Protein AF-0000000085164538 (afdb_homodimer)

Foldseek 3Di:
DVVVVVVVVVVVVLLVVLLVLLVVLLVVLVVCLLVVNCLVVQVLLVLVLLAPFDQPFADLQEEEAAAAPVNCVVQVHPDHALQLVLLLLVLLVVLPFLAEEEEDAPLDHRDDCRVSNLVSLVVDPRYAYEKAVADPVGDIRDHDPSHDQLRYAYLDFDADVVFAGFKGFAWAADPVRDIGGHRLNSNLQSLCVVVVWHWAADPVGRVWIAAAPATADFDDQPFFSHHNHDRHHGMATQNFSHALRRHHYDYSVCSSVVVDDSSSSHSHYYYYYYPYVVNVQWGHHSNCPDPDPDRTDGSRSSSRSSNVQSNCCNVVNAYTQDTDDPVVLSVVLSVLLSVLLVLLSVDPDPVSSVVVLVVSLVVLSVVQSVVVNNRYRHGNPSSNSSSVSSNVVNNVVVVVVVVVVVVVVLVVQCVVAPVQVSVVCVVCVVVCVVVVKWDKDKAKKKKKKKAKPCVVVQCVPDDPVVNVVLQVVLVVVLVVLCVQLVWGFQDDPRNMTIIIFCPDFHFDDLLLRLLRLQSNVLSLVVSQVVLVVVQVVCVVVVHDRIAMFMFMEIDMWIWMWDDDSVDTGTDIDDVRNVRRVQNRVPPVVPDPDSYKYKYFPRSVVSHPQFFDKAWPQFDDTPPDDGTTGMIITDGTDPPDDSHRDDRDPPRNPD/DVVVVVVVVVVVVLLVVLLVLLVVLLVVLVVCLLVVNCLVVQVLLVLVLLAPDDQPFADLQEEEAAAAPVNCVVQVHPDHALQLVLLLLVLLVVLPELAEEEEDAPLDHRDDCRVSNLVSLVVDPRYAYEKAPADPVGDIRDHDPSHDQLRYAYLDFDADVVFAGFKGFAWAADPVRDIGGHRLNSNLQSLCVVVVWHWAADPVGRVWIAAAPATFDFDDQPFFSHHRHDRHHGMATQNFSHALRRHHYDYSVCSSVVVDDSSSSHSHYYYYYYPYVVNVQWGHHSNCPDPDHDRTDGSRSSSRSSNVQSNCCNVVNAYTQDTDDPVVLSVVLSVLLSVLLVLLSVDPDPVSSVVVLVVSLVVLSVVQSVVVNNNYRHGNPSSNSSSVSSNVVNNVVVVVVVVVVVVVVLVVVCVVAPVQVSVVCVVCVVVCVVVVKWDKDKAKKKKKKKAWPCVVVQCVVDDPVVNCVLQVVLVVVLVVLCVQLVWGFQDDPRNMTIIIFCPDFHFDDLLLRLLRLQSNVLSLVVSQVVLVVVQVVCVVVVHDRIAMFMFMEIDMWMWMWDDDSVDTGTDIGDVRNVRRVQNRVPPVVPDPDSYKYKYFPRSVVSHPQFFDKAWPQFDDTPPDDGTTGMIITDGTPPPDDSHRDDRDPPRNPD

pLDDT: mean 87.08, std 12.41, range [27.08, 98.69]

Solvent-accessible surface area (backbone atoms only — not comparable to full-atom values): 66913 Å² total; per-residue (Å²): 113,64,72,52,44,54,52,42,50,50,46,46,52,51,46,50,47,32,51,52,43,11,48,51,29,32,51,52,47,51,50,44,42,72,69,38,74,46,27,66,59,32,50,50,50,48,24,50,55,61,60,68,48,82,61,90,57,47,50,86,52,44,27,32,35,28,38,42,57,67,54,30,60,73,68,62,31,93,70,68,38,26,37,58,53,33,49,36,51,53,58,48,56,73,41,48,41,46,22,37,37,37,60,56,84,41,59,62,79,36,72,59,38,44,66,58,31,42,50,52,48,67,71,38,93,42,48,32,38,28,25,40,78,47,54,98,89,38,72,59,41,55,44,42,82,68,51,54,76,90,33,46,10,32,68,65,73,50,55,39,57,46,52,31,42,55,43,37,53,44,34,36,70,45,98,86,66,45,78,42,42,13,36,35,51,49,48,26,47,50,45,33,45,78,73,71,38,64,82,38,52,31,91,90,42,64,90,32,48,18,32,66,81,25,64,52,67,65,49,54,32,60,45,54,54,41,54,76,44,89,45,80,53,44,26,34,63,52,67,71,63,54,59,77,77,28,52,46,66,44,54,45,66,37,51,68,68,64,67,57,61,56,77,66,38,36,68,10,39,36,36,34,24,51,65,18,74,89,54,36,44,62,40,37,34,53,68,15,60,43,98,55,70,77,43,61,37,34,49,48,57,52,39,50,40,48,21,49,39,50,41,29,17,36,73,60,77,39,72,64,65,42,59,62,58,70,70,57,50,49,52,53,27,41,52,33,3,42,49,20,12,48,46,33,67,71,38,73,48,58,68,61,33,54,51,49,52,51,49,50,50,49,48,52,51,50,51,43,50,55,38,40,76,72,32,30,48,62,79,60,53,61,26,51,51,12,19,50,46,5,20,52,47,38,41,45,49,51,25,43,50,27,45,51,48,29,53,50,41,50,50,52,33,18,19,55,59,26,51,68,48,38,53,52,47,58,74,39,35,67,54,29,66,72,67,55,44,48,71,76,41,77,40,57,33,24,35,38,25,40,38,48,52,65,46,59,52,50,45,70,71,42,55,46,66,60,44,47,55,56,50,30,58,51,39,21,54,50,44,50,47,38,45,67,32,62,30,38,69,66,46,73,68,80,70,25,39,37,32,34,17,46,63,86,46,57,56,86,44,72,63,54,49,21,51,25,41,41,20,51,51,47,35,54,53,51,50,36,51,49,49,53,53,47,33,55,53,27,51,74,70,73,42,84,71,71,34,37,28,27,3,33,26,43,35,59,32,21,35,28,49,31,39,28,76,64,35,28,41,77,36,76,42,35,49,37,56,54,50,7,49,38,45,29,60,50,65,72,81,74,58,94,46,62,50,36,38,29,33,32,57,66,32,52,73,45,47,69,86,54,53,39,72,44,80,73,44,72,40,80,41,88,70,48,89,63,66,42,50,33,30,34,58,75,45,66,35,92,94,62,81,93,66,63,68,77,79,68,79,78,47,65,68,111,111,64,70,53,43,55,50,43,49,49,46,46,53,50,47,50,48,34,51,51,43,10,49,49,30,32,52,52,48,52,51,45,40,73,70,39,73,47,26,66,58,33,49,50,49,50,24,49,55,59,60,70,48,82,61,89,58,45,50,85,52,43,27,33,35,29,38,40,56,66,54,30,61,73,67,62,30,94,70,68,38,25,36,58,54,32,50,36,50,55,56,47,55,73,41,50,41,46,22,38,35,37,60,57,84,42,57,60,78,36,69,60,38,43,67,57,32,43,51,51,47,67,70,37,93,42,49,33,39,26,24,40,78,45,54,99,89,37,72,59,43,55,43,44,84,69,51,55,75,90,32,46,10,31,69,68,73,50,55,41,61,48,52,32,44,54,43,39,54,42,36,38,69,45,100,87,64,47,78,42,40,12,35,35,50,49,49,26,47,50,43,33,44,79,72,72,38,62,82,39,51,30,91,90,40,65,89,32,46,17,31,63,82,24,64,51,68,63,50,53,32,60,45,53,54,40,55,76,43,88,46,79,55,43,24,33,63,50,65,70,60,54,60,76,77,28,54,45,68,46,52,45,65,38,51,67,69,64,68,58,62,56,76,66,37,38,68,10,40,35,37,34,22,50,66,19,74,90,54,36,45,63,39,37,34,53,69,12,62,44,99,57,41,88,44,64,37,34,50,48,56,52,40,50,40,48,21,48,39,50,40,29,15,37,73,59,76,39,73,63,64,43,61,62,57,70,70,57,49,50,50,53,27,41,51,34,3,42,49,20,12,49,46,33,68,71,39,73,48,57,69,58,31,53,51,49,52,51,48,50,51,49,49,51,52,49,52,42,48,55,38,39,76,72,34,30,46,60,79,59,56,61,26,52,50,13,20,50,46,6,20,52,48,40,41,46,49,52,24,43,51,27,44,52,49,28,54,52,42,48,51,52,32,17,19,54,58,26,51,68,48,38,52,50,48,59,74,39,35,67,54,29,66,72,67,54,44,49,74,74,41,78,40,56,33,25,34,38,25,40,36,48,52,64,46,59,53,48,44,69,70,42,54,46,67,59,45,46,54,55,50,31,58,50,39,20,54,48,45,52,48,38,44,67,30,62,31,39,71,65,46,74,67,81,70,26,39,38,31,36,18,46,64,87,49,59,55,85,46,72,64,54,50,20,50,26,41,40,20,51,53,46,34,53,52,51,48,37,54,49,48,54,54,48,33,55,53,26,51,75,70,73,42,83,70,71,33,38,29,26,3,34,25,42,35,60,32,22,35,27,49,33,38,29,77,63,37,29,40,77,36,75,41,36,49,38,56,53,49,7,48,39,46,29,60,48,66,72,82,74,58,94,45,60,50,36,37,30,32,32,56,66,30,52,72,45,48,69,85,53,54,38,74,45,82,74,44,73,39,81,41,89,70,47,87,63,66,42,50,34,30,33,57,76,45,67,37,92,94,62,80,90,66,63,69,77,79,68,79,77,47,65,69,114

InterPro domains:
  IPR001054 Adenylyl cyclase class-3/4/guanylyl cyclase [PF00211] (446-629)
  IPR001054 Adenylyl cyclase class-3/4/guanylyl cyclase [PS50125] (446-584)
  IPR001054 Adenylyl cyclase class-3/4/guanylyl cyclase [SM00044] (412-615)
  IPR001054 Adenylyl cyclase class-3/4/guanylyl cyclase [cd07302] (445-633)
  IPR007890 CHASE2 [PF05226] (26-342)
  IPR007890 CHASE2 [SM01080] (38-343)
  IPR029787 Nucleotide cyclase [G3DSA:3.30.70.1230] (434-642)
  IPR029787 Nucleotide cyclase [SSF55073] (438-635)
  IPR050697 Adenylyl/Guanylyl Cyclase Class-3/4 [PTHR43081] (399-635)

Radius of gyration: 48.79 Å; Cα contacts (8 Å, |Δi|>4): 2568; chains: 2; bounding box: 76×133×95 Å

Sequence (1308 aa):
MLPLLSHFRRTFADLGLIVVVSTLASTVVIGIRQMGWLQPLELGAYDRLMQWRPMPGPDPRLLVVAVTEADIQRYRSLSLPDQVYAQALQKLLKHQPRAIGLDIYRDFPMPPGHEELNRLWLSSDRLFAVTKLGNATHPTIRPPAALSADQVGFNDVTVDAGGIIRRSLLFLPDDQGNTLYSFSLRLALRYLADEGIEPRGSDADPYVMQLGQSIFTPLQPNDGGYVGADTAGYQVMLNYRGDERAVTWVPLEDVLTERVAPELIRDRVVLIGNIAESGKDFFYTPFSSGLRDNQRMAGVFIHAQMVGQFIDAGLGDRAVIWFWPDSVETVWIVLWALLGGILAWRVRHPLALGTAVAAALLLLLLVCYGLFLKLGWVPLVPPALTLLLSSGGVVTYTAQQAQQQRQMVMRLLGQSISPEIAAALWERRDQLLKDGKLPGQRLIATLLFTDLKGFSTISERMEPEELFNWLNAYLEKVADVVQSYHGVINKFTGDGIMAVFGVPIKRTSREGIAIDARNAVDCALALGQLLEELNREWAAQGLPQVMMRAGIYTGPIVVGSLGSKNRLEYGVIGDSVNTASRLESVDKHRQPSPCRILVAQETLAYLGDRYEVEAWGPLELKGKERKIQVFRILGIRQGLAIAPNQPTAIELEIMLPLLSHFRRTFADLGLIVVVSTLASTVVIGIRQMGWLQPLELGAYDRLMQWRPMPGPDPRLLVVAVTEADIQRYRSLSLPDQVYAQALQKLLKHQPRAIGLDIYRDFPMPPGHEELNRLWLSSDRLFAVTKLGNATHPTIRPPAALSADQVGFNDVTVDAGGIIRRSLLFLPDDQGNTLYSFSLRLALRYLADEGIEPRGSDADPYVMQLGQSIFTPLQPNDGGYVGADTAGYQVMLNYRGDERAVTWVPLEDVLTERVAPELIRDRVVLIGNIAESGKDFFYTPFSSGLRDNQRMAGVFIHAQMVGQFIDAGLGDRAVIWFWPDSVETVWIVLWALLGGILAWRVRHPLALGTAVAAALLLLLLVCYGLFLKLGWVPLVPPALTLLLSSGGVVTYTAQQAQQQRQMVMRLLGQSISPEIAAALWERRDQLLKDGKLPGQRLIATLLFTDLKGFSTISERMEPEELFNWLNAYLEKVADVVQSYHGVINKFTGDGIMAVFGVPIKRTSREGIAIDARNAVDCALALGQLLEELNREWAAQGLPQVMMRAGIYTGPIVVGSLGSKNRLEYGVIGDSVNTASRLESVDKHRQPSPCRILVAQETLAYLGDRYEVEAWGPLELKGKERKIQVFRILGIRQGLAIAPNQPTAIELEI

Organism: Thermosynechococcus vestitus (strain NIES-2133 / IAM M-273 / BP-1) (NCBI:txid197221)

Secondary structure (DSSP, 8-state):
-HHHHHHHHHHHHHHHHHHHHHHHHHHHHHHHHHTTTTHHHHHHHHHHHHHHS------TTEEEEEEPHHHHHHHT-SS--HHHHHHHHHHHHTT--SEEEE-S--SS--SSSHHHHHHHHHH-TTEEEEEB---SSS--BPPPTTS-GGGEEE------TTSB--EEEEEEE-TTSPEEEBHHHHHHHHHHHTTT---EE-SS-TTSEEETTEEEPPPPTTSTT-SS----SEEEE-----SGGGS-EEEHHHHHTT-S-GGGTTTSEEEEEE--GGGT-EEB-GGGSSSSS---EEHHHHHHHHHHHHHHHHHTSS---EE--HHHHHHHHHHHHHHHHHHHHH--SHHHHHHHHHHHHHHHHHHHHHHHHTTEE---HHHHHHHHHHHHHHHHHHHHHHHHHHHHHHHHHHHHH-HHHHHHHHHTHHHHHHHSSPPPEEEEEEEEEEEEETHHHHHHHS-HHHHHHHHHHHHHHHHHHHHHTT-EEEEE-SS-EEEEES-SSPP-SHHHHHHHHHHHHHHHHHHHHHHHHHHHHHHHTTPPP-EEEEEEEEEEEEEEEEEETTEEEEEEESHHHHHHHHHHHTTTT---SSEEEEEEHHHHHHHTTSEEEEEEEEE--TT-SS-EEEEEEEEEPTT----PPPPPGGGG--/-HHHHHHHHHHHHHHHHHHHHHHHHHHHHHHHHHTTTTHHHHHHHHHHHHHHS------TTEEEEEEPHHHHHHHT-SS--HHHHHHHHHHHHTT--SEEEE-S--SS--SSSHHHHHHHHHH-TTEEEEEB---SSS--BPPPTTS-GGGEEE------TTSB--EEEEEEE-TTSPEEEBHHHHHHHHHHHTTT---EE-SS-TTSEEETTEEEPPPPTTSTT-SS----SEEEE-----SGGGS-EEEHHHHHTT-S-GGGTTTSEEEEEE--GGGT-EEB-GGGSSSS----EEHHHHHHHHHHHHHHHHHTSS---EE--HHHHHHHHHHHHHHHHHHHHH--SHHHHHHHHHHHHHHHHHHHHHHHHTTEE---HHHHHHHHHHHHHHHHHHHHHHHHHHHHHHHHHHHHH-HHHHHHHHHTHHHHHHHSSPPPEEEEEEEEEEEEETHHHHHHHS-HHHHHHHHHHHHHHHHHHHHHTT-EEEEE-SS-EEEEES-SSPP-SHHHHHHHHHHHHHHHHHHHHHHHHHHHHHHHTTPPP-EEEEEEEEEEEEEEEEEETTEEEEEEESHHHHHHHHHHHTTTT---SSEEEEEEHHHHHHHTTSEEEEEEEEE--TT-SS-EEEEEEEEEPTT----PPPPPGGGG--

Nearest PDB structures (foldseek):
  2w01-assembly1_B  TM=8.945E-01  e=2.185E-17  Synechocystis sp. PCC 6803
  1wc1-assembly2_B  TM=8.751E-01  e=1.113E-16  Limnospira platensis
  1wc5-assembly1_A  TM=9.042E-01  e=1.088E-15  Limnospira platensis
  1wc5-assembly1_D  TM=8.730E-01  e=1.213E-15  Limnospira platensis
  1wc6-assembly2_B-2  TM=8.713E-01  e=6.043E-14  Limnospira platensis

Structure (mmCIF, N/CA/C/O backbone):
data_AF-0000000085164538-model_v1
#
loop_
_entity.id
_entity.type
_entity.pdbx_description
1 polymer 'Adenylate cyclase'
#
loop_
_atom_site.group_PDB
_atom_site.id
_atom_site.type_symbol
_atom_site.label_atom_id
_atom_site.label_alt_id
_atom_site.label_comp_id
_atom_site.label_asym_id
_atom_site.label_entity_id
_atom_site.label_seq_id
_atom_site.pdbx_PDB_ins_code
_atom_site.Cartn_x
_atom_site.Cartn_y
_atom_site.Cartn_z
_atom_site.occupancy
_atom_site.B_iso_or_equiv
_atom_site.auth_seq_id
_atom_site.auth_comp_id
_atom_site.auth_asym_id
_atom_site.auth_atom_id
_atom_site.pdbx_PDB_model_num
ATOM 1 N N . MET A 1 1 ? -26.391 30.266 9.109 1 27.19 1 MET A N 1
ATOM 2 C CA . MET A 1 1 ? -26.484 29.672 7.777 1 27.19 1 MET A CA 1
ATOM 3 C C . MET A 1 1 ? -25.156 29.766 7.043 1 27.19 1 MET A C 1
ATOM 5 O O . MET A 1 1 ? -24.844 28.922 6.207 1 27.19 1 MET A O 1
ATOM 9 N N . LEU A 1 2 ? -24.469 30.938 7.207 1 30.08 2 LEU A N 1
ATOM 10 C CA . LEU A 1 2 ? -23.234 31.188 6.469 1 30.08 2 LEU A CA 1
ATOM 11 C C . LEU A 1 2 ? -22.094 30.312 7.004 1 30.08 2 LEU A C 1
ATOM 13 O O . LEU A 1 2 ? -21.188 29.953 6.258 1 30.08 2 LEU A O 1
ATOM 17 N N . PRO A 1 3 ? -21.969 30.156 8.359 1 41.34 3 PRO A N 1
ATOM 18 C CA . PRO A 1 3 ? -20.969 29.156 8.781 1 41.34 3 PRO A CA 1
ATOM 19 C C . PRO A 1 3 ? -21.188 27.797 8.133 1 41.34 3 PRO A C 1
ATOM 21 O O . PRO A 1 3 ? -20.234 27.047 7.934 1 41.34 3 PRO A O 1
ATOM 24 N N . LEU A 1 4 ? -22.375 27.578 7.961 1 40.06 4 LEU A N 1
ATOM 25 C CA . LEU A 1 4 ? -22.734 26.281 7.402 1 40.06 4 LEU A CA 1
ATOM 26 C C . LEU A 1 4 ? -22.312 26.172 5.941 1 40.06 4 LEU A C 1
ATOM 28 O O . LEU A 1 4 ? -21.859 25.125 5.496 1 40.06 4 LEU A O 1
ATOM 32 N N . LEU A 1 5 ? -22.5 27.297 5.25 1 42.09 5 LEU A N 1
ATOM 33 C CA . LEU A 1 5 ? -22.156 27.25 3.832 1 42.09 5 LEU A CA 1
ATOM 34 C C . LEU A 1 5 ? -20.641 27.141 3.639 1 42.09 5 LEU A C 1
ATOM 36 O O . LEU A 1 5 ? -20.172 26.453 2.73 1 42.09 5 LEU A O 1
ATOM 40 N N . SER A 1 6 ? -19.875 28.016 4.383 1 44.25 6 SER A N 1
ATOM 41 C CA . SER A 1 6 ? -18.422 27.906 4.293 1 44.25 6 SER A CA 1
ATOM 42 C C . SER A 1 6 ? -17.953 26.516 4.699 1 44.25 6 SER A C 1
ATOM 44 O O . SER A 1 6 ? -17.031 25.969 4.094 1 44.25 6 SER A O 1
ATOM 46 N N . HIS A 1 7 ? -18.547 26.094 5.738 1 49.47 7 HIS A N 1
ATOM 47 C CA . HIS A 1 7 ? -18.312 24.688 6.09 1 49.47 7 HIS A CA 1
ATOM 48 C C . HIS A 1 7 ? -18.688 23.766 4.938 1 49.47 7 HIS A C 1
ATOM 50 O O . HIS A 1 7 ? -17.984 22.797 4.66 1 49.47 7 HIS A O 1
ATOM 56 N N . PHE A 1 8 ? -19.812 24.172 4.336 1 46.03 8 PHE A N 1
ATOM 57 C CA . PHE A 1 8 ? -20.297 23.375 3.215 1 46.03 8 PHE A CA 1
ATOM 58 C C . PHE A 1 8 ? -19.328 23.469 2.033 1 46.03 8 PHE A C 1
ATOM 60 O O . PHE A 1 8 ? -19.062 22.484 1.354 1 46.03 8 PHE A O 1
ATOM 67 N N . ARG A 1 9 ? -18.922 24.688 1.691 1 48.38 9 ARG A N 1
ATOM 68 C CA . ARG A 1 9 ? -17.984 24.875 0.583 1 48.38 9 ARG A CA 1
ATOM 69 C C . ARG A 1 9 ? -16.672 24.141 0.847 1 48.38 9 ARG A C 1
ATOM 71 O O . ARG A 1 9 ? -16.078 23.562 -0.068 1 48.38 9 ARG A O 1
ATOM 78 N N . ARG A 1 10 ? -16.234 24.281 2.045 1 56.59 10 ARG A N 1
ATOM 79 C CA . ARG A 1 10 ? -15.031 23.531 2.412 1 56.59 10 ARG A CA 1
ATOM 80 C C . ARG A 1 10 ? -15.273 22.031 2.326 1 56.59 10 ARG A C 1
ATOM 82 O O . ARG A 1 10 ? -14.406 21.281 1.868 1 56.59 10 ARG A O 1
ATOM 89 N N . THR A 1 11 ? -16.422 21.75 2.742 1 59.94 11 THR A N 1
ATOM 90 C CA . THR A 1 11 ? -16.781 20.344 2.65 1 59.94 11 THR A CA 1
ATOM 91 C C . THR A 1 11 ? -16.844 19.891 1.193 1 59.94 11 THR A C 1
ATOM 93 O O . THR A 1 11 ? -16.406 18.797 0.859 1 59.94 11 THR A O 1
ATOM 96 N N . PHE A 1 12 ? -17.359 20.844 0.306 1 59.53 12 PHE A N 1
ATOM 97 C CA . PHE A 1 12 ? -17.453 20.484 -1.107 1 59.53 12 PHE A CA 1
ATOM 98 C C . PHE A 1 12 ? -16.062 20.422 -1.732 1 59.53 12 PHE A C 1
ATOM 100 O O . PHE A 1 12 ? -15.805 19.562 -2.584 1 59.53 12 PHE A O 1
ATOM 107 N N . ALA A 1 13 ? -15.234 21.375 -1.353 1 64.69 13 ALA A N 1
ATOM 108 C CA . ALA A 1 13 ? -13.867 21.344 -1.858 1 64.69 13 ALA A CA 1
ATOM 109 C C . ALA A 1 13 ? -13.156 20.062 -1.395 1 64.69 13 ALA A C 1
ATOM 111 O O . ALA A 1 13 ? -12.414 19.453 -2.164 1 64.69 13 ALA A O 1
ATOM 112 N N . ASP A 1 14 ? -13.5 19.75 -0.157 1 74.69 14 ASP A N 1
ATOM 113 C CA . ASP A 1 14 ? -12.922 18.516 0.371 1 74.69 14 ASP A CA 1
ATOM 114 C C . ASP A 1 14 ? -13.477 17.281 -0.35 1 74.69 14 ASP A C 1
ATOM 116 O O . ASP A 1 14 ? -12.734 16.344 -0.649 1 74.69 14 ASP A O 1
ATOM 120 N N . LEU A 1 15 ? -14.766 17.422 -0.68 1 76.94 15 LEU A N 1
ATOM 121 C CA . LEU A 1 15 ? -15.383 16.312 -1.407 1 76.94 15 LEU A CA 1
ATOM 122 C C . LEU A 1 15 ? -14.812 16.203 -2.818 1 76.94 15 LEU A C 1
ATOM 124 O O . LEU A 1 15 ? -14.609 15.102 -3.328 1 76.94 15 LEU A O 1
ATOM 128 N N . GLY A 1 16 ? -14.609 17.438 -3.406 1 80.81 16 GLY A N 1
ATOM 129 C CA . GLY A 1 16 ? -13.992 17.422 -4.727 1 80.81 16 GLY A CA 1
ATOM 130 C C . GLY A 1 16 ? -12.625 16.781 -4.746 1 80.81 16 GLY A C 1
ATOM 131 O O . GLY A 1 16 ? -12.305 16.031 -5.672 1 80.81 16 GLY A O 1
ATOM 132 N N . LEU A 1 17 ? -11.922 16.984 -3.721 1 81.94 17 LEU A N 1
ATOM 133 C CA . LEU A 1 17 ? -10.586 16.391 -3.627 1 81.94 17 LEU A CA 1
ATOM 134 C C . LEU A 1 17 ? -10.68 14.875 -3.504 1 81.94 17 LEU A C 1
ATOM 136 O O . LEU A 1 17 ? -9.898 14.148 -4.129 1 81.94 17 LEU A O 1
ATOM 140 N N . ILE A 1 18 ? -11.602 14.43 -2.688 1 86.81 18 ILE A N 1
ATOM 141 C CA . ILE A 1 18 ? -11.797 12.992 -2.504 1 86.81 18 ILE A CA 1
ATOM 142 C C . ILE A 1 18 ? -12.133 12.344 -3.842 1 86.81 18 ILE A C 1
ATOM 144 O O . ILE A 1 18 ? -11.57 11.305 -4.195 1 86.81 18 ILE A O 1
ATOM 148 N N . VAL A 1 19 ? -12.984 13 -4.629 1 88.19 19 VAL A N 1
ATOM 149 C CA . VAL A 1 19 ? -13.422 12.461 -5.914 1 88.19 19 VAL A CA 1
ATOM 150 C C . VAL A 1 19 ? -12.258 12.438 -6.891 1 88.19 19 VAL A C 1
ATOM 152 O O . VAL A 1 19 ? -12.062 11.453 -7.613 1 88.19 19 VAL A O 1
ATOM 155 N N . VAL A 1 20 ? -11.461 13.445 -6.879 1 87.81 20 VAL A N 1
ATOM 156 C CA . VAL A 1 20 ? -10.344 13.531 -7.812 1 87.81 20 VAL A CA 1
ATOM 157 C C . VAL A 1 20 ? -9.305 12.461 -7.477 1 87.81 20 VAL A C 1
ATOM 159 O O . VAL A 1 20 ? -8.836 11.742 -8.359 1 87.81 20 VAL A O 1
ATOM 162 N N . VAL A 1 21 ? -9.008 12.344 -6.172 1 85.56 21 VAL A N 1
ATOM 163 C CA . VAL A 1 21 ? -8 11.367 -5.75 1 85.56 21 VAL A CA 1
ATOM 164 C C . VAL A 1 21 ? -8.508 9.953 -6.02 1 85.56 21 VAL A C 1
ATOM 166 O O . VAL A 1 21 ? -7.758 9.102 -6.492 1 85.56 21 VAL A O 1
ATOM 169 N N . SER A 1 22 ? -9.742 9.727 -5.684 1 89.94 22 SER A N 1
ATOM 170 C CA . SER A 1 22 ? -10.328 8.406 -5.895 1 89.94 22 SER A CA 1
ATOM 171 C C . SER A 1 22 ? -10.391 8.062 -7.379 1 89.94 22 SER A C 1
ATOM 173 O O . SER A 1 22 ? -10.148 6.914 -7.766 1 89.94 22 SER A O 1
ATOM 175 N N . THR A 1 23 ? -10.734 9.031 -8.258 1 90.75 23 THR A N 1
ATOM 176 C CA . THR A 1 23 ? -10.781 8.805 -9.703 1 90.75 23 THR A CA 1
ATOM 177 C C . THR A 1 23 ? -9.391 8.523 -10.25 1 90.75 23 THR A C 1
ATOM 179 O O . THR A 1 23 ? -9.219 7.641 -11.094 1 90.75 23 THR A O 1
ATOM 182 N N . LEU A 1 24 ? -8.445 9.242 -9.812 1 88.81 24 LEU A N 1
ATOM 183 C CA . LEU A 1 24 ? -7.074 9.008 -10.25 1 88.81 24 LEU A CA 1
ATOM 184 C C . LEU A 1 24 ? -6.598 7.625 -9.828 1 88.81 24 LEU A C 1
ATOM 186 O O . LEU A 1 24 ? -5.98 6.906 -10.617 1 88.81 24 LEU A O 1
ATOM 190 N N . ALA A 1 25 ? -6.824 7.316 -8.516 1 90.19 25 ALA A N 1
ATOM 191 C CA . ALA A 1 25 ? -6.461 5.992 -8.023 1 90.19 25 ALA A CA 1
ATOM 192 C C . ALA A 1 25 ? -7.133 4.895 -8.844 1 90.19 25 ALA A C 1
ATOM 194 O O . ALA A 1 25 ? -6.496 3.908 -9.211 1 90.19 25 ALA A O 1
ATOM 195 N N . SER A 1 26 ? -8.422 5.066 -9.156 1 94 26 SER A N 1
ATOM 196 C CA . SER A 1 26 ? -9.172 4.086 -9.938 1 94 26 SER A CA 1
ATOM 197 C C . SER A 1 26 ? -8.625 3.977 -11.359 1 94 26 SER A C 1
ATOM 199 O O . SER A 1 26 ? -8.492 2.875 -11.898 1 94 26 SER A O 1
ATOM 201 N N . THR A 1 27 ? -8.32 5.094 -11.984 1 93.19 27 THR A N 1
ATOM 202 C CA . THR A 1 27 ? -7.797 5.094 -13.352 1 93.19 27 THR A CA 1
ATOM 203 C C . THR A 1 27 ? -6.457 4.367 -13.414 1 93.19 27 THR A C 1
ATOM 205 O O . THR A 1 27 ? -6.211 3.592 -14.344 1 93.19 27 THR A O 1
ATOM 208 N N . VAL A 1 28 ? -5.621 4.566 -12.469 1 88.94 28 VAL A N 1
ATOM 209 C CA . VAL A 1 28 ? -4.312 3.92 -12.43 1 88.94 28 VAL A CA 1
ATOM 210 C C . VAL A 1 28 ? -4.492 2.41 -12.266 1 88.94 28 VAL A C 1
ATOM 212 O O . VAL A 1 28 ? -3.887 1.626 -13 1 88.94 28 VAL A O 1
ATOM 215 N N . VAL A 1 29 ? -5.328 1.984 -11.297 1 92.12 29 VAL A N 1
ATOM 216 C CA . VAL A 1 29 ? -5.516 0.565 -11.016 1 92.12 29 VAL A CA 1
ATOM 217 C C . VAL A 1 29 ? -6.199 -0.115 -12.195 1 92.12 29 VAL A C 1
ATOM 219 O O . VAL A 1 29 ? -5.828 -1.226 -12.578 1 92.12 29 VAL A O 1
ATOM 222 N N . ILE A 1 30 ? -7.199 0.55 -12.773 1 93.5 30 ILE A N 1
ATOM 223 C CA . ILE A 1 30 ? -7.887 -0.002 -13.938 1 93.5 30 ILE A CA 1
ATOM 224 C C . ILE A 1 30 ? -6.918 -0.107 -15.109 1 93.5 30 ILE A C 1
ATOM 226 O O . ILE A 1 30 ? -6.953 -1.08 -15.867 1 93.5 30 ILE A O 1
ATOM 230 N N . GLY A 1 31 ? -6.074 0.879 -15.25 1 91.81 31 GLY A N 1
ATOM 231 C CA . GLY A 1 31 ? -5.043 0.802 -16.281 1 91.81 31 GLY A CA 1
ATOM 232 C C . GLY A 1 31 ? -4.105 -0.376 -16.094 1 91.81 31 GLY A C 1
ATOM 233 O O . GLY A 1 31 ? -3.828 -1.11 -17.047 1 91.81 31 GLY A O 1
ATOM 234 N N . ILE A 1 32 ? -3.633 -0.601 -14.867 1 88.62 32 ILE A N 1
ATOM 235 C CA . ILE A 1 32 ? -2.75 -1.718 -14.547 1 88.62 32 ILE A CA 1
ATOM 236 C C . ILE A 1 32 ? -3.484 -3.037 -14.773 1 88.62 32 ILE A C 1
ATOM 238 O O . ILE A 1 32 ? -2.896 -4.008 -15.258 1 88.62 32 ILE A O 1
ATOM 242 N N . ARG A 1 33 ? -4.719 -3.072 -14.438 1 91.62 33 ARG A N 1
ATOM 243 C CA . ARG A 1 33 ? -5.555 -4.25 -14.648 1 91.62 33 ARG A CA 1
ATOM 244 C C . ARG A 1 33 ? -5.672 -4.582 -16.125 1 91.62 33 ARG A C 1
ATOM 246 O O . ARG A 1 33 ? -5.578 -5.75 -16.516 1 91.62 33 ARG A O 1
ATOM 253 N N . GLN A 1 34 ? -5.852 -3.562 -16.953 1 90.12 34 GLN A N 1
ATOM 254 C CA . GLN A 1 34 ? -6.023 -3.773 -18.391 1 90.12 34 GLN A CA 1
ATOM 255 C C . GLN A 1 34 ? -4.734 -4.281 -19.031 1 90.12 34 GLN A C 1
ATOM 257 O O . GLN A 1 34 ? -4.77 -4.91 -20.078 1 90.12 34 GLN A O 1
ATOM 262 N N . MET A 1 35 ? -3.68 -4.055 -18.344 1 85.88 35 MET A N 1
ATOM 263 C CA . MET A 1 35 ? -2.396 -4.555 -18.828 1 85.88 35 MET A CA 1
ATOM 264 C C . MET A 1 35 ? -2.189 -6.008 -18.422 1 85.88 35 MET A C 1
ATOM 266 O O . MET A 1 35 ? -1.249 -6.66 -18.875 1 85.88 35 MET A O 1
ATOM 270 N N . GLY A 1 36 ? -3.061 -6.578 -17.625 1 86.81 36 GLY A N 1
ATOM 271 C CA . GLY A 1 36 ? -3.008 -7.973 -17.219 1 86.81 36 GLY A CA 1
ATOM 272 C C . GLY A 1 36 ? -2.096 -8.211 -16.031 1 86.81 36 GLY A C 1
ATOM 273 O O . GLY A 1 36 ? -1.892 -9.359 -15.617 1 86.81 36 GLY A O 1
ATOM 274 N N . TRP A 1 37 ? -1.622 -7.18 -15.359 1 80 37 TRP A N 1
ATOM 275 C CA . TRP A 1 37 ? -0.625 -7.324 -14.305 1 80 37 TRP A CA 1
ATOM 276 C C . TRP A 1 37 ? -1.274 -7.785 -13 1 80 37 TRP A C 1
ATOM 278 O O . TRP A 1 37 ? -0.601 -8.328 -12.125 1 80 37 TRP A O 1
ATOM 288 N N . LEU A 1 38 ? -2.559 -7.617 -12.906 1 88.06 38 LEU A N 1
ATOM 289 C CA . LEU A 1 38 ? -3.225 -7.992 -11.664 1 88.06 38 LEU A CA 1
ATOM 290 C C . LEU A 1 38 ? -3.881 -9.359 -11.797 1 88.06 38 LEU A C 1
ATOM 292 O O . LEU A 1 38 ? -4.426 -9.891 -10.82 1 88.06 38 LEU A O 1
ATOM 296 N N . GLN A 1 39 ? -3.814 -9.969 -12.961 1 88.81 39 GLN A N 1
ATOM 297 C CA . GLN A 1 39 ? -4.508 -11.227 -13.234 1 88.81 39 GLN A CA 1
ATOM 298 C C . GLN A 1 39 ? -3.992 -12.344 -12.336 1 88.81 39 GLN A C 1
ATOM 300 O O . GLN A 1 39 ? -4.777 -13.086 -11.734 1 88.81 39 GLN A O 1
ATOM 305 N N . PRO A 1 40 ? -2.676 -12.492 -12.18 1 82.25 40 PRO A N 1
ATOM 306 C CA . PRO A 1 40 ? -2.199 -13.578 -11.328 1 82.25 40 PRO A CA 1
ATOM 307 C C . PRO A 1 40 ? -2.705 -13.461 -9.891 1 82.25 40 PRO A C 1
ATOM 309 O O . PRO A 1 40 ? -3.051 -14.469 -9.266 1 82.25 40 PRO A O 1
ATOM 312 N N . LEU A 1 41 ? -2.756 -12.297 -9.43 1 84.25 41 LEU A N 1
ATOM 313 C CA . LEU A 1 41 ? -3.234 -12.094 -8.062 1 84.25 41 LEU A CA 1
ATOM 314 C C . LEU A 1 41 ? -4.73 -12.383 -7.965 1 84.25 41 LEU A C 1
ATOM 316 O O . LEU A 1 41 ? -5.191 -12.961 -6.98 1 84.25 41 LEU A O 1
ATOM 320 N N . GLU A 1 42 ? -5.449 -11.93 -8.945 1 91.94 42 GLU A N 1
ATOM 321 C CA . GLU A 1 42 ? -6.891 -12.172 -8.961 1 91.94 42 GLU A CA 1
ATOM 322 C C . GLU A 1 42 ? -7.195 -13.664 -9.07 1 91.94 42 GLU A C 1
ATOM 324 O O . GLU A 1 42 ? -8.117 -14.164 -8.422 1 91.94 42 GLU A O 1
ATOM 329 N N . LEU A 1 43 ? -6.473 -14.383 -9.898 1 89.12 43 LEU A N 1
ATOM 330 C CA . LEU A 1 43 ? -6.664 -15.828 -10.047 1 89.12 43 LEU A CA 1
ATOM 331 C C . LEU A 1 43 ? -6.258 -16.562 -8.773 1 89.12 43 LEU A C 1
ATOM 333 O O . LEU A 1 43 ? -6.867 -17.562 -8.406 1 89.12 43 LEU A O 1
ATOM 337 N N . GLY A 1 44 ? -5.23 -16.031 -8.156 1 86.69 44 GLY A N 1
ATOM 338 C CA . GLY A 1 44 ? -4.883 -16.578 -6.859 1 86.69 44 GLY A CA 1
ATOM 339 C C . GLY A 1 44 ? -5.984 -16.406 -5.824 1 86.69 44 GLY A C 1
ATOM 340 O O . GLY A 1 44 ? -6.238 -17.328 -5.031 1 86.69 44 GLY A O 1
ATOM 341 N N . ALA A 1 45 ? -6.574 -15.242 -5.836 1 90.69 45 ALA A N 1
ATOM 342 C CA . ALA A 1 45 ? -7.703 -15.008 -4.941 1 90.69 45 ALA A CA 1
ATOM 343 C C . ALA A 1 45 ? -8.867 -15.938 -5.266 1 90.69 45 ALA A C 1
ATOM 345 O O . ALA A 1 45 ? -9.531 -16.453 -4.363 1 90.69 45 ALA A O 1
ATOM 346 N N . TYR A 1 46 ? -9.078 -16.141 -6.539 1 93.5 46 TYR A N 1
ATOM 347 C CA . TYR A 1 46 ? -10.117 -17.078 -6.973 1 93.5 46 TYR A CA 1
ATOM 348 C C . TYR A 1 46 ? -9.875 -18.469 -6.402 1 93.5 46 TYR A C 1
ATOM 350 O O . TYR A 1 46 ? -10.805 -19.109 -5.902 1 93.5 46 TYR A O 1
ATOM 358 N N . ASP A 1 47 ? -8.641 -18.938 -6.539 1 90.38 47 ASP A N 1
ATOM 359 C CA . ASP A 1 47 ? -8.281 -20.266 -6.035 1 90.38 47 ASP A CA 1
ATOM 360 C C . ASP A 1 47 ? -8.539 -20.359 -4.531 1 90.38 47 ASP A C 1
ATOM 362 O O . ASP A 1 47 ? -9.039 -21.391 -4.047 1 90.38 47 ASP A O 1
ATOM 366 N N . ARG A 1 48 ? -8.242 -19.328 -3.822 1 89.19 48 ARG A N 1
ATOM 367 C CA . ARG A 1 48 ? -8.445 -19.344 -2.379 1 89.19 48 ARG A CA 1
ATOM 368 C C . ARG A 1 48 ? -9.93 -19.391 -2.037 1 89.19 48 ARG A C 1
ATOM 370 O O . ARG A 1 48 ? -10.344 -20.094 -1.112 1 89.19 48 ARG A O 1
ATOM 377 N N . LEU A 1 49 ? -10.703 -18.578 -2.732 1 93.69 49 LEU A N 1
ATOM 378 C CA . LEU A 1 49 ? -12.141 -18.578 -2.514 1 93.69 49 LEU A CA 1
ATOM 379 C C . LEU A 1 49 ? -12.727 -19.969 -2.783 1 93.69 49 LEU A C 1
ATOM 381 O O . LEU A 1 49 ? -13.609 -20.422 -2.053 1 93.69 49 LEU A O 1
ATOM 385 N N . MET A 1 50 ? -12.188 -20.609 -3.844 1 93.06 50 MET A N 1
ATOM 386 C CA . MET A 1 50 ? -12.625 -21.969 -4.18 1 93.06 50 MET A CA 1
ATOM 387 C C . MET A 1 50 ? -12.281 -22.938 -3.066 1 93.06 50 MET A C 1
ATOM 389 O O . MET A 1 50 ? -13.086 -23.797 -2.717 1 93.06 50 MET A O 1
ATOM 393 N N . GLN A 1 51 ? -11.148 -22.797 -2.5 1 90.5 51 GLN A N 1
ATOM 394 C CA . GLN A 1 51 ? -10.672 -23.688 -1.443 1 90.5 51 GLN A CA 1
ATOM 395 C C . GLN A 1 51 ? -11.477 -23.5 -0.163 1 90.5 51 GLN A C 1
ATOM 397 O O . GLN A 1 51 ? -11.664 -24.453 0.604 1 90.5 51 GLN A O 1
ATOM 402 N N . TRP A 1 52 ? -11.977 -22.312 0.067 1 91.19 52 TRP A N 1
ATOM 403 C CA . TRP A 1 52 ? -12.672 -22 1.309 1 91.19 52 TRP A CA 1
ATOM 404 C C . TRP A 1 52 ? -14.133 -22.438 1.247 1 91.19 52 TRP A C 1
ATOM 406 O O . TRP A 1 52 ? -14.812 -22.484 2.271 1 91.19 52 TRP A O 1
ATOM 416 N N . ARG A 1 53 ? -14.57 -22.797 0.075 1 92.81 53 ARG A N 1
ATOM 417 C CA . ARG A 1 53 ? -15.953 -23.25 -0.059 1 92.81 53 ARG A CA 1
ATOM 418 C C . ARG A 1 53 ? -16.156 -24.578 0.656 1 92.81 53 ARG A C 1
ATOM 420 O O . ARG A 1 53 ? -15.266 -25.422 0.685 1 92.81 53 ARG A O 1
ATOM 427 N N . PRO A 1 54 ? -17.344 -24.766 1.229 1 90.25 54 PRO A N 1
ATOM 428 C CA . PRO A 1 54 ? -17.641 -26.078 1.811 1 90.25 54 PRO A CA 1
ATOM 429 C C . PRO A 1 54 ? -17.719 -27.188 0.761 1 90.25 54 PRO A C 1
ATOM 431 O O . PRO A 1 54 ? -18.25 -26.953 -0.333 1 90.25 54 PRO A O 1
ATOM 434 N N . MET A 1 55 ? -17.156 -28.328 1.037 1 85.88 55 MET A N 1
ATOM 435 C CA . MET A 1 55 ? -17.203 -29.453 0.122 1 85.88 55 MET A CA 1
ATOM 436 C C . MET A 1 55 ? -18.406 -30.344 0.406 1 85.88 55 MET A C 1
ATOM 438 O O . MET A 1 55 ? -18.531 -30.891 1.503 1 85.88 55 MET A O 1
ATOM 442 N N . PRO A 1 56 ? -19.469 -30.438 -0.388 1 84.62 56 PRO A N 1
ATOM 443 C CA . PRO A 1 56 ? -20.656 -31.25 -0.144 1 84.62 56 PRO A CA 1
ATOM 444 C C . PRO A 1 56 ? -20.344 -32.75 -0.105 1 84.62 56 PRO A C 1
ATOM 446 O O . PRO A 1 56 ? -21.188 -33.562 0.298 1 84.62 56 PRO A O 1
ATOM 449 N N . GLY A 1 57 ? -19.219 -33.375 -0.37 1 86.31 57 GLY A N 1
ATOM 450 C CA . GLY A 1 57 ? -18.891 -34.781 -0.488 1 86.31 57 GLY A CA 1
ATOM 451 C C . GLY A 1 57 ? -18.812 -35.281 -1.926 1 86.31 57 GLY A C 1
ATOM 452 O O . GLY A 1 57 ? -19.078 -34.5 -2.855 1 86.31 57 GLY A O 1
ATOM 453 N N . PRO A 1 58 ? -18.578 -36.562 -2.033 1 93.06 58 PRO A N 1
ATOM 454 C CA . PRO A 1 58 ? -18.469 -37.062 -3.396 1 93.06 58 PRO A CA 1
ATOM 455 C C . PRO A 1 58 ? -19.797 -37.125 -4.125 1 93.06 58 PRO A C 1
ATOM 457 O O . PRO A 1 58 ? -20.844 -37.312 -3.498 1 93.06 58 PRO A O 1
ATOM 460 N N . ASP A 1 59 ? -19.781 -36.844 -5.375 1 93.94 59 ASP A N 1
ATOM 461 C CA . ASP A 1 59 ? -20.984 -36.906 -6.203 1 93.94 59 ASP A CA 1
ATOM 462 C C . ASP A 1 59 ? -21.5 -38.344 -6.312 1 93.94 59 ASP A C 1
ATOM 464 O O . ASP A 1 59 ? -20.828 -39.219 -6.883 1 93.94 59 ASP A O 1
ATOM 468 N N . PRO A 1 60 ? -22.625 -38.656 -5.789 1 93.94 60 PRO A N 1
ATOM 469 C CA . PRO A 1 60 ? -23.141 -40.031 -5.793 1 93.94 60 PRO A CA 1
ATOM 470 C C . PRO A 1 60 ? -23.5 -40.531 -7.191 1 93.94 60 PRO A C 1
ATOM 472 O O . PRO A 1 60 ? -23.734 -41.719 -7.395 1 93.94 60 PRO A O 1
ATOM 475 N N . ARG A 1 61 ? -23.578 -39.75 -8.102 1 96.38 61 ARG A N 1
ATOM 476 C CA . ARG A 1 61 ? -23.969 -40.125 -9.461 1 96.38 61 ARG A CA 1
ATOM 477 C C . ARG A 1 61 ? -22.766 -40.531 -10.297 1 96.38 61 ARG A C 1
ATOM 479 O O . ARG A 1 61 ? -22.906 -40.938 -11.445 1 96.38 61 ARG A O 1
ATOM 486 N N . LEU A 1 62 ? -21.562 -40.375 -9.703 1 97.44 62 LEU A N 1
ATOM 487 C CA . LEU A 1 62 ? -20.328 -40.625 -10.461 1 97.44 62 LEU A CA 1
ATOM 488 C C . LEU A 1 62 ? -19.469 -41.688 -9.797 1 97.44 62 LEU A C 1
ATOM 490 O O . LEU A 1 62 ? -19.391 -41.75 -8.57 1 97.44 62 LEU A O 1
ATOM 494 N N . LEU A 1 63 ? -18.875 -42.531 -10.633 1 98.19 63 LEU A N 1
ATOM 495 C CA . LEU A 1 63 ? -17.891 -43.531 -10.203 1 98.19 63 LEU A CA 1
ATOM 496 C C . LEU A 1 63 ? -16.703 -43.531 -11.156 1 98.19 63 LEU A C 1
ATOM 498 O O . LEU A 1 63 ? -16.875 -43.562 -12.375 1 98.19 63 LEU A O 1
ATOM 502 N N . VAL A 1 64 ? -15.516 -43.469 -10.617 1 98.25 64 VAL A N 1
ATOM 503 C CA . VAL A 1 64 ? -14.312 -43.562 -11.438 1 98.25 64 VAL A CA 1
ATOM 504 C C . VAL A 1 64 ? -13.672 -44.938 -11.234 1 98.25 64 VAL A C 1
ATOM 506 O O . VAL A 1 64 ? -13.469 -45.375 -10.094 1 98.25 64 VAL A O 1
ATOM 509 N N . VAL A 1 65 ? -13.523 -45.625 -12.273 1 98.25 65 VAL A N 1
ATOM 510 C CA . VAL A 1 65 ? -12.719 -46.844 -12.281 1 98.25 65 VAL A CA 1
ATOM 511 C C . VAL A 1 65 ? -11.281 -46.531 -12.672 1 98.25 65 VAL A C 1
ATOM 513 O O . VAL A 1 65 ? -11 -46.219 -13.836 1 98.25 65 VAL A O 1
ATOM 516 N N . ALA A 1 66 ? -10.406 -46.688 -11.719 1 96.25 66 ALA A N 1
ATOM 517 C CA . ALA A 1 66 ? -9.055 -46.156 -11.875 1 96.25 66 ALA A CA 1
ATOM 518 C C . ALA A 1 66 ? -8.07 -47.25 -12.25 1 96.25 66 ALA A C 1
ATOM 520 O O . ALA A 1 66 ? -8.07 -48.344 -11.641 1 96.25 66 ALA A O 1
ATOM 521 N N . VAL A 1 67 ? -7.309 -47 -13.312 1 94.88 67 VAL A N 1
ATOM 522 C CA . VAL A 1 67 ? -6.145 -47.812 -13.625 1 94.88 67 VAL A CA 1
ATOM 523 C C . VAL A 1 67 ? -4.977 -47.406 -12.727 1 94.88 67 VAL A C 1
ATOM 525 O O . VAL A 1 67 ? -4.477 -46.281 -12.812 1 94.88 67 VAL A O 1
ATOM 528 N N . THR A 1 68 ? -4.547 -48.344 -11.906 1 91.44 68 THR A N 1
ATOM 529 C CA . THR A 1 68 ? -3.514 -48.031 -10.922 1 91.44 68 THR A CA 1
ATOM 530 C C . THR A 1 68 ? -2.162 -48.594 -11.367 1 91.44 68 THR A C 1
ATOM 532 O O . THR A 1 68 ? -2.074 -49.281 -12.383 1 91.44 68 THR A O 1
ATOM 535 N N . GLU A 1 69 ? -1.21 -48.219 -10.586 1 86.44 69 GLU A N 1
ATOM 536 C CA . GLU A 1 69 ? 0.126 -48.75 -10.867 1 86.44 69 GLU A CA 1
ATOM 537 C C . GLU A 1 69 ? 0.16 -50.25 -10.75 1 86.44 69 GLU A C 1
ATOM 539 O O . GLU A 1 69 ? 0.901 -50.938 -11.469 1 86.44 69 GLU A O 1
ATOM 544 N N . ALA A 1 70 ? -0.584 -50.812 -9.875 1 87.12 70 ALA A N 1
ATOM 545 C CA . ALA A 1 70 ? -0.676 -52.25 -9.695 1 87.12 70 ALA A CA 1
ATOM 546 C C . ALA A 1 70 ? -1.185 -52.938 -10.969 1 87.12 70 ALA A C 1
ATOM 548 O O . ALA A 1 70 ? -0.721 -54 -11.328 1 87.12 70 ALA A O 1
ATOM 549 N N . ASP A 1 71 ? -2.154 -52.312 -11.617 1 89.5 71 ASP A N 1
ATOM 550 C CA . ASP A 1 71 ? -2.674 -52.844 -12.875 1 89.5 71 ASP A CA 1
ATOM 551 C C . ASP A 1 71 ? -1.597 -52.875 -13.953 1 89.5 71 ASP A C 1
ATOM 553 O O . ASP A 1 71 ? -1.464 -53.844 -14.695 1 89.5 71 ASP A O 1
ATOM 557 N N . ILE A 1 72 ? -0.882 -51.844 -14 1 85.5 72 ILE A N 1
ATOM 558 C CA . ILE A 1 72 ? 0.166 -51.719 -15.008 1 85.5 72 ILE A CA 1
ATOM 559 C C . ILE A 1 72 ? 1.239 -52.781 -14.773 1 85.5 72 ILE A C 1
ATOM 561 O O . ILE A 1 72 ? 1.742 -53.375 -15.719 1 85.5 72 ILE A O 1
ATOM 565 N N . GLN A 1 73 ? 1.549 -53 -13.539 1 83.12 73 GLN A N 1
ATOM 566 C CA . GLN A 1 73 ? 2.551 -54 -13.195 1 83.12 73 GLN A CA 1
ATOM 567 C C . GLN A 1 73 ? 2.037 -55.406 -13.477 1 83.12 73 GLN A C 1
ATOM 569 O O . GLN A 1 73 ? 2.795 -56.281 -13.914 1 83.12 73 GLN A O 1
ATOM 574 N N . ARG A 1 74 ? 0.805 -55.656 -13.219 1 86.38 74 ARG A N 1
ATOM 575 C CA . ARG A 1 74 ? 0.19 -56.969 -13.422 1 86.38 74 ARG A CA 1
ATOM 576 C C . ARG A 1 74 ? 0.193 -57.344 -14.906 1 86.38 74 ARG A C 1
ATOM 578 O O . ARG A 1 74 ? 0.541 -58.469 -15.258 1 86.38 74 ARG A O 1
ATOM 585 N N . TYR A 1 75 ? -0.161 -56.375 -15.727 1 86.38 75 TYR A N 1
ATOM 586 C CA . TYR A 1 75 ? -0.282 -56.656 -17.156 1 86.38 75 TYR A CA 1
ATOM 587 C C . TYR A 1 75 ? 0.991 -56.281 -17.891 1 86.38 75 TYR A C 1
ATOM 589 O O . TYR A 1 75 ? 1.105 -56.5 -19.109 1 86.38 75 TYR A O 1
ATOM 597 N N . ARG A 1 76 ? 1.931 -55.656 -17.141 1 80 76 ARG A N 1
ATOM 598 C CA . ARG A 1 76 ? 3.256 -55.312 -17.641 1 80 76 ARG A CA 1
ATOM 599 C C . ARG A 1 76 ? 3.154 -54.469 -18.922 1 80 76 ARG A C 1
ATOM 601 O O . ARG A 1 76 ? 3.824 -54.781 -19.906 1 80 76 ARG A O 1
ATOM 608 N N . SER A 1 77 ? 2.182 -53.625 -18.953 1 80 77 SER A N 1
ATOM 609 C CA . SER A 1 77 ? 1.967 -52.719 -20.062 1 80 77 SER A CA 1
ATOM 610 C C . SER A 1 77 ? 1.431 -51.375 -19.594 1 80 77 SER A C 1
ATOM 612 O O . SER A 1 77 ? 0.59 -51.312 -18.688 1 80 77 SER A O 1
ATOM 614 N N . LEU A 1 78 ? 1.973 -50.375 -20.188 1 76.69 78 LEU A N 1
ATOM 615 C CA . LEU A 1 78 ? 1.501 -49.031 -19.828 1 76.69 78 LEU A CA 1
ATOM 616 C C . LEU A 1 78 ? 0.072 -48.812 -20.328 1 76.69 78 LEU A C 1
ATOM 618 O O . LEU A 1 78 ? -0.712 -48.125 -19.672 1 76.69 78 LEU A O 1
ATOM 622 N N . SER A 1 79 ? -0.117 -49.312 -21.5 1 83.62 79 SER A N 1
ATOM 623 C CA . SER A 1 79 ? -1.486 -49.344 -22 1 83.62 79 SER A CA 1
ATOM 624 C C . SER A 1 79 ? -2.037 -50.781 -21.984 1 83.62 79 SER A C 1
ATOM 626 O O . SER A 1 79 ? -1.637 -51.594 -22.797 1 83.62 79 SER A O 1
ATOM 628 N N . LEU A 1 80 ? -2.992 -51 -21.203 1 90.81 80 LEU A N 1
ATOM 629 C CA . LEU A 1 80 ? -3.514 -52.344 -21 1 90.81 80 LEU A CA 1
ATOM 630 C C . LEU A 1 80 ? -4.133 -52.906 -22.281 1 90.81 80 LEU A C 1
ATOM 632 O O . LEU A 1 80 ? -4.609 -52.125 -23.109 1 90.81 80 LEU A O 1
ATOM 636 N N . PRO A 1 81 ? -4.074 -54.219 -22.438 1 92.44 81 PRO A N 1
ATOM 637 C CA . PRO A 1 81 ? -4.652 -54.812 -23.641 1 92.44 81 PRO A CA 1
ATOM 638 C C . PRO A 1 81 ? -6.148 -54.562 -23.766 1 92.44 81 PRO A C 1
ATOM 640 O O . PRO A 1 81 ? -6.828 -54.312 -22.766 1 92.44 81 PRO A O 1
ATOM 643 N N . ASP A 1 82 ? -6.613 -54.656 -25 1 94.88 82 ASP A N 1
ATOM 644 C CA . ASP A 1 82 ? -8.016 -54.406 -25.297 1 94.88 82 ASP A CA 1
ATOM 645 C C . ASP A 1 82 ? -8.93 -55.375 -24.562 1 94.88 82 ASP A C 1
ATOM 647 O O . ASP A 1 82 ? -10.039 -55.031 -24.172 1 94.88 82 ASP A O 1
ATOM 651 N N . GLN A 1 83 ? -8.414 -56.531 -24.312 1 95.44 83 GLN A N 1
ATOM 652 C CA . GLN A 1 83 ? -9.195 -57.562 -23.641 1 95.44 83 GLN A CA 1
ATOM 653 C C . GLN A 1 83 ? -9.578 -57.125 -22.234 1 95.44 83 GLN A C 1
ATOM 655 O O . GLN A 1 83 ? -10.688 -57.406 -21.766 1 95.44 83 GLN A O 1
ATOM 660 N N . VAL A 1 84 ? -8.688 -56.469 -21.594 1 96.12 84 VAL A N 1
ATOM 661 C CA . VAL A 1 84 ? -8.922 -56.031 -20.234 1 96.12 84 VAL A CA 1
ATOM 662 C C . VAL A 1 84 ? -10.07 -55.031 -20.203 1 96.12 84 VAL A C 1
ATOM 664 O O . VAL A 1 84 ? -10.969 -55.125 -19.359 1 96.12 84 VAL A O 1
ATOM 667 N N . TYR A 1 85 ? -10.055 -54.156 -21.094 1 96.31 85 TYR A N 1
ATOM 668 C CA . TYR A 1 85 ? -11.102 -53.125 -21.141 1 96.31 85 TYR A CA 1
ATOM 669 C C . TYR A 1 85 ? -12.414 -53.719 -21.625 1 96.31 85 TYR A C 1
ATOM 671 O O . TYR A 1 85 ? -13.492 -53.312 -21.172 1 96.31 85 TYR A O 1
ATOM 679 N N . ALA A 1 86 ? -12.344 -54.625 -22.594 1 96.5 86 ALA A N 1
ATOM 680 C CA . ALA A 1 86 ? -13.562 -55.312 -23.047 1 96.5 86 ALA A CA 1
ATOM 681 C C . ALA A 1 86 ? -14.25 -56.031 -21.891 1 96.5 86 ALA A C 1
ATOM 683 O O . ALA A 1 86 ? -15.469 -55.906 -21.719 1 96.5 86 ALA A O 1
ATOM 684 N N . GLN A 1 87 ? -13.422 -56.688 -21.125 1 96.81 87 GLN A N 1
ATOM 685 C CA . GLN A 1 87 ? -13.969 -57.406 -19.969 1 96.81 87 GLN A CA 1
ATOM 686 C C . GLN A 1 87 ? -14.555 -56.469 -18.953 1 96.81 87 GLN A C 1
ATOM 688 O O . GLN A 1 87 ? -15.648 -56.688 -18.422 1 96.81 87 GLN A O 1
ATOM 693 N N . ALA A 1 88 ? -13.836 -55.438 -18.656 1 97.44 88 ALA A N 1
ATOM 694 C CA . ALA A 1 88 ? -14.305 -54.469 -17.703 1 97.44 88 ALA A CA 1
ATOM 695 C C . ALA A 1 88 ? -15.625 -53.844 -18.141 1 97.44 88 ALA A C 1
ATOM 697 O O . ALA A 1 88 ? -16.562 -53.719 -17.344 1 97.44 88 ALA A O 1
ATOM 698 N N . LEU A 1 89 ? -15.727 -53.438 -19.406 1 97.25 89 LEU A N 1
ATOM 699 C CA . LEU A 1 89 ? -16.922 -52.781 -19.953 1 97.25 89 LEU A CA 1
ATOM 700 C C . LEU A 1 89 ? -18.109 -53.75 -19.906 1 97.25 89 LEU A C 1
ATOM 702 O O . LEU A 1 89 ? -19.219 -53.344 -19.562 1 97.25 89 LEU A O 1
ATOM 706 N N . GLN A 1 90 ? -17.859 -55 -20.25 1 96 90 GLN A N 1
ATOM 707 C CA . GLN A 1 90 ? -18.922 -56 -20.234 1 96 90 GLN A CA 1
ATOM 708 C C . GLN A 1 90 ? -19.469 -56.188 -18.828 1 96 90 GLN A C 1
ATOM 710 O O . GLN A 1 90 ? -20.688 -56.219 -18.641 1 96 90 GLN A O 1
ATOM 715 N N . LYS A 1 91 ? -18.625 -56.281 -17.906 1 96.56 91 LYS A N 1
ATOM 716 C CA . LYS A 1 91 ? -19.031 -56.469 -16.516 1 96.56 91 LYS A CA 1
ATOM 717 C C . LYS A 1 91 ? -19.766 -55.25 -15.992 1 96.56 91 LYS A C 1
ATOM 719 O O . LYS A 1 91 ? -20.719 -55.375 -15.219 1 96.56 91 LYS A O 1
ATOM 724 N N . LEU A 1 92 ? -19.328 -54.094 -16.359 1 97.5 92 LEU A N 1
ATOM 725 C CA . LEU A 1 92 ? -19.969 -52.875 -15.922 1 97.5 92 LEU A CA 1
ATOM 726 C C . LEU A 1 92 ? -21.375 -52.75 -16.531 1 97.5 92 LEU A C 1
ATOM 728 O O . LEU A 1 92 ? -22.312 -52.375 -15.852 1 97.5 92 LEU A O 1
ATOM 732 N N . LEU A 1 93 ? -21.484 -53.062 -17.844 1 95.94 93 LEU A N 1
ATOM 733 C CA . LEU A 1 93 ? -22.75 -52.938 -18.547 1 95.94 93 LEU A CA 1
ATOM 734 C C . LEU A 1 93 ? -23.828 -53.812 -17.922 1 95.94 93 LEU A C 1
ATOM 736 O O . LEU A 1 93 ? -25.016 -53.5 -17.953 1 95.94 93 LEU A O 1
ATOM 740 N N . LYS A 1 94 ? -23.391 -54.875 -17.281 1 94.62 94 LYS A N 1
ATOM 741 C CA . LYS A 1 94 ? -24.312 -55.781 -16.625 1 94.62 94 LYS A CA 1
ATOM 742 C C . LYS A 1 94 ? -25.062 -55.125 -15.484 1 94.62 94 LYS A C 1
ATOM 744 O O . LYS A 1 94 ? -26.172 -55.531 -15.125 1 94.62 94 LYS A O 1
ATOM 749 N N . HIS A 1 95 ? -24.516 -54.156 -14.953 1 96.12 95 HIS A N 1
ATOM 750 C CA . HIS A 1 95 ? -25.094 -53.5 -13.773 1 96.12 95 HIS A CA 1
ATOM 751 C C . HIS A 1 95 ? -25.844 -52.25 -14.156 1 96.12 95 HIS A C 1
ATOM 753 O O . HIS A 1 95 ? -26.156 -51.406 -13.297 1 96.12 95 HIS A O 1
ATOM 759 N N . GLN A 1 96 ? -26.047 -51.906 -15.398 1 94.62 96 GLN A N 1
ATOM 760 C CA . GLN A 1 96 ? -26.922 -50.906 -15.969 1 94.62 96 GLN A CA 1
ATOM 761 C C . GLN A 1 96 ? -26.453 -49.5 -15.602 1 94.62 96 GLN A C 1
ATOM 763 O O . GLN A 1 96 ? -27.234 -48.719 -15.055 1 94.62 96 GLN A O 1
ATOM 768 N N . PRO A 1 97 ? -25.266 -49.156 -15.914 1 97.06 97 PRO A N 1
ATOM 769 C CA . PRO A 1 97 ? -24.844 -47.75 -15.773 1 97.06 97 PRO A CA 1
ATOM 770 C C . PRO A 1 97 ? -25.562 -46.844 -16.766 1 97.06 97 PRO A C 1
ATOM 772 O O . PRO A 1 97 ? -26.141 -47.281 -17.734 1 97.06 97 PRO A O 1
ATOM 775 N N . ARG A 1 98 ? -25.641 -45.562 -16.469 1 96.94 98 ARG A N 1
ATOM 776 C CA . ARG A 1 98 ? -26.266 -44.594 -17.375 1 96.94 98 ARG A CA 1
ATOM 777 C C . ARG A 1 98 ? -25.328 -44.281 -18.547 1 96.94 98 ARG A C 1
ATOM 779 O O . ARG A 1 98 ? -25.797 -44.031 -19.656 1 96.94 98 ARG A O 1
ATOM 786 N N . ALA A 1 99 ? -24.078 -44.25 -18.266 1 97.81 99 ALA A N 1
ATOM 787 C CA . ALA A 1 99 ? -23.047 -44.031 -19.281 1 97.81 99 ALA A CA 1
ATOM 788 C C . ALA A 1 99 ? -21.688 -44.5 -18.797 1 97.81 99 ALA A C 1
ATOM 790 O O . ALA A 1 99 ? -21.406 -44.5 -17.609 1 97.81 99 ALA A O 1
ATOM 791 N N . ILE A 1 100 ? -20.906 -45 -19.688 1 98.38 100 ILE A N 1
ATOM 792 C CA . ILE A 1 100 ? -19.531 -45.375 -19.391 1 98.38 100 ILE A CA 1
ATOM 793 C C . ILE A 1 100 ? -18.578 -44.656 -20.328 1 98.38 100 ILE A C 1
ATOM 795 O O . ILE A 1 100 ? -18.75 -44.688 -21.547 1 98.38 100 ILE A O 1
ATOM 799 N N . GLY A 1 101 ? -17.641 -43.906 -19.766 1 98.31 101 GLY A N 1
ATOM 800 C CA . GLY A 1 101 ? -16.641 -43.25 -20.562 1 98.31 101 GLY A CA 1
ATOM 801 C C . GLY A 1 101 ? -15.234 -43.781 -20.344 1 98.31 101 GLY A C 1
ATOM 802 O O . GLY A 1 101 ? -14.797 -43.938 -19.203 1 98.31 101 GLY A O 1
ATOM 803 N N . LEU A 1 102 ? -14.539 -44.094 -21.422 1 97.5 102 LEU A N 1
ATOM 804 C CA . LEU A 1 102 ? -13.156 -44.562 -21.375 1 97.5 102 LEU A CA 1
ATOM 805 C C . LEU A 1 102 ? -12.195 -43.406 -21.703 1 97.5 102 LEU A C 1
ATOM 807 O O . LEU A 1 102 ? -12.094 -43 -22.859 1 97.5 102 LEU A O 1
ATOM 811 N N . ASP A 1 103 ? -11.484 -42.906 -20.703 1 95.69 103 ASP A N 1
ATOM 812 C CA . ASP A 1 103 ? -10.516 -41.844 -20.875 1 95.69 103 ASP A CA 1
ATOM 813 C C . ASP A 1 103 ? -9.109 -42.406 -21.094 1 95.69 103 ASP A C 1
ATOM 815 O O . ASP A 1 103 ? -8.18 -42.062 -20.375 1 95.69 103 ASP A O 1
ATOM 819 N N . ILE A 1 104 ? -9.008 -43.281 -21.953 1 93.12 104 ILE A N 1
ATOM 820 C CA . ILE A 1 104 ? -7.762 -43.875 -22.406 1 93.12 104 ILE A CA 1
ATOM 821 C C . ILE A 1 104 ? -7.738 -43.969 -23.938 1 93.12 104 ILE A C 1
ATOM 823 O O . ILE A 1 104 ? -8.695 -44.406 -24.547 1 93.12 104 ILE A O 1
ATOM 827 N N . TYR A 1 105 ? -6.738 -43.531 -24.531 1 89.25 105 TYR A N 1
ATOM 828 C CA . TYR A 1 105 ? -6.652 -43.5 -25.984 1 89.25 105 TYR A CA 1
ATOM 829 C C . TYR A 1 105 ? -6.621 -44.906 -26.562 1 89.25 105 TYR A C 1
ATOM 831 O O . TYR A 1 105 ? -5.891 -45.75 -26.078 1 89.25 105 TYR A O 1
ATOM 839 N N . ARG A 1 106 ? -7.473 -45.094 -27.5 1 90.06 106 ARG A N 1
ATOM 840 C CA . ARG A 1 106 ? -7.539 -46.344 -28.234 1 90.06 106 ARG A CA 1
ATOM 841 C C . ARG A 1 106 ? -7.551 -46.094 -29.734 1 90.06 106 ARG A C 1
ATOM 843 O O . ARG A 1 106 ? -8.43 -46.594 -30.453 1 90.06 106 ARG A O 1
ATOM 850 N N . ASP A 1 107 ? -6.57 -45.375 -30.188 1 86.06 107 ASP A N 1
ATOM 851 C CA . ASP A 1 107 ? -6.477 -44.969 -31.578 1 86.06 107 ASP A CA 1
ATOM 852 C C . ASP A 1 107 ? -5.949 -46.125 -32.438 1 86.06 107 ASP A C 1
ATOM 854 O O . ASP A 1 107 ? -6.141 -46.125 -33.656 1 86.06 107 ASP A O 1
ATOM 858 N N . PHE A 1 108 ? -5.293 -47.062 -31.859 1 83.75 108 PHE A N 1
ATOM 859 C CA . PHE A 1 108 ? -4.863 -48.281 -32.531 1 83.75 108 PHE A CA 1
ATOM 860 C C . PHE A 1 108 ? -5.094 -49.5 -31.641 1 83.75 108 PHE A C 1
ATOM 862 O O . PHE A 1 108 ? -5.215 -49.375 -30.422 1 83.75 108 PHE A O 1
ATOM 869 N N . PRO A 1 109 ? -5.246 -50.688 -32.281 1 87.56 109 PRO A N 1
ATOM 870 C CA . PRO A 1 109 ? -5.543 -51.906 -31.531 1 87.56 109 PRO A CA 1
ATOM 871 C C . PRO A 1 109 ? -4.414 -52.281 -30.578 1 87.56 109 PRO A C 1
ATOM 873 O O . PRO A 1 109 ? -3.238 -52.156 -30.922 1 87.56 109 PRO A O 1
ATOM 876 N N . MET A 1 110 ? -4.852 -52.688 -29.391 1 87.62 110 MET A N 1
ATOM 877 C CA . MET A 1 110 ? -3.945 -53.25 -28.406 1 87.62 110 MET A CA 1
ATOM 878 C C . MET A 1 110 ? -4.316 -54.719 -28.109 1 87.62 110 MET A C 1
ATOM 880 O O . MET A 1 110 ? -4.961 -55 -27.109 1 87.62 110 MET A O 1
ATOM 884 N N . PRO A 1 111 ? -3.807 -55.531 -28.953 1 87.38 111 PRO A N 1
ATOM 885 C CA . PRO A 1 111 ? -4.191 -56.938 -28.797 1 87.38 111 PRO A CA 1
ATOM 886 C C . PRO A 1 111 ? -3.68 -57.562 -27.5 1 87.38 111 PRO A C 1
ATOM 888 O O . PRO A 1 111 ? -2.689 -57.094 -26.938 1 87.38 111 PRO A O 1
ATOM 891 N N . PRO A 1 112 ? -4.352 -58.688 -27 1 91 112 PRO A N 1
ATOM 892 C CA . PRO A 1 112 ? -5.527 -59.312 -27.578 1 91 112 PRO A CA 1
ATOM 893 C C . PRO A 1 112 ? -6.832 -58.625 -27.203 1 91 112 PRO A C 1
ATOM 895 O O . PRO A 1 112 ? -6.836 -57.719 -26.359 1 91 112 PRO A O 1
ATOM 898 N N . GLY A 1 113 ? -7.977 -59.062 -27.906 1 92.5 113 GLY A N 1
ATOM 899 C CA . GLY A 1 113 ? -9.32 -58.656 -27.5 1 92.5 113 GLY A CA 1
ATOM 900 C C . GLY A 1 113 ? -9.852 -57.469 -28.281 1 92.5 113 GLY A C 1
ATOM 901 O O . GLY A 1 113 ? -10.852 -56.844 -27.891 1 92.5 113 GLY A O 1
ATOM 902 N N . HIS A 1 114 ? -9.172 -57.125 -29.406 1 92.94 114 HIS A N 1
ATOM 903 C CA . HIS A 1 114 ? -9.578 -55.938 -30.172 1 92.94 114 HIS A CA 1
ATOM 904 C C . HIS A 1 114 ? -10.961 -56.125 -30.781 1 92.94 114 HIS A C 1
ATOM 906 O O . HIS A 1 114 ? -11.773 -55.188 -30.781 1 92.94 114 HIS A O 1
ATOM 912 N N . GLU A 1 115 ? -11.195 -57.25 -31.266 1 92.69 115 GLU A N 1
ATOM 913 C CA . GLU A 1 115 ? -12.492 -57.5 -31.891 1 92.69 115 GLU A CA 1
ATOM 914 C C . GLU A 1 115 ? -13.609 -57.5 -30.844 1 92.69 115 GLU A C 1
ATOM 916 O O . GLU A 1 115 ? -14.703 -57 -31.109 1 92.69 115 GLU A O 1
ATOM 921 N N . GLU A 1 116 ? -13.266 -58.031 -29.703 1 94.31 116 GLU A N 1
ATOM 922 C CA . GLU A 1 116 ? -14.242 -58.031 -28.625 1 94.31 116 GLU A CA 1
ATOM 923 C C . GLU A 1 116 ? -14.578 -56.625 -28.188 1 94.31 116 GLU A C 1
ATOM 925 O O . GLU A 1 116 ? -15.75 -56.281 -27.953 1 94.31 116 GLU A O 1
ATOM 930 N N . LEU A 1 117 ? -13.617 -55.844 -28.062 1 94.81 117 LEU A N 1
ATOM 931 C CA . LEU A 1 117 ? -13.812 -54.469 -27.672 1 94.81 117 LEU A CA 1
ATOM 932 C C . LEU A 1 117 ? -14.633 -53.719 -28.734 1 94.81 117 LEU A C 1
ATOM 934 O O . LEU A 1 117 ? -15.523 -52.938 -28.391 1 94.81 117 LEU A O 1
ATOM 938 N N . ASN A 1 118 ? -14.367 -53.938 -29.984 1 93.88 118 ASN A N 1
ATOM 939 C CA . ASN A 1 118 ? -15.102 -53.312 -31.078 1 93.88 118 ASN A CA 1
ATOM 940 C C . ASN A 1 118 ? -16.578 -53.719 -31.078 1 93.88 118 ASN A C 1
ATOM 942 O O . ASN A 1 118 ? -17.453 -52.875 -31.312 1 93.88 118 ASN A O 1
ATOM 946 N N . ARG A 1 119 ? -16.812 -54.906 -30.797 1 92.88 119 ARG A N 1
ATOM 947 C CA . ARG A 1 119 ? -18.188 -55.375 -30.719 1 92.88 119 ARG A CA 1
ATOM 948 C C . ARG A 1 119 ? -18.953 -54.688 -29.594 1 92.88 119 ARG A C 1
ATOM 950 O O . ARG A 1 119 ? -20.125 -54.344 -29.75 1 92.88 119 ARG A O 1
ATOM 957 N N . LEU A 1 120 ? -18.281 -54.531 -28.547 1 93.5 120 LEU A N 1
ATOM 958 C CA . LEU A 1 120 ? -18.906 -53.844 -27.406 1 93.5 120 LEU A CA 1
ATOM 959 C C . LEU A 1 120 ? -19.234 -52.406 -27.75 1 93.5 120 LEU A C 1
ATOM 961 O O . LEU A 1 120 ? -20.297 -51.906 -27.359 1 93.5 120 LEU A O 1
ATOM 965 N N . TRP A 1 121 ? -18.328 -51.75 -28.438 1 92.56 121 TRP A N 1
ATOM 966 C CA . TRP A 1 121 ? -18.547 -50.375 -28.844 1 92.56 121 TRP A CA 1
ATOM 967 C C . TRP A 1 121 ? -19.844 -50.25 -29.641 1 92.56 121 TRP A C 1
ATOM 969 O O . TRP A 1 121 ? -20.562 -49.25 -29.5 1 92.56 121 TRP A O 1
ATOM 979 N N . LEU A 1 122 ? -20.125 -51.219 -30.391 1 91.06 122 LEU A N 1
ATOM 980 C CA . LEU A 1 122 ? -21.281 -51.188 -31.281 1 91.06 122 LEU A CA 1
ATOM 981 C C . LEU A 1 122 ? -22.547 -51.688 -30.578 1 91.06 122 LEU A C 1
ATOM 983 O O . LEU A 1 122 ? -23.656 -51.375 -31.016 1 91.06 122 LEU A O 1
ATOM 987 N N . SER A 1 123 ? -22.375 -52.344 -29.5 1 91.38 123 SER A N 1
ATOM 988 C CA . SER A 1 123 ? -23.484 -53.031 -28.859 1 91.38 123 SER A CA 1
ATOM 989 C C . SER A 1 123 ? -24.297 -52.062 -28 1 91.38 123 SER A C 1
ATOM 991 O O . SER A 1 123 ? -25.469 -52.344 -27.688 1 91.38 123 SER A O 1
ATOM 993 N N . SER A 1 124 ? -23.672 -51 -27.594 1 92.62 124 SER A N 1
ATOM 994 C CA . SER A 1 124 ? -24.359 -50.094 -26.656 1 92.62 124 SER A CA 1
ATOM 995 C C . SER A 1 124 ? -24.109 -48.656 -27.016 1 92.62 124 SER A C 1
ATOM 997 O O . SER A 1 124 ? -23 -48.25 -27.359 1 92.62 124 SER A O 1
ATOM 999 N N . ASP A 1 125 ? -25.156 -47.844 -26.844 1 92 125 ASP A N 1
ATOM 1000 C CA . ASP A 1 125 ? -25.047 -46.406 -27.078 1 92 125 ASP A CA 1
ATOM 1001 C C . ASP A 1 125 ? -24.641 -45.656 -25.812 1 92 125 ASP A C 1
ATOM 1003 O O . ASP A 1 125 ? -24.625 -44.438 -25.781 1 92 125 ASP A O 1
ATOM 1007 N N . ARG A 1 126 ? -24.281 -46.469 -24.797 1 95.62 126 ARG A N 1
ATOM 1008 C CA . ARG A 1 126 ? -23.922 -45.875 -23.516 1 95.62 126 ARG A CA 1
ATOM 1009 C C . ARG A 1 126 ? -22.422 -45.844 -23.312 1 95.62 126 ARG A C 1
ATOM 1011 O O . ARG A 1 126 ? -21.922 -45.406 -22.266 1 95.62 126 ARG A O 1
ATOM 1018 N N . LEU A 1 127 ? -21.688 -46.281 -24.328 1 97.12 127 LEU A N 1
ATOM 1019 C CA . LEU A 1 127 ? -20.234 -46.344 -24.25 1 97.12 127 LEU A CA 1
ATOM 1020 C C . LEU A 1 127 ? -19.609 -45.156 -25 1 97.12 127 LEU A C 1
ATOM 1022 O O . LEU A 1 127 ? -20 -44.875 -26.141 1 97.12 127 LEU A O 1
ATOM 1026 N N . PHE A 1 128 ? -18.734 -44.469 -24.375 1 97.44 128 PHE A N 1
ATOM 1027 C CA . PHE A 1 128 ? -18.062 -43.312 -24.969 1 97.44 128 PHE A CA 1
ATOM 1028 C C . PHE A 1 128 ? -16.547 -43.438 -24.844 1 97.44 128 PHE A C 1
ATOM 1030 O O . PHE A 1 128 ? -16.047 -44.062 -23.922 1 97.44 128 PHE A O 1
ATOM 1037 N N . ALA A 1 129 ? -15.742 -42.875 -25.766 1 96.62 129 ALA A N 1
ATOM 1038 C CA . ALA A 1 129 ? -14.281 -42.844 -25.734 1 96.62 129 ALA A CA 1
ATOM 1039 C C . ALA A 1 129 ? -13.742 -41.469 -26.078 1 96.62 129 ALA A C 1
ATOM 1041 O O . ALA A 1 129 ? -14.516 -40.562 -26.438 1 96.62 129 ALA A O 1
ATOM 1042 N N . VAL A 1 130 ? -12.438 -41.312 -25.953 1 95.06 130 VAL A N 1
ATOM 1043 C CA . VAL A 1 130 ? -11.859 -39.969 -26.047 1 95.06 130 VAL A CA 1
ATOM 1044 C C . VAL A 1 130 ? -11.094 -39.844 -27.359 1 95.06 130 VAL A C 1
ATOM 1046 O O . VAL A 1 130 ? -10.672 -40.844 -27.953 1 95.06 130 VAL A O 1
ATOM 1049 N N . THR A 1 131 ? -11.031 -38.594 -27.828 1 91.88 131 THR A N 1
ATOM 1050 C CA . THR A 1 131 ? -10.156 -38.125 -28.906 1 91.88 131 THR A CA 1
ATOM 1051 C C . THR A 1 131 ? -9.398 -36.875 -28.484 1 91.88 131 THR A C 1
ATOM 1053 O O . THR A 1 131 ? -9.75 -36.219 -27.5 1 91.88 131 THR A O 1
ATOM 1056 N N . LYS A 1 132 ? -8.273 -36.688 -29.062 1 89.69 132 LYS A N 1
ATOM 1057 C CA . LYS A 1 132 ? -7.516 -35.469 -28.828 1 89.69 132 LYS A CA 1
ATOM 1058 C C . LYS A 1 132 ? -7.578 -34.531 -30.031 1 89.69 132 LYS A C 1
ATOM 1060 O O . LYS A 1 132 ? -7.379 -34.969 -31.172 1 89.69 132 LYS A O 1
ATOM 1065 N N . LEU A 1 133 ? -8.062 -33.25 -29.891 1 83.69 133 LEU A N 1
ATOM 1066 C CA . LEU A 1 133 ? -8.219 -32.312 -30.984 1 83.69 133 LEU A CA 1
ATOM 1067 C C . LEU A 1 133 ? -6.867 -31.938 -31.578 1 83.69 133 LEU A C 1
ATOM 1069 O O . LEU A 1 133 ? -6.75 -31.75 -32.812 1 83.69 133 LEU A O 1
ATOM 1073 N N . GLY A 1 134 ? -5.816 -32.125 -31.062 1 71.62 134 GLY A N 1
ATOM 1074 C CA . GLY A 1 134 ? -4.492 -31.797 -31.562 1 71.62 134 GLY A CA 1
ATOM 1075 C C . GLY A 1 134 ? -4.336 -30.312 -31.859 1 71.62 134 GLY A C 1
ATOM 1076 O O . GLY A 1 134 ? -5.32 -29.562 -31.859 1 71.62 134 GLY A O 1
ATOM 1077 N N . ASN A 1 135 ? -3.182 -29.703 -31.922 1 69.19 135 ASN A N 1
ATOM 1078 C CA . ASN A 1 135 ? -2.818 -28.375 -32.375 1 69.19 135 ASN A CA 1
ATOM 1079 C C . ASN A 1 135 ? -1.659 -28.406 -33.344 1 69.19 135 ASN A C 1
ATOM 1081 O O . ASN A 1 135 ? -1.319 -29.469 -33.875 1 69.19 135 ASN A O 1
ATOM 1085 N N . ALA A 1 136 ? -1.23 -27.172 -33.656 1 60.34 136 ALA A N 1
ATOM 1086 C CA . ALA A 1 136 ? -0.169 -27.062 -34.656 1 60.34 136 ALA A CA 1
ATOM 1087 C C . ALA A 1 136 ? 1.063 -27.859 -34.25 1 60.34 136 ALA A C 1
ATOM 1089 O O . ALA A 1 136 ? 1.74 -28.453 -35.094 1 60.34 136 ALA A O 1
ATOM 1090 N N . THR A 1 137 ? 1.238 -28.047 -33 1 62.5 137 THR A N 1
ATOM 1091 C CA . THR A 1 137 ? 2.471 -28.656 -32.5 1 62.5 137 THR A CA 1
ATOM 1092 C C . THR A 1 137 ? 2.23 -30.125 -32.125 1 62.5 137 THR A C 1
ATOM 1094 O O . THR A 1 137 ? 3.139 -30.953 -32.219 1 62.5 137 THR A O 1
ATOM 1097 N N . HIS A 1 138 ? 0.883 -30.359 -31.828 1 69.25 138 HIS A N 1
ATOM 1098 C CA . HIS A 1 138 ? 0.558 -31.703 -31.391 1 69.25 138 HIS A CA 1
ATOM 1099 C C . HIS A 1 138 ? -0.569 -32.312 -32.25 1 69.25 138 HIS A C 1
ATOM 1101 O O . HIS A 1 138 ? -1.684 -31.766 -32.25 1 69.25 138 HIS A O 1
ATOM 1107 N N . PRO A 1 139 ? -0.187 -33.312 -32.875 1 75.75 139 PRO A N 1
ATOM 1108 C CA . PRO A 1 139 ? -1.196 -33.906 -33.781 1 75.75 139 PRO A CA 1
ATOM 1109 C C . PRO A 1 139 ? -2.385 -34.469 -33 1 75.75 139 PRO A C 1
ATOM 1111 O O . PRO A 1 139 ? -2.285 -34.719 -31.797 1 75.75 139 PRO A O 1
ATOM 1114 N N . THR A 1 140 ? -3.424 -34.656 -33.75 1 81.75 140 THR A N 1
ATOM 1115 C CA . THR A 1 140 ? -4.645 -35.219 -33.219 1 81.75 140 THR A CA 1
ATOM 1116 C C . THR A 1 140 ? -4.449 -36.719 -32.906 1 81.75 140 THR A C 1
ATOM 1118 O O . THR A 1 140 ? -3.605 -37.375 -33.531 1 81.75 140 THR A O 1
ATOM 1121 N N . ILE A 1 141 ? -5.094 -37.219 -31.906 1 82.25 141 ILE A N 1
ATOM 1122 C CA . ILE A 1 141 ? -5.211 -38.625 -31.625 1 82.25 141 ILE A CA 1
ATOM 1123 C C . ILE A 1 141 ? -6.629 -39.094 -31.938 1 82.25 141 ILE A C 1
ATOM 1125 O O . ILE A 1 141 ? -7.59 -38.656 -31.297 1 82.25 141 ILE A O 1
ATOM 1129 N N . ARG A 1 142 ? -6.754 -39.969 -32.875 1 86.94 142 ARG A N 1
ATOM 1130 C CA . ARG A 1 142 ? -8.062 -40.406 -33.344 1 86.94 142 ARG A CA 1
ATOM 1131 C C . ARG A 1 142 ? -8.75 -41.312 -32.312 1 86.94 142 ARG A C 1
ATOM 1133 O O . ARG A 1 142 ? -8.086 -42 -31.562 1 86.94 142 ARG A O 1
ATOM 1140 N N . PRO A 1 143 ? -10.078 -41.25 -32.312 1 91.25 143 PRO A N 1
ATOM 1141 C CA . PRO A 1 143 ? -10.828 -42.188 -31.469 1 91.25 143 PRO A CA 1
ATOM 1142 C C . PRO A 1 143 ? -10.852 -43.594 -32.031 1 91.25 143 PRO A C 1
ATOM 1144 O O . PRO A 1 143 ? -10.375 -43.812 -33.156 1 91.25 143 PRO A O 1
ATOM 1147 N N . PRO A 1 144 ? -11.328 -44.562 -31.172 1 90.31 144 PRO A N 1
ATOM 1148 C CA . PRO A 1 144 ? -11.469 -45.906 -31.75 1 90.31 144 PRO A CA 1
ATOM 1149 C C . PRO A 1 144 ? -12.289 -45.906 -33.031 1 90.31 144 PRO A C 1
ATOM 1151 O O . PRO A 1 144 ? -13.367 -45.312 -33.094 1 90.31 144 PRO A O 1
ATOM 1154 N N . ALA A 1 145 ? -11.859 -46.594 -34 1 87.62 145 ALA A N 1
ATOM 1155 C CA . ALA A 1 145 ? -12.445 -46.562 -35.344 1 87.62 145 ALA A CA 1
ATOM 1156 C C . ALA A 1 145 ? -13.867 -47.094 -35.344 1 87.62 145 ALA A C 1
ATOM 1158 O O . ALA A 1 145 ? -14.711 -46.656 -36.125 1 87.62 145 ALA A O 1
ATOM 1159 N N . ALA A 1 146 ? -14.156 -47.938 -34.406 1 88.56 146 ALA A N 1
ATOM 1160 C CA . ALA A 1 146 ? -15.453 -48.625 -34.375 1 88.56 146 ALA A CA 1
ATOM 1161 C C . ALA A 1 146 ? -16.547 -47.688 -33.844 1 88.56 146 ALA A C 1
ATOM 1163 O O . ALA A 1 146 ? -17.734 -47.938 -34.031 1 88.56 146 ALA A O 1
ATOM 1164 N N . LEU A 1 147 ? -16.125 -46.625 -33.219 1 91.44 147 LEU A N 1
ATOM 1165 C CA . LEU A 1 147 ? -17.094 -45.781 -32.531 1 91.44 147 LEU A CA 1
ATOM 1166 C C . LEU A 1 147 ? -17.703 -44.75 -33.5 1 91.44 147 LEU A C 1
ATOM 1168 O O . LEU A 1 147 ? -17 -44.219 -34.375 1 91.44 147 LEU A O 1
ATOM 1172 N N . SER A 1 148 ? -19.031 -44.469 -33.281 1 88.88 148 SER A N 1
ATOM 1173 C CA . SER A 1 148 ? -19.688 -43.406 -34.031 1 88.88 148 SER A CA 1
ATOM 1174 C C . SER A 1 148 ? -19.281 -42.031 -33.469 1 88.88 148 SER A C 1
ATOM 1176 O O . SER A 1 148 ? -18.797 -41.938 -32.344 1 88.88 148 SER A O 1
ATOM 1178 N N . ALA A 1 149 ? -19.531 -41.062 -34.25 1 87.62 149 ALA A N 1
ATOM 1179 C CA . ALA A 1 149 ? -19.156 -39.688 -33.875 1 87.62 149 ALA A CA 1
ATOM 1180 C C . ALA A 1 149 ? -19.906 -39.25 -32.625 1 87.62 149 ALA A C 1
ATOM 1182 O O . ALA A 1 149 ? -19.375 -38.469 -31.812 1 87.62 149 ALA A O 1
ATOM 1183 N N . ASP A 1 150 ? -21.062 -39.812 -32.406 1 90.38 150 ASP A N 1
ATOM 1184 C CA . ASP A 1 150 ? -21.891 -39.406 -31.25 1 90.38 150 ASP A CA 1
ATOM 1185 C C . ASP A 1 150 ? -21.391 -40.062 -29.969 1 90.38 150 ASP A C 1
ATOM 1187 O O . ASP A 1 150 ? -21.797 -39.656 -28.875 1 90.38 150 ASP A O 1
ATOM 1191 N N . GLN A 1 151 ? -20.453 -40.938 -30.062 1 95.5 151 GLN A N 1
ATOM 1192 C CA . GLN A 1 151 ? -19.922 -41.625 -28.906 1 95.5 151 GLN A CA 1
ATOM 1193 C C . GLN A 1 151 ? -18.484 -41.188 -28.609 1 95.5 151 GLN A C 1
ATOM 1195 O O . GLN A 1 151 ? -17.781 -41.844 -27.828 1 95.5 151 GLN A O 1
ATOM 1200 N N . VAL A 1 152 ? -18.047 -40.094 -29.281 1 95.06 152 VAL A N 1
ATOM 1201 C CA . VAL A 1 152 ? -16.688 -39.625 -29.125 1 95.06 152 VAL A CA 1
ATOM 1202 C C . VAL A 1 152 ? -16.688 -38.219 -28.562 1 95.06 152 VAL A C 1
ATOM 1204 O O . VAL A 1 152 ? -17.5 -37.375 -28.969 1 95.06 152 VAL A O 1
ATOM 1207 N N . GLY A 1 153 ? -15.906 -37.969 -27.562 1 95.94 153 GLY A N 1
ATOM 1208 C CA . GLY A 1 153 ? -15.672 -36.656 -27 1 95.94 153 GLY A CA 1
ATOM 1209 C C . GLY A 1 153 ? -14.203 -36.312 -26.875 1 95.94 153 GLY A C 1
ATOM 1210 O O . GLY A 1 153 ? -13.375 -37.188 -26.594 1 95.94 153 GLY A O 1
ATOM 1211 N N . PHE A 1 154 ? -13.859 -35.062 -27.078 1 93.88 154 PHE A N 1
ATOM 1212 C CA . PHE A 1 154 ? -12.461 -34.688 -26.906 1 93.88 154 PHE A CA 1
ATOM 1213 C C . PHE A 1 154 ? -12.109 -34.5 -25.438 1 93.88 154 PHE A C 1
ATOM 1215 O O . PHE A 1 154 ? -12.938 -34 -24.656 1 93.88 154 PHE A O 1
ATOM 1222 N N . ASN A 1 155 ? -10.891 -34.875 -25.031 1 92.44 155 ASN A N 1
ATOM 1223 C CA . ASN A 1 155 ? -10.492 -34.781 -23.625 1 92.44 155 ASN A CA 1
ATOM 1224 C C . ASN A 1 155 ? -9.523 -33.625 -23.406 1 92.44 155 ASN A C 1
ATOM 1226 O O . ASN A 1 155 ? -8.828 -33.562 -22.391 1 92.44 155 ASN A O 1
ATOM 1230 N N . ASP A 1 156 ? -9.477 -32.688 -24.312 1 88.19 156 ASP A N 1
ATOM 1231 C CA . ASP A 1 156 ? -8.641 -31.5 -24.188 1 88.19 156 ASP A CA 1
ATOM 1232 C C . ASP A 1 156 ? -9.133 -30.609 -23.047 1 88.19 156 ASP A C 1
ATOM 1234 O O . ASP A 1 156 ? -10.344 -30.453 -22.844 1 88.19 156 ASP A O 1
ATOM 1238 N N . VAL A 1 157 ? -8.211 -30.094 -22.312 1 86.62 157 VAL A N 1
ATOM 1239 C CA . VAL A 1 157 ? -8.531 -29.172 -21.234 1 86.62 157 VAL A CA 1
ATOM 1240 C C . VAL A 1 157 ? -7.805 -27.859 -21.453 1 86.62 157 VAL A C 1
ATOM 1242 O O . VAL A 1 157 ? -6.723 -27.828 -22.047 1 86.62 157 VAL A O 1
ATOM 1245 N N . THR A 1 158 ? -8.461 -26.781 -21.062 1 87.44 158 THR A N 1
ATOM 1246 C CA . THR A 1 158 ? -7.836 -25.469 -21.125 1 87.44 158 THR A CA 1
ATOM 1247 C C . THR A 1 158 ? -7.07 -25.172 -19.828 1 87.44 158 THR A C 1
ATOM 1249 O O . THR A 1 158 ? -7.648 -25.203 -18.734 1 87.44 158 THR A O 1
ATOM 1252 N N . VAL A 1 159 ? -5.801 -24.922 -19.953 1 85.12 159 VAL A N 1
ATOM 1253 C CA . VAL A 1 159 ? -4.938 -24.672 -18.797 1 85.12 159 VAL A CA 1
ATOM 1254 C C . VAL A 1 159 ? -4.551 -23.188 -18.766 1 85.12 159 VAL A C 1
ATOM 1256 O O . VAL A 1 159 ? -4.121 -22.625 -19.766 1 85.12 159 VAL A O 1
ATOM 1259 N N . ASP A 1 160 ? -4.77 -22.531 -17.656 1 84.62 160 ASP A N 1
ATOM 1260 C CA . ASP A 1 160 ? -4.43 -21.125 -17.484 1 84.62 160 ASP A CA 1
ATOM 1261 C C . ASP A 1 160 ? -2.932 -20.953 -17.25 1 84.62 160 ASP A C 1
ATOM 1263 O O . ASP A 1 160 ? -2.205 -21.922 -17.078 1 84.62 160 ASP A O 1
ATOM 1267 N N . ALA A 1 161 ? -2.617 -19.594 -17.266 1 71.81 161 ALA A N 1
ATOM 1268 C CA . ALA A 1 161 ? -1.232 -19.266 -16.938 1 71.81 161 ALA A CA 1
ATOM 1269 C C . ALA A 1 161 ? -0.863 -19.781 -15.539 1 71.81 161 ALA A C 1
ATOM 1271 O O . ALA A 1 161 ? -1.642 -19.641 -14.594 1 71.81 161 ALA A O 1
ATOM 1272 N N . GLY A 1 162 ? 0.096 -20.594 -15.422 1 70.94 162 GLY A N 1
ATOM 1273 C CA . GLY A 1 162 ? 0.495 -21.234 -14.18 1 70.94 162 GLY A CA 1
ATOM 1274 C C . GLY A 1 162 ? 0.208 -22.719 -14.148 1 70.94 162 GLY A C 1
ATOM 1275 O O . GLY A 1 162 ? 0.613 -23.422 -13.211 1 70.94 162 GLY A O 1
ATOM 1276 N N . GLY A 1 163 ? -0.627 -23.125 -15.133 1 78.69 163 GLY A N 1
ATOM 1277 C CA . GLY A 1 163 ? -0.844 -24.562 -15.273 1 78.69 163 GLY A CA 1
ATOM 1278 C C . GLY A 1 163 ? -2.068 -25.047 -14.523 1 78.69 163 GLY A C 1
ATOM 1279 O O . GLY A 1 163 ? -2.203 -26.25 -14.266 1 78.69 163 GLY A O 1
ATOM 1280 N N . ILE A 1 164 ? -2.893 -24.156 -14.094 1 87.06 164 ILE A N 1
ATOM 1281 C CA . ILE A 1 164 ? -4.055 -24.516 -13.297 1 87.06 164 ILE A CA 1
ATOM 1282 C C . ILE A 1 164 ? -5.297 -24.578 -14.18 1 87.06 164 ILE A C 1
ATOM 1284 O O . ILE A 1 164 ? -5.52 -23.688 -15.008 1 87.06 164 ILE A O 1
ATOM 1288 N N . ILE A 1 165 ? -6.027 -25.625 -14.07 1 91.44 165 ILE A N 1
ATOM 1289 C CA . ILE A 1 165 ? -7.27 -25.781 -14.828 1 91.44 165 ILE A CA 1
ATOM 1290 C C . ILE A 1 165 ? -8.422 -25.141 -14.055 1 91.44 165 ILE A C 1
ATOM 1292 O O . ILE A 1 165 ? -8.805 -25.625 -12.992 1 91.44 165 ILE A O 1
ATOM 1296 N N . ARG A 1 166 ? -8.891 -24.062 -14.586 1 93.31 166 ARG A N 1
ATOM 1297 C CA . ARG A 1 166 ? -9.984 -23.359 -13.93 1 93.31 166 ARG A CA 1
ATOM 1298 C C . ARG A 1 166 ? -11.234 -23.328 -14.805 1 93.31 166 ARG A C 1
ATOM 1300 O O . ARG A 1 166 ? -12.32 -22.969 -14.344 1 93.31 166 ARG A O 1
ATOM 1307 N N . ARG A 1 167 ? -11.07 -23.75 -16.109 1 94.94 167 ARG A N 1
ATOM 1308 C CA . ARG A 1 167 ? -12.133 -23.609 -17.094 1 94.94 167 ARG A CA 1
ATOM 1309 C C . ARG A 1 167 ? -12.445 -24.938 -17.766 1 94.94 167 ARG A C 1
ATOM 1311 O O . ARG A 1 167 ? -11.609 -25.844 -17.781 1 94.94 167 ARG A O 1
ATOM 1318 N N . SER A 1 168 ? -13.641 -25.031 -18.203 1 93.94 168 SER A N 1
ATOM 1319 C CA . SER A 1 168 ? -14.078 -26.203 -18.938 1 93.94 168 SER A CA 1
ATOM 1320 C C . SER A 1 168 ? -14.43 -25.859 -20.391 1 93.94 168 SER A C 1
ATOM 1322 O O . SER A 1 168 ? -15.18 -24.922 -20.641 1 93.94 168 SER A O 1
ATOM 1324 N N . LEU A 1 169 ? -13.797 -26.562 -21.281 1 93.69 169 LEU A N 1
ATOM 1325 C CA . LEU A 1 169 ? -14.148 -26.453 -22.703 1 93.69 169 LEU A CA 1
ATOM 1326 C C . LEU A 1 169 ? -15.281 -27.406 -23.047 1 93.69 169 LEU A C 1
ATOM 1328 O O . LEU A 1 169 ? -15.156 -28.625 -22.875 1 93.69 169 LEU A O 1
ATOM 1332 N N . LEU A 1 170 ? -16.375 -26.891 -23.484 1 95 170 LEU A N 1
ATOM 1333 C CA . LEU A 1 170 ? -17.562 -27.703 -23.703 1 95 170 LEU A CA 1
ATOM 1334 C C . LEU A 1 170 ? -17.594 -28.25 -25.125 1 95 170 LEU A C 1
ATOM 1336 O O . LEU A 1 170 ? -17.797 -29.453 -25.328 1 95 170 LEU A O 1
ATOM 1340 N N . PHE A 1 171 ? -17.484 -27.438 -26.047 1 93.19 171 PHE A N 1
ATOM 1341 C CA . PHE A 1 171 ? -17.516 -27.875 -27.438 1 93.19 171 PHE A CA 1
ATOM 1342 C C . PHE A 1 171 ? -16.875 -26.844 -28.344 1 93.19 171 PHE A C 1
ATOM 1344 O O . PHE A 1 171 ? -16.625 -25.719 -27.938 1 93.19 171 PHE A O 1
ATOM 1351 N N . LEU A 1 172 ? -16.422 -27.25 -29.453 1 90 172 LEU A N 1
ATOM 1352 C CA . LEU A 1 172 ? -15.883 -26.391 -30.484 1 90 172 LEU A CA 1
ATOM 1353 C C . LEU A 1 172 ? -16.25 -26.891 -31.875 1 90 172 LEU A C 1
ATOM 1355 O O . LEU A 1 172 ? -16.531 -28.078 -32.062 1 90 172 LEU A O 1
ATOM 1359 N N . PRO A 1 173 ? -16.391 -26 -32.812 1 85.81 173 PRO A N 1
ATOM 1360 C CA . PRO A 1 173 ? -16.688 -26.422 -34.188 1 85.81 173 PRO A CA 1
ATOM 1361 C C . PRO A 1 173 ? -15.484 -27.094 -34.844 1 85.81 173 PRO A C 1
ATOM 1363 O O . PRO A 1 173 ? -14.344 -26.703 -34.625 1 85.81 173 PRO A O 1
ATOM 1366 N N . ASP A 1 174 ? -15.664 -28.234 -35.469 1 78.19 174 ASP A N 1
ATOM 1367 C CA . ASP A 1 174 ? -14.594 -28.844 -36.281 1 78.19 174 ASP A CA 1
ATOM 1368 C C . ASP A 1 174 ? -14.422 -28.125 -37.594 1 78.19 174 ASP A C 1
ATOM 1370 O O . ASP A 1 174 ? -15.109 -27.141 -37.875 1 78.19 174 ASP A O 1
ATOM 1374 N N . ASP A 1 175 ? -13.391 -28.531 -38.438 1 73.81 175 ASP A N 1
ATOM 1375 C CA . ASP A 1 175 ? -13.086 -27.891 -39.719 1 73.81 175 ASP A CA 1
ATOM 1376 C C . ASP A 1 175 ? -14.273 -28 -40.656 1 73.81 175 ASP A C 1
ATOM 1378 O O . ASP A 1 175 ? -14.438 -27.156 -41.531 1 73.81 175 ASP A O 1
ATOM 1382 N N . GLN A 1 176 ? -15.133 -29.031 -40.5 1 78.25 176 GLN A N 1
ATOM 1383 C CA . GLN A 1 176 ? -16.266 -29.234 -41.406 1 78.25 176 GLN A CA 1
ATOM 1384 C C . GLN A 1 176 ? -17.531 -28.562 -40.844 1 78.25 176 GLN A C 1
ATOM 1386 O O . GLN A 1 176 ? -18.609 -28.672 -41.438 1 78.25 176 GLN A O 1
ATOM 1391 N N . GLY A 1 177 ? -17.406 -27.859 -39.75 1 79.06 177 GLY A N 1
ATOM 1392 C CA . GLY A 1 177 ? -18.531 -27.141 -39.188 1 79.06 177 GLY A CA 1
ATOM 1393 C C . GLY A 1 177 ? -19.328 -27.953 -38.219 1 79.06 177 GLY A C 1
ATOM 1394 O O . GLY A 1 177 ? -20.328 -27.484 -37.656 1 79.06 177 GLY A O 1
ATOM 1395 N N . ASN A 1 178 ? -18.953 -29.219 -38 1 83.25 178 ASN A N 1
ATOM 1396 C CA . ASN A 1 178 ? -19.641 -30.047 -37.031 1 83.25 178 ASN A CA 1
ATOM 1397 C C . ASN A 1 178 ? -19.188 -29.719 -35.594 1 83.25 178 ASN A C 1
ATOM 1399 O O . ASN A 1 178 ? -18.031 -29.328 -35.406 1 83.25 178 ASN A O 1
ATOM 1403 N N . THR A 1 179 ? -20.172 -29.828 -34.719 1 89.19 179 THR A N 1
ATOM 1404 C CA . THR A 1 179 ? -19.859 -29.516 -33.344 1 89.19 179 THR A CA 1
ATOM 1405 C C . THR A 1 179 ? -19.203 -30.719 -32.656 1 89.19 179 THR A C 1
ATOM 1407 O O . THR A 1 179 ? -19.781 -31.812 -32.656 1 89.19 179 THR A O 1
ATOM 1410 N N . LEU A 1 180 ? -18.047 -30.531 -32.188 1 91.81 180 LEU A N 1
ATOM 1411 C CA . LEU A 1 180 ? -17.359 -31.531 -31.391 1 91.81 180 LEU A CA 1
ATOM 1412 C C . LEU A 1 180 ? -17.547 -31.281 -29.906 1 91.81 180 LEU A C 1
ATOM 1414 O O . LEU A 1 180 ? -17.234 -30.203 -29.406 1 91.81 180 LEU A O 1
ATOM 1418 N N . TYR A 1 181 ? -18.125 -32.25 -29.234 1 95.25 181 TYR A N 1
ATOM 1419 C CA . TYR A 1 181 ? -18.391 -32.094 -27.812 1 95.25 181 TYR A CA 1
ATOM 1420 C C . TYR A 1 181 ? -17.234 -32.656 -26.984 1 95.25 181 TYR A C 1
ATOM 1422 O O . TYR A 1 181 ? -16.516 -33.562 -27.422 1 95.25 181 TYR A O 1
ATOM 1430 N N . SER A 1 182 ? -17.062 -32.031 -25.828 1 96.88 182 SER A N 1
ATOM 1431 C CA . SER A 1 182 ? -16.062 -32.562 -24.906 1 96.88 182 SER A CA 1
ATOM 1432 C C . SER A 1 182 ? -16.484 -33.906 -24.344 1 96.88 182 SER A C 1
ATOM 1434 O O . SER A 1 182 ? -17.688 -34.219 -24.312 1 96.88 182 SER A O 1
ATOM 1436 N N . PHE A 1 183 ? -15.492 -34.656 -23.922 1 96.94 183 PHE A N 1
ATOM 1437 C CA . PHE A 1 183 ? -15.703 -35.969 -23.328 1 96.94 183 PHE A CA 1
ATOM 1438 C C . PHE A 1 183 ? -16.656 -35.875 -22.141 1 96.94 183 PHE A C 1
ATOM 1440 O O . PHE A 1 183 ? -17.625 -36.656 -22.047 1 96.94 183 PHE A O 1
ATOM 1447 N N . SER A 1 184 ? -16.469 -34.938 -21.266 1 98 184 SER A N 1
ATOM 1448 C CA . SER A 1 184 ? -17.266 -34.75 -20.062 1 98 184 SER A CA 1
ATOM 1449 C C . SER A 1 184 ? -18.688 -34.344 -20.406 1 98 184 SER A C 1
ATOM 1451 O O . SER A 1 184 ? -19.656 -34.781 -19.781 1 98 184 SER A O 1
ATOM 1453 N N . LEU A 1 185 ? -18.828 -33.438 -21.375 1 96.88 185 LEU A N 1
ATOM 1454 C CA . LEU A 1 185 ? -20.156 -33 -21.766 1 96.88 185 LEU A CA 1
ATOM 1455 C C . LEU A 1 185 ? -20.953 -34.125 -22.406 1 96.88 185 LEU A C 1
ATOM 1457 O O . LEU A 1 185 ? -22.156 -34.25 -22.141 1 96.88 185 LEU A O 1
ATOM 1461 N N . ARG A 1 186 ? -20.312 -34.938 -23.203 1 96.44 186 ARG A N 1
ATOM 1462 C CA . ARG A 1 186 ? -20.969 -36.062 -23.844 1 96.44 186 ARG A CA 1
ATOM 1463 C C . ARG A 1 186 ? -21.562 -37 -22.812 1 96.44 186 ARG A C 1
ATOM 1465 O O . ARG A 1 186 ? -22.703 -37.469 -22.953 1 96.44 186 ARG A O 1
ATOM 1472 N N . LEU A 1 187 ? -20.766 -37.312 -21.859 1 97.88 187 LEU A N 1
ATOM 1473 C CA . LEU A 1 187 ? -21.203 -38.219 -20.797 1 97.88 187 LEU A CA 1
ATOM 1474 C C . LEU A 1 187 ? -22.375 -37.625 -20.031 1 97.88 187 LEU A C 1
ATOM 1476 O O . LEU A 1 187 ? -23.359 -38.312 -19.75 1 97.88 187 LEU A O 1
ATOM 1480 N N . ALA A 1 188 ? -22.297 -36.375 -19.734 1 97.69 188 ALA A N 1
ATOM 1481 C CA . ALA A 1 188 ? -23.344 -35.719 -18.969 1 97.69 188 ALA A CA 1
ATOM 1482 C C . ALA A 1 188 ? -24.641 -35.656 -19.766 1 97.69 188 ALA A C 1
ATOM 1484 O O . ALA A 1 188 ? -25.719 -35.844 -19.219 1 97.69 188 ALA A O 1
ATOM 1485 N N . LEU A 1 189 ? -24.516 -35.344 -21.062 1 96.75 189 LEU A N 1
ATOM 1486 C CA . LEU A 1 189 ? -25.703 -35.25 -21.922 1 96.75 189 LEU A CA 1
ATOM 1487 C C . LEU A 1 189 ? -26.406 -36.594 -22.016 1 96.75 189 LEU A C 1
ATOM 1489 O O . LEU A 1 189 ? -27.641 -36.656 -22.062 1 96.75 189 LEU A O 1
ATOM 1493 N N . ARG A 1 190 ? -25.594 -37.656 -22.062 1 96.56 190 ARG A N 1
ATOM 1494 C CA . ARG A 1 190 ? -26.203 -39 -22.109 1 96.56 190 ARG A CA 1
ATOM 1495 C C . ARG A 1 190 ? -26.969 -39.281 -20.828 1 96.56 190 ARG A C 1
ATOM 1497 O O . ARG A 1 190 ? -28.047 -39.875 -20.859 1 96.56 190 ARG A O 1
ATOM 1504 N N . TYR A 1 191 ? -26.375 -39 -19.719 1 97.12 191 TYR A N 1
ATOM 1505 C CA . TYR A 1 191 ? -27.047 -39.156 -18.438 1 97.12 191 TYR A CA 1
ATOM 1506 C C . TYR A 1 191 ? -28.344 -38.344 -18.406 1 97.12 191 TYR A C 1
ATOM 1508 O O . TYR A 1 191 ? -29.391 -38.844 -18.016 1 97.12 191 TYR A O 1
ATOM 1516 N N . LEU A 1 192 ? -28.328 -37.094 -18.844 1 96.25 192 LEU A N 1
ATOM 1517 C CA . LEU A 1 192 ? -29.438 -36.156 -18.75 1 96.25 192 LEU A CA 1
ATOM 1518 C C . LEU A 1 192 ? -30.531 -36.531 -19.75 1 96.25 192 LEU A C 1
ATOM 1520 O O . LEU A 1 192 ? -31.719 -36.25 -19.516 1 96.25 192 LEU A O 1
ATOM 1524 N N . ALA A 1 193 ? -30.062 -37.125 -20.828 1 95.38 193 ALA A N 1
ATOM 1525 C CA . ALA A 1 193 ? -31.047 -37.562 -21.797 1 95.38 193 ALA A CA 1
ATOM 1526 C C . ALA A 1 193 ? -32.062 -38.5 -21.172 1 95.38 193 ALA A C 1
ATOM 1528 O O . ALA A 1 193 ? -33.25 -38.469 -21.531 1 95.38 193 ALA A O 1
ATOM 1529 N N . ASP A 1 194 ? -31.625 -39.375 -20.266 1 94.88 194 ASP A N 1
ATOM 1530 C CA . ASP A 1 194 ? -32.5 -40.281 -19.562 1 94.88 194 ASP A CA 1
ATOM 1531 C C . ASP A 1 194 ? -33.469 -39.531 -18.656 1 94.88 194 ASP A C 1
ATOM 1533 O O . ASP A 1 194 ? -34.5 -40.062 -18.281 1 94.88 194 ASP A O 1
ATOM 1537 N N . GLU A 1 195 ? -33.188 -38.344 -18.344 1 94.62 195 GLU A N 1
ATOM 1538 C CA . GLU A 1 195 ? -34.031 -37.5 -17.516 1 94.62 195 GLU A CA 1
ATOM 1539 C C . GLU A 1 195 ? -34.875 -36.562 -18.359 1 94.62 195 GLU A C 1
ATOM 1541 O O . GLU A 1 195 ? -35.594 -35.719 -17.844 1 94.62 195 GLU A O 1
ATOM 1546 N N . GLY A 1 196 ? -34.719 -36.625 -19.656 1 94.38 196 GLY A N 1
ATOM 1547 C CA . GLY A 1 196 ? -35.5 -35.812 -20.594 1 94.38 196 GLY A CA 1
ATOM 1548 C C . GLY A 1 196 ? -34.938 -34.438 -20.812 1 94.38 196 GLY A C 1
ATOM 1549 O O . GLY A 1 196 ? -35.625 -33.531 -21.25 1 94.38 196 GLY A O 1
ATOM 1550 N N . ILE A 1 197 ? -33.719 -34.219 -20.516 1 95.5 197 ILE A N 1
ATOM 1551 C CA . ILE A 1 197 ? -33.094 -32.906 -20.641 1 95.5 197 ILE A CA 1
ATOM 1552 C C . ILE A 1 197 ? -32.094 -32.938 -21.812 1 95.5 197 ILE A C 1
ATOM 1554 O O . ILE A 1 197 ? -31.172 -33.75 -21.844 1 95.5 197 ILE A O 1
ATOM 1558 N N . GLU A 1 198 ? -32.281 -32.125 -22.828 1 94.12 198 GLU A N 1
ATOM 1559 C CA . GLU A 1 198 ? -31.406 -31.984 -23.984 1 94.12 198 GLU A CA 1
ATOM 1560 C C . GLU A 1 198 ? -30.875 -30.547 -24.109 1 94.12 198 GLU A C 1
ATOM 1562 O O . GLU A 1 198 ? -31.516 -29.609 -23.625 1 94.12 198 GLU A O 1
ATOM 1567 N N . PRO A 1 199 ? -29.703 -30.391 -24.625 1 93.62 199 PRO A N 1
ATOM 1568 C CA . PRO A 1 199 ? -29.172 -29.047 -24.797 1 93.62 199 PRO A CA 1
ATOM 1569 C C . PRO A 1 199 ? -29.984 -28.219 -25.797 1 93.62 199 PRO A C 1
ATOM 1571 O O . PRO A 1 199 ? -30.422 -28.75 -26.828 1 93.62 199 PRO A O 1
ATOM 1574 N N . ARG A 1 200 ? -30.266 -27.031 -25.438 1 92.69 200 ARG A N 1
ATOM 1575 C CA . ARG A 1 200 ? -30.984 -26.109 -26.312 1 92.69 200 ARG A CA 1
ATOM 1576 C C . ARG A 1 200 ? -30.438 -24.703 -26.188 1 92.69 200 ARG A C 1
ATOM 1578 O O . ARG A 1 200 ? -29.656 -24.406 -25.281 1 92.69 200 ARG A O 1
ATOM 1585 N N . GLY A 1 201 ? -30.75 -23.891 -27.156 1 92.31 201 GLY A N 1
ATOM 1586 C CA . GLY A 1 201 ? -30.406 -22.484 -27.047 1 92.31 201 GLY A CA 1
ATOM 1587 C C . GLY A 1 201 ? -31.266 -21.75 -26.031 1 92.31 201 GLY A C 1
ATOM 1588 O O . GLY A 1 201 ? -32.469 -22.047 -25.875 1 92.31 201 GLY A O 1
ATOM 1589 N N . SER A 1 202 ? -30.625 -20.875 -25.391 1 90.88 202 SER A N 1
ATOM 1590 C CA . SER A 1 202 ? -31.359 -20.094 -24.406 1 90.88 202 SER A CA 1
ATOM 1591 C C . SER A 1 202 ? -32.406 -19.219 -25.078 1 90.88 202 SER A C 1
ATOM 1593 O O . SER A 1 202 ? -32.312 -18.906 -26.266 1 90.88 202 SER A O 1
ATOM 1595 N N . ASP A 1 203 ? -33.406 -18.797 -24.312 1 89.56 203 ASP A N 1
ATOM 1596 C CA . ASP A 1 203 ? -34.469 -17.953 -24.828 1 89.56 203 ASP A CA 1
ATOM 1597 C C . ASP A 1 203 ? -33.969 -16.547 -25.172 1 89.56 203 ASP A C 1
ATOM 1599 O O . ASP A 1 203 ? -34.406 -15.945 -26.141 1 89.56 203 ASP A O 1
ATOM 1603 N N . ALA A 1 204 ? -33.094 -16.141 -24.406 1 87.75 204 ALA A N 1
ATOM 1604 C CA . ALA A 1 204 ? -32.531 -14.797 -24.609 1 87.75 204 ALA A CA 1
ATOM 1605 C C . ALA A 1 204 ? -31.578 -14.766 -25.781 1 87.75 204 ALA A C 1
ATOM 1607 O O . ALA A 1 204 ? -31.531 -13.789 -26.547 1 87.75 204 ALA A O 1
ATOM 1608 N N . ASP A 1 205 ? -30.797 -15.789 -25.969 1 90.19 205 ASP A N 1
ATOM 1609 C CA . ASP A 1 205 ? -29.797 -15.898 -27.031 1 90.19 205 ASP A CA 1
ATOM 1610 C C . ASP A 1 205 ? -29.672 -17.344 -27.516 1 90.19 205 ASP A C 1
ATOM 1612 O O . ASP A 1 205 ? -29.141 -18.203 -26.797 1 90.19 205 ASP A O 1
ATOM 1616 N N . PRO A 1 206 ? -30.078 -17.609 -28.625 1 89.69 206 PRO A N 1
ATOM 1617 C CA . PRO A 1 206 ? -30.047 -18.984 -29.125 1 89.69 206 PRO A CA 1
ATOM 1618 C C . PRO A 1 206 ? -28.641 -19.547 -29.25 1 89.69 206 PRO A C 1
ATOM 1620 O O . PRO A 1 206 ? -28.469 -20.75 -29.375 1 89.69 206 PRO A O 1
ATOM 1623 N N . TYR A 1 207 ? -27.625 -18.734 -29.203 1 87.38 207 TYR A N 1
ATOM 1624 C CA . TYR A 1 207 ? -26.25 -19.203 -29.344 1 87.38 207 TYR A CA 1
ATOM 1625 C C . TYR A 1 207 ? -25.641 -19.547 -27.984 1 87.38 207 TYR A C 1
ATOM 1627 O O . TYR A 1 207 ? -24.516 -20.047 -27.922 1 87.38 207 TYR A O 1
ATOM 1635 N N . VAL A 1 208 ? -26.453 -19.312 -26.953 1 92.62 208 VAL A N 1
ATOM 1636 C CA . VAL A 1 208 ? -26.016 -19.672 -25.609 1 92.62 208 VAL A CA 1
ATOM 1637 C C . VAL A 1 208 ? -26.688 -20.984 -25.188 1 92.62 208 VAL A C 1
ATOM 1639 O O . VAL A 1 208 ? -27.906 -21.125 -25.281 1 92.62 208 VAL A O 1
ATOM 1642 N N . MET A 1 209 ? -25.844 -21.844 -24.766 1 93.62 209 MET A N 1
ATOM 1643 C CA . MET A 1 209 ? -26.344 -23.172 -24.422 1 93.62 209 MET A CA 1
ATOM 1644 C C . MET A 1 209 ? -27.094 -23.156 -23.094 1 93.62 209 MET A C 1
ATOM 1646 O O . MET A 1 209 ? -26.672 -22.484 -22.156 1 93.62 209 MET A O 1
ATOM 1650 N N . GLN A 1 210 ? -28.219 -23.812 -23.125 1 94.19 210 GLN A N 1
ATOM 1651 C CA . GLN A 1 210 ? -29.016 -23.984 -21.906 1 94.19 210 GLN A CA 1
ATOM 1652 C C . GLN A 1 210 ? -29.297 -25.453 -21.641 1 94.19 210 GLN A C 1
ATOM 1654 O O . GLN A 1 210 ? -29.562 -26.219 -22.578 1 94.19 210 GLN A O 1
ATOM 1659 N N . LEU A 1 211 ? -29.047 -25.922 -20.453 1 93.62 211 LEU A N 1
ATOM 1660 C CA . LEU A 1 211 ? -29.391 -27.25 -19.969 1 93.62 211 LEU A CA 1
ATOM 1661 C C . LEU A 1 211 ? -30.391 -27.172 -18.828 1 93.62 211 LEU A C 1
ATOM 1663 O O . LEU A 1 211 ? -30.062 -26.75 -17.719 1 93.62 211 LEU A O 1
ATOM 1667 N N . GLY A 1 212 ? -31.562 -27.656 -19.047 1 92.25 212 GLY A N 1
ATOM 1668 C CA . GLY A 1 212 ? -32.594 -27.453 -18.047 1 92.25 212 GLY A CA 1
ATOM 1669 C C . GLY A 1 212 ? -32.875 -25.984 -17.766 1 92.25 212 GLY A C 1
ATOM 1670 O O . GLY A 1 212 ? -33.156 -25.219 -18.672 1 92.25 212 GLY A O 1
ATOM 1671 N N . GLN A 1 213 ? -32.625 -25.625 -16.547 1 88.5 213 GLN A N 1
ATOM 1672 C CA . GLN A 1 213 ? -32.906 -24.234 -16.172 1 88.5 213 GLN A CA 1
ATOM 1673 C C . GLN A 1 213 ? -31.609 -23.422 -16.125 1 88.5 213 GLN A C 1
ATOM 1675 O O . GLN A 1 213 ? -31.641 -22.203 -15.977 1 88.5 213 GLN A O 1
ATOM 1680 N N . SER A 1 214 ? -30.547 -24.109 -16.359 1 92.38 214 SER A N 1
ATOM 1681 C CA . SER A 1 214 ? -29.266 -23.438 -16.203 1 92.38 214 SER A CA 1
ATOM 1682 C C . SER A 1 214 ? -28.75 -22.906 -17.531 1 92.38 214 SER A C 1
ATOM 1684 O O . SER A 1 214 ? -28.75 -23.641 -18.547 1 92.38 214 SER A O 1
ATOM 1686 N N . ILE A 1 215 ? -28.406 -21.656 -17.562 1 92.56 215 ILE A N 1
ATOM 1687 C CA . ILE A 1 215 ? -27.844 -21.016 -18.734 1 92.56 215 ILE A CA 1
ATOM 1688 C C . ILE A 1 215 ? -26.312 -21.016 -18.641 1 92.56 215 ILE A C 1
ATOM 1690 O O . ILE A 1 215 ? -25.75 -20.578 -17.641 1 92.56 215 ILE A O 1
ATOM 1694 N N . PHE A 1 216 ? -25.625 -21.609 -19.688 1 93.81 216 PHE A N 1
ATOM 1695 C CA . PHE A 1 216 ? -24.172 -21.641 -19.75 1 93.81 216 PHE A CA 1
ATOM 1696 C C . PHE A 1 216 ? -23.625 -20.453 -20.516 1 93.81 216 PHE A C 1
ATOM 1698 O O . PHE A 1 216 ? -23.422 -20.531 -21.734 1 93.81 216 PHE A O 1
ATOM 1705 N N . THR A 1 217 ? -23.422 -19.344 -19.844 1 91.44 217 THR A N 1
ATOM 1706 C CA . THR A 1 217 ? -22.844 -18.172 -20.484 1 91.44 217 THR A CA 1
ATOM 1707 C C . THR A 1 217 ? -21.391 -18.406 -20.844 1 91.44 217 THR A C 1
ATOM 1709 O O . THR A 1 217 ? -20.562 -18.703 -19.969 1 91.44 217 THR A O 1
ATOM 1712 N N . PRO A 1 218 ? -21.047 -18.234 -22.141 1 93.44 218 PRO A N 1
ATOM 1713 C CA . PRO A 1 218 ? -19.656 -18.469 -22.531 1 93.44 218 PRO A CA 1
ATOM 1714 C C . PRO A 1 218 ? -18.703 -17.438 -21.938 1 93.44 218 PRO A C 1
ATOM 1716 O O . PRO A 1 218 ? -19.047 -16.25 -21.844 1 93.44 218 PRO A O 1
ATOM 1719 N N . LEU A 1 219 ? -17.562 -17.906 -21.609 1 94 219 LEU A N 1
ATOM 1720 C CA . LEU A 1 219 ? -16.516 -17.047 -21.062 1 94 219 LEU A CA 1
ATOM 1721 C C . LEU A 1 219 ? -15.945 -16.141 -22.141 1 94 219 LEU A C 1
ATOM 1723 O O . LEU A 1 219 ? -15.633 -16.578 -23.234 1 94 219 LEU A O 1
ATOM 1727 N N . GLN A 1 220 ? -15.883 -14.859 -21.844 1 93.62 220 GLN A N 1
ATOM 1728 C CA . GLN A 1 220 ? -15.211 -13.891 -22.703 1 93.62 220 GLN A CA 1
ATOM 1729 C C . GLN A 1 220 ? -13.789 -13.625 -22.234 1 93.62 220 GLN A C 1
ATOM 1731 O O . GLN A 1 220 ? -13.453 -13.875 -21.078 1 93.62 220 GLN A O 1
ATOM 1736 N N . PRO A 1 221 ? -12.938 -13.094 -23.109 1 92 221 PRO A N 1
ATOM 1737 C CA . PRO A 1 221 ? -11.516 -12.953 -22.812 1 92 221 PRO A CA 1
ATOM 1738 C C . PRO A 1 221 ? -11.25 -12.086 -21.578 1 92 221 PRO A C 1
ATOM 1740 O O . PRO A 1 221 ? -10.227 -12.266 -20.906 1 92 221 PRO A O 1
ATOM 1743 N N . ASN A 1 222 ? -12.172 -11.195 -21.234 1 91.69 222 ASN A N 1
ATOM 1744 C CA . ASN A 1 222 ? -11.906 -10.273 -20.141 1 91.69 222 ASN A CA 1
ATOM 1745 C C . ASN A 1 222 ? -12.914 -10.461 -19 1 91.69 222 ASN A C 1
ATOM 1747 O O . ASN A 1 222 ? -13.148 -9.539 -18.219 1 91.69 222 ASN A O 1
ATOM 1751 N N . ASP A 1 223 ? -13.539 -11.625 -18.906 1 92.19 223 ASP A N 1
ATOM 1752 C CA . ASP A 1 223 ? -14.516 -11.906 -17.859 1 92.19 223 ASP A CA 1
ATOM 1753 C C . ASP A 1 223 ? -13.828 -12.227 -16.547 1 92.19 223 ASP A C 1
ATOM 1755 O O . ASP A 1 223 ? -12.773 -12.867 -16.531 1 92.19 223 ASP A O 1
ATOM 1759 N N . GLY A 1 224 ? -14.477 -11.719 -15.453 1 89.75 224 GLY A N 1
ATOM 1760 C CA . GLY A 1 224 ? -13.961 -12.008 -14.125 1 89.75 224 GLY A CA 1
ATOM 1761 C C . GLY A 1 224 ? -12.594 -11.398 -13.875 1 89.75 224 GLY A C 1
ATOM 1762 O O . GLY A 1 224 ? -12.406 -10.195 -14.039 1 89.75 224 GLY A O 1
ATOM 1763 N N . GLY A 1 225 ? -11.648 -12.227 -13.656 1 88.88 225 GLY A N 1
ATOM 1764 C CA . GLY A 1 225 ? -10.289 -11.766 -13.398 1 88.88 225 GLY A CA 1
ATOM 1765 C C . GLY A 1 225 ? -9.375 -11.898 -14.602 1 88.88 225 GLY A C 1
ATOM 1766 O O . GLY A 1 225 ? -8.211 -11.492 -14.547 1 88.88 225 GLY A O 1
ATOM 1767 N N . TYR A 1 226 ? -9.875 -12.359 -15.742 1 90.69 226 TYR A N 1
ATOM 1768 C CA . TYR A 1 226 ? -9.055 -12.609 -16.922 1 90.69 226 TYR A CA 1
ATOM 1769 C C . TYR A 1 226 ? -8.867 -11.328 -17.734 1 90.69 226 TYR A C 1
ATOM 1771 O O . TYR A 1 226 ? -9.727 -10.445 -17.719 1 90.69 226 TYR A O 1
ATOM 1779 N N . VAL A 1 227 ? -7.766 -11.211 -18.359 1 89.56 227 VAL A N 1
ATOM 1780 C CA . VAL A 1 227 ? -7.465 -10.148 -19.297 1 89.56 227 VAL A CA 1
ATOM 1781 C C . VAL A 1 227 ? -6.859 -10.742 -20.578 1 89.56 227 VAL A C 1
ATOM 1783 O O . VAL A 1 227 ? -5.719 -11.211 -20.562 1 89.56 227 VAL A O 1
ATOM 1786 N N . GLY A 1 228 ? -7.648 -10.719 -21.625 1 87.38 228 GLY A N 1
ATOM 1787 C CA . GLY A 1 228 ? -7.16 -11.25 -22.891 1 87.38 228 GLY A CA 1
ATOM 1788 C C . GLY A 1 228 ? -6.961 -12.75 -22.859 1 87.38 228 GLY A C 1
ATOM 1789 O O . GLY A 1 228 ? -5.98 -13.258 -23.422 1 87.38 228 GLY A O 1
ATOM 1790 N N . ALA A 1 229 ? -7.773 -13.484 -22.156 1 87.12 229 ALA A N 1
ATOM 1791 C CA . ALA A 1 229 ? -7.66 -14.938 -22.078 1 87.12 229 ALA A CA 1
ATOM 1792 C C . ALA A 1 229 ? -8.109 -15.594 -23.375 1 87.12 229 ALA A C 1
ATOM 1794 O O . ALA A 1 229 ? -8.953 -15.039 -24.094 1 87.12 229 ALA A O 1
ATOM 1795 N N . ASP A 1 230 ? -7.523 -16.719 -23.719 1 85.62 230 ASP A N 1
ATOM 1796 C CA . ASP A 1 230 ? -7.961 -17.516 -24.875 1 85.62 230 ASP A CA 1
ATOM 1797 C C . ASP A 1 230 ? -9.297 -18.203 -24.594 1 85.62 230 ASP A C 1
ATOM 1799 O O . ASP A 1 230 ? -9.359 -19.141 -23.812 1 85.62 230 ASP A O 1
ATOM 1803 N N . THR A 1 231 ? -10.273 -17.703 -25.219 1 89.94 231 THR A N 1
ATOM 1804 C CA . THR A 1 231 ? -11.602 -18.281 -25.031 1 89.94 231 THR A CA 1
ATOM 1805 C C . THR A 1 231 ? -12.109 -18.906 -26.312 1 89.94 231 THR A C 1
ATOM 1807 O O . THR A 1 231 ? -13.305 -18.828 -26.625 1 89.94 231 THR A O 1
ATOM 1810 N N . ALA A 1 232 ? -11.094 -19.5 -27.016 1 87.44 232 ALA A N 1
ATOM 1811 C CA . ALA A 1 232 ? -11.508 -20.234 -28.203 1 87.44 232 ALA A CA 1
ATOM 1812 C C . ALA A 1 232 ? -12.414 -21.422 -27.844 1 87.44 232 ALA A C 1
ATOM 1814 O O . ALA A 1 232 ? -12.164 -22.109 -26.859 1 87.44 232 ALA A O 1
ATOM 1815 N N . GLY A 1 233 ? -13.477 -21.609 -28.656 1 90.94 233 GLY A N 1
ATOM 1816 C CA . GLY A 1 233 ? -14.477 -22.609 -28.312 1 90.94 233 GLY A CA 1
ATOM 1817 C C . GLY A 1 233 ? -15.461 -22.125 -27.266 1 90.94 233 GLY A C 1
ATOM 1818 O O . GLY A 1 233 ? -15.469 -20.953 -26.922 1 90.94 233 GLY A O 1
ATOM 1819 N N . TYR A 1 234 ? -16.328 -22.984 -26.938 1 94.56 234 TYR A N 1
ATOM 1820 C CA . TYR A 1 234 ? -17.312 -22.672 -25.922 1 94.56 234 TYR A CA 1
ATOM 1821 C C . TYR A 1 234 ? -16.812 -23.062 -24.531 1 94.56 234 TYR A C 1
ATOM 1823 O O . TYR A 1 234 ? -16.766 -24.25 -24.203 1 94.56 234 TYR A O 1
ATOM 1831 N N . GLN A 1 235 ? -16.391 -22.078 -23.766 1 95.31 235 GLN A N 1
ATOM 1832 C CA . GLN A 1 235 ? -15.773 -22.328 -22.469 1 95.31 235 GLN A CA 1
ATOM 1833 C C . GLN A 1 235 ? -16.594 -21.719 -21.328 1 95.31 235 GLN A C 1
ATOM 1835 O O . GLN A 1 235 ? -17.234 -20.688 -21.5 1 95.31 235 GLN A O 1
ATOM 1840 N N . VAL A 1 236 ? -16.656 -22.359 -20.234 1 95.06 236 VAL A N 1
ATOM 1841 C CA . VAL A 1 236 ? -17.234 -21.844 -18.984 1 95.06 236 VAL A CA 1
ATOM 1842 C C . VAL A 1 236 ? -16.281 -22.125 -17.828 1 95.06 236 VAL A C 1
ATOM 1844 O O . VAL A 1 236 ? -15.336 -22.891 -17.953 1 95.06 236 VAL A O 1
ATOM 1847 N N . MET A 1 237 ? -16.547 -21.453 -16.75 1 95.44 237 MET A N 1
ATOM 1848 C CA . MET A 1 237 ? -15.734 -21.734 -15.57 1 95.44 237 MET A CA 1
ATOM 1849 C C . MET A 1 237 ? -16.062 -23.094 -14.984 1 95.44 237 MET A C 1
ATOM 1851 O O . MET A 1 237 ? -17.234 -23.484 -14.945 1 95.44 237 MET A O 1
ATOM 1855 N N . LEU A 1 238 ? -15.031 -23.766 -14.617 1 95.56 238 LEU A N 1
ATOM 1856 C CA . LEU A 1 238 ? -15.227 -25.062 -13.977 1 95.56 238 LEU A CA 1
ATOM 1857 C C . LEU A 1 238 ? -15.602 -24.875 -12.508 1 95.56 238 LEU A C 1
ATOM 1859 O O . LEU A 1 238 ? -14.883 -24.219 -11.75 1 95.56 238 LEU A O 1
ATOM 1863 N N . ASN A 1 239 ? -16.734 -25.344 -12.156 1 94.75 239 ASN A N 1
ATOM 1864 C CA . ASN A 1 239 ? -17.203 -25.312 -10.773 1 94.75 239 ASN A CA 1
ATOM 1865 C C . ASN A 1 239 ? -16.844 -26.594 -10.023 1 94.75 239 ASN A C 1
ATOM 1867 O O . ASN A 1 239 ? -17.672 -27.484 -9.891 1 94.75 239 ASN A O 1
ATOM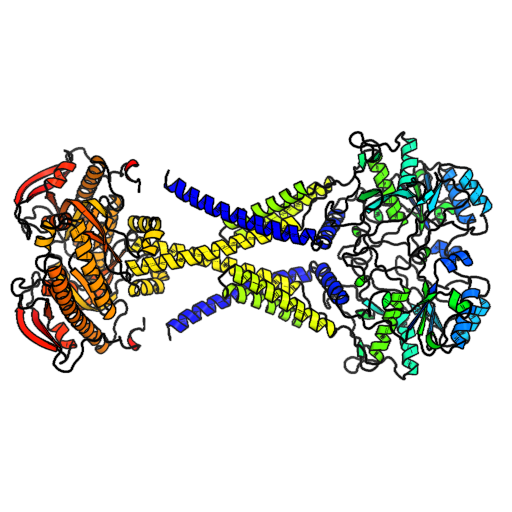 1871 N N . TYR A 1 240 ? -15.625 -26.641 -9.477 1 93.81 240 TYR A N 1
ATOM 1872 C CA . TYR A 1 240 ? -15.125 -27.812 -8.781 1 93.81 240 TYR A CA 1
ATOM 1873 C C . TYR A 1 240 ? -15.984 -28.125 -7.562 1 93.81 240 TYR A C 1
ATOM 1875 O O . TYR A 1 240 ? -16.406 -27.219 -6.84 1 93.81 240 TYR A O 1
ATOM 1883 N N . ARG A 1 241 ? -16.297 -29.344 -7.395 1 92.81 241 ARG A N 1
ATOM 1884 C CA . ARG A 1 241 ? -16.984 -29.797 -6.191 1 92.81 241 ARG A CA 1
ATOM 1885 C C . ARG A 1 241 ? -16.031 -29.859 -5.008 1 92.81 241 ARG A C 1
ATOM 1887 O O . ARG A 1 241 ? -16.438 -29.625 -3.865 1 92.81 241 ARG A O 1
ATOM 1894 N N . GLY A 1 242 ? -14.883 -30.188 -5.32 1 91.06 242 GLY A N 1
ATOM 1895 C CA . GLY A 1 242 ? -13.844 -30.297 -4.309 1 91.06 242 GLY A CA 1
ATOM 1896 C C . GLY A 1 242 ? -12.531 -30.812 -4.852 1 91.06 242 GLY A C 1
ATOM 1897 O O . GLY A 1 242 ? -12.289 -30.766 -6.059 1 91.06 242 GLY A O 1
ATOM 1898 N N . ASP A 1 243 ? -11.695 -31.234 -3.9 1 89.31 243 ASP A N 1
ATOM 1899 C CA . ASP A 1 243 ? -10.438 -31.844 -4.301 1 89.31 243 ASP A CA 1
ATOM 1900 C C . ASP A 1 243 ? -10.633 -33.312 -4.684 1 89.31 243 ASP A C 1
ATOM 1902 O O . ASP A 1 243 ? -11.727 -33.719 -5.086 1 89.31 243 ASP A O 1
ATOM 1906 N N . GLU A 1 244 ? -9.602 -34.094 -4.727 1 87.56 244 GLU A N 1
ATOM 1907 C CA . GLU A 1 244 ? -9.695 -35.5 -5.176 1 87.56 244 GLU A CA 1
ATOM 1908 C C . GLU A 1 244 ? -10.711 -36.281 -4.355 1 87.56 244 GLU A C 1
ATOM 1910 O O . GLU A 1 244 ? -11.25 -37.281 -4.824 1 87.56 244 GLU A O 1
ATOM 1915 N N . ARG A 1 245 ? -11.086 -35.875 -3.059 1 87.38 245 ARG A N 1
ATOM 1916 C CA . ARG A 1 245 ? -12.008 -36.562 -2.16 1 87.38 245 ARG A CA 1
ATOM 1917 C C . ARG A 1 245 ? -13.445 -36.438 -2.654 1 87.38 245 ARG A C 1
ATOM 1919 O O . ARG A 1 245 ? -14.328 -37.156 -2.197 1 87.38 245 ARG A O 1
ATOM 1926 N N . ALA A 1 246 ? -13.617 -35.562 -3.686 1 90.75 246 ALA A N 1
ATOM 1927 C CA . ALA A 1 246 ? -14.969 -35.344 -4.191 1 90.75 246 ALA A CA 1
ATOM 1928 C C . ALA A 1 246 ? -15.359 -36.375 -5.23 1 90.75 246 ALA A C 1
ATOM 1930 O O . ALA A 1 246 ? -16.484 -36.375 -5.738 1 90.75 246 ALA A O 1
ATOM 1931 N N . VAL A 1 247 ? -14.43 -37.281 -5.52 1 92.5 247 VAL A N 1
ATOM 1932 C CA . VAL A 1 247 ? -14.68 -38.281 -6.543 1 92.5 247 VAL A CA 1
ATOM 1933 C C . VAL A 1 247 ? -14.562 -39.688 -5.93 1 92.5 247 VAL A C 1
ATOM 1935 O O . VAL A 1 247 ? -13.562 -40 -5.285 1 92.5 247 VAL A O 1
ATOM 1938 N N . THR A 1 248 ? -15.594 -40.5 -6.016 1 96.06 248 THR A N 1
ATOM 1939 C CA . THR A 1 248 ? -15.539 -41.875 -5.625 1 96.06 248 THR A CA 1
ATOM 1940 C C . THR A 1 248 ? -14.867 -42.719 -6.707 1 96.06 248 THR A C 1
ATOM 1942 O O . THR A 1 248 ? -15.219 -42.625 -7.883 1 96.06 248 THR A O 1
ATOM 1945 N N . TRP A 1 249 ? -13.867 -43.5 -6.301 1 95.69 249 TRP A N 1
ATOM 1946 C CA . TRP A 1 249 ? -13.211 -44.312 -7.32 1 95.69 249 TRP A CA 1
ATOM 1947 C C . TRP A 1 249 ? -12.906 -45.688 -6.789 1 95.69 249 TRP A C 1
ATOM 1949 O O . TRP A 1 249 ? -12.836 -45.906 -5.578 1 95.69 249 TRP A O 1
ATOM 1959 N N . VAL A 1 250 ? -12.852 -46.719 -7.633 1 96.94 250 VAL A N 1
ATOM 1960 C CA . VAL A 1 250 ? -12.477 -48.094 -7.359 1 96.94 250 VAL A CA 1
ATOM 1961 C C . VAL A 1 250 ? -11.383 -48.531 -8.328 1 96.94 250 VAL A C 1
ATOM 1963 O O . VAL A 1 250 ? -11.312 -48.031 -9.461 1 96.94 250 VAL A O 1
ATOM 1966 N N . PRO A 1 251 ? -10.508 -49.406 -7.883 1 96.25 251 PRO A N 1
ATOM 1967 C CA . PRO A 1 251 ? -9.492 -49.906 -8.812 1 96.25 251 PRO A CA 1
ATOM 1968 C C . PRO A 1 251 ? -10.07 -50.781 -9.914 1 96.25 251 PRO A C 1
ATOM 1970 O O . PRO A 1 251 ? -11.062 -51.5 -9.688 1 96.25 251 PRO A O 1
ATOM 1973 N N . LEU A 1 252 ? -9.492 -50.688 -11.102 1 96.69 252 LEU A N 1
ATOM 1974 C CA . LEU A 1 252 ? -9.914 -51.5 -12.25 1 96.69 252 LEU A CA 1
ATOM 1975 C C . LEU A 1 252 ? -9.953 -52.969 -11.891 1 96.69 252 LEU A C 1
ATOM 1977 O O . LEU A 1 252 ? -10.844 -53.719 -12.336 1 96.69 252 LEU A O 1
ATOM 1981 N N . GLU A 1 253 ? -9.047 -53.438 -11.039 1 95.44 253 GLU A N 1
ATOM 1982 C CA . GLU A 1 253 ? -8.977 -54.812 -10.617 1 95.44 253 GLU A CA 1
ATOM 1983 C C . GLU A 1 253 ? -10.258 -55.25 -9.914 1 95.44 253 GLU A C 1
ATOM 1985 O O . GLU A 1 253 ? -10.703 -56.406 -10.062 1 95.44 253 GLU A O 1
ATOM 1990 N N . ASP A 1 254 ? -10.844 -54.406 -9.156 1 96.38 254 ASP A N 1
ATOM 1991 C CA . ASP A 1 254 ? -12.07 -54.719 -8.43 1 96.38 254 ASP A CA 1
ATOM 1992 C C . ASP A 1 254 ? -13.242 -54.938 -9.391 1 96.38 254 ASP A C 1
ATOM 1994 O O . ASP A 1 254 ? -14.133 -55.75 -9.125 1 96.38 254 ASP A O 1
ATOM 1998 N N . VAL A 1 255 ? -13.234 -54.25 -10.461 1 97.25 255 VAL A N 1
ATOM 1999 C CA . VAL A 1 255 ? -14.273 -54.406 -11.477 1 97.25 255 VAL A CA 1
ATOM 2000 C C . VAL A 1 255 ? -14.078 -55.75 -12.195 1 97.25 255 VAL A C 1
ATOM 2002 O O . VAL A 1 255 ? -15.039 -56.469 -12.43 1 97.25 255 VAL A O 1
ATOM 2005 N N . LEU A 1 256 ? -12.82 -56.062 -12.523 1 96.38 256 LEU A N 1
ATOM 2006 C CA . LEU A 1 256 ? -12.5 -57.281 -13.258 1 96.38 256 LEU A CA 1
ATOM 2007 C C . LEU A 1 256 ? -12.797 -58.5 -12.422 1 96.38 256 LEU A C 1
ATOM 2009 O O . LEU A 1 256 ? -13.18 -59.562 -12.961 1 96.38 256 LEU A O 1
ATOM 2013 N N . THR A 1 257 ? -12.641 -58.406 -11.109 1 95.5 257 THR A N 1
ATOM 2014 C CA . THR A 1 257 ? -12.875 -59.531 -10.219 1 95.5 257 THR A CA 1
ATOM 2015 C C . THR A 1 257 ? -14.281 -59.469 -9.625 1 95.5 257 THR A C 1
ATOM 2017 O O . THR A 1 257 ? -14.602 -60.219 -8.703 1 95.5 257 THR A O 1
ATOM 2020 N N . GLU A 1 258 ? -15.117 -58.5 -10.023 1 94.75 258 GLU A N 1
ATOM 2021 C CA . GLU A 1 258 ? -16.516 -58.312 -9.633 1 94.75 258 GLU A CA 1
ATOM 2022 C C . GLU A 1 258 ? -16.641 -58.125 -8.125 1 94.75 258 GLU A C 1
ATOM 2024 O O . GLU A 1 258 ? -17.5 -58.719 -7.488 1 94.75 258 GLU A O 1
ATOM 2029 N N . ARG A 1 259 ? -15.812 -57.344 -7.605 1 95 259 ARG A N 1
ATOM 2030 C CA . ARG A 1 259 ? -15.836 -57.031 -6.176 1 95 259 ARG A CA 1
ATOM 2031 C C . ARG A 1 259 ? -16.516 -55.688 -5.91 1 95 259 ARG A C 1
ATOM 2033 O O . ARG A 1 259 ? -16.703 -55.312 -4.754 1 95 259 ARG A O 1
ATOM 2040 N N . VAL A 1 260 ? -16.938 -55.062 -6.934 1 96.31 260 VAL A N 1
ATOM 2041 C CA . VAL A 1 260 ? -17.578 -53.75 -6.781 1 96.31 260 VAL A CA 1
ATOM 2042 C C . VAL A 1 260 ? -19.078 -53.938 -6.559 1 96.31 260 VAL A C 1
ATOM 2044 O O . VAL A 1 260 ? -19.734 -54.688 -7.273 1 96.31 260 VAL A O 1
ATOM 2047 N N . ALA A 1 261 ? -19.625 -53.25 -5.535 1 95.38 261 ALA A N 1
ATOM 2048 C CA . ALA A 1 261 ? -21.062 -53.312 -5.277 1 95.38 261 ALA A CA 1
ATOM 2049 C C . ALA A 1 261 ? -21.859 -52.75 -6.465 1 95.38 261 ALA A C 1
ATOM 2051 O O . ALA A 1 261 ? -21.547 -51.688 -6.984 1 95.38 261 ALA A O 1
ATOM 2052 N N . PRO A 1 262 ? -22.859 -53.469 -6.895 1 95.25 262 PRO A N 1
ATOM 2053 C CA . PRO A 1 262 ? -23.641 -53.031 -8.047 1 95.25 262 PRO A CA 1
ATOM 2054 C C . PRO A 1 262 ? -24.266 -51.656 -7.84 1 95.25 262 PRO A C 1
ATOM 2056 O O . PRO A 1 262 ? -24.5 -50.938 -8.805 1 95.25 262 PRO A O 1
ATOM 2059 N N . GLU A 1 263 ? -24.469 -51.219 -6.605 1 94.81 263 GLU A N 1
ATOM 2060 C CA . GLU A 1 263 ? -25.078 -49.938 -6.293 1 94.81 263 GLU A CA 1
ATOM 2061 C C . GLU A 1 263 ? -24.156 -48.781 -6.684 1 94.81 263 GLU A C 1
ATOM 2063 O O . GLU A 1 263 ? -24.625 -47.688 -6.941 1 94.81 263 GLU A O 1
ATOM 2068 N N . LEU A 1 264 ? -22.906 -49.094 -6.773 1 95.69 264 LEU A N 1
ATOM 2069 C CA . LEU A 1 264 ? -21.922 -48.062 -7.133 1 95.69 264 LEU A CA 1
ATOM 2070 C C . LEU A 1 264 ? -21.859 -47.875 -8.641 1 95.69 264 LEU A C 1
ATOM 2072 O O . LEU A 1 264 ? -21.297 -46.875 -9.125 1 95.69 264 LEU A O 1
ATOM 2076 N N . ILE A 1 265 ? -22.531 -48.781 -9.352 1 97.25 265 ILE A N 1
ATOM 2077 C CA . ILE A 1 265 ? -22.469 -48.719 -10.812 1 97.25 265 ILE A CA 1
ATOM 2078 C C . ILE A 1 265 ? -23.828 -48.344 -11.383 1 97.25 265 ILE A C 1
ATOM 2080 O O . ILE A 1 265 ? -23.922 -47.562 -12.328 1 97.25 265 ILE A O 1
ATOM 2084 N N . ARG A 1 266 ? -24.844 -48.812 -10.727 1 96.81 266 ARG A N 1
ATOM 2085 C CA . ARG A 1 266 ? -26.203 -48.688 -11.234 1 96.81 266 ARG A CA 1
ATOM 2086 C C . ARG A 1 266 ? -26.609 -47.219 -11.297 1 96.81 266 ARG A C 1
ATOM 2088 O O . ARG A 1 266 ? -26.422 -46.469 -10.336 1 96.81 266 ARG A O 1
ATOM 2095 N N . ASP A 1 267 ? -27.094 -46.812 -12.422 1 96.12 267 ASP A N 1
ATOM 2096 C CA . ASP A 1 267 ? -27.672 -45.5 -12.656 1 96.12 267 ASP A CA 1
ATOM 2097 C C . ASP A 1 267 ? -26.625 -44.406 -12.469 1 96.12 267 ASP A C 1
ATOM 2099 O O . ASP A 1 267 ? -26.953 -43.281 -12.062 1 96.12 267 ASP A O 1
ATOM 2103 N N . ARG A 1 268 ? -25.359 -44.75 -12.602 1 97.62 268 ARG A N 1
ATOM 2104 C CA . ARG A 1 268 ? -24.281 -43.812 -12.438 1 97.62 268 ARG A CA 1
ATOM 2105 C C . ARG A 1 268 ? -23.484 -43.656 -13.734 1 97.62 268 ARG A C 1
ATOM 2107 O O . ARG A 1 268 ? -23.656 -44.438 -14.672 1 97.62 268 ARG A O 1
ATOM 2114 N N . VAL A 1 269 ? -22.859 -42.562 -13.859 1 98.38 269 VAL A N 1
ATOM 2115 C CA . VAL A 1 269 ? -21.875 -42.406 -14.914 1 98.38 269 VAL A CA 1
ATOM 2116 C C . VAL A 1 269 ? -20.516 -42.969 -14.461 1 98.38 269 VAL A C 1
ATOM 2118 O O . VAL A 1 269 ? -20.016 -42.562 -13.398 1 98.38 269 VAL A O 1
ATOM 2121 N N . VAL A 1 270 ? -20 -43.844 -15.211 1 98.69 270 VAL A N 1
ATOM 2122 C CA . VAL A 1 270 ? -18.75 -44.5 -14.859 1 98.69 270 VAL A CA 1
ATOM 2123 C C . VAL A 1 270 ? -17.641 -44 -15.797 1 98.69 270 VAL A C 1
ATOM 2125 O O . VAL A 1 270 ? -17.797 -44.031 -17.016 1 98.69 270 VAL A O 1
ATOM 2128 N N . LEU A 1 271 ? -16.594 -43.531 -15.242 1 98.62 271 LEU A N 1
ATOM 2129 C CA . LEU A 1 271 ? -15.422 -43.125 -16.016 1 98.62 271 LEU A CA 1
ATOM 2130 C C . LEU A 1 271 ? -14.234 -44.031 -15.727 1 98.62 271 LEU A C 1
ATOM 2132 O O . LEU A 1 271 ? -13.945 -44.312 -14.562 1 98.62 271 LEU A O 1
ATOM 2136 N N . ILE A 1 272 ? -13.617 -44.5 -16.75 1 98.06 272 ILE A N 1
ATOM 2137 C CA . ILE A 1 272 ? -12.406 -45.281 -16.625 1 98.06 272 ILE A CA 1
ATOM 2138 C C . ILE A 1 272 ? -11.188 -44.469 -17.031 1 98.06 272 ILE A C 1
ATOM 2140 O O . ILE A 1 272 ? -11.156 -43.906 -18.125 1 98.06 272 ILE A O 1
ATOM 2144 N N . GLY A 1 273 ? -10.258 -44.312 -16.219 1 96 273 GLY A N 1
ATOM 2145 C CA . GLY A 1 273 ? -9.086 -43.5 -16.531 1 96 273 GLY A CA 1
ATOM 2146 C C . GLY A 1 273 ? -7.867 -43.906 -15.711 1 96 273 GLY A C 1
ATOM 2147 O O . GLY A 1 273 ? -7.953 -44.75 -14.82 1 96 273 GLY A O 1
ATOM 2148 N N . ASN A 1 274 ? -6.754 -43.219 -16.031 1 92.5 274 ASN A N 1
ATOM 2149 C CA . ASN A 1 274 ? -5.461 -43.531 -15.438 1 92.5 274 ASN A CA 1
ATOM 2150 C C . ASN A 1 274 ? -5.168 -42.656 -14.234 1 92.5 274 ASN A C 1
ATOM 2152 O O . ASN A 1 274 ? -5.316 -41.438 -14.305 1 92.5 274 ASN A O 1
ATOM 2156 N N . ILE A 1 275 ? -4.773 -43.312 -13.078 1 89.69 275 ILE A N 1
ATOM 2157 C CA . ILE A 1 275 ? -4.316 -42.531 -11.93 1 89.69 275 ILE A CA 1
ATOM 2158 C C . ILE A 1 275 ? -2.928 -43 -11.508 1 89.69 275 ILE A C 1
ATOM 2160 O O . ILE A 1 275 ? -2.471 -42.688 -10.406 1 89.69 275 ILE A O 1
ATOM 2164 N N . ALA A 1 276 ? -2.348 -43.844 -12.43 1 85.56 276 ALA A N 1
ATOM 2165 C CA . ALA A 1 276 ? -1.008 -44.344 -12.141 1 85.56 276 ALA A CA 1
ATOM 2166 C C . ALA A 1 276 ? 0.044 -43.25 -12.336 1 85.56 276 ALA A C 1
ATOM 2168 O O . ALA A 1 276 ? -0.053 -42.438 -13.273 1 85.56 276 ALA A O 1
ATOM 2169 N N . GLU A 1 277 ? 1.027 -43.312 -11.547 1 76.88 277 GLU A N 1
ATOM 2170 C CA . GLU A 1 277 ? 2.105 -42.344 -11.641 1 76.88 277 GLU A CA 1
ATOM 2171 C C . GLU A 1 277 ? 2.867 -42.469 -12.953 1 76.88 277 GLU A C 1
ATOM 2173 O O . GLU A 1 277 ? 3.316 -41.469 -13.531 1 76.88 277 GLU A O 1
ATOM 2178 N N . SER A 1 278 ? 2.975 -43.625 -13.367 1 74 278 SER A N 1
ATOM 2179 C CA . SER A 1 278 ? 3.717 -43.875 -14.594 1 74 278 SER A CA 1
ATOM 2180 C C . SER A 1 278 ? 2.984 -43.312 -15.812 1 74 278 SER A C 1
ATOM 2182 O O . SER A 1 278 ? 3.594 -43.094 -16.859 1 74 278 SER A O 1
ATOM 2184 N N . GLY A 1 279 ? 1.664 -43.156 -15.648 1 75.81 279 GLY A N 1
ATOM 2185 C CA . GLY A 1 279 ? 0.865 -42.594 -16.734 1 75.81 279 GLY A CA 1
ATOM 2186 C C . GLY A 1 279 ? 0.992 -41.094 -16.875 1 75.81 279 GLY A C 1
ATOM 2187 O O . GLY A 1 279 ? 0.753 -40.562 -17.953 1 75.81 279 GLY A O 1
ATOM 2188 N N . LYS A 1 280 ? 1.315 -40.406 -15.828 1 70.56 280 LYS A N 1
ATOM 2189 C CA . LYS A 1 280 ? 1.663 -39 -15.797 1 70.56 280 LYS A CA 1
ATOM 2190 C C . LYS A 1 280 ? 0.483 -38.125 -16.219 1 70.56 280 LYS A C 1
ATOM 2192 O O . LYS A 1 280 ? 0.667 -37.094 -16.875 1 70.56 280 LYS A O 1
ATOM 2197 N N . ASP A 1 281 ? -0.747 -38.594 -16.016 1 82.19 281 ASP A N 1
ATOM 2198 C CA . ASP A 1 281 ? -1.941 -37.812 -16.359 1 82.19 281 ASP A CA 1
ATOM 2199 C C . ASP A 1 281 ? -2.451 -37.031 -15.156 1 82.19 281 ASP A C 1
ATOM 2201 O O . ASP A 1 281 ? -3.564 -37.25 -14.68 1 82.19 281 ASP A O 1
ATOM 2205 N N . PHE A 1 282 ? -1.649 -36.094 -14.695 1 85.19 282 PHE A N 1
ATOM 2206 C CA . PHE A 1 282 ? -1.991 -35.25 -13.547 1 85.19 282 PHE A CA 1
ATOM 2207 C C . PHE A 1 282 ? -2.006 -33.781 -13.93 1 85.19 282 PHE A C 1
ATOM 2209 O O . PHE A 1 282 ? -1.235 -33.344 -14.789 1 85.19 282 PHE A O 1
ATOM 2216 N N . PHE A 1 283 ? -2.92 -33.062 -13.297 1 86.75 283 PHE A N 1
ATOM 2217 C CA . PHE A 1 283 ? -3.07 -31.641 -13.555 1 86.75 283 PHE A CA 1
ATOM 2218 C C . PHE A 1 283 ? -3.176 -30.859 -12.25 1 86.75 283 PHE A C 1
ATOM 2220 O O . PHE A 1 283 ? -3.455 -31.438 -11.195 1 86.75 283 PHE A O 1
ATOM 2227 N N . TYR A 1 284 ? -2.836 -29.625 -12.367 1 86 284 TYR A N 1
ATOM 2228 C CA . TYR A 1 284 ? -3.02 -28.734 -11.227 1 86 284 TYR A CA 1
ATOM 2229 C C . TYR A 1 284 ? -4.379 -28.047 -11.289 1 86 284 TYR A C 1
ATOM 2231 O O . TYR A 1 284 ? -4.844 -27.672 -12.367 1 86 284 TYR A O 1
ATOM 2239 N N . THR A 1 285 ? -5.004 -27.891 -10.148 1 90.81 285 THR A N 1
ATOM 2240 C CA . THR A 1 285 ? -6.316 -27.281 -9.992 1 90.81 285 THR A CA 1
ATOM 2241 C C . THR A 1 285 ? -6.277 -26.188 -8.922 1 90.81 285 THR A C 1
ATOM 2243 O O . THR A 1 285 ? -5.25 -25.984 -8.273 1 90.81 285 THR A O 1
ATOM 2246 N N . PRO A 1 286 ? -7.344 -25.469 -8.781 1 89.31 286 PRO A N 1
ATOM 2247 C CA . PRO A 1 286 ? -7.367 -24.453 -7.73 1 89.31 286 PRO A CA 1
ATOM 2248 C C . PRO A 1 286 ? -7.078 -25.031 -6.348 1 89.31 286 PRO A C 1
ATOM 2250 O O . PRO A 1 286 ? -6.695 -24.297 -5.434 1 89.31 286 PRO A O 1
ATOM 2253 N N . PHE A 1 287 ? -7.145 -26.234 -6.188 1 87.12 287 PHE A N 1
ATOM 2254 C CA . PHE A 1 287 ? -6.918 -26.875 -4.895 1 87.12 287 PHE A CA 1
ATOM 2255 C C . PHE A 1 287 ? -5.449 -27.234 -4.715 1 87.12 287 PHE A C 1
ATOM 2257 O O . PHE A 1 287 ? -5.039 -27.672 -3.639 1 87.12 287 PHE A O 1
ATOM 2264 N N . SER A 1 288 ? -4.688 -27 -5.781 1 78.88 288 SER A N 1
ATOM 2265 C CA . SER A 1 288 ? -3.258 -27.281 -5.719 1 78.88 288 SER A CA 1
ATOM 2266 C C . SER A 1 288 ? -2.467 -26.078 -5.227 1 78.88 288 SER A C 1
ATOM 2268 O O . SER A 1 288 ? -1.27 -26.188 -4.949 1 78.88 288 SER A O 1
ATOM 2270 N N . SER A 1 289 ? -2.879 -24.844 -5.168 1 67.25 289 SER A N 1
ATOM 2271 C CA . SER A 1 289 ? -2.154 -23.609 -4.938 1 67.25 289 SER A CA 1
ATOM 2272 C C . SER A 1 289 ? -1.96 -23.344 -3.449 1 67.25 289 SER A C 1
ATOM 2274 O O . SER A 1 289 ? -1.288 -22.391 -3.062 1 67.25 289 SER A O 1
ATOM 2276 N N . GLY A 1 290 ? -2.219 -24.25 -2.523 1 59.81 290 GLY A N 1
ATOM 2277 C CA . GLY A 1 290 ? -2.078 -23.953 -1.108 1 59.81 290 GLY A CA 1
ATOM 2278 C C . GLY A 1 290 ? -0.69 -24.234 -0.571 1 59.81 290 GLY A C 1
ATOM 2279 O O . GLY A 1 290 ? 0.255 -24.422 -1.342 1 59.81 290 GLY A O 1
ATOM 2280 N N . LEU A 1 291 ? -0.371 -23.859 0.709 1 53.34 291 LEU A N 1
ATOM 2281 C CA . LEU A 1 291 ? 0.901 -24.031 1.401 1 53.34 291 LEU A CA 1
ATOM 2282 C C . LEU A 1 291 ? 1.346 -25.484 1.37 1 53.34 291 LEU A C 1
ATOM 2284 O O . LEU A 1 291 ? 2.506 -25.781 1.651 1 53.34 291 LEU A O 1
ATOM 2288 N N . ARG A 1 292 ? 0.237 -26.312 1.016 1 53.59 292 ARG A N 1
ATOM 2289 C CA . ARG A 1 292 ? 0.636 -27.703 1.075 1 53.59 292 ARG A CA 1
ATOM 2290 C C . ARG A 1 292 ? 1.076 -28.219 -0.295 1 53.59 292 ARG A C 1
ATOM 2292 O O . ARG A 1 292 ? 0.463 -27.875 -1.311 1 53.59 292 ARG A O 1
ATOM 2299 N N . ASP A 1 293 ? 2.279 -28.891 -0.359 1 52.09 293 ASP A N 1
ATOM 2300 C CA . ASP A 1 293 ? 2.977 -29.531 -1.475 1 52.09 293 ASP A CA 1
ATOM 2301 C C . ASP A 1 293 ? 2.146 -30.656 -2.068 1 52.09 293 ASP A C 1
ATOM 2303 O O . ASP A 1 293 ? 1.386 -31.312 -1.354 1 52.09 293 ASP A O 1
ATOM 2307 N N . ASN A 1 294 ? 1.901 -30.781 -3.414 1 56.44 294 ASN A N 1
ATOM 2308 C CA . ASN A 1 294 ? 1.684 -31.969 -4.234 1 56.44 294 ASN A CA 1
ATOM 2309 C C . ASN A 1 294 ? 0.197 -32.25 -4.41 1 56.44 294 ASN A C 1
ATOM 2311 O O . ASN A 1 294 ? -0.232 -33.406 -4.281 1 56.44 294 ASN A O 1
ATOM 2315 N N . GLN A 1 295 ? -0.569 -31.219 -4.609 1 69.44 295 GLN A N 1
ATOM 2316 C CA . GLN A 1 295 ? -1.94 -31.703 -4.75 1 69.44 295 GLN A CA 1
ATOM 2317 C C . GLN A 1 295 ? -2.389 -31.672 -6.207 1 69.44 295 GLN A C 1
ATOM 2319 O O . GLN A 1 295 ? -3.211 -30.828 -6.594 1 69.44 295 GLN A O 1
ATOM 2324 N N . ARG A 1 296 ? -1.762 -32.594 -7 1 82.5 296 ARG A N 1
ATOM 2325 C CA . ARG A 1 296 ? -2.203 -32.781 -8.383 1 82.5 296 ARG A CA 1
ATOM 2326 C C . ARG A 1 296 ? -3.441 -33.656 -8.438 1 82.5 296 ARG A C 1
ATOM 2328 O O . ARG A 1 296 ? -3.674 -34.469 -7.539 1 82.5 296 ARG A O 1
ATOM 2335 N N . MET A 1 297 ? -4.188 -33.375 -9.297 1 89.25 297 MET A N 1
ATOM 2336 C CA . MET A 1 297 ? -5.391 -34.188 -9.516 1 89.25 297 MET A CA 1
ATOM 2337 C C . MET A 1 297 ? -5.312 -34.938 -10.844 1 89.25 297 MET A C 1
ATOM 2339 O O . MET A 1 297 ? -4.871 -34.375 -11.852 1 89.25 297 MET A O 1
ATOM 2343 N N . ALA A 1 298 ? -5.703 -36.219 -10.812 1 91.94 298 ALA A N 1
ATOM 2344 C CA . ALA A 1 298 ? -5.703 -37 -12.039 1 91.94 298 ALA A CA 1
ATOM 2345 C C . ALA A 1 298 ? -6.699 -36.438 -13.055 1 91.94 298 ALA A C 1
ATOM 2347 O O . ALA A 1 298 ? -7.754 -35.938 -12.672 1 91.94 298 ALA A O 1
ATOM 2348 N N . GLY A 1 299 ? -6.348 -36.594 -14.312 1 93.75 299 GLY A N 1
ATOM 2349 C CA . GLY A 1 299 ? -7.203 -36.062 -15.367 1 93.75 299 GLY A CA 1
ATOM 2350 C C . GLY A 1 299 ? -8.609 -36.625 -15.328 1 93.75 299 GLY A C 1
ATOM 2351 O O . GLY A 1 299 ? -9.586 -35.875 -15.508 1 93.75 299 GLY A O 1
ATOM 2352 N N . VAL A 1 300 ? -8.703 -37.844 -15.023 1 96.44 300 VAL A N 1
ATOM 2353 C CA . VAL A 1 300 ? -10.008 -38.5 -15.016 1 96.44 300 VAL A CA 1
ATOM 2354 C C . VAL A 1 300 ? -10.875 -37.938 -13.891 1 96.44 300 VAL A C 1
ATOM 2356 O O . VAL A 1 300 ? -12.094 -37.844 -14.031 1 96.44 300 VAL A O 1
ATOM 2359 N N . PHE A 1 301 ? -10.266 -37.562 -12.797 1 95.81 301 PHE A N 1
ATOM 2360 C CA . PHE A 1 301 ? -11 -36.969 -11.695 1 95.81 301 PHE A CA 1
ATOM 2361 C C . PHE A 1 301 ? -11.547 -35.594 -12.109 1 95.81 301 PHE A C 1
ATOM 2363 O O . PHE A 1 301 ? -12.648 -35.219 -11.703 1 95.81 301 PHE A O 1
ATOM 2370 N N . ILE A 1 302 ? -10.797 -34.844 -12.852 1 95.94 302 ILE A N 1
ATOM 2371 C CA . ILE A 1 302 ? -11.234 -33.562 -13.336 1 95.94 302 ILE A CA 1
ATOM 2372 C C . ILE A 1 302 ? -12.43 -33.719 -14.273 1 95.94 302 ILE A C 1
ATOM 2374 O O . ILE A 1 302 ? -13.422 -33 -14.164 1 95.94 302 ILE A O 1
ATOM 2378 N N . HIS A 1 303 ? -12.305 -34.719 -15.164 1 97.5 303 HIS A N 1
ATOM 2379 C CA . HIS A 1 303 ? -13.422 -35 -16.047 1 97.5 303 HIS A CA 1
ATOM 2380 C C . HIS A 1 303 ? -14.672 -35.406 -15.258 1 97.5 303 HIS A C 1
ATOM 2382 O O . HIS A 1 303 ? -15.781 -35 -15.609 1 97.5 303 HIS A O 1
ATOM 2388 N N . ALA A 1 304 ? -14.445 -36.188 -14.234 1 97.62 304 ALA A N 1
ATOM 2389 C CA . ALA A 1 304 ? -15.57 -36.594 -13.398 1 97.62 304 ALA A CA 1
ATOM 2390 C C . ALA A 1 304 ? -16.266 -35.375 -12.797 1 97.62 304 ALA A C 1
ATOM 2392 O O . ALA A 1 304 ? -17.484 -35.281 -12.773 1 97.62 304 ALA A O 1
ATOM 2393 N N . GLN A 1 305 ? -15.477 -34.5 -12.352 1 95.88 305 GLN A N 1
ATOM 2394 C CA . GLN A 1 305 ? -16.047 -33.281 -11.734 1 95.88 305 GLN A CA 1
ATOM 2395 C C . GLN A 1 305 ? -16.719 -32.406 -12.781 1 95.88 305 GLN A C 1
ATOM 2397 O O . GLN A 1 305 ? -17.703 -31.734 -12.492 1 95.88 305 GLN A O 1
ATOM 2402 N N . MET A 1 306 ? -16.203 -32.375 -13.984 1 97.25 306 MET A N 1
ATOM 2403 C CA . MET A 1 306 ? -16.859 -31.672 -15.078 1 97.25 306 MET A CA 1
ATOM 2404 C C . MET A 1 306 ? -18.219 -32.281 -15.383 1 97.25 306 MET A C 1
ATOM 2406 O O . MET A 1 306 ? -19.203 -31.547 -15.539 1 97.25 306 MET A O 1
ATOM 2410 N N . VAL A 1 307 ? -18.203 -33.594 -15.422 1 97.81 307 VAL A N 1
ATOM 2411 C CA . VAL A 1 307 ? -19.469 -34.281 -15.648 1 97.81 307 VAL A CA 1
ATOM 2412 C C . VAL A 1 307 ? -20.469 -33.906 -14.555 1 97.81 307 VAL A C 1
ATOM 2414 O O . VAL A 1 307 ? -21.625 -33.594 -14.844 1 97.81 307 VAL A O 1
ATOM 2417 N N . GLY A 1 308 ? -19.984 -34 -13.359 1 96.19 308 GLY A N 1
ATOM 2418 C CA . GLY A 1 308 ? -20.828 -33.625 -12.234 1 96.19 308 GLY A CA 1
ATOM 2419 C C . GLY A 1 308 ? -21.391 -32.219 -12.336 1 96.19 308 GLY A C 1
ATOM 2420 O O . GLY A 1 308 ? -22.547 -31.969 -12.016 1 96.19 308 GLY A O 1
ATOM 2421 N N . GLN A 1 309 ? -20.578 -31.312 -12.734 1 94.06 309 GLN A N 1
ATOM 2422 C CA . GLN A 1 309 ? -21 -29.922 -12.898 1 94.06 309 GLN A CA 1
ATOM 2423 C C . GLN A 1 309 ? -22.141 -29.812 -13.906 1 94.06 309 GLN A C 1
ATOM 2425 O O . GLN A 1 309 ? -23.109 -29.094 -13.672 1 94.06 309 GLN A O 1
ATOM 2430 N N . PHE A 1 310 ? -22 -30.469 -15.023 1 95.94 310 PHE A N 1
ATOM 2431 C CA . PHE A 1 310 ? -23 -30.391 -16.078 1 95.94 310 PHE A CA 1
ATOM 2432 C C . PHE A 1 310 ? -24.297 -31.031 -15.648 1 95.94 310 PHE A C 1
ATOM 2434 O O . PHE A 1 310 ? -25.391 -30.531 -15.945 1 95.94 310 PHE A O 1
ATOM 2441 N N . ILE A 1 311 ? -24.156 -32.094 -14.938 1 96.19 311 ILE A N 1
ATOM 2442 C CA . ILE A 1 311 ? -25.359 -32.781 -14.43 1 96.19 311 ILE A CA 1
ATOM 2443 C C . ILE A 1 311 ? -26.047 -31.891 -13.398 1 96.19 311 ILE A C 1
ATOM 2445 O O . ILE A 1 311 ? -27.266 -31.719 -13.43 1 96.19 311 ILE A O 1
ATOM 2449 N N . ASP A 1 312 ? -25.25 -31.328 -12.484 1 94.19 312 ASP A N 1
ATOM 2450 C CA . ASP A 1 312 ? -25.781 -30.406 -11.492 1 94.19 312 ASP A CA 1
ATOM 2451 C C . ASP A 1 312 ? -26.547 -29.266 -12.156 1 94.19 312 ASP A C 1
ATOM 2453 O O . ASP A 1 312 ? -27.656 -28.922 -11.734 1 94.19 312 ASP A O 1
ATOM 2457 N N . ALA A 1 313 ? -25.953 -28.719 -13.133 1 91.88 313 ALA A N 1
ATOM 2458 C CA . ALA A 1 313 ? -26.562 -27.594 -13.828 1 91.88 313 ALA A CA 1
ATOM 2459 C C . ALA A 1 313 ? -27.844 -28.016 -14.555 1 91.88 313 ALA A C 1
ATOM 2461 O O . ALA A 1 313 ? -28.828 -27.297 -14.547 1 91.88 313 ALA A O 1
ATOM 2462 N N . GLY A 1 314 ? -27.828 -29.141 -15.172 1 92.75 314 GLY A N 1
ATOM 2463 C CA . GLY A 1 314 ? -29 -29.641 -15.891 1 92.75 314 GLY A CA 1
ATOM 2464 C C . GLY A 1 314 ? -30.172 -29.953 -14.984 1 92.75 314 GLY A C 1
ATOM 2465 O O . GLY A 1 314 ? -31.312 -29.656 -15.328 1 92.75 314 GLY A O 1
ATOM 2466 N N . LEU A 1 315 ? -29.828 -30.469 -13.852 1 94.06 315 LEU A N 1
ATOM 2467 C CA . LEU A 1 315 ? -30.875 -30.875 -12.93 1 94.06 315 LEU A CA 1
ATOM 2468 C C . LEU A 1 315 ? -31.312 -29.703 -12.055 1 94.06 315 LEU A C 1
ATOM 2470 O O . LEU A 1 315 ? -32.281 -29.797 -11.305 1 94.06 315 LEU A O 1
ATOM 2474 N N . GLY A 1 316 ? -30.609 -28.641 -12.094 1 88.81 316 GLY A N 1
ATOM 2475 C CA . GLY A 1 316 ? -30.969 -27.438 -11.367 1 88.81 316 GLY A CA 1
ATOM 2476 C C . GLY A 1 316 ? -30.422 -27.406 -9.961 1 88.81 316 GLY A C 1
ATOM 2477 O O . GLY A 1 316 ? -30.875 -26.625 -9.125 1 88.81 316 GLY A O 1
ATOM 2478 N N . ASP A 1 317 ? -29.469 -28.156 -9.586 1 85.31 317 ASP A N 1
ATOM 2479 C CA . ASP A 1 317 ? -28.891 -28.219 -8.242 1 85.31 317 ASP A CA 1
ATOM 2480 C C . ASP A 1 317 ? -27.875 -27.094 -8.031 1 85.31 317 ASP A C 1
ATOM 2482 O O . ASP A 1 317 ? -27.906 -26.406 -7.004 1 85.31 317 ASP A O 1
ATOM 2486 N N . ARG A 1 318 ? -26.969 -26.922 -8.984 1 86.19 318 ARG A N 1
ATOM 2487 C CA . ARG A 1 318 ? -25.938 -25.875 -8.953 1 86.19 318 ARG A CA 1
ATOM 2488 C C . ARG A 1 318 ? -25.781 -25.219 -10.32 1 86.19 318 ARG A C 1
ATOM 2490 O O . ARG A 1 318 ? -25.547 -25.906 -11.32 1 86.19 318 ARG A O 1
ATOM 2497 N N . ALA A 1 319 ? -25.875 -24.016 -10.328 1 85.56 319 ALA A N 1
ATOM 2498 C CA . ALA A 1 319 ? -25.766 -23.281 -11.586 1 85.56 319 ALA A CA 1
ATOM 2499 C C . ALA A 1 319 ? -24.297 -23.078 -11.969 1 85.56 319 ALA A C 1
ATOM 2501 O O . ALA A 1 319 ? -23.422 -23.812 -11.492 1 85.56 319 ALA A O 1
ATOM 2502 N N . VAL A 1 320 ? -24.062 -22.266 -12.984 1 90.81 320 VAL A N 1
ATOM 2503 C CA . VAL A 1 320 ? -22.734 -21.953 -13.492 1 90.81 320 VAL A CA 1
ATOM 2504 C C . VAL A 1 320 ? -22.219 -20.656 -12.852 1 90.81 320 VAL A C 1
ATOM 2506 O O . VAL A 1 320 ? -23.016 -19.812 -12.445 1 90.81 320 VAL A O 1
ATOM 2509 N N . ILE A 1 321 ? -20.938 -20.578 -12.68 1 94.56 321 ILE A N 1
ATOM 2510 C CA . ILE A 1 321 ? -20.312 -19.391 -12.102 1 94.56 321 ILE A CA 1
ATOM 2511 C C . ILE A 1 321 ? -20.578 -18.188 -13.008 1 94.56 321 ILE A C 1
ATOM 2513 O O . ILE A 1 321 ? -20.359 -18.25 -14.219 1 94.56 321 ILE A O 1
ATOM 2517 N N . TRP A 1 322 ? -21.094 -17.109 -12.438 1 92.5 322 TRP A N 1
ATOM 2518 C CA . TRP A 1 322 ? -21.406 -15.922 -13.219 1 92.5 322 TRP A CA 1
ATOM 2519 C C . TRP A 1 322 ? -20.469 -14.781 -12.875 1 92.5 322 TRP A C 1
ATOM 2521 O O . TRP A 1 322 ? -19.734 -14.844 -11.883 1 92.5 322 TRP A O 1
ATOM 2531 N N . PHE A 1 323 ? -20.328 -13.82 -13.75 1 92.12 323 PHE A N 1
ATOM 2532 C CA . PHE A 1 323 ? -19.5 -12.633 -13.617 1 92.12 323 PHE A CA 1
ATOM 2533 C C . PHE A 1 323 ? -20.281 -11.375 -13.961 1 92.12 323 PHE A C 1
ATOM 2535 O O . PHE A 1 323 ? -21.297 -11.438 -14.648 1 92.12 323 PHE A O 1
ATOM 2542 N N . TRP A 1 324 ? -19.766 -10.258 -13.461 1 93.5 324 TRP A N 1
ATOM 2543 C CA . TRP A 1 324 ? -20.344 -8.969 -13.82 1 93.5 324 TRP A CA 1
ATOM 2544 C C . TRP A 1 324 ? -19.75 -8.438 -15.117 1 93.5 324 TRP A C 1
ATOM 2546 O O . TRP A 1 324 ? -18.594 -8.742 -15.445 1 93.5 324 TRP A O 1
ATOM 2556 N N . PRO A 1 325 ? -20.562 -7.707 -15.875 1 92.69 325 PRO A N 1
ATOM 2557 C CA . PRO A 1 325 ? -19.969 -7.027 -17.031 1 92.69 325 PRO A CA 1
ATOM 2558 C C . PRO A 1 325 ? -18.922 -5.992 -16.625 1 92.69 325 PRO A C 1
ATOM 2560 O O . PRO A 1 325 ? -18.875 -5.574 -15.461 1 92.69 325 PRO A O 1
ATOM 2563 N N . ASP A 1 326 ? -18.062 -5.555 -17.547 1 91.62 326 ASP A N 1
ATOM 2564 C CA . ASP A 1 326 ? -16.938 -4.664 -17.297 1 91.62 326 ASP A CA 1
ATOM 2565 C C . ASP A 1 326 ? -17.391 -3.359 -16.656 1 91.62 326 ASP A C 1
ATOM 2567 O O . ASP A 1 326 ? -16.719 -2.82 -15.781 1 91.62 326 ASP A O 1
ATOM 2571 N N . SER A 1 327 ? -18.531 -2.838 -17.125 1 93.19 327 SER A N 1
ATOM 2572 C CA . SER A 1 327 ? -19.031 -1.557 -16.625 1 93.19 327 SER A CA 1
ATOM 2573 C C . SER A 1 327 ? -19.375 -1.634 -15.148 1 93.19 327 SER A C 1
ATOM 2575 O O . SER A 1 327 ? -19.062 -0.715 -14.383 1 93.19 327 SER A O 1
ATOM 2577 N N . VAL A 1 328 ? -19.984 -2.758 -14.766 1 95.5 328 VAL A N 1
ATOM 2578 C CA . VAL A 1 328 ? -20.375 -2.928 -13.367 1 95.5 328 VAL A CA 1
ATOM 2579 C C . VAL A 1 328 ? -19.125 -3.127 -12.5 1 95.5 328 VAL A C 1
ATOM 2581 O O . VAL A 1 328 ? -19.062 -2.625 -11.375 1 95.5 328 VAL A O 1
ATOM 2584 N N . GLU A 1 329 ? -18.172 -3.854 -13.016 1 95.62 329 GLU A N 1
ATOM 2585 C CA . GLU A 1 329 ? -16.938 -4.055 -12.273 1 95.62 329 GLU A CA 1
ATOM 2586 C C . GLU A 1 329 ? -16.188 -2.736 -12.07 1 95.62 329 GLU A C 1
ATOM 2588 O O . GLU A 1 329 ? -15.586 -2.516 -11.016 1 95.62 329 GLU A O 1
ATOM 2593 N N . THR A 1 330 ? -16.234 -1.854 -13.109 1 94.81 330 THR A N 1
ATOM 2594 C CA . THR A 1 330 ? -15.594 -0.548 -13 1 94.81 330 THR A CA 1
ATOM 2595 C C . THR A 1 330 ? -16.25 0.274 -11.891 1 94.81 330 THR A C 1
ATOM 2597 O O . THR A 1 330 ? -15.547 0.917 -11.094 1 94.81 330 THR A O 1
ATOM 2600 N N . VAL A 1 331 ? -17.562 0.25 -11.836 1 96 331 VAL A N 1
ATOM 2601 C CA . VAL A 1 331 ? -18.297 0.967 -10.789 1 96 331 VAL A CA 1
ATOM 2602 C C . VAL A 1 331 ? -17.922 0.403 -9.422 1 96 331 VAL A C 1
ATOM 2604 O O . VAL A 1 331 ? -17.734 1.155 -8.461 1 96 331 VAL A O 1
ATOM 2607 N N . TRP A 1 332 ? -17.812 -0.977 -9.352 1 96.62 332 TRP A N 1
ATOM 2608 C CA . TRP A 1 332 ? -17.422 -1.675 -8.133 1 96.62 332 TRP A CA 1
ATOM 2609 C C . TRP A 1 332 ? -16.062 -1.193 -7.645 1 96.62 332 TRP A C 1
ATOM 2611 O O . TRP A 1 332 ? -15.891 -0.889 -6.461 1 96.62 332 TRP A O 1
ATOM 2621 N N . ILE A 1 333 ? -15.094 -1.011 -8.523 1 96.69 333 ILE A N 1
ATOM 2622 C CA . ILE A 1 333 ? -13.734 -0.575 -8.211 1 96.69 333 ILE A CA 1
ATOM 2623 C C . ILE A 1 333 ? -13.758 0.881 -7.75 1 96.69 333 ILE A C 1
ATOM 2625 O O . ILE A 1 333 ? -13.148 1.226 -6.73 1 96.69 333 ILE A O 1
ATOM 2629 N N . VAL A 1 334 ? -14.523 1.744 -8.438 1 96 334 VAL A N 1
ATOM 2630 C CA . VAL A 1 334 ? -14.594 3.17 -8.133 1 96 334 VAL A CA 1
ATOM 2631 C C . VAL A 1 334 ? -15.266 3.381 -6.777 1 96 334 VAL A C 1
ATOM 2633 O O . VAL A 1 334 ? -14.867 4.262 -6.012 1 96 334 VAL A O 1
ATOM 2636 N N . LEU A 1 335 ? -16.25 2.551 -6.5 1 96.62 335 LEU A N 1
ATOM 2637 C CA . LEU A 1 335 ? -16.969 2.664 -5.234 1 96.62 335 LEU A CA 1
ATOM 2638 C C . LEU A 1 335 ? -16.031 2.418 -4.055 1 96.62 335 LEU A C 1
ATOM 2640 O O . LEU A 1 335 ? -16.125 3.109 -3.039 1 96.62 335 LEU A O 1
ATOM 2644 N N . TRP A 1 336 ? -15.195 1.44 -4.184 1 96.81 336 TRP A N 1
ATOM 2645 C CA . TRP A 1 336 ? -14.273 1.138 -3.09 1 96.81 336 TRP A CA 1
ATOM 2646 C C . TRP A 1 336 ? -13.18 2.191 -2.994 1 96.81 336 TRP A C 1
ATOM 2648 O O . TRP A 1 336 ? -12.648 2.451 -1.91 1 96.81 336 TRP A O 1
ATOM 2658 N N . ALA A 1 337 ? -12.805 2.783 -4.145 1 95.44 337 ALA A N 1
ATOM 2659 C CA . ALA A 1 337 ? -11.883 3.918 -4.117 1 95.44 337 ALA A CA 1
ATOM 2660 C C . ALA A 1 337 ? -12.477 5.09 -3.344 1 95.44 337 ALA A C 1
ATOM 2662 O O . ALA A 1 337 ? -11.805 5.711 -2.521 1 95.44 337 ALA A O 1
ATOM 2663 N N . LEU A 1 338 ? -13.742 5.359 -3.619 1 95.25 338 LEU A N 1
ATOM 2664 C CA . LEU A 1 338 ? -14.445 6.445 -2.945 1 95.25 338 LEU A CA 1
ATOM 2665 C C . LEU A 1 338 ? -14.547 6.18 -1.446 1 95.25 338 LEU A C 1
ATOM 2667 O O . LEU A 1 338 ? -14.391 7.098 -0.639 1 95.25 338 LEU A O 1
ATOM 2671 N N . LEU A 1 339 ? -14.797 4.91 -1.12 1 95.5 339 LEU A N 1
ATOM 2672 C CA . LEU A 1 339 ? -14.867 4.555 0.292 1 95.5 339 LEU A CA 1
ATOM 2673 C C . LEU A 1 339 ? -13.531 4.809 0.988 1 95.5 339 LEU A C 1
ATOM 2675 O O . LEU A 1 339 ? -13.5 5.324 2.105 1 95.5 339 LEU A O 1
ATOM 2679 N N . GLY A 1 340 ? -12.43 4.41 0.338 1 93.44 340 GLY A N 1
ATOM 2680 C CA . GLY A 1 340 ? -11.117 4.676 0.901 1 93.44 340 GLY A CA 1
ATOM 2681 C C . GLY A 1 340 ? -10.844 6.156 1.103 1 93.44 340 GLY A C 1
ATOM 2682 O O . GLY A 1 340 ? -10.344 6.562 2.154 1 93.44 340 GLY A O 1
ATOM 2683 N N . GLY A 1 341 ? -11.172 6.93 0.088 1 89.81 341 GLY A N 1
ATOM 2684 C CA . GLY A 1 341 ? -11.008 8.367 0.193 1 89.81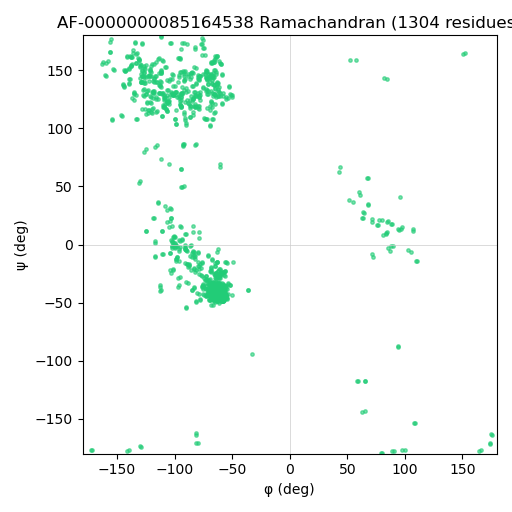 341 GLY A CA 1
ATOM 2685 C C . GLY A 1 341 ? -11.828 8.992 1.308 1 89.81 341 GLY A C 1
ATOM 2686 O O . GLY A 1 341 ? -11.336 9.828 2.059 1 89.81 341 GLY A O 1
ATOM 2687 N N . ILE A 1 342 ? -13.055 8.531 1.456 1 92.06 342 ILE A N 1
ATOM 2688 C CA . ILE A 1 342 ? -13.969 9.062 2.463 1 92.06 342 ILE A CA 1
ATOM 2689 C C . ILE A 1 342 ? -13.461 8.695 3.859 1 92.06 342 ILE A C 1
ATOM 2691 O O . ILE A 1 342 ? -13.484 9.531 4.766 1 92.06 342 ILE A O 1
ATOM 2695 N N . LEU A 1 343 ? -13.016 7.461 4.016 1 90.75 343 LEU A N 1
ATOM 2696 C CA . LEU A 1 343 ? -12.492 7.023 5.305 1 90.75 343 LEU A CA 1
ATOM 2697 C C . LEU A 1 343 ? -11.297 7.863 5.719 1 90.75 343 LEU A C 1
ATOM 2699 O O . LEU A 1 343 ? -11.203 8.297 6.867 1 90.75 343 LEU A O 1
ATOM 2703 N N . ALA A 1 344 ? -10.414 8.117 4.805 1 85.94 344 ALA A N 1
ATOM 2704 C CA . ALA A 1 344 ? -9.203 8.891 5.094 1 85.94 344 ALA A CA 1
ATOM 2705 C C . ALA A 1 344 ? -9.547 10.336 5.434 1 85.94 344 ALA A C 1
ATOM 2707 O O . ALA A 1 344 ? -8.875 10.969 6.258 1 85.94 344 ALA A O 1
ATOM 2708 N N . TRP A 1 345 ? -10.562 10.766 4.812 1 83 345 TRP A N 1
ATOM 2709 C CA . TRP A 1 345 ? -10.977 12.148 5.031 1 83 345 TRP A CA 1
ATOM 2710 C C . TRP A 1 345 ? -11.672 12.305 6.383 1 83 345 TRP A C 1
ATOM 2712 O O . TRP A 1 345 ? -11.477 13.297 7.078 1 83 345 TRP A O 1
ATOM 2722 N N . ARG A 1 346 ? -12.422 11.297 6.773 1 83.12 346 ARG A N 1
ATOM 2723 C CA . ARG A 1 346 ? -13.25 11.391 7.973 1 83.12 346 ARG A CA 1
ATOM 2724 C C . ARG A 1 346 ? -12.453 11.039 9.219 1 83.12 346 ARG A C 1
ATOM 2726 O O . ARG A 1 346 ? -12.68 11.594 10.297 1 83.12 346 ARG A O 1
ATOM 2733 N N . VAL A 1 347 ? -11.617 10.07 9.086 1 79.25 347 VAL A N 1
ATOM 2734 C CA . VAL A 1 347 ? -10.867 9.578 10.242 1 79.25 347 VAL A CA 1
ATOM 2735 C C . VAL A 1 347 ? -9.508 10.266 10.305 1 79.25 347 VAL A C 1
ATOM 2737 O O . VAL A 1 347 ? -8.672 10.086 9.422 1 79.25 347 VAL A O 1
ATOM 2740 N N . ARG A 1 348 ? -9.258 10.961 11.336 1 71.44 348 ARG A N 1
ATOM 2741 C CA . ARG A 1 348 ? -8.055 11.781 11.422 1 71.44 348 ARG A CA 1
ATOM 2742 C C . ARG A 1 348 ? -6.988 11.094 12.266 1 71.44 348 ARG A C 1
ATOM 2744 O O . ARG A 1 348 ? -5.797 11.398 12.141 1 71.44 348 ARG A O 1
ATOM 2751 N N . HIS A 1 349 ? -7.426 10.172 13.094 1 73.12 349 HIS A N 1
ATOM 2752 C CA . HIS A 1 349 ? -6.469 9.445 13.93 1 73.12 349 HIS A CA 1
ATOM 2753 C C . HIS A 1 349 ? -5.828 8.297 13.148 1 73.12 349 HIS A C 1
ATOM 2755 O O . HIS A 1 349 ? -6.527 7.484 12.547 1 73.12 349 HIS A O 1
ATOM 2761 N N . PRO A 1 350 ? -4.527 8.164 13.094 1 73.31 350 PRO A N 1
ATOM 2762 C CA . PRO A 1 350 ? -3.85 7.172 12.258 1 73.31 350 PRO A CA 1
ATOM 2763 C C . PRO A 1 350 ? -4.219 5.734 12.633 1 73.31 350 PRO A C 1
ATOM 2765 O O . PRO A 1 350 ? -4.438 4.902 11.75 1 73.31 350 PRO A O 1
ATOM 2768 N N . LEU A 1 351 ? -4.312 5.395 13.906 1 74.44 351 LEU A N 1
ATOM 2769 C CA . LEU A 1 351 ? -4.668 4.039 14.312 1 74.44 351 LEU A CA 1
ATOM 2770 C C . LEU A 1 351 ? -6.117 3.727 13.953 1 74.44 351 LEU A C 1
ATOM 2772 O O . LEU A 1 351 ? -6.43 2.605 13.547 1 74.44 351 LEU A O 1
ATOM 2776 N N . ALA A 1 352 ? -6.898 4.75 14.148 1 81.81 352 ALA A N 1
ATOM 2777 C CA . ALA A 1 352 ? -8.297 4.566 13.789 1 81.81 352 ALA A CA 1
ATOM 2778 C C . ALA A 1 352 ? -8.461 4.398 12.281 1 81.81 352 ALA A C 1
ATOM 2780 O O . ALA A 1 352 ? -9.273 3.596 11.82 1 81.81 352 ALA A O 1
ATOM 2781 N N . LEU A 1 353 ? -7.633 5.133 11.531 1 83.81 353 LEU A N 1
ATOM 2782 C CA . LEU A 1 353 ? -7.688 4.996 10.078 1 83.81 353 LEU A CA 1
ATOM 2783 C C . LEU A 1 353 ? -7.203 3.619 9.641 1 83.81 353 LEU A C 1
ATOM 2785 O O . LEU A 1 353 ? -7.828 2.977 8.797 1 83.81 353 LEU A O 1
ATOM 2789 N N . GLY A 1 354 ? -6.09 3.182 10.219 1 82.44 354 GLY A N 1
ATOM 2790 C CA . GLY A 1 354 ? -5.598 1.848 9.922 1 82.44 354 GLY A CA 1
ATOM 2791 C C . GLY A 1 354 ? -6.621 0.76 10.195 1 82.44 354 GLY A C 1
ATOM 2792 O O . GLY A 1 354 ? -6.812 -0.136 9.367 1 82.44 354 GLY A O 1
ATOM 2793 N N . THR A 1 355 ? -7.297 0.857 11.305 1 86 355 THR A N 1
ATOM 2794 C CA . THR A 1 355 ? -8.305 -0.131 11.672 1 86 355 THR A CA 1
ATOM 2795 C C . THR A 1 355 ? -9.508 -0.042 10.742 1 86 355 THR A C 1
ATOM 2797 O O . THR A 1 355 ? -10.086 -1.064 10.359 1 86 355 THR A O 1
ATOM 2800 N N . ALA A 1 356 ? -9.867 1.193 10.398 1 89.81 356 ALA A N 1
ATOM 2801 C CA . ALA A 1 356 ? -11.016 1.373 9.516 1 89.81 356 ALA A CA 1
ATOM 2802 C C . ALA A 1 356 ? -10.727 0.804 8.125 1 89.81 356 ALA A C 1
ATOM 2804 O O . ALA A 1 356 ? -11.586 0.158 7.523 1 89.81 356 ALA A O 1
ATOM 2805 N N . VAL A 1 357 ? -9.555 1.093 7.668 1 89.12 357 VAL A N 1
ATOM 2806 C CA . VAL A 1 357 ? -9.164 0.585 6.355 1 89.12 357 VAL A CA 1
ATOM 2807 C C . VAL A 1 357 ? -9.086 -0.939 6.395 1 89.12 357 VAL A C 1
ATOM 2809 O O . VAL A 1 357 ? -9.555 -1.615 5.477 1 89.12 357 VAL A O 1
ATOM 2812 N N . ALA A 1 358 ? -8.555 -1.527 7.445 1 86.56 358 ALA A N 1
ATOM 2813 C CA . ALA A 1 358 ? -8.492 -2.977 7.613 1 86.56 358 ALA A CA 1
ATOM 2814 C C . ALA A 1 358 ? -9.891 -3.582 7.66 1 86.56 358 ALA A C 1
ATOM 2816 O O . ALA A 1 358 ? -10.141 -4.633 7.062 1 86.56 358 ALA A O 1
ATOM 2817 N N . ALA A 1 359 ? -10.742 -2.941 8.359 1 93.06 359 ALA A N 1
ATOM 2818 C CA . ALA A 1 359 ? -12.133 -3.4 8.438 1 93.06 359 ALA A CA 1
ATOM 2819 C C . ALA A 1 359 ? -12.805 -3.354 7.074 1 93.06 359 ALA A C 1
ATOM 2821 O O . ALA A 1 359 ? -13.578 -4.25 6.723 1 93.06 359 ALA A O 1
ATOM 2822 N N . ALA A 1 360 ? -12.516 -2.268 6.316 1 95.25 360 ALA A N 1
ATOM 2823 C CA . ALA A 1 360 ? -13.078 -2.148 4.973 1 95.25 360 ALA A CA 1
ATOM 2824 C C . ALA A 1 360 ? -12.555 -3.258 4.062 1 95.25 360 ALA A C 1
ATOM 2826 O O . ALA A 1 360 ? -13.305 -3.807 3.252 1 95.25 360 ALA A O 1
ATOM 2827 N N . LEU A 1 361 ? -11.312 -3.604 4.18 1 93.94 361 LEU A N 1
ATOM 2828 C CA . LEU A 1 361 ? -10.727 -4.691 3.4 1 93.94 361 LEU A CA 1
ATOM 2829 C C . LEU A 1 361 ? -11.367 -6.027 3.773 1 93.94 361 LEU A C 1
ATOM 2831 O O . LEU A 1 361 ? -11.648 -6.852 2.9 1 93.94 361 LEU A O 1
ATOM 2835 N N . LEU A 1 362 ? -11.586 -6.207 5.047 1 93.44 362 LEU A N 1
ATOM 2836 C CA . LEU A 1 362 ? -12.242 -7.426 5.508 1 93.44 362 LEU A CA 1
ATOM 2837 C C . LEU A 1 362 ? -13.68 -7.504 4.984 1 93.44 362 LEU A C 1
ATOM 2839 O O . LEU A 1 362 ? -14.141 -8.57 4.59 1 93.44 362 LEU A O 1
ATOM 2843 N N . LEU A 1 363 ? -14.289 -6.379 5.051 1 96.38 363 LEU A N 1
ATOM 2844 C CA . LEU A 1 363 ? -15.641 -6.324 4.512 1 96.38 363 LEU A CA 1
ATOM 2845 C C . LEU A 1 363 ? -15.648 -6.664 3.025 1 96.38 363 LEU A C 1
ATOM 2847 O O . LEU A 1 363 ? -16.531 -7.395 2.555 1 96.38 363 LEU A O 1
ATOM 2851 N N . LEU A 1 364 ? -14.727 -6.086 2.275 1 96.88 364 LEU A N 1
ATOM 2852 C CA . LEU A 1 364 ? -14.594 -6.391 0.855 1 96.88 364 LEU A CA 1
ATOM 2853 C C . LEU A 1 364 ? -14.406 -7.887 0.634 1 96.88 364 LEU A C 1
ATOM 2855 O O . LEU A 1 364 ? -15.062 -8.484 -0.22 1 96.88 364 LEU A O 1
ATOM 2859 N N . LEU A 1 365 ? -13.523 -8.57 1.419 1 96.12 365 LEU A N 1
ATOM 2860 C CA . LEU A 1 365 ? -13.266 -10 1.313 1 96.12 365 LEU A CA 1
ATOM 2861 C C . LEU A 1 365 ? -14.516 -10.812 1.624 1 96.12 365 LEU A C 1
ATOM 2863 O O . LEU A 1 365 ? -14.828 -11.773 0.921 1 96.12 365 LEU A O 1
ATOM 2867 N N . LEU A 1 366 ? -15.25 -10.391 2.654 1 96.44 366 LEU A N 1
ATOM 2868 C CA . LEU A 1 366 ? -16.438 -11.109 3.076 1 96.44 366 LEU A CA 1
ATOM 2869 C C . LEU A 1 366 ? -17.547 -10.977 2.039 1 96.44 366 LEU A C 1
ATOM 2871 O O . LEU A 1 366 ? -18.297 -11.938 1.785 1 96.44 366 LEU A O 1
ATOM 2875 N N . VAL A 1 367 ? -17.656 -9.82 1.468 1 96.88 367 VAL A N 1
ATOM 2876 C CA . VAL A 1 367 ? -18.672 -9.609 0.432 1 96.88 367 VAL A CA 1
ATOM 2877 C C . VAL A 1 367 ? -18.328 -10.453 -0.796 1 96.88 367 VAL A C 1
ATOM 2879 O O . VAL A 1 367 ? -19.203 -11.094 -1.375 1 96.88 367 VAL A O 1
ATOM 2882 N N . CYS A 1 368 ? -17.047 -10.438 -1.211 1 96.94 368 CYS A N 1
ATOM 2883 C CA . CYS A 1 368 ? -16.625 -11.25 -2.35 1 96.94 368 CYS A CA 1
ATOM 2884 C C . CYS A 1 368 ? -16.828 -12.734 -2.066 1 96.94 368 CYS A C 1
ATOM 2886 O O . CYS A 1 368 ? -17.266 -13.477 -2.938 1 96.94 368 CYS A O 1
ATOM 2888 N N . TYR A 1 369 ? -16.562 -13.195 -0.807 1 96.62 369 TYR A N 1
ATOM 2889 C CA . TYR A 1 369 ? -16.75 -14.586 -0.407 1 96.62 369 TYR A CA 1
ATOM 2890 C C . TYR A 1 369 ? -18.219 -14.977 -0.426 1 96.62 369 TYR A C 1
ATOM 2892 O O . TYR A 1 369 ? -18.578 -16.047 -0.921 1 96.62 369 TYR A O 1
ATOM 2900 N N . GLY A 1 370 ? -19.031 -14.117 0.122 1 97 370 GLY A N 1
ATOM 2901 C CA . GLY A 1 370 ? -20.469 -14.367 0.09 1 97 370 GLY A CA 1
ATOM 2902 C C . GLY A 1 370 ? -21.016 -14.484 -1.317 1 97 370 GLY A C 1
ATOM 2903 O O . GLY A 1 370 ? -21.812 -15.383 -1.604 1 97 370 GLY A O 1
ATOM 2904 N N . LEU A 1 371 ? -20.641 -13.594 -2.195 1 96.75 371 LEU A N 1
ATOM 2905 C CA . LEU A 1 371 ? -21.078 -13.656 -3.584 1 96.75 371 LEU A CA 1
ATOM 2906 C C . LEU A 1 371 ? -20.562 -14.906 -4.27 1 96.75 371 LEU A C 1
ATOM 2908 O O . LEU A 1 371 ? -21.25 -15.5 -5.109 1 96.75 371 LEU A O 1
ATOM 2912 N N . PHE A 1 372 ? -19.312 -15.359 -3.908 1 96.19 372 PHE A N 1
ATOM 2913 C CA . PHE A 1 372 ? -18.719 -16.547 -4.508 1 96.19 372 PHE A CA 1
ATOM 2914 C C . PHE A 1 372 ? -19.484 -17.797 -4.094 1 96.19 372 PHE A C 1
ATOM 2916 O O . PHE A 1 372 ? -19.594 -18.75 -4.867 1 96.19 372 PHE A O 1
ATOM 2923 N N . LEU A 1 373 ? -20.031 -17.812 -2.859 1 94.88 373 LEU A N 1
ATOM 2924 C CA . LEU A 1 373 ? -20.844 -18.922 -2.41 1 94.88 373 LEU A CA 1
ATOM 2925 C C . LEU A 1 373 ? -22.109 -19.047 -3.254 1 94.88 373 LEU A C 1
ATOM 2927 O O . LEU A 1 373 ? -22.672 -20.141 -3.393 1 94.88 373 LEU A O 1
ATOM 2931 N N . LYS A 1 374 ? -22.516 -17.906 -3.783 1 94.25 374 LYS A N 1
ATOM 2932 C CA . LYS A 1 374 ? -23.656 -17.906 -4.695 1 94.25 374 LYS A CA 1
ATOM 2933 C C . LYS A 1 374 ? -23.203 -17.969 -6.148 1 94.25 374 LYS A C 1
ATOM 2935 O O . LYS A 1 374 ? -23.938 -17.562 -7.055 1 94.25 374 LYS A O 1
ATOM 2940 N N . LEU A 1 375 ? -21.922 -18.344 -6.418 1 94.31 375 LEU A N 1
ATOM 2941 C CA . LEU A 1 375 ? -21.312 -18.641 -7.703 1 94.31 375 LEU A CA 1
ATOM 2942 C C . LEU A 1 375 ? -21.016 -17.359 -8.477 1 94.31 375 LEU A C 1
ATOM 2944 O O . LEU A 1 375 ? -20.859 -17.391 -9.703 1 94.31 375 LEU A O 1
ATOM 2948 N N . GLY A 1 376 ? -21.016 -16.234 -7.773 1 95.56 376 GLY A N 1
ATOM 2949 C CA . GLY A 1 376 ? -20.609 -14.969 -8.391 1 95.56 376 GLY A CA 1
ATOM 2950 C C . GLY A 1 376 ? -19.141 -14.641 -8.164 1 95.56 376 GLY A C 1
ATOM 2951 O O . GLY A 1 376 ? -18.719 -14.477 -7.02 1 95.56 376 GLY A O 1
ATOM 2952 N N . TRP A 1 377 ? -18.422 -14.555 -9.242 1 96.12 377 TRP A N 1
ATOM 2953 C CA . TRP A 1 377 ? -17.016 -14.188 -9.148 1 96.12 377 TRP A CA 1
ATOM 2954 C C . TRP A 1 377 ? -16.812 -12.703 -9.461 1 96.12 377 TRP A C 1
ATOM 2956 O O . TRP A 1 377 ? -16.891 -12.289 -10.617 1 96.12 377 TRP A O 1
ATOM 2966 N N . VAL A 1 378 ? -16.594 -11.914 -8.438 1 95.5 378 VAL A N 1
ATOM 2967 C CA . VAL A 1 378 ? -16.391 -10.477 -8.562 1 95.5 378 VAL A CA 1
ATOM 2968 C C . VAL A 1 378 ? -14.953 -10.125 -8.203 1 95.5 378 VAL A C 1
ATOM 2970 O O . VAL A 1 378 ? -14.32 -10.812 -7.391 1 95.5 378 VAL A O 1
ATOM 2973 N N . PRO A 1 379 ? -14.406 -9.031 -8.828 1 95.75 379 PRO A N 1
ATOM 2974 C CA . PRO A 1 379 ? -13 -8.688 -8.562 1 95.75 379 PRO A CA 1
ATOM 2975 C C . PRO A 1 379 ? -12.742 -8.328 -7.105 1 95.75 379 PRO A C 1
ATOM 2977 O O . PRO A 1 379 ? -13.555 -7.633 -6.484 1 95.75 379 PRO A O 1
ATOM 2980 N N . LEU A 1 380 ? -11.664 -8.781 -6.562 1 96.62 380 LEU A N 1
ATOM 2981 C CA . LEU A 1 380 ? -11.258 -8.539 -5.184 1 96.62 380 LEU A CA 1
ATOM 2982 C C . LEU A 1 380 ? -10.016 -7.66 -5.125 1 96.62 380 LEU A C 1
ATOM 2984 O O . LEU A 1 380 ? -9.945 -6.73 -4.32 1 96.62 380 LEU A O 1
ATOM 2988 N N . VAL A 1 381 ? -9.062 -7.859 -6.039 1 94.19 381 VAL A N 1
ATOM 2989 C CA . VAL A 1 381 ? -7.73 -7.273 -5.945 1 94.19 381 VAL A CA 1
ATOM 2990 C C . VAL A 1 381 ? -7.781 -5.809 -6.371 1 94.19 381 VAL A C 1
ATOM 2992 O O . VAL A 1 381 ? -7.309 -4.93 -5.648 1 94.19 381 VAL A O 1
ATOM 2995 N N . PRO A 1 382 ? -8.438 -5.492 -7.508 1 95.25 382 PRO A N 1
ATOM 2996 C CA . PRO A 1 382 ? -8.438 -4.082 -7.914 1 95.25 382 PRO A CA 1
ATOM 2997 C C . PRO A 1 382 ? -9.141 -3.18 -6.902 1 95.25 382 PRO A C 1
ATOM 2999 O O . PRO A 1 382 ? -8.602 -2.137 -6.523 1 95.25 382 PRO A O 1
ATOM 3002 N N . PRO A 1 383 ? -10.336 -3.516 -6.418 1 96.62 383 PRO A N 1
ATOM 3003 C CA . PRO A 1 383 ? -10.961 -2.654 -5.414 1 96.62 383 PRO A CA 1
ATOM 3004 C C . PRO A 1 383 ? -10.133 -2.525 -4.141 1 96.62 383 PRO A C 1
ATOM 3006 O O . PRO A 1 383 ? -10.117 -1.464 -3.514 1 96.62 383 PRO A O 1
ATOM 3009 N N . ALA A 1 384 ? -9.477 -3.578 -3.709 1 95.12 384 ALA A N 1
ATOM 3010 C CA . ALA A 1 384 ? -8.609 -3.506 -2.537 1 95.12 384 ALA A CA 1
ATOM 3011 C C . ALA A 1 384 ? -7.48 -2.502 -2.752 1 95.12 384 ALA A C 1
ATOM 3013 O O . ALA A 1 384 ? -7.191 -1.686 -1.874 1 95.12 384 ALA A O 1
ATOM 3014 N N . LEU A 1 385 ? -6.887 -2.57 -3.93 1 91 385 LEU A N 1
ATOM 3015 C CA . LEU A 1 385 ? -5.773 -1.683 -4.254 1 91 385 LEU A CA 1
ATOM 3016 C C . LEU A 1 385 ? -6.242 -0.234 -4.34 1 91 385 LEU A C 1
ATOM 3018 O O . LEU A 1 385 ? -5.543 0.677 -3.893 1 91 385 LEU A O 1
ATOM 3022 N N . THR A 1 386 ? -7.391 -0.043 -4.961 1 94.06 386 THR A N 1
ATOM 3023 C CA . THR A 1 386 ? -7.902 1.317 -5.086 1 94.06 386 THR A CA 1
ATOM 3024 C C . THR A 1 386 ? -8.273 1.887 -3.719 1 94.06 386 THR A C 1
ATOM 3026 O O . THR A 1 386 ? -8.102 3.084 -3.473 1 94.06 386 THR A O 1
ATOM 3029 N N . LEU A 1 387 ? -8.836 1.026 -2.855 1 94.81 387 LEU A N 1
ATOM 3030 C CA . LEU A 1 387 ? -9.141 1.44 -1.49 1 94.81 387 LEU A CA 1
ATOM 3031 C C . LEU A 1 387 ? -7.883 1.925 -0.773 1 94.81 387 LEU A C 1
ATOM 3033 O O . LEU A 1 387 ? -7.898 2.979 -0.134 1 94.81 387 LEU A O 1
ATOM 3037 N N . LEU A 1 388 ? -6.785 1.241 -0.925 1 87.88 388 LEU A N 1
ATOM 3038 C CA . LEU A 1 388 ? -5.523 1.578 -0.277 1 87.88 388 LEU A CA 1
ATOM 3039 C C . LEU A 1 388 ? -4.91 2.832 -0.894 1 87.88 388 LEU A C 1
ATOM 3041 O O . LEU A 1 388 ? -4.473 3.732 -0.175 1 87.88 388 LEU A O 1
ATOM 3045 N N . LEU A 1 389 ? -4.934 2.934 -2.205 1 85.56 389 LEU A N 1
ATOM 3046 C CA . LEU A 1 389 ? -4.309 4.051 -2.912 1 85.56 389 LEU A CA 1
ATOM 3047 C C . LEU A 1 389 ? -5.074 5.344 -2.66 1 85.56 389 LEU A C 1
ATOM 3049 O O . LEU A 1 389 ? -4.465 6.402 -2.479 1 85.56 389 LEU A O 1
ATOM 3053 N N . SER A 1 390 ? -6.363 5.215 -2.701 1 90.12 390 SER A N 1
ATOM 3054 C CA . SER A 1 390 ? -7.172 6.406 -2.459 1 90.12 390 SER A CA 1
ATOM 3055 C C . SER A 1 390 ? -7.039 6.879 -1.016 1 90.12 390 SER A C 1
ATOM 3057 O O . SER A 1 390 ? -6.965 8.086 -0.755 1 90.12 390 SER A O 1
ATOM 3059 N N . SER A 1 391 ? -7.066 5.941 -0.067 1 87.44 391 SER A N 1
ATOM 3060 C CA . SER A 1 391 ? -6.859 6.301 1.332 1 87.44 391 SER A CA 1
ATOM 3061 C C . SER A 1 391 ? -5.508 6.977 1.537 1 87.44 391 SER A C 1
ATOM 3063 O O . SER A 1 391 ? -5.422 8.023 2.184 1 87.44 391 SER A O 1
ATOM 3065 N N . GLY A 1 392 ? -4.496 6.359 0.994 1 82.12 392 GLY A N 1
ATOM 3066 C CA . GLY A 1 392 ? -3.166 6.934 1.098 1 82.12 392 GLY A CA 1
ATOM 3067 C C . GLY A 1 392 ? -3.051 8.297 0.444 1 82.12 392 GLY A C 1
ATOM 3068 O O . GLY A 1 392 ? -2.404 9.195 0.982 1 82.12 392 GLY A O 1
ATOM 3069 N N . GLY A 1 393 ? -3.68 8.484 -0.691 1 81.81 393 GLY A N 1
ATOM 3070 C CA . GLY A 1 393 ? -3.66 9.75 -1.402 1 81.81 393 GLY A CA 1
ATOM 3071 C C . GLY A 1 393 ? -4.32 10.875 -0.631 1 81.81 393 GLY A C 1
ATOM 3072 O O . GLY A 1 393 ? -3.781 11.984 -0.552 1 81.81 393 GLY A O 1
ATOM 3073 N N . VAL A 1 394 ? -5.426 10.602 -0.05 1 83.06 394 VAL A N 1
ATOM 3074 C CA . VAL A 1 394 ? -6.164 11.625 0.69 1 83.06 394 VAL A CA 1
ATOM 3075 C C . VAL A 1 394 ? -5.402 11.992 1.962 1 83.06 394 VAL A C 1
ATOM 3077 O O . VAL A 1 394 ? -5.32 13.164 2.326 1 83.06 394 VAL A O 1
ATOM 3080 N N . VAL A 1 395 ? -4.812 11.016 2.615 1 79.06 395 VAL A N 1
ATOM 3081 C CA . VAL A 1 395 ? -4.035 11.281 3.822 1 79.06 395 VAL A CA 1
ATOM 3082 C C . VAL A 1 395 ? -2.846 12.18 3.484 1 79.06 395 VAL A C 1
ATOM 3084 O O . VAL A 1 395 ? -2.533 13.109 4.227 1 79.06 395 VAL A O 1
ATOM 3087 N N . THR A 1 396 ? -2.186 11.891 2.436 1 75.44 396 THR A N 1
ATOM 3088 C CA . THR A 1 396 ? -1.025 12.672 2.021 1 75.44 396 THR A CA 1
ATOM 3089 C C . THR A 1 396 ? -1.428 14.109 1.701 1 75.44 396 THR A C 1
ATOM 3091 O O . THR A 1 396 ? -0.72 15.055 2.061 1 75.44 396 THR A O 1
ATOM 3094 N N . TYR A 1 397 ? -2.543 14.266 1.121 1 75.5 397 TYR A N 1
ATOM 3095 C CA . TYR A 1 397 ? -3.033 15.594 0.758 1 75.5 397 TYR A CA 1
ATOM 3096 C C . TYR A 1 397 ? -3.42 16.391 1.999 1 75.5 397 TYR A C 1
ATOM 3098 O O . TYR A 1 397 ? -3.088 17.562 2.113 1 75.5 397 TYR A O 1
ATOM 3106 N N . THR A 1 398 ? -4.133 15.742 2.812 1 74.94 398 THR A N 1
ATOM 3107 C CA . THR A 1 398 ? -4.574 16.422 4.02 1 74.94 398 THR A CA 1
ATOM 3108 C C . THR A 1 398 ? -3.385 16.797 4.898 1 74.94 398 THR A C 1
ATOM 3110 O O . THR A 1 398 ? -3.395 17.844 5.559 1 74.94 398 THR A O 1
ATOM 3113 N N . ALA A 1 399 ? -2.402 16 4.922 1 71.44 399 ALA A N 1
ATOM 3114 C CA . ALA A 1 399 ? -1.187 16.312 5.672 1 71.44 399 ALA A CA 1
ATOM 3115 C C . ALA A 1 399 ? -0.488 17.531 5.105 1 71.44 399 ALA A C 1
ATOM 3117 O O . ALA A 1 399 ? 0.003 18.375 5.859 1 71.44 399 ALA A O 1
ATOM 3118 N N . GLN A 1 400 ? -0.445 17.688 3.863 1 70.38 400 GLN A N 1
ATOM 3119 C CA . GLN A 1 400 ? 0.172 18.844 3.225 1 70.38 400 GLN A CA 1
ATOM 3120 C C . GLN A 1 400 ? -0.61 20.125 3.523 1 70.38 400 GLN A C 1
ATOM 3122 O O . GLN A 1 400 ? -0.019 21.172 3.791 1 70.38 400 GLN A O 1
ATOM 3127 N N . GLN A 1 401 ? -1.86 20 3.494 1 70.12 401 GLN A N 1
ATOM 3128 C CA . GLN A 1 401 ? -2.699 21.156 3.773 1 70.12 401 GLN A CA 1
ATOM 3129 C C . GLN A 1 401 ? -2.545 21.609 5.223 1 70.12 401 GLN A C 1
ATOM 3131 O O . GLN A 1 401 ? -2.496 22.812 5.504 1 70.12 401 GLN A O 1
ATOM 3136 N N . ALA A 1 402 ? -2.482 20.656 6.016 1 68.56 402 ALA A N 1
ATOM 3137 C CA . ALA A 1 402 ? -2.314 20.969 7.43 1 68.56 402 ALA A CA 1
ATOM 3138 C C . ALA A 1 402 ? -0.988 21.688 7.68 1 68.56 402 ALA A C 1
ATOM 3140 O O . ALA A 1 402 ? -0.918 22.625 8.477 1 68.56 402 ALA A O 1
ATOM 3141 N N . GLN A 1 403 ? -0.007 21.281 7.043 1 68.44 403 GLN A N 1
ATOM 3142 C CA . GLN A 1 403 ? 1.303 21.906 7.191 1 68.44 403 GLN A CA 1
ATOM 3143 C C . GLN A 1 403 ? 1.29 23.328 6.664 1 68.44 403 GLN A C 1
ATOM 3145 O O . GLN A 1 403 ? 1.877 24.234 7.277 1 68.44 403 GLN A O 1
ATOM 3150 N N . GLN A 1 404 ? 0.633 23.5 5.598 1 66.75 404 GLN A N 1
ATOM 3151 C CA . GLN A 1 404 ? 0.551 24.828 5.02 1 66.75 404 GLN A CA 1
ATOM 3152 C C . GLN A 1 404 ? -0.239 25.781 5.926 1 66.75 404 GLN A C 1
ATOM 3154 O O . GLN A 1 404 ? 0.135 26.938 6.098 1 66.75 404 GLN A O 1
ATOM 3159 N N . GLN A 1 405 ? -1.259 25.25 6.41 1 67.31 405 GLN A N 1
ATOM 3160 C CA . GLN A 1 405 ? -2.074 26.062 7.301 1 67.31 405 GLN A CA 1
ATOM 3161 C C . GLN A 1 405 ? -1.308 26.422 8.57 1 67.31 405 GLN A C 1
ATOM 3163 O O . GLN A 1 405 ? -1.42 27.547 9.07 1 67.31 405 GLN A O 1
ATOM 3168 N N . ARG A 1 406 ? -0.64 25.453 9.055 1 67.19 406 ARG A N 1
ATOM 3169 C CA . ARG A 1 406 ? 0.175 25.734 10.234 1 67.19 406 ARG A CA 1
ATOM 3170 C C . ARG A 1 406 ? 1.146 26.875 9.977 1 67.19 406 ARG A C 1
ATOM 3172 O O . ARG A 1 406 ? 1.315 27.75 10.828 1 67.19 406 ARG A O 1
ATOM 3179 N N . GLN A 1 407 ? 1.742 26.859 8.906 1 65.12 407 GLN A N 1
ATOM 3180 C CA . GLN A 1 407 ? 2.701 27.906 8.57 1 65.12 407 GLN A CA 1
ATOM 3181 C C . GLN A 1 407 ? 2.014 29.266 8.453 1 65.12 407 GLN A C 1
ATOM 3183 O O . GLN A 1 407 ? 2.564 30.281 8.875 1 65.12 407 GLN A O 1
ATOM 3188 N N . MET A 1 408 ? 0.923 29.188 7.91 1 62.06 408 MET A N 1
ATOM 3189 C CA . MET A 1 408 ? 0.165 30.422 7.746 1 62.06 408 MET A CA 1
ATOM 3190 C C . MET A 1 408 ? -0.23 31 9.102 1 62.06 408 MET A C 1
ATOM 3192 O O . MET A 1 408 ? -0.115 32.219 9.32 1 62.06 408 MET A O 1
ATOM 3196 N N . VAL A 1 409 ? -0.671 30.172 9.961 1 63.53 409 VAL A N 1
ATOM 3197 C CA . VAL A 1 409 ? -1.11 30.625 11.273 1 63.53 409 VAL A CA 1
ATOM 3198 C C . VAL A 1 409 ? 0.082 31.156 12.062 1 63.53 409 VAL A C 1
ATOM 3200 O O . VAL A 1 409 ? -0.031 32.156 12.758 1 63.53 409 VAL A O 1
ATOM 3203 N N . MET A 1 410 ? 1.117 30.547 11.914 1 64.5 410 MET A N 1
ATOM 3204 C CA . MET A 1 410 ? 2.328 31 12.594 1 64.5 410 MET A CA 1
ATOM 3205 C C . MET A 1 410 ? 2.746 32.375 12.086 1 64.5 410 MET A C 1
ATOM 3207 O O . MET A 1 410 ? 3.236 33.219 12.859 1 64.5 410 MET A O 1
ATOM 3211 N N . ARG A 1 411 ? 2.572 32.594 10.883 1 62.88 411 ARG A N 1
ATOM 3212 C CA . ARG A 1 411 ? 2.883 33.906 10.32 1 62.88 411 ARG A CA 1
ATOM 3213 C C . ARG A 1 411 ? 1.952 35 10.875 1 62.88 411 ARG A C 1
ATOM 3215 O O . ARG A 1 411 ? 2.396 36.094 11.211 1 62.88 411 ARG A O 1
ATOM 3222 N N . LEU A 1 412 ? 0.747 34.625 10.969 1 61.31 412 LEU A N 1
ATOM 3223 C CA . LEU A 1 412 ? -0.231 35.562 11.5 1 61.31 412 LEU A CA 1
ATOM 3224 C C . LEU A 1 412 ? 0.054 35.875 12.961 1 61.31 412 LEU A C 1
ATOM 3226 O O . LEU A 1 412 ? -0.077 37.031 13.398 1 61.31 412 LEU A O 1
ATOM 3230 N N . LEU A 1 413 ? 0.399 34.812 13.695 1 64.38 413 LEU A N 1
ATOM 3231 C CA . LEU A 1 413 ? 0.759 35 15.102 1 64.38 413 LEU A CA 1
ATOM 3232 C C . LEU A 1 413 ? 1.986 35.906 15.227 1 64.38 413 LEU A C 1
ATOM 3234 O O . LEU A 1 413 ? 2.027 36.781 16.094 1 64.38 413 LEU A O 1
ATOM 3238 N N . GLY A 1 414 ? 2.912 35.688 14.398 1 61.78 414 GLY A N 1
ATOM 3239 C CA . GLY A 1 414 ? 4.113 36.531 14.398 1 61.78 414 GLY A CA 1
ATOM 3240 C C . GLY A 1 414 ? 3.84 37.969 14.07 1 61.78 414 GLY A C 1
ATOM 3241 O O . GLY A 1 414 ? 4.434 38.875 14.672 1 61.78 414 GLY A O 1
ATOM 3242 N N . GLN A 1 415 ? 2.926 38.156 13.188 1 61.84 415 GLN A N 1
ATOM 3243 C CA . GLN A 1 415 ? 2.561 39.531 12.805 1 61.84 415 GLN A CA 1
ATOM 3244 C C . GLN A 1 415 ? 1.777 40.219 13.914 1 61.84 415 GLN A C 1
ATOM 3246 O O . GLN A 1 415 ? 1.86 41.438 14.078 1 61.84 415 GLN A O 1
ATOM 3251 N N . SER A 1 416 ? 1.107 39.438 14.688 1 65 416 SER A N 1
ATOM 3252 C CA . SER A 1 416 ? 0.197 40.031 15.656 1 65 416 SER A CA 1
ATOM 3253 C C . SER A 1 416 ? 0.906 40.344 16.969 1 65 416 SER A C 1
ATOM 3255 O O . SER A 1 416 ? 0.484 41.219 17.719 1 65 416 SER A O 1
ATOM 3257 N N . ILE A 1 417 ? 1.892 39.562 17.375 1 65.69 417 ILE A N 1
ATOM 3258 C CA . ILE A 1 417 ? 2.547 39.781 18.656 1 65.69 417 ILE A CA 1
ATOM 3259 C C . ILE A 1 417 ? 4.016 40.125 18.438 1 65.69 417 ILE A C 1
ATOM 3261 O O . ILE A 1 417 ? 4.707 40.562 19.375 1 65.69 417 ILE A O 1
ATOM 3265 N N . SER A 1 418 ? 4.641 40.281 17.297 1 64.31 418 SER A N 1
ATOM 3266 C CA . SER A 1 418 ? 6.043 40.406 16.906 1 64.31 418 SER A CA 1
ATOM 3267 C C . SER A 1 418 ? 6.707 39.062 16.797 1 64.31 418 SER A C 1
ATOM 3269 O O . SER A 1 418 ? 6.379 38.125 17.547 1 64.31 418 SER A O 1
ATOM 3271 N N . PRO A 1 419 ? 7.492 38.906 15.953 1 65.38 419 PRO A N 1
ATOM 3272 C CA . PRO A 1 419 ? 8.133 37.625 15.695 1 65.38 419 PRO A CA 1
ATOM 3273 C C . PRO A 1 419 ? 8.953 37.125 16.891 1 65.38 419 PRO A C 1
ATOM 3275 O O . PRO A 1 419 ? 9 35.938 17.156 1 65.38 419 PRO A O 1
ATOM 3278 N N . GLU A 1 420 ? 9.594 38.094 17.672 1 66.25 420 GLU A N 1
ATOM 3279 C CA . GLU A 1 420 ? 10.43 37.719 18.812 1 66.25 420 GLU A CA 1
ATOM 3280 C C . GLU A 1 420 ? 9.594 37.125 19.938 1 66.25 420 GLU A C 1
ATOM 3282 O O . GLU A 1 420 ? 9.984 36.125 20.547 1 66.25 420 GLU A O 1
ATOM 3287 N N . ILE A 1 421 ? 8.453 37.719 20.109 1 67.25 421 ILE A N 1
ATOM 3288 C CA . ILE A 1 421 ? 7.578 37.25 21.172 1 67.25 421 ILE A CA 1
ATOM 3289 C C . ILE A 1 421 ? 6.938 35.906 20.75 1 67.25 421 ILE A C 1
ATOM 3291 O O . ILE A 1 421 ? 6.828 35 21.562 1 67.25 421 ILE A O 1
ATOM 3295 N N . ALA A 1 422 ? 6.52 35.875 19.516 1 69 422 ALA A N 1
ATOM 3296 C CA . ALA A 1 422 ? 5.918 34.656 18.984 1 69 422 ALA A CA 1
ATOM 3297 C C . ALA A 1 422 ? 6.871 33.469 19.125 1 69 422 ALA A C 1
ATOM 3299 O O . ALA A 1 422 ? 6.457 32.344 19.484 1 69 422 ALA A O 1
ATOM 3300 N N . ALA A 1 423 ? 8.125 33.688 18.797 1 65.19 423 ALA A N 1
ATOM 3301 C CA . ALA A 1 423 ? 9.141 32.625 18.906 1 65.19 423 ALA A CA 1
ATOM 3302 C C . ALA A 1 423 ? 9.328 32.219 20.359 1 65.19 423 ALA A C 1
ATOM 3304 O O . ALA A 1 423 ? 9.492 31.016 20.641 1 65.19 423 ALA A O 1
ATOM 3305 N N . ALA A 1 424 ? 9.281 33.188 21.234 1 64.69 424 ALA A N 1
ATOM 3306 C CA . ALA A 1 424 ? 9.43 32.906 22.656 1 64.69 424 ALA A CA 1
ATOM 3307 C C . ALA A 1 424 ? 8.234 32.125 23.172 1 64.69 424 ALA A C 1
ATOM 3309 O O . ALA A 1 424 ? 8.398 31.219 24 1 64.69 424 ALA A O 1
ATOM 3310 N N . LEU A 1 425 ? 7.062 32.5 22.672 1 63.94 425 LEU A N 1
ATOM 3311 C CA . LEU A 1 425 ? 5.844 31.828 23.078 1 63.94 425 LEU A CA 1
ATOM 3312 C C . LEU A 1 425 ? 5.848 30.375 22.578 1 63.94 425 LEU A C 1
ATOM 3314 O O . LEU A 1 425 ? 5.391 29.469 23.281 1 63.94 425 LEU A O 1
ATOM 3318 N N . TRP A 1 426 ? 6.379 30.281 21.406 1 63.53 426 TRP A N 1
ATOM 3319 C CA . TRP A 1 426 ? 6.441 28.953 20.797 1 63.53 426 TRP A CA 1
ATOM 3320 C C . TRP A 1 426 ? 7.387 28.047 21.578 1 63.53 426 TRP A C 1
ATOM 3322 O O . TRP A 1 426 ? 7.113 26.859 21.75 1 63.53 426 TRP A O 1
ATOM 3332 N N . GLU A 1 427 ? 8.461 28.609 21.953 1 62.84 427 GLU A N 1
ATOM 3333 C CA . GLU A 1 427 ? 9.445 27.844 22.703 1 62.84 427 GLU A CA 1
ATOM 3334 C C . GLU A 1 427 ? 8.891 27.406 24.062 1 62.84 427 GLU A C 1
ATOM 3336 O O . GLU A 1 427 ? 9.234 26.344 24.562 1 62.84 427 GLU A O 1
ATOM 3341 N N . ARG A 1 428 ? 8.039 28.266 24.594 1 63.12 428 ARG A N 1
ATOM 3342 C CA . ARG A 1 428 ? 7.477 27.969 25.906 1 63.12 428 ARG A CA 1
ATOM 3343 C C . ARG A 1 428 ? 6.043 27.453 25.797 1 63.12 428 ARG A C 1
ATOM 3345 O O . ARG A 1 428 ? 5.23 27.656 26.703 1 63.12 428 ARG A O 1
ATOM 3352 N N . ARG A 1 429 ? 5.766 26.984 24.75 1 61.41 429 ARG A N 1
ATOM 3353 C CA . ARG A 1 429 ? 4.395 26.594 24.438 1 61.41 429 ARG A CA 1
ATOM 3354 C C . ARG A 1 429 ? 3.846 25.625 25.469 1 61.41 429 ARG A C 1
ATOM 3356 O O . ARG A 1 429 ? 2.66 25.672 25.812 1 61.41 429 ARG A O 1
ATOM 3363 N N . ASP A 1 430 ? 4.699 24.797 25.891 1 59.5 430 ASP A N 1
ATOM 3364 C CA . ASP A 1 430 ? 4.227 23.797 26.859 1 59.5 430 ASP A CA 1
ATOM 3365 C C . ASP A 1 430 ? 3.76 24.453 28.141 1 59.5 430 ASP A C 1
ATOM 3367 O O . ASP A 1 430 ? 2.732 24.062 28.703 1 59.5 430 ASP A O 1
ATOM 3371 N N . GLN A 1 431 ? 4.496 25.422 28.578 1 57.78 431 GLN A N 1
ATOM 3372 C CA . GLN A 1 431 ? 4.121 26.156 29.797 1 57.78 431 GLN A CA 1
ATOM 3373 C C . GLN A 1 431 ? 2.873 27 29.562 1 57.78 431 GLN A C 1
ATOM 3375 O O . GLN A 1 431 ? 1.988 27.062 30.406 1 57.78 431 GLN A O 1
ATOM 3380 N N . LEU A 1 432 ? 2.869 27.625 28.469 1 58.94 432 LEU A N 1
ATOM 3381 C CA . LEU A 1 432 ? 1.737 28.469 28.109 1 58.94 432 LEU A CA 1
ATOM 3382 C C . LEU A 1 432 ? 0.456 27.656 28.016 1 58.94 432 LEU A C 1
ATOM 3384 O O . LEU A 1 432 ? -0.611 28.109 28.438 1 58.94 432 LEU A O 1
ATOM 3388 N N . LEU A 1 433 ? 0.65 26.516 27.406 1 54.78 433 LEU A N 1
ATOM 3389 C CA . LEU A 1 433 ? -0.54 25.703 27.188 1 54.78 433 LEU A CA 1
ATOM 3390 C C . LEU A 1 433 ? -1.034 25.125 28.516 1 54.78 433 LEU A C 1
ATOM 3392 O O . LEU A 1 433 ? -2.24 24.969 28.719 1 54.78 433 LEU A O 1
ATOM 3396 N N . LYS A 1 434 ? -0.023 24.734 29.328 1 54.72 434 LYS A N 1
ATOM 3397 C CA . LYS A 1 434 ? -0.408 24.156 30.625 1 54.72 434 LYS A CA 1
ATOM 3398 C C . LYS A 1 434 ? -1.035 25.219 31.531 1 54.72 434 LYS A C 1
ATOM 3400 O O . LYS A 1 434 ? -2.102 24.984 32.094 1 54.72 434 LYS A O 1
ATOM 3405 N N . ASP A 1 435 ? -0.45 26.422 31.594 1 57.25 435 ASP A N 1
ATOM 3406 C CA . ASP A 1 435 ? -0.881 27.406 32.562 1 57.25 435 ASP A CA 1
ATOM 3407 C C . ASP A 1 435 ? -1.722 28.5 31.906 1 57.25 435 ASP A C 1
ATOM 3409 O O . ASP A 1 435 ? -2.393 29.281 32.594 1 57.25 435 ASP A O 1
ATOM 3413 N N . GLY A 1 436 ? -1.79 28.453 30.562 1 58.75 436 GLY A N 1
ATOM 3414 C CA . GLY A 1 436 ? -2.57 29.391 29.797 1 58.75 436 GLY A CA 1
ATOM 3415 C C . GLY A 1 436 ? -1.96 30.781 29.75 1 58.75 436 GLY A C 1
ATOM 3416 O O . GLY A 1 436 ? -2.502 31.688 29.109 1 58.75 436 GLY A O 1
ATOM 3417 N N . LYS A 1 437 ? -0.897 31 30.609 1 68.62 437 LYS A N 1
ATOM 3418 C CA . LYS A 1 437 ? -0.292 32.344 30.703 1 68.62 437 LYS A CA 1
ATOM 3419 C C . LYS A 1 437 ? 1.221 32.25 30.875 1 68.62 437 LYS A C 1
ATOM 3421 O O . LYS A 1 437 ? 1.735 31.203 31.312 1 68.62 437 LYS A O 1
ATOM 3426 N N . LEU A 1 438 ? 1.946 33.25 30.391 1 71.75 438 LEU A N 1
ATOM 3427 C CA . LEU A 1 438 ? 3.367 33.406 30.688 1 71.75 438 LEU A CA 1
ATOM 3428 C C . LEU A 1 438 ? 3.58 34.094 32.031 1 71.75 438 LEU A C 1
ATOM 3430 O O . LEU A 1 438 ? 3.076 35.188 32.25 1 71.75 438 LEU A O 1
ATOM 3434 N N . PRO A 1 439 ? 4.219 33.375 32.906 1 76.38 439 PRO A N 1
ATOM 3435 C CA . PRO A 1 439 ? 4.457 34 34.188 1 76.38 439 PRO A CA 1
ATOM 3436 C C . PRO A 1 439 ? 5.273 35.281 34.094 1 76.38 439 PRO A C 1
ATOM 3438 O O . PRO A 1 439 ? 6.035 35.438 33.156 1 76.38 439 PRO A O 1
ATOM 3441 N N . GLY A 1 440 ? 5.113 36.188 35.094 1 82.75 440 GLY A N 1
ATOM 3442 C CA . GLY A 1 440 ? 5.855 37.438 35.125 1 82.75 440 GLY A CA 1
ATOM 3443 C C . GLY A 1 440 ? 7.34 37.219 35.375 1 82.75 440 GLY A C 1
ATOM 3444 O O . GLY A 1 440 ? 7.738 36.375 36.188 1 82.75 440 GLY A O 1
ATOM 3445 N N . GLN A 1 441 ? 8.102 37.844 34.594 1 87.12 441 GLN A N 1
ATOM 3446 C CA . GLN A 1 441 ? 9.555 37.812 34.75 1 87.12 441 GLN A CA 1
ATOM 3447 C C . GLN A 1 441 ? 10.117 39.219 34.938 1 87.12 441 GLN A C 1
ATOM 3449 O O . GLN A 1 441 ? 9.82 40.125 34.156 1 87.12 441 GLN A O 1
ATOM 3454 N N . ARG A 1 442 ? 10.875 39.375 35.969 1 92.06 442 ARG A N 1
ATOM 3455 C CA . ARG A 1 442 ? 11.523 40.656 36.219 1 92.06 442 ARG A CA 1
ATOM 3456 C C . ARG A 1 442 ? 12.805 40.781 35.406 1 92.06 442 ARG A C 1
ATOM 3458 O O . ARG A 1 442 ? 13.594 39.844 35.312 1 92.06 442 ARG A O 1
ATOM 3465 N N . LEU A 1 443 ? 12.977 41.906 34.719 1 92.31 443 LEU A N 1
ATOM 3466 C CA . LEU A 1 443 ? 14.188 42.156 33.969 1 92.31 443 LEU A CA 1
ATOM 3467 C C . LEU A 1 443 ? 14.398 43.656 33.781 1 92.31 443 LEU A C 1
ATOM 3469 O O . LEU A 1 443 ? 13.523 44.469 34.125 1 92.31 443 LEU A O 1
ATOM 3473 N N . ILE A 1 444 ? 15.586 44.094 33.375 1 95.06 444 ILE A N 1
ATOM 3474 C CA . ILE A 1 444 ? 15.898 45.5 33.062 1 95.06 444 ILE A CA 1
ATOM 3475 C C . ILE A 1 444 ? 15.719 45.719 31.547 1 95.06 444 ILE A C 1
ATOM 3477 O O . ILE A 1 444 ? 16.203 44.938 30.734 1 95.06 444 ILE A O 1
ATOM 3481 N N . ALA A 1 445 ? 14.938 46.719 31.234 1 96.25 445 ALA A N 1
ATOM 3482 C CA . ALA A 1 445 ? 14.711 47.031 29.828 1 96.25 445 ALA A CA 1
ATOM 3483 C C . ALA A 1 445 ? 14.75 48.562 29.609 1 96.25 445 ALA A C 1
ATOM 3485 O O . ALA A 1 445 ? 14.766 49.312 30.578 1 96.25 445 ALA A O 1
ATOM 3486 N N . THR A 1 446 ? 14.938 48.938 28.422 1 97.75 446 THR A N 1
ATOM 3487 C CA . THR A 1 446 ? 14.836 50.344 28.031 1 97.75 446 THR A CA 1
ATOM 3488 C C . THR A 1 446 ? 13.539 50.594 27.266 1 97.75 446 THR A C 1
ATOM 3490 O O . THR A 1 446 ? 13.258 49.938 26.266 1 97.75 446 THR A O 1
ATOM 3493 N N . LEU A 1 447 ? 12.781 51.531 27.812 1 98.19 447 LEU A N 1
ATOM 3494 C CA . LEU A 1 447 ? 11.469 51.844 27.25 1 98.19 447 LEU A CA 1
ATOM 3495 C C . LEU A 1 447 ? 11.531 53.125 26.406 1 98.19 447 LEU A C 1
ATOM 3497 O O . LEU A 1 447 ? 12.203 54.062 26.781 1 98.19 447 LEU A O 1
ATOM 3501 N N . LEU A 1 448 ? 10.906 53.094 25.281 1 98.19 448 LEU A N 1
ATOM 3502 C CA . LEU A 1 448 ? 10.773 54.25 24.391 1 98.19 448 LEU A CA 1
ATOM 3503 C C . LEU A 1 448 ? 9.312 54.562 24.125 1 98.19 448 LEU A C 1
ATOM 3505 O O . LEU A 1 448 ? 8.562 53.719 23.625 1 98.19 448 LEU A O 1
ATOM 3509 N N . PHE A 1 449 ? 8.867 55.688 24.547 1 97.75 449 PHE A N 1
ATOM 3510 C CA . PHE A 1 449 ? 7.559 56.219 24.188 1 97.75 449 PHE A CA 1
ATOM 3511 C C . PHE A 1 449 ? 7.684 57.344 23.188 1 97.75 449 PHE A C 1
ATOM 3513 O O . PHE A 1 449 ? 8.555 58.219 23.312 1 97.75 449 PHE A O 1
ATOM 3520 N N . THR A 1 450 ? 6.926 57.312 22.203 1 97 450 THR A N 1
ATOM 3521 C CA . THR A 1 450 ? 6.828 58.438 21.281 1 97 450 THR A CA 1
ATOM 3522 C C . THR A 1 450 ? 5.375 58.875 21.109 1 97 450 THR A C 1
ATOM 3524 O O . THR A 1 450 ? 4.457 58.062 21.281 1 97 450 THR A O 1
ATOM 3527 N N . ASP A 1 451 ? 5.168 60.031 20.828 1 94.75 451 ASP A N 1
ATOM 3528 C CA . ASP A 1 451 ? 3.848 60.594 20.547 1 94.75 451 ASP A CA 1
ATOM 3529 C C . ASP A 1 451 ? 3.947 61.812 19.625 1 94.75 451 ASP A C 1
ATOM 3531 O O . ASP A 1 451 ? 4.953 62.531 19.641 1 94.75 451 ASP A O 1
ATOM 3535 N N . LEU A 1 452 ? 2.932 62.031 18.875 1 93.88 452 LEU A N 1
ATOM 3536 C CA . LEU A 1 452 ? 2.904 63.156 17.953 1 93.88 452 LEU A CA 1
ATOM 3537 C C . LEU A 1 452 ? 2.275 64.375 18.609 1 93.88 452 LEU A C 1
ATOM 3539 O O . LEU A 1 452 ? 1.227 64.25 19.25 1 93.88 452 LEU A O 1
ATOM 3543 N N . LYS A 1 453 ? 2.959 65.438 18.422 1 89.88 453 LYS A N 1
ATOM 3544 C CA . LYS A 1 453 ? 2.414 66.688 18.922 1 89.88 453 LYS A CA 1
ATOM 3545 C C . LYS A 1 453 ? 1.313 67.25 18.016 1 89.88 453 LYS A C 1
ATOM 3547 O O . LYS A 1 453 ? 1.499 67.312 16.797 1 89.88 453 LYS A O 1
ATOM 3552 N N . GLY A 1 454 ? 0.167 67.625 18.609 1 80.06 454 GLY A N 1
ATOM 3553 C CA . GLY A 1 454 ? -0.926 68.188 17.875 1 80.06 454 GLY A CA 1
ATOM 3554 C C . GLY A 1 454 ? -1.806 67.188 17.172 1 80.06 454 GLY A C 1
ATOM 3555 O O . GLY A 1 454 ? -2.629 67.562 16.328 1 80.06 454 GLY A O 1
ATOM 3556 N N . PHE A 1 455 ? -1.648 65.938 17.391 1 84.44 455 PHE A N 1
ATOM 3557 C CA . PHE A 1 455 ? -2.416 64.875 16.719 1 84.44 455 PHE A CA 1
ATOM 3558 C C . PHE A 1 455 ? -3.904 65.062 17 1 84.44 455 PHE A C 1
ATOM 3560 O O . PHE A 1 455 ? -4.738 64.812 16.125 1 84.44 455 PHE A O 1
ATOM 3567 N N . SER A 1 456 ? -4.273 65.312 18.281 1 80.75 456 SER A N 1
ATOM 3568 C CA . SER A 1 456 ? -5.68 65.5 18.625 1 80.75 456 SER A CA 1
ATOM 3569 C C . SER A 1 456 ? -6.371 66.5 17.734 1 80.75 456 SER A C 1
ATOM 3571 O O . SER A 1 456 ? -7.504 66.312 17.297 1 80.75 456 SER A O 1
ATOM 3573 N N . THR A 1 457 ? -5.652 67.625 17.484 1 81.88 457 THR A N 1
ATOM 3574 C CA . THR A 1 457 ? -6.191 68.625 16.609 1 81.88 457 THR A CA 1
ATOM 3575 C C . THR A 1 457 ? -6.312 68.125 15.172 1 81.88 457 THR A C 1
ATOM 3577 O O . THR A 1 457 ? -7.312 68.375 14.5 1 81.88 457 THR A O 1
ATOM 3580 N N . ILE A 1 458 ? -5.379 67.438 14.727 1 86.31 458 ILE A N 1
ATOM 3581 C CA . ILE A 1 458 ? -5.375 66.875 13.375 1 86.31 458 ILE A CA 1
ATOM 3582 C C . ILE A 1 458 ? -6.508 65.875 13.234 1 86.31 458 ILE A C 1
ATOM 3584 O O . ILE A 1 458 ? -7.195 65.812 12.211 1 86.31 458 ILE A O 1
ATOM 3588 N N . SER A 1 459 ? -6.711 65 14.203 1 84.94 459 SER A N 1
ATOM 3589 C CA . SER A 1 459 ? -7.734 64 14.188 1 84.94 459 SER A CA 1
ATOM 3590 C C . SER A 1 459 ? -9.133 64.562 14.125 1 84.94 459 SER A C 1
ATOM 3592 O O . SER A 1 459 ? -10.062 63.969 13.609 1 84.94 459 SER A O 1
ATOM 3594 N N . GLU A 1 460 ? -9.297 65.75 14.672 1 81.81 460 GLU A N 1
ATOM 3595 C CA . GLU A 1 460 ? -10.594 66.438 14.656 1 81.81 460 GLU A CA 1
ATOM 3596 C C . GLU A 1 460 ? -10.898 67 13.273 1 81.81 460 GLU A C 1
ATOM 3598 O O . GLU A 1 460 ? -12.062 67.125 12.883 1 81.81 460 GLU A O 1
ATOM 3603 N N . ARG A 1 461 ? -9.875 67.312 12.586 1 82.81 461 ARG A N 1
ATOM 3604 C CA . ARG A 1 461 ? -10.062 68 11.336 1 82.81 461 ARG A CA 1
ATOM 3605 C C . ARG A 1 461 ? -10.086 67.062 10.148 1 82.81 461 ARG A C 1
ATOM 3607 O O . ARG A 1 461 ? -10.688 67.375 9.117 1 82.81 461 ARG A O 1
ATOM 3614 N N . MET A 1 462 ? -9.453 66 10.234 1 86.5 462 MET A N 1
ATOM 3615 C CA . MET A 1 462 ? -9.328 65.062 9.125 1 86.5 462 MET A CA 1
ATOM 3616 C C . MET A 1 462 ? -10.43 64 9.164 1 86.5 462 MET A C 1
ATOM 3618 O O . MET A 1 462 ? -10.836 63.594 10.25 1 86.5 462 MET A O 1
ATOM 3622 N N . GLU A 1 463 ? -10.852 63.562 7.996 1 87.75 463 GLU A N 1
ATOM 3623 C CA . GLU A 1 463 ? -11.805 62.469 7.926 1 87.75 463 GLU A CA 1
ATOM 3624 C C . GLU A 1 463 ? -11.18 61.156 8.453 1 87.75 463 GLU A C 1
ATOM 3626 O O . GLU A 1 463 ? -10.008 60.906 8.203 1 87.75 463 GLU A O 1
ATOM 3631 N N . PRO A 1 464 ? -11.984 60.344 9.109 1 86.38 464 PRO A N 1
ATOM 3632 C CA . PRO A 1 464 ? -11.453 59.188 9.797 1 86.38 464 PRO A CA 1
ATOM 3633 C C . PRO A 1 464 ? -10.664 58.25 8.867 1 86.38 464 PRO A C 1
ATOM 3635 O O . PRO A 1 464 ? -9.609 57.75 9.242 1 86.38 464 PRO A O 1
ATOM 3638 N N . GLU A 1 465 ? -11.148 58.031 7.711 1 89.75 465 GLU A N 1
ATOM 3639 C CA . GLU A 1 465 ? -10.461 57.125 6.785 1 89.75 465 GLU A CA 1
ATOM 3640 C C . GLU A 1 465 ? -9.117 57.719 6.34 1 89.75 465 GLU A C 1
ATOM 3642 O O . GLU A 1 465 ? -8.125 57 6.23 1 89.75 465 GLU A O 1
ATOM 3647 N N . GLU A 1 466 ? -9.242 59 6.023 1 89.38 466 GLU A N 1
ATOM 3648 C CA . GLU A 1 466 ? -8.016 59.688 5.637 1 89.38 466 GLU A CA 1
ATOM 3649 C C . GLU A 1 466 ? -7.004 59.688 6.777 1 89.38 466 GLU A C 1
ATOM 3651 O O . GLU A 1 466 ? -5.801 59.531 6.555 1 89.38 466 GLU A O 1
ATOM 3656 N N . LEU A 1 467 ? -7.477 59.938 7.977 1 90 467 LEU A N 1
ATOM 3657 C CA . LEU A 1 467 ? -6.629 59.938 9.164 1 90 467 LEU A CA 1
ATOM 3658 C C . LEU A 1 467 ? -5.969 58.562 9.336 1 90 467 LEU A C 1
ATOM 3660 O O . LEU A 1 467 ? -4.773 58.469 9.633 1 90 467 LEU A O 1
ATOM 3664 N N . PHE A 1 468 ? -6.773 57.594 9.109 1 90.94 468 PHE A N 1
ATOM 3665 C CA . PHE A 1 468 ? -6.293 56.219 9.281 1 90.94 468 PHE A CA 1
ATOM 3666 C C . PHE A 1 468 ? -5.156 55.906 8.312 1 90.94 468 PHE A C 1
ATOM 3668 O O . PHE A 1 468 ? -4.121 55.375 8.703 1 90.94 468 PHE A O 1
ATOM 3675 N N . ASN A 1 469 ? -5.309 56.25 7.094 1 89.88 469 ASN A N 1
ATOM 3676 C CA . ASN A 1 469 ? -4.309 55.969 6.066 1 89.88 469 ASN A CA 1
ATOM 3677 C C . ASN A 1 469 ? -3.02 56.75 6.316 1 89.88 469 ASN A C 1
ATOM 3679 O O . ASN A 1 469 ? -1.923 56.219 6.156 1 89.88 469 ASN A O 1
ATOM 3683 N N . TRP A 1 470 ? -3.248 58 6.664 1 90.88 470 TRP A N 1
ATOM 3684 C CA . TRP A 1 470 ? -2.111 58.875 6.949 1 90.88 470 TRP A CA 1
ATOM 3685 C C . TRP A 1 470 ? -1.327 58.375 8.156 1 90.88 470 TRP A C 1
ATOM 3687 O O . TRP A 1 470 ? -0.102 58.25 8.094 1 90.88 470 TRP A O 1
ATOM 3697 N N . LEU A 1 471 ? -2.002 58.062 9.219 1 92 471 LEU A N 1
ATOM 3698 C CA . LEU A 1 471 ? -1.376 57.594 10.445 1 92 471 LEU A CA 1
ATOM 3699 C C . LEU A 1 471 ? -0.715 56.25 10.219 1 92 471 LEU A C 1
ATOM 3701 O O . LEU A 1 471 ? 0.375 55.969 10.734 1 92 471 LEU A O 1
ATOM 3705 N N . ASN A 1 472 ? -1.359 55.438 9.508 1 90.5 472 ASN A N 1
ATOM 3706 C CA . ASN A 1 472 ? -0.822 54.125 9.273 1 90.5 472 ASN A CA 1
ATOM 3707 C C . ASN A 1 472 ? 0.455 54.156 8.445 1 90.5 472 ASN A C 1
ATOM 3709 O O . ASN A 1 472 ? 1.355 53.344 8.633 1 90.5 472 ASN A O 1
ATOM 3713 N N . ALA A 1 473 ? 0.46 55 7.445 1 90.06 473 ALA A N 1
ATOM 3714 C CA . ALA A 1 473 ? 1.684 55.188 6.668 1 90.06 473 ALA A CA 1
ATOM 3715 C C . ALA A 1 473 ? 2.854 55.594 7.57 1 90.06 473 ALA A C 1
ATOM 3717 O O . ALA A 1 473 ? 3.977 55.125 7.379 1 90.06 473 ALA A O 1
ATOM 3718 N N . TYR A 1 474 ? 2.518 56.406 8.484 1 92.38 474 TYR A N 1
ATOM 3719 C CA . TYR A 1 474 ? 3.5 56.812 9.477 1 92.38 474 TYR A CA 1
ATOM 3720 C C . TYR A 1 474 ? 3.906 55.656 10.375 1 92.38 474 TYR A C 1
ATOM 3722 O O . TYR A 1 474 ? 5.094 55.344 10.516 1 92.38 474 TYR A O 1
ATOM 3730 N N . LEU A 1 475 ? 3.008 54.969 10.969 1 93.56 475 LEU A N 1
ATOM 3731 C CA . LEU A 1 475 ? 3.266 53.906 11.938 1 93.56 475 LEU A CA 1
ATOM 3732 C C . LEU A 1 475 ? 3.986 52.75 11.289 1 93.56 475 LEU A C 1
ATOM 3734 O O . LEU A 1 475 ? 4.797 52.062 11.93 1 93.56 475 LEU A O 1
ATOM 3738 N N . GLU A 1 476 ? 3.697 52.5 10.023 1 90.56 476 GLU A N 1
ATOM 3739 C CA . GLU A 1 476 ? 4.395 51.469 9.289 1 90.56 476 GLU A CA 1
ATOM 3740 C C . GLU A 1 476 ? 5.898 51.719 9.258 1 90.56 476 GLU A C 1
ATOM 3742 O O . GLU A 1 476 ? 6.691 50.812 9.516 1 90.56 476 GLU A O 1
ATOM 3747 N N . LYS A 1 477 ? 6.188 52.906 8.922 1 94.25 477 LYS A N 1
ATOM 3748 C CA . LYS A 1 477 ? 7.598 53.281 8.836 1 94.25 477 LYS A CA 1
ATOM 3749 C C . LYS A 1 477 ? 8.242 53.281 10.219 1 94.25 477 LYS A C 1
ATOM 3751 O O . LYS A 1 477 ? 9.406 52.906 10.375 1 94.25 477 LYS A O 1
ATOM 3756 N N . VAL A 1 478 ? 7.512 53.719 11.164 1 94.88 478 VAL A N 1
ATOM 3757 C CA . VAL A 1 478 ? 8 53.75 12.539 1 94.88 478 VAL A CA 1
ATOM 3758 C C . VAL A 1 478 ? 8.289 52.344 13.008 1 94.88 478 VAL A C 1
ATOM 3760 O O . VAL A 1 478 ? 9.328 52.062 13.625 1 94.88 478 VAL A O 1
ATOM 3763 N N . ALA A 1 479 ? 7.359 51.469 12.75 1 91.56 479 ALA A N 1
ATOM 3764 C CA . ALA A 1 479 ? 7.523 50.062 13.148 1 91.56 479 ALA A CA 1
ATOM 3765 C C . ALA A 1 479 ? 8.773 49.469 12.523 1 91.56 479 ALA A C 1
ATOM 3767 O O . ALA A 1 479 ? 9.5 48.719 13.18 1 91.56 479 ALA A O 1
ATOM 3768 N N . ASP A 1 480 ? 9.016 49.75 11.305 1 90.44 480 ASP A N 1
ATOM 3769 C CA . ASP A 1 480 ? 10.18 49.219 10.602 1 90.44 480 ASP A CA 1
ATOM 3770 C C . ASP A 1 480 ? 11.477 49.719 11.234 1 90.44 480 ASP A C 1
ATOM 3772 O O . ASP A 1 480 ? 12.438 48.969 11.375 1 90.44 480 ASP A O 1
ATOM 3776 N N . VAL A 1 481 ? 11.445 50.969 11.57 1 94.25 481 VAL A N 1
ATOM 3777 C CA . VAL A 1 481 ? 12.633 51.531 12.188 1 94.25 481 VAL A CA 1
ATOM 3778 C C . VAL A 1 481 ? 12.883 50.906 13.547 1 94.25 481 VAL A C 1
ATOM 3780 O O . VAL A 1 481 ? 14.023 50.531 13.867 1 94.25 481 VAL A O 1
ATOM 3783 N N . VAL A 1 482 ? 11.852 50.781 14.383 1 94.31 482 VAL A N 1
ATOM 3784 C CA . VAL A 1 482 ? 11.984 50.219 15.719 1 94.31 482 VAL A CA 1
ATOM 3785 C C . VAL A 1 482 ? 12.555 48.812 15.617 1 94.31 482 VAL A C 1
ATOM 3787 O O . VAL A 1 482 ? 13.445 48.438 16.375 1 94.31 482 VAL A O 1
ATOM 3790 N N . GLN A 1 483 ? 12.078 48.094 14.68 1 88.88 483 GLN A N 1
ATOM 3791 C CA . GLN A 1 483 ? 12.508 46.719 14.5 1 88.88 483 GLN A CA 1
ATOM 3792 C C . GLN A 1 483 ? 13.953 46.625 14.023 1 88.88 483 GLN A C 1
ATOM 3794 O O . GLN A 1 483 ? 14.703 45.75 14.422 1 88.88 483 GLN A O 1
ATOM 3799 N N . SER A 1 484 ? 14.328 47.531 13.141 1 90.19 484 SER A N 1
ATOM 3800 C CA . SER A 1 484 ? 15.688 47.562 12.617 1 90.19 484 SER A CA 1
ATOM 3801 C C . SER A 1 484 ? 16.703 47.812 13.727 1 90.19 484 SER A C 1
ATOM 3803 O O . SER A 1 484 ? 17.859 47.406 13.617 1 90.19 484 SER A O 1
ATOM 3805 N N . TYR A 1 485 ? 16.234 48.406 14.828 1 93.44 485 TYR A N 1
ATOM 3806 C CA . TYR A 1 485 ? 17.125 48.688 15.961 1 93.44 485 TYR A CA 1
ATOM 3807 C C . TYR A 1 485 ? 16.859 47.688 17.094 1 93.44 485 TYR A C 1
ATOM 3809 O O . TYR A 1 485 ? 17.203 47.938 18.25 1 93.44 485 TYR A O 1
ATOM 3817 N N . HIS A 1 486 ? 16.156 46.594 16.766 1 88.62 486 HIS A N 1
ATOM 3818 C CA . HIS A 1 486 ? 15.953 45.438 17.625 1 88.62 486 HIS A CA 1
ATOM 3819 C C . HIS A 1 486 ? 15.008 45.781 18.781 1 88.62 486 HIS A C 1
ATOM 3821 O O . HIS A 1 486 ? 15.125 45.219 19.875 1 88.62 486 HIS A O 1
ATOM 3827 N N . GLY A 1 487 ? 14.234 46.812 18.562 1 91.31 487 GLY A N 1
ATOM 3828 C CA . GLY A 1 487 ? 13.156 47.062 19.5 1 91.31 487 GLY A CA 1
ATOM 3829 C C . GLY A 1 487 ? 11.914 46.25 19.234 1 91.31 487 GLY A C 1
ATOM 3830 O O . GLY A 1 487 ? 11.703 45.781 18.125 1 91.31 487 GLY A O 1
ATOM 3831 N N . VAL A 1 488 ? 11.156 46 20.328 1 89.88 488 VAL A N 1
ATOM 3832 C CA . VAL A 1 488 ? 9.883 45.281 20.219 1 89.88 488 VAL A CA 1
ATOM 3833 C C . VAL A 1 488 ? 8.734 46.281 20.469 1 89.88 488 VAL A C 1
ATOM 3835 O O . VAL A 1 488 ? 8.672 46.906 21.516 1 89.88 488 VAL A O 1
ATOM 3838 N N . ILE A 1 489 ? 7.953 46.406 19.469 1 89.5 489 ILE A N 1
ATOM 3839 C CA . ILE A 1 489 ? 6.781 47.25 19.672 1 89.5 489 ILE A CA 1
ATOM 3840 C C . ILE A 1 489 ? 5.758 46.5 20.531 1 89.5 489 ILE A C 1
ATOM 3842 O O . ILE A 1 489 ? 5.164 45.531 20.094 1 89.5 489 ILE A O 1
ATOM 3846 N N . ASN A 1 490 ? 5.609 46.938 21.719 1 89.44 490 ASN A N 1
ATOM 3847 C CA . ASN A 1 490 ? 4.645 46.344 22.641 1 89.44 490 ASN A CA 1
ATOM 3848 C C . ASN A 1 490 ? 3.211 46.719 22.25 1 89.44 490 ASN A C 1
ATOM 3850 O O . ASN A 1 490 ? 2.307 45.875 22.344 1 89.44 490 ASN A O 1
ATOM 3854 N N . LYS A 1 491 ? 2.969 47.969 21.922 1 88.88 491 LYS A N 1
ATOM 3855 C CA . LYS A 1 491 ? 1.639 48.406 21.5 1 88.88 491 LYS A CA 1
ATOM 3856 C C . LYS A 1 491 ? 1.698 49.75 20.781 1 88.88 491 LYS A C 1
ATOM 3858 O O . LYS A 1 491 ? 2.646 50.5 20.953 1 88.88 491 LYS A O 1
ATOM 3863 N N . PHE A 1 492 ? 0.713 49.969 19.969 1 89.25 492 PHE A N 1
ATOM 3864 C CA . PHE A 1 492 ? 0.451 51.25 19.359 1 89.25 492 PHE A CA 1
ATOM 3865 C C . PHE A 1 492 ? -0.543 52.062 20.188 1 89.25 492 PHE A C 1
ATOM 3867 O O . PHE A 1 492 ? -1.538 51.5 20.672 1 89.25 492 PHE A O 1
ATOM 3874 N N . THR A 1 493 ? -0.246 53.188 20.469 1 86.88 493 THR A N 1
ATOM 3875 C CA . THR A 1 493 ? -1.103 54.031 21.312 1 86.88 493 THR A CA 1
ATOM 3876 C C . THR A 1 493 ? -1.862 55.031 20.484 1 86.88 493 THR A C 1
ATOM 3878 O O . THR A 1 493 ? -2.059 56.188 20.922 1 86.88 493 THR A O 1
ATOM 3881 N N . GLY A 1 494 ? -2.195 54.75 19.281 1 86.56 494 GLY A N 1
ATOM 3882 C CA . GLY A 1 494 ? -2.824 55.688 18.359 1 86.56 494 GLY A CA 1
ATOM 3883 C C . GLY A 1 494 ? -1.828 56.406 17.469 1 86.56 494 GLY A C 1
ATOM 3884 O O . GLY A 1 494 ? -1.458 55.906 16.406 1 86.56 494 GLY A O 1
ATOM 3885 N N . ASP A 1 495 ? -1.351 57.594 18.094 1 88.5 495 ASP A N 1
ATOM 3886 C CA . ASP A 1 495 ? -0.387 58.375 17.328 1 88.5 495 ASP A CA 1
ATOM 3887 C C . ASP A 1 495 ? 1.037 58.125 17.812 1 88.5 495 ASP A C 1
ATOM 3889 O O . ASP A 1 495 ? 1.963 58.844 17.438 1 88.5 495 ASP A O 1
ATOM 3893 N N . GLY A 1 496 ? 1.159 57.188 18.672 1 91.88 496 GLY A N 1
ATOM 3894 C CA . GLY A 1 496 ? 2.475 56.875 19.219 1 91.88 496 GLY A CA 1
ATOM 3895 C C . GLY A 1 496 ? 2.701 55.406 19.406 1 91.88 496 GLY A C 1
ATOM 3896 O O . GLY A 1 496 ? 1.93 54.562 18.891 1 91.88 496 GLY A O 1
ATOM 3897 N N . ILE A 1 497 ? 3.875 55.062 19.953 1 94.12 497 ILE A N 1
ATOM 3898 C CA . ILE A 1 497 ? 4.215 53.688 20.188 1 94.12 497 ILE A CA 1
ATOM 3899 C C . ILE A 1 497 ? 4.879 53.531 21.547 1 94.12 497 ILE A C 1
ATOM 3901 O O . ILE A 1 497 ? 5.375 54.5 22.125 1 94.12 497 ILE A O 1
ATOM 3905 N N . MET A 1 498 ? 4.758 52.406 22.078 1 95.12 498 MET A N 1
ATOM 3906 C CA . MET A 1 498 ? 5.598 51.938 23.172 1 95.12 498 MET A CA 1
ATOM 3907 C C . MET A 1 498 ? 6.504 50.812 22.703 1 95.12 498 MET A C 1
ATOM 3909 O O . MET A 1 498 ? 6.02 49.75 22.344 1 95.12 498 MET A O 1
ATOM 3913 N N . ALA A 1 499 ? 7.719 51.094 22.641 1 95.81 499 ALA A N 1
ATOM 3914 C CA . ALA A 1 499 ? 8.688 50.062 22.266 1 95.81 499 ALA A CA 1
ATOM 3915 C C . ALA A 1 499 ? 9.586 49.688 23.453 1 95.81 499 ALA A C 1
ATOM 3917 O O . ALA A 1 499 ? 9.859 50.531 24.312 1 95.81 499 ALA A O 1
ATOM 3918 N N . VAL A 1 500 ? 9.953 48.5 23.453 1 95.44 500 VAL A N 1
ATOM 3919 C CA . VAL A 1 500 ? 10.766 48 24.547 1 95.44 500 VAL A CA 1
ATOM 3920 C C . VAL A 1 500 ? 12.023 47.344 24 1 95.44 500 VAL A C 1
ATOM 3922 O O . VAL A 1 500 ? 11.945 46.562 23.062 1 95.44 500 VAL A O 1
ATOM 3925 N N . PHE A 1 501 ? 13.133 47.75 24.484 1 94.81 501 PHE A N 1
ATOM 3926 C CA . PHE A 1 501 ? 14.414 47.156 24.125 1 94.81 501 PHE A CA 1
ATOM 3927 C C . PHE A 1 501 ? 14.945 46.281 25.25 1 94.81 501 PHE A C 1
ATOM 3929 O O . PHE A 1 501 ? 15 46.688 26.406 1 94.81 501 PHE A O 1
ATOM 3936 N N . GLY A 1 502 ? 15.289 45.031 24.938 1 90.25 502 GLY A N 1
ATOM 3937 C CA . GLY A 1 502 ? 15.789 44.094 25.922 1 90.25 502 GLY A CA 1
ATOM 3938 C C . GLY A 1 502 ? 14.781 43.031 26.281 1 90.25 502 GLY A C 1
ATOM 3939 O O . GLY A 1 502 ? 14.898 42.375 27.344 1 90.25 502 GLY A O 1
ATOM 3940 N N . VAL A 1 503 ? 13.727 42.875 25.547 1 85.69 503 VAL A N 1
ATOM 3941 C CA . VAL A 1 503 ? 12.727 41.812 25.688 1 85.69 503 VAL A CA 1
ATOM 3942 C C . VAL A 1 503 ? 12.633 41 24.406 1 85.69 503 VAL A C 1
ATOM 3944 O O . VAL A 1 503 ? 13.008 41.469 23.328 1 85.69 503 VAL A O 1
ATOM 3947 N N . PRO A 1 504 ? 12.234 39.781 24.453 1 80.88 504 PRO A N 1
ATOM 3948 C CA . PRO A 1 504 ? 11.727 39.031 25.594 1 80.88 504 PRO A CA 1
ATOM 3949 C C . PRO A 1 504 ? 12.836 38.281 26.359 1 80.88 504 PRO A C 1
ATOM 3951 O O . PRO A 1 504 ? 12.578 37.719 27.406 1 80.88 504 PRO A O 1
ATOM 3954 N N . ILE A 1 505 ? 14.023 38.344 25.891 1 78 505 ILE A N 1
ATOM 3955 C CA . ILE A 1 505 ? 15.133 37.625 26.5 1 78 505 ILE A CA 1
ATOM 3956 C C . ILE A 1 505 ? 15.82 38.5 27.531 1 78 505 ILE A C 1
ATOM 3958 O O . ILE A 1 505 ? 16.297 39.594 27.219 1 78 505 ILE A O 1
ATOM 3962 N N . LYS A 1 506 ? 15.898 38.062 28.734 1 84.88 506 LYS A N 1
ATOM 3963 C CA . LYS A 1 506 ? 16.5 38.781 29.844 1 84.88 506 LYS A CA 1
ATOM 3964 C C . LYS A 1 506 ? 18 39 29.609 1 84.88 506 LYS A C 1
ATOM 3966 O O . LYS A 1 506 ? 18.703 38.062 29.25 1 84.88 506 LYS A O 1
ATOM 3971 N N . ARG A 1 507 ? 18.422 40.281 29.719 1 85.44 507 ARG A N 1
ATOM 3972 C CA . ARG A 1 507 ? 19.859 40.562 29.672 1 85.44 507 ARG A CA 1
ATOM 3973 C C . ARG A 1 507 ? 20.516 40.312 31.016 1 85.44 507 ARG A C 1
ATOM 3975 O O . ARG A 1 507 ? 19.953 40.625 32.062 1 85.44 507 ARG A O 1
ATOM 3982 N N . THR A 1 508 ? 21.688 39.719 31.016 1 83.12 508 THR A N 1
ATOM 3983 C CA . THR A 1 508 ? 22.359 39.344 32.25 1 83.12 508 THR A CA 1
ATOM 3984 C C . THR A 1 508 ? 23.594 40.188 32.469 1 83.12 508 THR A C 1
ATOM 3986 O O . THR A 1 508 ? 24.203 40.156 33.531 1 83.12 508 THR A O 1
ATOM 3989 N N . SER A 1 509 ? 24.031 41 31.531 1 90.31 509 SER A N 1
ATOM 3990 C CA . SER A 1 509 ? 25.234 41.812 31.656 1 90.31 509 SER A CA 1
ATOM 3991 C C . SER A 1 509 ? 24.938 43.312 31.5 1 90.31 509 SER A C 1
ATOM 3993 O O . SER A 1 509 ? 23.969 43.688 30.844 1 90.31 509 SER A O 1
ATOM 3995 N N . ARG A 1 510 ? 25.75 44.094 32.156 1 92.12 510 ARG A N 1
ATOM 3996 C CA . ARG A 1 510 ? 25.609 45.562 32.062 1 92.12 510 ARG A CA 1
ATOM 3997 C C . ARG A 1 510 ? 25.797 46 30.609 1 92.12 510 ARG A C 1
ATOM 3999 O O . ARG A 1 510 ? 25.141 46.969 30.156 1 92.12 510 ARG A O 1
ATOM 4006 N N . GLU A 1 511 ? 26.625 45.344 29.953 1 91.81 511 GLU A N 1
ATOM 4007 C CA . GLU A 1 511 ? 26.875 45.719 28.547 1 91.81 511 GLU A CA 1
ATOM 4008 C C . GLU A 1 511 ? 25.656 45.406 27.688 1 91.81 511 GLU A C 1
ATOM 4010 O O . GLU A 1 511 ? 25.375 46.156 26.75 1 91.81 511 GLU A O 1
ATOM 4015 N N . GLY A 1 512 ? 25.062 44.312 27.969 1 91 512 GLY A N 1
ATOM 4016 C CA . GLY A 1 512 ? 23.844 44 27.25 1 91 512 GLY A CA 1
ATOM 4017 C C . GLY A 1 512 ? 22.766 45.062 27.438 1 91 512 GLY A C 1
ATOM 4018 O O . GLY A 1 512 ? 22.078 45.438 26.484 1 91 512 GLY A O 1
ATOM 4019 N N . ILE A 1 513 ? 22.656 45.531 28.625 1 94.12 513 ILE A N 1
ATOM 4020 C CA . ILE A 1 513 ? 21.688 46.562 28.938 1 94.12 513 ILE A CA 1
ATOM 4021 C C . ILE A 1 513 ? 22.094 47.875 28.25 1 94.12 513 ILE A C 1
ATOM 4023 O O . ILE A 1 513 ? 21.234 48.594 27.766 1 94.12 513 ILE A O 1
ATOM 4027 N N . ALA A 1 514 ? 23.375 48.094 28.188 1 95.19 514 ALA A N 1
ATOM 4028 C CA . ALA A 1 514 ? 23.891 49.312 27.562 1 95.19 514 ALA A CA 1
ATOM 4029 C C . ALA A 1 514 ? 23.594 49.312 26.062 1 95.19 514 ALA A C 1
ATOM 4031 O O . ALA A 1 514 ? 23.25 50.375 25.5 1 95.19 514 ALA A O 1
ATOM 4032 N N . ILE A 1 515 ? 23.75 48.219 25.5 1 93.88 515 ILE A N 1
ATOM 4033 C CA . ILE A 1 515 ? 23.484 48.094 24.062 1 93.88 515 ILE A CA 1
ATOM 4034 C C . ILE A 1 515 ? 22 48.406 23.797 1 93.88 515 ILE A C 1
ATOM 4036 O O . ILE A 1 515 ? 21.672 49.094 22.828 1 93.88 515 ILE A O 1
ATOM 4040 N N . ASP A 1 516 ? 21.109 47.906 24.625 1 94.88 516 ASP A N 1
ATOM 4041 C CA . ASP A 1 516 ? 19.688 48.156 24.484 1 94.88 516 ASP A CA 1
ATOM 4042 C C . ASP A 1 516 ? 19.375 49.656 24.625 1 94.88 516 ASP A C 1
ATOM 4044 O O . ASP A 1 516 ? 18.547 50.188 23.906 1 94.88 516 ASP A O 1
ATOM 4048 N N . ALA A 1 517 ? 20 50.25 25.562 1 96.94 517 ALA A N 1
ATOM 4049 C CA . ALA A 1 517 ? 19.812 51.688 25.781 1 96.94 517 ALA A CA 1
ATOM 4050 C C . ALA A 1 517 ? 20.281 52.5 24.578 1 96.94 517 ALA A C 1
ATOM 4052 O O . ALA A 1 517 ? 19.594 53.406 24.141 1 96.94 517 ALA A O 1
ATOM 4053 N N . ARG A 1 518 ? 21.406 52.125 24.094 1 96.06 518 ARG A N 1
ATOM 4054 C CA . ARG A 1 518 ? 21.938 52.812 22.922 1 96.06 518 ARG A CA 1
ATOM 4055 C C . ARG A 1 518 ? 21.031 52.594 21.703 1 96.06 518 ARG A C 1
ATOM 4057 O O . ARG A 1 518 ? 20.797 53.5 20.938 1 96.06 518 ARG A O 1
ATOM 4064 N N . ASN A 1 519 ? 20.594 51.375 21.562 1 95.88 519 ASN A N 1
ATOM 4065 C CA . ASN A 1 519 ? 19.672 51.094 20.469 1 95.88 519 ASN A CA 1
ATOM 4066 C C . ASN A 1 519 ? 18.406 51.938 20.562 1 95.88 519 ASN A C 1
ATOM 4068 O O . ASN A 1 519 ? 17.875 52.375 19.531 1 95.88 519 ASN A O 1
ATOM 4072 N N . ALA A 1 520 ? 17.875 52.094 21.75 1 97.69 520 ALA A N 1
ATOM 4073 C CA . ALA A 1 520 ? 16.672 52.875 21.953 1 97.69 520 ALA A CA 1
ATOM 4074 C C . ALA A 1 520 ? 16.906 54.344 21.562 1 97.69 520 ALA A C 1
ATOM 4076 O O . ALA A 1 520 ? 16.078 54.969 20.891 1 97.69 520 ALA A O 1
ATOM 4077 N N . VAL A 1 521 ? 18.016 54.875 21.969 1 97.44 521 VAL A N 1
ATOM 4078 C CA . VAL A 1 521 ? 18.344 56.25 21.672 1 97.44 521 VAL A CA 1
ATOM 4079 C C . VAL A 1 521 ? 18.594 56.438 20.172 1 97.44 521 VAL A C 1
ATOM 4081 O O . VAL A 1 521 ? 18.109 57.375 19.562 1 97.44 521 VAL A O 1
ATOM 4084 N N . ASP A 1 522 ? 19.391 55.531 19.641 1 96.62 522 ASP A N 1
ATOM 4085 C CA . ASP A 1 522 ? 19.625 55.562 18.203 1 96.62 522 ASP A CA 1
ATOM 4086 C C . ASP A 1 522 ? 18.328 55.469 17.422 1 96.62 522 ASP A C 1
ATOM 4088 O O . ASP A 1 522 ? 18.172 56.094 16.375 1 96.62 522 ASP A O 1
ATOM 4092 N N . CYS A 1 523 ? 17.469 54.594 17.891 1 96.75 523 CYS A N 1
ATOM 4093 C CA . CYS A 1 523 ? 16.156 54.469 17.266 1 96.75 523 CYS A CA 1
ATOM 4094 C C . CYS A 1 523 ? 15.391 55.781 17.281 1 96.75 523 CYS A C 1
ATOM 4096 O O . CYS A 1 523 ? 14.828 56.188 16.266 1 96.75 523 CYS A O 1
ATOM 4098 N N . ALA A 1 524 ? 15.344 56.438 18.422 1 97.62 524 ALA A N 1
ATOM 4099 C CA . ALA A 1 524 ? 14.648 57.719 18.547 1 97.62 524 ALA A CA 1
ATOM 4100 C C . ALA A 1 524 ? 15.227 58.781 17.609 1 97.62 524 ALA A C 1
ATOM 4102 O O . ALA A 1 524 ? 14.484 59.562 17.016 1 97.62 524 ALA A O 1
ATOM 4103 N N . LEU A 1 525 ? 16.516 58.812 17.5 1 96.56 525 LEU A N 1
ATOM 4104 C CA . LEU A 1 525 ? 17.172 59.719 16.578 1 96.56 525 LEU A CA 1
ATOM 4105 C C . LEU A 1 525 ? 16.781 59.406 15.133 1 96.56 525 LEU A C 1
ATOM 4107 O O . LEU A 1 525 ? 16.516 60.344 14.344 1 96.56 525 LEU A O 1
ATOM 4111 N N . ALA A 1 526 ? 16.828 58.125 14.812 1 96.25 526 ALA A N 1
ATOM 4112 C CA . ALA A 1 526 ? 16.422 57.719 13.477 1 96.25 526 ALA A CA 1
ATOM 4113 C C . ALA A 1 526 ? 14.977 58.094 13.203 1 96.25 526 ALA A C 1
ATOM 4115 O O . ALA A 1 526 ? 14.625 58.469 12.078 1 96.25 526 ALA A O 1
ATOM 4116 N N . LEU A 1 527 ? 14.117 57.969 14.188 1 97 527 LEU A N 1
ATOM 4117 C CA . LEU A 1 527 ? 12.719 58.344 14.055 1 97 527 LEU A CA 1
ATOM 4118 C C . LEU A 1 527 ? 12.594 59.844 13.797 1 97 527 LEU A C 1
ATOM 4120 O O . LEU A 1 527 ? 11.719 60.281 13.047 1 97 527 LEU A O 1
ATOM 4124 N N . GLY A 1 528 ? 13.43 60.594 14.461 1 96 528 GLY A N 1
ATOM 4125 C CA . GLY A 1 528 ? 13.461 62.031 14.195 1 96 528 GLY A CA 1
ATOM 4126 C C . GLY A 1 528 ? 13.797 62.375 12.75 1 96 528 GLY A C 1
ATOM 4127 O O . GLY A 1 528 ? 13.172 63.25 12.148 1 96 528 GLY A O 1
ATOM 4128 N N . GLN A 1 529 ? 14.75 61.688 12.266 1 95.25 529 GLN A N 1
ATOM 4129 C CA . GLN A 1 529 ? 15.125 61.875 10.867 1 95.25 529 GLN A CA 1
ATOM 4130 C C . GLN A 1 529 ? 13.984 61.469 9.93 1 95.25 529 GLN A C 1
ATOM 4132 O O . GLN A 1 529 ? 13.695 62.156 8.953 1 95.25 529 GLN A O 1
ATOM 4137 N N . LEU A 1 530 ? 13.438 60.344 10.25 1 95.5 530 LEU A N 1
ATOM 4138 C CA . LEU A 1 530 ? 12.297 59.875 9.469 1 95.5 530 LEU A CA 1
ATOM 4139 C C . LEU A 1 530 ? 11.172 60.906 9.461 1 95.5 530 LEU A C 1
ATOM 4141 O O . LEU A 1 530 ? 10.547 61.125 8.43 1 95.5 530 LEU A O 1
ATOM 4145 N N . LEU A 1 531 ? 10.883 61.438 10.617 1 95.5 531 LEU A N 1
ATOM 4146 C CA . LEU A 1 531 ? 9.812 62.406 10.75 1 95.5 531 LEU A CA 1
ATOM 4147 C C . LEU A 1 531 ? 10.078 63.625 9.852 1 95.5 531 LEU A C 1
ATOM 4149 O O . LEU A 1 531 ? 9.148 64.125 9.227 1 95.5 531 LEU A O 1
ATOM 4153 N N . GLU A 1 532 ? 11.273 64.062 9.805 1 94.62 532 GLU A N 1
ATOM 4154 C CA . GLU A 1 532 ? 11.641 65.188 8.945 1 94.62 532 GLU A CA 1
ATOM 4155 C C . GLU A 1 532 ? 11.383 64.875 7.477 1 94.62 532 GLU A C 1
ATOM 4157 O O . GLU A 1 532 ? 10.867 65.688 6.73 1 94.62 532 GLU A O 1
ATOM 4162 N N . GLU A 1 533 ? 11.742 63.75 7.109 1 95.44 533 GLU A N 1
ATOM 4163 C CA . GLU A 1 533 ? 11.508 63.281 5.738 1 95.44 533 GLU A CA 1
ATOM 4164 C C . GLU A 1 533 ? 10.023 63.219 5.426 1 95.44 533 GLU A C 1
ATOM 4166 O O . GLU A 1 533 ? 9.586 63.656 4.359 1 95.44 533 GLU A O 1
ATOM 4171 N N . LEU A 1 534 ? 9.266 62.656 6.301 1 94.56 534 LEU A N 1
ATOM 4172 C CA . LEU A 1 534 ? 7.832 62.531 6.105 1 94.56 534 LEU A CA 1
ATOM 4173 C C . LEU A 1 534 ? 7.156 63.906 6.051 1 94.56 534 LEU A C 1
ATOM 4175 O O . LEU A 1 534 ? 6.25 64.125 5.242 1 94.56 534 LEU A O 1
ATOM 4179 N N . ASN A 1 535 ? 7.562 64.75 6.93 1 94.31 535 ASN A N 1
ATOM 4180 C CA . ASN A 1 535 ? 7.012 66.125 6.934 1 94.31 535 ASN A CA 1
ATOM 4181 C C . ASN A 1 535 ? 7.25 66.812 5.602 1 94.31 535 ASN A C 1
ATOM 4183 O O . ASN A 1 535 ? 6.383 67.562 5.125 1 94.31 535 ASN A O 1
ATOM 4187 N N . ARG A 1 536 ? 8.398 66.625 5.066 1 94.44 536 ARG A N 1
ATOM 4188 C CA . ARG A 1 536 ? 8.695 67.188 3.758 1 94.44 536 ARG A CA 1
ATOM 4189 C C . ARG A 1 536 ? 7.754 66.625 2.693 1 94.44 536 ARG A C 1
ATOM 4191 O O . ARG A 1 536 ? 7.227 67.375 1.87 1 94.44 536 ARG A O 1
ATOM 4198 N N . GLU A 1 537 ? 7.586 65.375 2.727 1 94 537 GLU A N 1
ATOM 4199 C CA . GLU A 1 537 ? 6.688 64.75 1.781 1 94 537 GLU A CA 1
ATOM 4200 C C . GLU A 1 537 ? 5.246 65.188 1.981 1 94 537 GLU A C 1
ATOM 4202 O O . GLU A 1 537 ? 4.527 65.438 1.011 1 94 537 GLU A O 1
ATOM 4207 N N . TRP A 1 538 ? 4.797 65.25 3.201 1 92.25 538 TRP A N 1
ATOM 4208 C CA . TRP A 1 538 ? 3.43 65.625 3.535 1 92.25 538 TRP A CA 1
ATOM 4209 C C . TRP A 1 538 ? 3.166 67.062 3.166 1 92.25 538 TRP A C 1
ATOM 4211 O O . TRP A 1 538 ? 2.066 67.438 2.73 1 92.25 538 TRP A O 1
ATOM 4221 N N . ALA A 1 539 ? 4.164 67.875 3.365 1 92.62 539 ALA A N 1
ATOM 4222 C CA . ALA A 1 539 ? 4.031 69.25 2.973 1 92.62 539 ALA A CA 1
ATOM 4223 C C . ALA A 1 539 ? 3.756 69.375 1.478 1 92.62 539 ALA A C 1
ATOM 4225 O O . ALA A 1 539 ? 2.934 70.25 1.059 1 92.62 539 ALA A O 1
ATOM 4226 N N . ALA A 1 540 ? 4.406 68.625 0.746 1 93.38 540 ALA A N 1
ATOM 4227 C CA . ALA A 1 540 ? 4.238 68.625 -0.705 1 93.38 540 ALA A CA 1
ATOM 4228 C C . ALA A 1 540 ? 2.84 68.188 -1.097 1 93.38 540 ALA A C 1
ATOM 4230 O O . ALA A 1 540 ? 2.299 68.562 -2.121 1 93.38 540 ALA A O 1
ATOM 4231 N N . GLN A 1 541 ? 2.25 67.375 -0.296 1 92.19 541 GLN A N 1
ATOM 4232 C CA . GLN A 1 541 ? 0.939 66.812 -0.597 1 92.19 541 GLN A CA 1
ATOM 4233 C C . GLN A 1 541 ? -0.175 67.625 0.069 1 92.19 541 GLN A C 1
ATOM 4235 O O . GLN A 1 541 ? -1.35 67.25 -0.029 1 92.19 541 GLN A O 1
ATOM 4240 N N . GLY A 1 542 ? 0.151 68.625 0.805 1 88.81 542 GLY A N 1
ATOM 4241 C CA . GLY A 1 542 ? -0.834 69.438 1.491 1 88.81 542 GLY A CA 1
ATOM 4242 C C . GLY A 1 542 ? -1.35 68.812 2.771 1 88.81 542 GLY A C 1
ATOM 4243 O O . GLY A 1 542 ? -2.455 69.125 3.219 1 88.81 542 GLY A O 1
ATOM 4244 N N . LEU A 1 543 ? -0.63 67.938 3.297 1 89.69 543 LEU A N 1
ATOM 4245 C CA . LEU A 1 543 ? -0.997 67.25 4.531 1 89.69 543 LEU A CA 1
ATOM 4246 C C . LEU A 1 543 ? -0.348 67.938 5.738 1 89.69 543 LEU A C 1
ATOM 4248 O O . LEU A 1 543 ? 0.636 68.625 5.594 1 89.69 543 LEU A O 1
ATOM 4252 N N . PRO A 1 544 ? -0.884 67.688 6.93 1 88.44 544 PRO A N 1
ATOM 4253 C CA . PRO A 1 544 ? -0.358 68.375 8.125 1 88.44 544 PRO A CA 1
ATOM 4254 C C . PRO A 1 544 ? 1.046 67.875 8.492 1 88.44 544 PRO A C 1
ATOM 4256 O O . PRO A 1 544 ? 1.37 66.688 8.312 1 88.44 544 PRO A O 1
ATOM 4259 N N . GLN A 1 545 ? 1.823 68.938 8.922 1 89.94 545 GLN A N 1
ATOM 4260 C CA . GLN A 1 545 ? 3.131 68.625 9.484 1 89.94 545 GLN A CA 1
ATOM 4261 C C . GLN A 1 545 ? 3.045 68.375 10.992 1 89.94 545 GLN A C 1
ATOM 4263 O O . GLN A 1 545 ? 2.227 69.062 11.664 1 89.94 545 GLN A O 1
ATOM 4268 N N . VAL A 1 546 ? 3.871 67.438 11.484 1 92.62 546 VAL A N 1
ATOM 4269 C CA . VAL A 1 546 ? 3.762 67.125 12.898 1 92.62 546 VAL A CA 1
ATOM 4270 C C . VAL A 1 546 ? 5.145 67.125 13.547 1 92.62 546 VAL A C 1
ATOM 4272 O O . VAL A 1 546 ? 6.16 67.25 12.852 1 92.62 546 VAL A O 1
ATOM 4275 N N . MET A 1 547 ? 5.168 67.25 14.852 1 95.12 547 MET A N 1
ATOM 4276 C CA . MET A 1 547 ? 6.359 67.125 15.68 1 95.12 547 MET A CA 1
ATOM 4277 C C . MET A 1 547 ? 6.23 65.875 16.578 1 95.12 547 MET A C 1
ATOM 4279 O O . MET A 1 547 ? 5.129 65.375 16.781 1 95.12 547 MET A O 1
ATOM 4283 N N . MET A 1 548 ? 7.375 65.438 17.047 1 96.44 548 MET A N 1
ATOM 4284 C CA . MET A 1 548 ? 7.371 64.25 17.859 1 96.44 548 MET A CA 1
ATOM 4285 C C . MET A 1 548 ? 8.07 64.438 19.203 1 96.44 548 MET A C 1
ATOM 4287 O O . MET A 1 548 ? 9.07 65.188 19.266 1 96.44 548 MET A O 1
ATOM 4291 N N . ARG A 1 549 ? 7.5 63.906 20.172 1 97.06 549 ARG A N 1
ATOM 4292 C CA . ARG A 1 549 ? 8.109 63.844 21.5 1 97.06 549 ARG A CA 1
ATOM 4293 C C . ARG A 1 549 ? 8.484 62.406 21.875 1 97.06 549 ARG A C 1
ATOM 4295 O O . ARG A 1 549 ? 7.676 61.5 21.703 1 97.06 549 ARG A O 1
ATOM 4302 N N . ALA A 1 550 ? 9.672 62.25 22.297 1 97.81 550 ALA A N 1
ATOM 4303 C CA . ALA A 1 550 ? 10.141 60.906 22.688 1 97.81 550 ALA A CA 1
ATOM 4304 C C . ALA A 1 550 ? 10.648 60.906 24.125 1 97.81 550 ALA A C 1
ATOM 4306 O O . ALA A 1 550 ? 11.312 61.844 24.547 1 97.81 550 ALA A O 1
ATOM 4307 N N . GLY A 1 551 ? 10.242 59.969 24.875 1 98.12 551 GLY A N 1
ATOM 4308 C CA . GLY A 1 551 ? 10.742 59.719 26.203 1 98.12 551 GLY A CA 1
ATOM 4309 C C . GLY A 1 551 ? 11.383 58.344 26.359 1 98.12 551 GLY A C 1
ATOM 4310 O O . GLY A 1 551 ? 10.805 57.344 25.938 1 98.12 551 GLY A O 1
ATOM 4311 N N . ILE A 1 552 ? 12.609 58.281 26.922 1 98.56 552 ILE A N 1
ATOM 4312 C CA . ILE A 1 552 ? 13.344 57.031 27.062 1 98.56 552 ILE A CA 1
ATOM 4313 C C . ILE A 1 552 ? 13.773 56.844 28.516 1 98.56 552 ILE A C 1
ATOM 4315 O O . ILE A 1 552 ? 14.289 57.75 29.141 1 98.56 552 ILE A O 1
ATOM 4319 N N . TYR A 1 553 ? 13.547 55.656 29 1 98.31 553 TYR A N 1
ATOM 4320 C CA . TYR A 1 553 ? 13.938 55.344 30.375 1 98.31 553 TYR A CA 1
ATOM 4321 C C . TYR A 1 553 ? 14.422 53.906 30.484 1 98.31 553 TYR A C 1
ATOM 4323 O O . TYR A 1 553 ? 13.844 53 29.875 1 98.31 553 TYR A O 1
ATOM 4331 N N . THR A 1 554 ? 15.531 53.688 31.188 1 97.75 554 THR A N 1
ATOM 4332 C CA . THR A 1 554 ? 16.078 52.344 31.453 1 97.75 554 THR A CA 1
ATOM 4333 C C . THR A 1 554 ? 15.898 52 32.938 1 97.75 554 THR A C 1
ATOM 4335 O O . THR A 1 554 ? 16.375 52.688 33.812 1 97.75 554 THR A O 1
ATOM 4338 N N . GLY A 1 555 ? 15.156 50.906 33.125 1 95.12 555 GLY A N 1
ATOM 4339 C CA . GLY A 1 555 ? 14.953 50.469 34.5 1 95.12 555 GLY A CA 1
ATOM 4340 C C . GLY A 1 555 ? 14.258 49.125 34.594 1 95.12 555 GLY A C 1
ATOM 4341 O O . GLY A 1 555 ? 14.039 48.438 33.594 1 95.12 555 GLY A O 1
ATOM 4342 N N . PRO A 1 556 ? 13.961 48.656 35.844 1 93.62 556 PRO A N 1
ATOM 4343 C CA . PRO A 1 556 ? 13.336 47.375 36.094 1 93.62 556 PRO A CA 1
ATOM 4344 C C . PRO A 1 556 ? 11.859 47.344 35.688 1 93.62 556 PRO A C 1
ATOM 4346 O O . PRO A 1 556 ? 11.133 48.312 35.906 1 93.62 556 PRO A O 1
ATOM 4349 N N . ILE A 1 557 ? 11.516 46.312 35 1 93.25 557 ILE A N 1
ATOM 4350 C CA . ILE A 1 557 ? 10.133 46.062 34.625 1 93.25 557 ILE A CA 1
ATOM 4351 C C . ILE A 1 557 ? 9.781 44.594 34.844 1 93.25 557 ILE A C 1
ATOM 4353 O O . ILE A 1 557 ? 10.664 43.781 35.094 1 93.25 557 ILE A O 1
ATOM 4357 N N . VAL A 1 558 ? 8.562 44.25 34.844 1 93.56 558 VAL A N 1
ATOM 4358 C CA . VAL A 1 558 ? 8.078 42.875 34.812 1 93.56 558 VAL A CA 1
ATOM 4359 C C . VAL A 1 558 ? 7.293 42.656 33.5 1 93.56 558 VAL A C 1
ATOM 4361 O O . VAL A 1 558 ? 6.438 43.438 33.125 1 93.56 558 VAL A O 1
ATOM 4364 N N . VAL A 1 559 ? 7.695 41.625 32.812 1 89.25 559 VAL A N 1
ATOM 4365 C CA . VAL A 1 559 ? 7.008 41.281 31.578 1 89.25 559 VAL A CA 1
ATOM 4366 C C . VAL A 1 559 ? 6.289 39.938 31.75 1 89.25 559 VAL A C 1
ATOM 4368 O O . VAL A 1 559 ? 6.73 39.094 32.531 1 89.25 559 VAL A O 1
ATOM 4371 N N . GLY A 1 560 ? 5.211 39.781 31.109 1 82.19 560 GLY A N 1
ATOM 4372 C CA . GLY A 1 560 ? 4.41 38.562 31.141 1 82.19 560 GLY A CA 1
ATOM 4373 C C . GLY A 1 560 ? 3.092 38.688 30.406 1 82.19 560 GLY A C 1
ATOM 4374 O O . GLY A 1 560 ? 2.871 39.688 29.688 1 82.19 560 GLY A O 1
ATOM 4375 N N . SER A 1 561 ? 2.238 37.719 30.531 1 82.19 561 SER A N 1
ATOM 4376 C CA . SER A 1 561 ? 0.916 37.75 29.922 1 82.19 561 SER A CA 1
ATOM 4377 C C . SER A 1 561 ? -0.081 38.5 30.797 1 82.19 561 SER A C 1
ATOM 4379 O O . SER A 1 561 ? -0.164 38.25 32 1 82.19 561 SER A O 1
ATOM 4381 N N . LEU A 1 562 ? -0.67 39.438 30.234 1 85.06 562 LEU A N 1
ATOM 4382 C CA . LEU A 1 562 ? -1.744 40.156 30.906 1 85.06 562 LEU A CA 1
ATOM 4383 C C . LEU A 1 562 ? -3.107 39.719 30.391 1 85.06 562 LEU A C 1
ATOM 4385 O O . LEU A 1 562 ? -3.268 39.469 29.188 1 85.06 562 LEU A O 1
ATOM 4389 N N . GLY A 1 563 ? -4.004 39.656 31.312 1 83.44 563 GLY A N 1
ATOM 4390 C CA . GLY A 1 563 ? -5.363 39.375 30.891 1 83.44 563 GLY A CA 1
ATOM 4391 C C . GLY A 1 563 ? -5.816 37.969 31.266 1 83.44 563 GLY A C 1
ATOM 4392 O O . GLY A 1 563 ? -5.375 37.438 32.281 1 83.44 563 GLY A O 1
ATOM 4393 N N . SER A 1 564 ? -6.746 37.469 30.5 1 76.44 564 SER A N 1
ATOM 4394 C CA . SER A 1 564 ? -7.359 36.188 30.828 1 76.44 564 SER A CA 1
ATOM 4395 C C . SER A 1 564 ? -6.973 35.125 29.797 1 76.44 564 SER A C 1
ATOM 4397 O O . SER A 1 564 ? -6.27 35.406 28.828 1 76.44 564 SER A O 1
ATOM 4399 N N . LYS A 1 565 ? -7.484 34 30.109 1 71 565 LYS A N 1
ATOM 4400 C CA . LYS A 1 565 ? -7.234 32.844 29.234 1 71 565 LYS A CA 1
ATOM 4401 C C . LYS A 1 565 ? -7.777 33.094 27.828 1 71 565 LYS A C 1
ATOM 4403 O O . LYS A 1 565 ? -7.246 32.562 26.859 1 71 565 LYS A O 1
ATOM 4408 N N . ASN A 1 566 ? -8.719 34.031 27.734 1 71.31 566 ASN A N 1
ATOM 4409 C CA . ASN A 1 566 ? -9.375 34.25 26.438 1 71.31 566 ASN A CA 1
ATOM 4410 C C . ASN A 1 566 ? -8.766 35.438 25.703 1 71.31 566 ASN A C 1
ATOM 4412 O O . ASN A 1 566 ? -8.961 35.594 24.484 1 71.31 566 ASN A O 1
ATOM 4416 N N . ARG A 1 567 ? -7.98 36.219 26.391 1 78.12 567 ARG A N 1
ATOM 4417 C CA . ARG A 1 567 ? -7.301 37.375 25.812 1 78.12 567 ARG A CA 1
ATOM 4418 C C . ARG A 1 567 ? -6.031 37.719 26.594 1 78.12 567 ARG A C 1
ATOM 4420 O O . ARG A 1 567 ? -6.098 38.188 27.719 1 78.12 567 ARG A O 1
ATOM 4427 N N . LEU A 1 568 ? -5.055 37.375 25.891 1 77.56 568 LEU A N 1
ATOM 4428 C CA . LEU A 1 568 ? -3.762 37.594 26.531 1 77.56 568 LEU A CA 1
ATOM 4429 C C . LEU A 1 568 ? -2.93 38.594 25.734 1 77.56 568 LEU A C 1
ATOM 4431 O O . LEU A 1 568 ? -3.02 38.656 24.5 1 77.56 568 LEU A O 1
ATOM 4435 N N . GLU A 1 569 ? -2.262 39.438 26.344 1 81.75 569 GLU A N 1
ATOM 4436 C CA . GLU A 1 569 ? -1.298 40.375 25.734 1 81.75 569 GLU A CA 1
ATOM 4437 C C . GLU A 1 569 ? 0.042 40.312 26.469 1 81.75 569 GLU A C 1
ATOM 4439 O O . GLU A 1 569 ? 0.086 40.125 27.688 1 81.75 569 GLU A O 1
ATOM 4444 N N . TYR A 1 570 ? 1.079 40.375 25.688 1 81.12 570 TYR A N 1
ATOM 4445 C CA . TYR A 1 570 ? 2.383 40.531 26.312 1 81.12 570 TYR A CA 1
ATOM 4446 C C . TYR A 1 570 ? 2.498 41.906 26.984 1 81.12 570 TYR A C 1
ATOM 4448 O O . TYR A 1 570 ? 2.598 42.938 26.297 1 81.12 570 TYR A O 1
ATOM 4456 N N . GLY A 1 571 ? 2.471 41.844 28.219 1 86.12 571 GLY A N 1
ATOM 4457 C CA . GLY A 1 571 ? 2.43 43.094 28.969 1 86.12 571 GLY A CA 1
ATOM 4458 C C . GLY A 1 571 ? 3.773 43.469 29.562 1 86.12 571 GLY A C 1
ATOM 4459 O O . GLY A 1 571 ? 4.586 42.625 29.875 1 86.12 571 GLY A O 1
ATOM 4460 N N . VAL A 1 572 ? 4.02 44.719 29.625 1 90.69 572 VAL A N 1
ATOM 4461 C CA . VAL A 1 572 ? 5.18 45.344 30.266 1 90.69 572 VAL A CA 1
ATOM 4462 C C . VAL A 1 572 ? 4.715 46.281 31.391 1 90.69 572 VAL A C 1
ATOM 4464 O O . VAL A 1 572 ? 4.043 47.281 31.125 1 90.69 572 VAL A O 1
ATOM 4467 N N . ILE A 1 573 ? 5.055 45.875 32.594 1 90.94 573 ILE A N 1
ATOM 4468 C CA . ILE A 1 573 ? 4.535 46.625 33.75 1 90.94 573 ILE A CA 1
ATOM 4469 C C . ILE A 1 573 ? 5.688 47.031 34.656 1 90.94 573 ILE A C 1
ATOM 4471 O O . ILE A 1 573 ? 6.656 46.312 34.812 1 90.94 573 ILE A O 1
ATOM 4475 N N . GLY A 1 574 ? 5.547 48.25 35.25 1 89.94 574 GLY A N 1
ATOM 4476 C CA . GLY A 1 574 ? 6.52 48.781 36.188 1 89.94 574 GLY A CA 1
ATOM 4477 C C . GLY A 1 574 ? 6.57 50.281 36.219 1 89.94 574 GLY A C 1
ATOM 4478 O O . GLY A 1 574 ? 6.059 50.938 35.281 1 89.94 574 GLY A O 1
ATOM 4479 N N . ASP A 1 575 ? 7.156 50.844 37.188 1 90.25 575 ASP A N 1
ATOM 4480 C CA . ASP A 1 575 ? 7.301 52.281 37.312 1 90.25 575 ASP A CA 1
ATOM 4481 C C . ASP A 1 575 ? 8.156 52.875 36.188 1 90.25 575 ASP A C 1
ATOM 4483 O O . ASP A 1 575 ? 7.98 54 35.781 1 90.25 575 ASP A O 1
ATOM 4487 N N . SER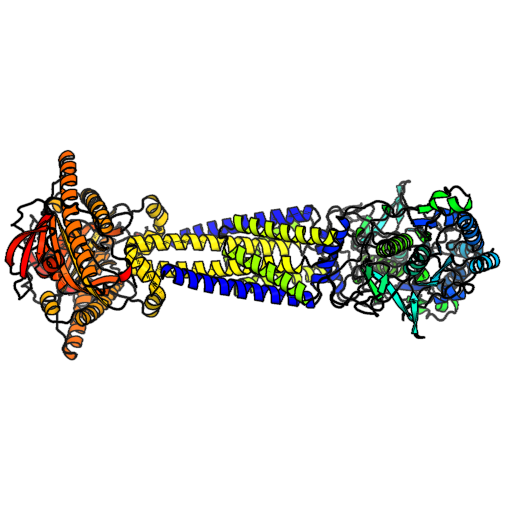 A 1 576 ? 9.062 52.031 35.719 1 93.25 576 SER A N 1
ATOM 4488 C CA . SER A 1 576 ? 9.922 52.438 34.625 1 93.25 576 SER A CA 1
ATOM 4489 C C . SER A 1 576 ? 9.102 52.812 33.406 1 93.25 576 SER A C 1
ATOM 4491 O O . SER A 1 576 ? 9.453 53.75 32.656 1 93.25 576 SER A O 1
ATOM 4493 N N . VAL A 1 577 ? 8.008 52.094 33.188 1 94.06 577 VAL A N 1
ATOM 4494 C CA . VAL A 1 577 ? 7.121 52.375 32.062 1 94.06 577 VAL A CA 1
ATOM 4495 C C . VAL A 1 577 ? 6.488 53.75 32.25 1 94.06 577 VAL A C 1
ATOM 4497 O O . VAL A 1 577 ? 6.461 54.531 31.297 1 94.06 577 VAL A O 1
ATOM 4500 N N . ASN A 1 578 ? 6.027 54.031 33.406 1 90.44 578 ASN A N 1
ATOM 4501 C CA . ASN A 1 578 ? 5.414 55.344 33.719 1 90.44 578 ASN A CA 1
ATOM 4502 C C . ASN A 1 578 ? 6.41 56.469 33.531 1 90.44 578 ASN A C 1
ATOM 4504 O O . ASN A 1 578 ? 6.062 57.531 33.031 1 90.44 578 ASN A O 1
ATOM 4508 N N . THR A 1 579 ? 7.559 56.188 34 1 94.25 579 THR A N 1
ATOM 4509 C CA . THR A 1 579 ? 8.594 57.219 33.906 1 94.25 579 THR A CA 1
ATOM 4510 C C . THR A 1 579 ? 8.883 57.562 32.438 1 94.25 579 THR A C 1
ATOM 4512 O O . THR A 1 579 ? 8.977 58.75 32.094 1 94.25 579 THR A O 1
ATOM 4515 N N . ALA A 1 580 ? 9.047 56.594 31.672 1 96.38 580 ALA A N 1
ATOM 4516 C CA . ALA A 1 580 ? 9.305 56.812 30.25 1 96.38 580 ALA A CA 1
ATOM 4517 C C . ALA A 1 580 ? 8.156 57.594 29.609 1 96.38 580 ALA A C 1
ATOM 4519 O O . ALA A 1 580 ? 8.375 58.5 28.812 1 96.38 580 ALA A O 1
ATOM 4520 N N . SER A 1 581 ? 6.953 57.156 29.875 1 94.62 581 SER A N 1
ATOM 4521 C CA . SER A 1 581 ? 5.766 57.812 29.344 1 94.62 581 SER A CA 1
ATOM 4522 C C . SER A 1 581 ? 5.715 59.281 29.781 1 94.62 581 SER A C 1
ATOM 4524 O O . SER A 1 581 ? 5.395 60.156 28.969 1 94.62 581 SER A O 1
ATOM 4526 N N . ARG A 1 582 ? 6.027 59.562 31.016 1 93.56 582 ARG A N 1
ATOM 4527 C CA . ARG A 1 582 ? 5.98 60.906 31.547 1 93.56 582 ARG A CA 1
ATOM 4528 C C . ARG A 1 582 ? 7.113 61.75 30.969 1 93.56 582 ARG A C 1
ATOM 4530 O O . ARG A 1 582 ? 6.961 62.969 30.797 1 93.56 582 ARG A O 1
ATOM 4537 N N . LEU A 1 583 ? 8.242 61.156 30.719 1 96.06 583 LEU A N 1
ATOM 4538 C CA . LEU A 1 583 ? 9.32 61.875 30.062 1 96.06 583 LEU A CA 1
ATOM 4539 C C . LEU A 1 583 ? 8.883 62.344 28.688 1 96.06 583 LEU A C 1
ATOM 4541 O O . LEU A 1 583 ? 9.25 63.438 28.266 1 96.06 583 LEU A O 1
ATOM 4545 N N . GLU A 1 584 ? 8.156 61.5 28.031 1 95.69 584 GLU A N 1
ATOM 4546 C CA . GLU A 1 584 ? 7.613 61.875 26.734 1 95.69 584 GLU A CA 1
ATOM 4547 C C . GLU A 1 584 ? 6.668 63.062 26.859 1 95.69 584 GLU A C 1
ATOM 4549 O O . GLU A 1 584 ? 6.684 63.969 26.016 1 95.69 584 GLU A O 1
ATOM 4554 N N . SER A 1 585 ? 5.859 63.156 27.922 1 92.31 585 SER A N 1
ATOM 4555 C CA . SER A 1 585 ? 4.77 64.125 27.984 1 92.31 585 SER A CA 1
ATOM 4556 C C . SER A 1 585 ? 5.137 65.312 28.859 1 92.31 585 SER A C 1
ATOM 4558 O O . SER A 1 585 ? 4.344 66.25 29.031 1 92.31 585 SER A O 1
ATOM 4560 N N . VAL A 1 586 ? 6.289 65.25 29.391 1 93.06 586 VAL A N 1
ATOM 4561 C CA . VAL A 1 586 ? 6.664 66.312 30.312 1 93.06 586 VAL A CA 1
ATOM 4562 C C . VAL A 1 586 ? 6.918 67.625 29.531 1 93.06 586 VAL A C 1
ATOM 4564 O O . VAL A 1 586 ? 7.465 67.562 28.422 1 93.06 586 VAL A O 1
ATOM 4567 N N . ASP A 1 587 ? 6.5 68.75 30.125 1 89.38 587 ASP A N 1
ATOM 4568 C CA . ASP A 1 587 ? 6.73 70.125 29.562 1 89.38 587 ASP A CA 1
ATOM 4569 C C . ASP A 1 587 ? 6.453 70.125 28.062 1 89.38 587 ASP A C 1
ATOM 4571 O O . ASP A 1 587 ? 7.316 70.562 27.281 1 89.38 587 ASP A O 1
ATOM 4575 N N . LYS A 1 588 ? 5.332 69.938 27.703 1 84.81 588 LYS A N 1
ATOM 4576 C CA . LYS A 1 588 ? 4.93 69.75 26.328 1 84.81 588 LYS A CA 1
ATOM 4577 C C . LYS A 1 588 ? 5.195 71 25.5 1 84.81 588 LYS A C 1
ATOM 4579 O O . LYS A 1 588 ? 5.344 70.938 24.266 1 84.81 588 LYS A O 1
ATOM 4584 N N . HIS A 1 589 ? 5.238 72.062 26.109 1 86.06 589 HIS A N 1
ATOM 4585 C CA . HIS A 1 589 ? 5.398 73.312 25.391 1 86.06 589 HIS A CA 1
ATOM 4586 C C . HIS A 1 589 ? 6.863 73.562 25.047 1 86.06 589 HIS A C 1
ATOM 4588 O O . HIS A 1 589 ? 7.16 74.312 24.109 1 86.06 589 HIS A O 1
ATOM 4594 N N . ARG A 1 590 ? 7.766 72.938 25.781 1 90.44 590 ARG A N 1
ATOM 4595 C CA . ARG A 1 590 ? 9.188 73.062 25.484 1 90.44 590 ARG A CA 1
ATOM 4596 C C . ARG A 1 590 ? 9.617 72.125 24.391 1 90.44 590 ARG A C 1
ATOM 4598 O O . ARG A 1 590 ? 10.078 71 24.688 1 90.44 590 ARG A O 1
ATOM 4605 N N . GLN A 1 591 ? 9.492 72.5 23.188 1 89.19 591 GLN A N 1
ATOM 4606 C CA . GLN A 1 591 ? 9.789 71.75 22.016 1 89.19 591 GLN A CA 1
ATOM 4607 C C . GLN A 1 591 ? 10.75 72.438 21.078 1 89.19 591 GLN A C 1
ATOM 4609 O O . GLN A 1 591 ? 10.352 72.938 20.031 1 89.19 591 GLN A O 1
ATOM 4614 N N . PRO A 1 592 ? 11.969 72.312 21.391 1 84.88 592 PRO A N 1
ATOM 4615 C CA . PRO A 1 592 ? 12.961 73.125 20.656 1 84.88 592 PRO A CA 1
ATOM 4616 C C . PRO A 1 592 ? 13.281 72.5 19.281 1 84.88 592 PRO A C 1
ATOM 4618 O O . PRO A 1 592 ? 13.883 73.188 18.438 1 84.88 592 PRO A O 1
ATOM 4621 N N . SER A 1 593 ? 12.938 71.312 19.047 1 89 593 SER A N 1
ATOM 4622 C CA . SER A 1 593 ? 13.203 70.625 17.781 1 89 593 SER A CA 1
ATOM 4623 C C . SER A 1 593 ? 11.984 69.812 17.328 1 89 593 SER A C 1
ATOM 4625 O O . SER A 1 593 ? 11.062 69.562 18.109 1 89 593 SER A O 1
ATOM 4627 N N . PRO A 1 594 ? 12.008 69.5 16.062 1 91.06 594 PRO A N 1
ATOM 4628 C CA . PRO A 1 594 ? 10.883 68.688 15.555 1 91.06 594 PRO A CA 1
ATOM 4629 C C . PRO A 1 594 ? 10.719 67.375 16.297 1 91.06 594 PRO A C 1
ATOM 4631 O O . PRO A 1 594 ? 9.602 66.875 16.453 1 91.06 594 PRO A O 1
ATOM 4634 N N . CYS A 1 595 ? 11.82 66.812 16.688 1 94.5 595 CYS A N 1
ATOM 4635 C CA . CYS A 1 595 ? 11.812 65.625 17.531 1 94.5 595 CYS A CA 1
ATOM 4636 C C . CYS A 1 595 ? 12.602 65.875 18.812 1 94.5 595 CYS A C 1
ATOM 4638 O O . CYS A 1 595 ? 13.828 66 18.766 1 94.5 595 CYS A O 1
ATOM 4640 N N . ARG A 1 596 ? 11.875 65.875 19.859 1 96.38 596 ARG A N 1
ATOM 4641 C CA . ARG A 1 596 ? 12.5 66.062 21.156 1 96.38 596 ARG A CA 1
ATOM 4642 C C . ARG A 1 596 ? 12.695 64.688 21.859 1 96.38 596 ARG A C 1
ATOM 4644 O O . ARG A 1 596 ? 11.742 63.938 22 1 96.38 596 ARG A O 1
ATOM 4651 N N . ILE A 1 597 ? 13.93 64.5 22.281 1 97.69 597 ILE A N 1
ATOM 4652 C CA . ILE A 1 597 ? 14.25 63.219 22.938 1 97.69 597 ILE A CA 1
ATOM 4653 C C . ILE A 1 597 ? 14.727 63.469 24.359 1 97.69 597 ILE A C 1
ATOM 4655 O O . ILE A 1 597 ? 15.781 64.062 24.562 1 97.69 597 ILE A O 1
ATOM 4659 N N . LEU A 1 598 ? 13.953 62.969 25.281 1 98.12 598 LEU A N 1
ATOM 4660 C CA . LEU A 1 598 ? 14.32 63.156 26.688 1 98.12 598 LEU A CA 1
ATOM 4661 C C . LEU A 1 598 ? 14.688 61.812 27.328 1 98.12 598 LEU A C 1
ATOM 4663 O O . LEU A 1 598 ? 14.047 60.812 27.062 1 98.12 598 LEU A O 1
ATOM 4667 N N . VAL A 1 599 ? 15.766 61.844 28.109 1 97.94 599 VAL A N 1
ATOM 4668 C CA . VAL A 1 599 ? 16.188 60.688 28.891 1 97.94 599 VAL A CA 1
ATOM 4669 C C . VAL A 1 599 ? 16.422 61.062 30.344 1 97.94 599 VAL A C 1
ATOM 4671 O O . VAL A 1 599 ? 16.609 62.25 30.641 1 97.94 599 VAL A O 1
ATOM 4674 N N . ALA A 1 600 ? 16.281 60.062 31.172 1 97.12 600 ALA A N 1
ATOM 4675 C CA . ALA A 1 600 ? 16.625 60.281 32.594 1 97.12 600 ALA A CA 1
ATOM 4676 C C . ALA A 1 600 ? 18.078 59.906 32.875 1 97.12 600 ALA A C 1
ATOM 4678 O O . ALA A 1 600 ? 18.75 59.312 32 1 97.12 600 ALA A O 1
ATOM 4679 N N . GLN A 1 601 ? 18.516 60.188 34.062 1 96.06 601 GLN A N 1
ATOM 4680 C CA . GLN A 1 601 ? 19.875 59.875 34.469 1 96.06 601 GLN A CA 1
ATOM 4681 C C . GLN A 1 601 ? 20.141 58.375 34.406 1 96.06 601 GLN A C 1
ATOM 4683 O O . GLN A 1 601 ? 21.25 57.938 34.062 1 96.06 601 GLN A O 1
ATOM 4688 N N . GLU A 1 602 ? 19.156 57.594 34.688 1 96 602 GLU A N 1
ATOM 4689 C CA . GLU A 1 602 ? 19.266 56.156 34.719 1 96 602 GLU A CA 1
ATOM 4690 C C . GLU A 1 602 ? 19.609 55.594 33.312 1 96 602 GLU A C 1
ATOM 4692 O O . GLU A 1 602 ? 20.328 54.625 33.219 1 96 602 GLU A O 1
ATOM 4697 N N . THR A 1 603 ? 19.078 56.25 32.312 1 97.19 603 THR A N 1
ATOM 4698 C CA . THR A 1 603 ? 19.391 55.844 30.953 1 97.19 603 THR A CA 1
ATOM 4699 C C . THR A 1 603 ? 20.766 56.406 30.531 1 97.19 603 THR A C 1
ATOM 4701 O O . THR A 1 603 ? 21.547 55.688 29.891 1 97.19 603 THR A O 1
ATOM 4704 N N . LEU A 1 604 ? 21.016 57.594 30.875 1 96.44 604 LEU A N 1
ATOM 4705 C CA . LEU A 1 604 ? 22.25 58.25 30.5 1 96.44 604 LEU A CA 1
ATOM 4706 C C . LEU A 1 604 ? 23.453 57.469 31 1 96.44 604 LEU A C 1
ATOM 4708 O O . LEU A 1 604 ? 24.5 57.438 30.344 1 96.44 604 LEU A O 1
ATOM 4712 N N . ALA A 1 605 ? 23.328 56.844 32.125 1 95.44 605 ALA A N 1
ATOM 4713 C CA . ALA A 1 605 ? 24.422 56.062 32.719 1 95.44 605 ALA A CA 1
ATOM 4714 C C . ALA A 1 605 ? 24.875 54.938 31.812 1 95.44 605 ALA A C 1
ATOM 4716 O O . ALA A 1 605 ? 26.016 54.469 31.922 1 95.44 605 ALA A O 1
ATOM 4717 N N . TYR A 1 606 ? 24.031 54.531 30.938 1 95.25 606 TYR A N 1
ATOM 4718 C CA . TYR A 1 606 ? 24.344 53.406 30.078 1 95.25 606 TYR A CA 1
ATOM 4719 C C . TYR A 1 606 ? 24.844 53.875 28.719 1 95.25 606 TYR A C 1
ATOM 4721 O O . TYR A 1 606 ? 25.297 53.094 27.891 1 95.25 606 TYR A O 1
ATOM 4729 N N . LEU A 1 607 ? 24.766 55.156 28.344 1 94.88 607 LEU A N 1
ATOM 4730 C CA . LEU A 1 607 ? 24.984 55.656 26.984 1 94.88 607 LEU A CA 1
ATOM 4731 C C . LEU A 1 607 ? 26.453 56 26.766 1 94.88 607 LEU A C 1
ATOM 4733 O O . LEU A 1 607 ? 26.906 56.094 25.625 1 94.88 607 LEU A O 1
ATOM 4737 N N . GLY A 1 608 ? 27.172 56.125 27.766 1 87.5 608 GLY A N 1
ATOM 4738 C CA . GLY A 1 608 ? 28.562 56.531 27.625 1 87.5 608 GLY A CA 1
ATOM 4739 C C . GLY A 1 608 ? 28.734 57.906 27.031 1 87.5 608 GLY A C 1
ATOM 4740 O O . GLY A 1 608 ? 27.922 58.812 27.281 1 87.5 608 GLY A O 1
ATOM 4741 N N . ASP A 1 609 ? 29.797 58.156 26.172 1 87.94 609 ASP A N 1
ATOM 4742 C CA . ASP A 1 609 ? 30.109 59.469 25.609 1 87.94 609 ASP A CA 1
ATOM 4743 C C . ASP A 1 609 ? 29.75 59.562 24.125 1 87.94 609 ASP A C 1
ATOM 4745 O O . ASP A 1 609 ? 30.266 60.406 23.406 1 87.94 609 ASP A O 1
ATOM 4749 N N . ARG A 1 610 ? 28.828 58.875 23.734 1 89.69 610 ARG A N 1
ATOM 4750 C CA . ARG A 1 610 ? 28.5 58.719 22.328 1 89.69 610 ARG A CA 1
ATOM 4751 C C . ARG A 1 61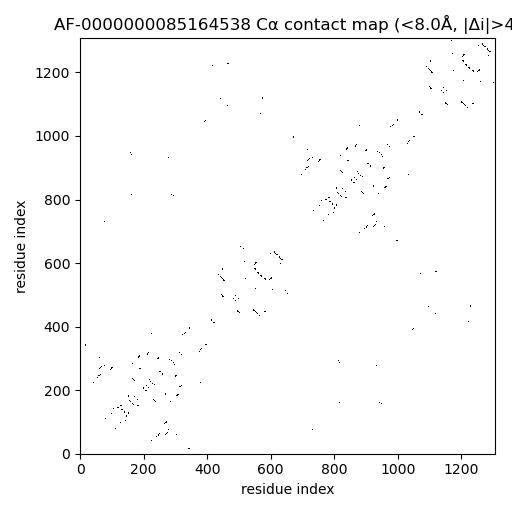0 ? 27.578 59.844 21.859 1 89.69 610 ARG A C 1
ATOM 4753 O O . ARG A 1 610 ? 27.547 60.188 20.672 1 89.69 610 ARG A O 1
ATOM 4760 N N . TYR A 1 611 ? 26.891 60.469 22.781 1 94.81 611 TYR A N 1
ATOM 4761 C CA . TYR A 1 611 ? 25.828 61.406 22.391 1 94.81 611 TYR A CA 1
ATOM 4762 C C . TYR A 1 611 ? 26.062 62.781 22.969 1 94.81 611 TYR A C 1
ATOM 4764 O O . TYR A 1 611 ? 26.719 62.938 24 1 94.81 611 TYR A O 1
ATOM 4772 N N . GLU A 1 612 ? 25.656 63.812 22.156 1 94.56 612 GLU A N 1
ATOM 4773 C CA . GLU A 1 612 ? 25.562 65.188 22.703 1 94.56 612 GLU A CA 1
ATOM 4774 C C . GLU A 1 612 ? 24.297 65.375 23.516 1 94.56 612 GLU A C 1
ATOM 4776 O O . GLU A 1 612 ? 23.203 65.062 23.031 1 94.56 612 GLU A O 1
ATOM 4781 N N . VAL A 1 613 ? 24.469 65.875 24.828 1 95.12 613 VAL A N 1
ATOM 4782 C CA . VAL A 1 613 ? 23.328 65.938 25.734 1 95.12 613 VAL A CA 1
ATOM 4783 C C . VAL A 1 613 ? 23.203 67.312 26.344 1 95.12 613 VAL A C 1
ATOM 4785 O O . VAL A 1 613 ? 24.203 68 26.516 1 95.12 613 VAL A O 1
ATOM 4788 N N . GLU A 1 614 ? 22 67.75 26.453 1 96.06 614 GLU A N 1
ATOM 4789 C CA . GLU A 1 614 ? 21.641 69 27.156 1 96.06 614 GLU A CA 1
ATOM 4790 C C . GLU A 1 614 ? 20.906 68.688 28.453 1 96.06 614 GLU A C 1
ATOM 4792 O O . GLU A 1 614 ? 19.906 68 28.469 1 96.06 614 GLU A O 1
ATOM 4797 N N . ALA A 1 615 ? 21.391 69.25 29.625 1 95.5 615 ALA A N 1
ATOM 4798 C CA . ALA A 1 615 ? 20.734 69.062 30.922 1 95.5 615 ALA A CA 1
ATOM 4799 C C . ALA A 1 615 ? 19.516 69.938 31.078 1 95.5 615 ALA A C 1
ATOM 4801 O O . ALA A 1 615 ? 19.594 71.125 30.891 1 95.5 615 ALA A O 1
ATOM 4802 N N . TRP A 1 616 ? 18.359 69.375 31.359 1 94.94 616 TRP A N 1
ATOM 4803 C CA . TRP A 1 616 ? 17.141 70.125 31.625 1 94.94 616 TRP A CA 1
ATOM 4804 C C . TRP A 1 616 ? 16.922 70.312 33.125 1 94.94 616 TRP A C 1
ATOM 4806 O O . TRP A 1 616 ? 16.125 71.125 33.562 1 94.94 616 TRP A O 1
ATOM 4816 N N . GLY A 1 617 ? 17.703 69.5 33.938 1 92.88 617 GLY A N 1
ATOM 4817 C CA . GLY A 1 617 ? 17.625 69.625 35.406 1 92.88 617 GLY A CA 1
ATOM 4818 C C . GLY A 1 617 ? 16.547 68.688 36 1 92.88 617 GLY A C 1
ATOM 4819 O O . GLY A 1 617 ? 15.961 67.875 35.281 1 92.88 617 GLY A O 1
ATOM 4820 N N . PRO A 1 618 ? 16.344 68.75 37.344 1 94.56 618 PRO A N 1
ATOM 4821 C CA . PRO A 1 618 ? 15.32 68 38.031 1 94.56 618 PRO A CA 1
ATOM 4822 C C . PRO A 1 618 ? 13.906 68.438 37.688 1 94.56 618 PRO A C 1
ATOM 4824 O O . PRO A 1 618 ? 13.586 69.625 37.844 1 94.56 618 PRO A O 1
ATOM 4827 N N . LEU A 1 619 ? 13.148 67.625 37.156 1 94.25 619 LEU A N 1
ATOM 4828 C CA . LEU A 1 619 ? 11.773 67.938 36.812 1 94.25 619 LEU A CA 1
ATOM 4829 C C . LEU A 1 619 ? 10.789 67.062 37.625 1 94.25 619 LEU A C 1
ATOM 4831 O O . LEU A 1 619 ? 11.086 65.938 37.969 1 94.25 619 LEU A O 1
ATOM 4835 N N . GLU A 1 620 ? 9.688 67.688 37.938 1 90.69 620 GLU A N 1
ATOM 4836 C CA . GLU A 1 620 ? 8.586 67 38.562 1 90.69 620 GLU A CA 1
ATOM 4837 C C . GLU A 1 620 ? 7.699 66.312 37.5 1 90.69 620 GLU A C 1
ATOM 4839 O O . GLU A 1 620 ? 7.098 67 36.688 1 90.69 620 GLU A O 1
ATOM 4844 N N . LEU A 1 621 ? 7.766 65.062 37.562 1 88.25 621 LEU A N 1
ATOM 4845 C CA . LEU A 1 621 ? 6.895 64.312 36.656 1 88.25 621 LEU A CA 1
ATOM 4846 C C . LEU A 1 621 ? 5.543 64.062 37.312 1 88.25 621 LEU A C 1
ATOM 4848 O O . LEU A 1 621 ? 5.477 63.781 38.5 1 88.25 621 LEU A O 1
ATOM 4852 N N . LYS A 1 622 ? 4.578 64.062 36.5 1 80.56 622 LYS A N 1
ATOM 4853 C CA . LYS A 1 622 ? 3.217 63.875 37 1 80.56 622 LYS A CA 1
ATOM 4854 C C . LYS A 1 622 ? 3.068 62.531 37.688 1 80.56 622 LYS A C 1
ATOM 4856 O O . LYS A 1 622 ? 3.439 61.5 37.125 1 80.56 622 LYS A O 1
ATOM 4861 N N . GLY A 1 623 ? 2.562 62.469 38.906 1 75.38 623 GLY A N 1
ATOM 4862 C CA . GLY A 1 623 ? 2.262 61.25 39.625 1 75.38 623 GLY A CA 1
ATOM 4863 C C . GLY A 1 623 ? 3.455 60.688 40.375 1 75.38 623 GLY A C 1
ATOM 4864 O O . GLY A 1 623 ? 3.334 59.688 41.094 1 75.38 623 GLY A O 1
ATOM 4865 N N . LYS A 1 624 ? 4.559 61.375 40.188 1 81.56 624 LYS A N 1
ATOM 4866 C CA . LYS A 1 624 ? 5.762 60.906 40.875 1 81.56 624 LYS A CA 1
ATOM 4867 C C . LYS A 1 624 ? 6.125 61.812 42.031 1 81.56 624 LYS A C 1
ATOM 4869 O O . LYS A 1 624 ? 5.992 63.031 41.938 1 81.56 624 LYS A O 1
ATOM 4874 N N . GLU A 1 625 ? 6.543 61.219 43 1 79.88 625 GLU A N 1
ATOM 4875 C CA . GLU A 1 625 ? 6.902 61.969 44.188 1 79.88 625 GLU A CA 1
ATOM 4876 C C . GLU A 1 625 ? 8.312 62.531 44.094 1 79.88 625 GLU A C 1
ATOM 4878 O O . GLU A 1 625 ? 8.57 63.688 44.5 1 79.88 625 GLU A O 1
ATOM 4883 N N . ARG A 1 626 ? 9.172 61.781 43.5 1 82 626 ARG A N 1
ATOM 4884 C CA . ARG A 1 626 ? 10.562 62.219 43.438 1 82 626 ARG A CA 1
ATOM 4885 C C . ARG A 1 626 ? 10.859 62.906 42.094 1 82 626 ARG A C 1
ATOM 4887 O O . ARG A 1 626 ? 10.336 62.5 41.062 1 82 626 ARG A O 1
ATOM 4894 N N . LYS A 1 627 ? 11.609 63.938 42.25 1 91.62 627 LYS A N 1
ATOM 4895 C CA . LYS A 1 627 ? 12.062 64.625 41.031 1 91.62 627 LYS A CA 1
ATOM 4896 C C . LYS A 1 627 ? 13.055 63.719 40.25 1 91.62 627 LYS A C 1
ATOM 4898 O O . LYS A 1 627 ? 13.789 62.938 40.875 1 91.62 627 LYS A O 1
ATOM 4903 N N . ILE A 1 628 ? 12.977 63.875 38.969 1 92 628 ILE A N 1
ATOM 4904 C CA . ILE A 1 628 ? 13.836 63.062 38.125 1 92 628 ILE A CA 1
ATOM 4905 C C . ILE A 1 628 ? 14.773 63.969 37.312 1 92 628 ILE A C 1
ATOM 4907 O O . ILE A 1 628 ? 14.359 65 36.812 1 92 628 ILE A O 1
ATOM 4911 N N . GLN A 1 629 ? 16.125 63.594 37.344 1 95.88 629 GLN A N 1
ATOM 4912 C CA . GLN A 1 629 ? 17.078 64.312 36.531 1 95.88 629 GLN A CA 1
ATOM 4913 C C . GLN A 1 629 ? 16.891 64.062 35.031 1 95.88 629 GLN A C 1
ATOM 4915 O O . GLN A 1 629 ? 17.047 62.906 34.594 1 95.88 629 GLN A O 1
ATOM 4920 N N . VAL A 1 630 ? 16.531 65.125 34.281 1 97.06 630 VAL A N 1
ATOM 4921 C CA . VAL A 1 630 ? 16.156 64.938 32.875 1 97.06 630 VAL A CA 1
ATOM 4922 C C . VAL A 1 630 ? 17.203 65.562 31.969 1 97.06 630 VAL A C 1
ATOM 4924 O O . VAL A 1 630 ? 17.75 66.625 32.281 1 97.06 630 VAL A O 1
ATOM 4927 N N . PHE A 1 631 ? 17.5 64.875 30.875 1 97.19 631 PHE A N 1
ATOM 4928 C CA . PHE A 1 631 ? 18.438 65.312 29.844 1 97.19 631 PHE A CA 1
ATOM 4929 C C . PHE A 1 631 ? 17.812 65.188 28.453 1 97.19 631 PHE A C 1
ATOM 4931 O O . PHE A 1 631 ? 16.984 64.312 28.203 1 97.19 631 PHE A O 1
ATOM 4938 N N . ARG A 1 632 ? 18.125 66.125 27.578 1 97.38 632 ARG A N 1
ATOM 4939 C CA . ARG A 1 632 ? 17.719 66.062 26.188 1 97.38 632 ARG A CA 1
ATOM 4940 C C . ARG A 1 632 ? 18.859 65.562 25.281 1 97.38 632 ARG A C 1
ATOM 4942 O O . ARG A 1 632 ? 19.984 66.062 25.406 1 97.38 632 ARG A O 1
ATOM 4949 N N . ILE A 1 633 ? 18.594 64.625 24.438 1 96.62 633 ILE A N 1
ATOM 4950 C CA . ILE A 1 633 ? 19.578 64.188 23.469 1 96.62 633 ILE A CA 1
ATOM 4951 C C . ILE A 1 633 ? 19.547 65.062 22.219 1 96.62 633 ILE A C 1
ATOM 4953 O O . ILE A 1 633 ? 18.5 65.188 21.578 1 96.62 633 ILE A O 1
ATOM 4957 N N . LEU A 1 634 ? 20.625 65.562 21.828 1 94.12 634 LEU A N 1
ATOM 4958 C CA . LEU A 1 634 ? 20.703 66.438 20.688 1 94.12 634 LEU A CA 1
ATOM 4959 C C . LEU A 1 634 ? 21.109 65.688 19.422 1 94.12 634 LEU A C 1
ATOM 4961 O O . LEU A 1 634 ? 20.703 66.062 18.328 1 94.12 634 LEU A O 1
ATOM 4965 N N . GLY A 1 635 ? 21.953 64.75 19.562 1 92.56 635 GLY A N 1
ATOM 4966 C CA . GLY A 1 635 ? 22.484 63.969 18.438 1 92.56 635 GLY A CA 1
ATOM 4967 C C . GLY A 1 635 ? 23.703 63.156 18.812 1 92.56 635 GLY A C 1
ATOM 4968 O O . GLY A 1 635 ? 24.031 63 19.984 1 92.56 635 GLY A O 1
ATOM 4969 N N . ILE A 1 636 ? 24.172 62.531 17.75 1 90.75 636 ILE A N 1
ATOM 4970 C CA . ILE A 1 636 ? 25.391 61.75 17.938 1 90.75 636 ILE A CA 1
ATOM 4971 C C . ILE A 1 636 ? 26.609 62.656 17.812 1 90.75 636 ILE A C 1
ATOM 4973 O O . ILE A 1 636 ? 26.641 63.562 16.969 1 90.75 636 ILE A O 1
ATOM 4977 N N . ARG A 1 637 ? 27.469 62.438 18.703 1 86.44 637 ARG A N 1
ATOM 4978 C CA . ARG A 1 637 ? 28.688 63.25 18.656 1 86.44 637 ARG A CA 1
ATOM 4979 C C . ARG A 1 637 ? 29.406 63.062 17.328 1 86.44 637 ARG A C 1
ATOM 4981 O O . ARG A 1 637 ? 29.328 61.969 16.719 1 86.44 637 ARG A O 1
ATOM 4988 N N . GLN A 1 638 ? 30.062 64.125 16.797 1 73.12 638 GLN A N 1
ATOM 4989 C CA . GLN A 1 638 ? 30.719 64.25 15.492 1 73.12 638 GLN A CA 1
ATOM 4990 C C . GLN A 1 638 ? 31.672 63.062 15.258 1 73.12 638 GLN A C 1
ATOM 4992 O O . GLN A 1 638 ? 32.406 62.688 16.156 1 73.12 638 GLN A O 1
ATOM 4997 N N . GLY A 1 639 ? 31.594 62.281 14.109 1 67.69 639 GLY A N 1
ATOM 4998 C CA . GLY A 1 639 ? 32.438 61.188 13.688 1 67.69 639 GLY A CA 1
ATOM 4999 C C . GLY A 1 639 ? 31.797 59.844 13.852 1 67.69 639 GLY A C 1
ATOM 5000 O O . GLY A 1 639 ? 32.312 58.812 13.352 1 67.69 639 GLY A O 1
ATOM 5001 N N . LEU A 1 640 ? 30.562 59.75 14.5 1 69.94 640 LEU A N 1
ATOM 5002 C CA . LEU A 1 640 ? 29.938 58.469 14.711 1 69.94 640 LEU A CA 1
ATOM 5003 C C . LEU A 1 640 ? 28.625 58.375 13.922 1 69.94 640 LEU A C 1
ATOM 5005 O O . LEU A 1 640 ? 28.016 59.375 13.586 1 69.94 640 LEU A O 1
ATOM 5009 N N . ALA A 1 641 ? 28.359 57.125 13.289 1 68.25 641 ALA A N 1
ATOM 5010 C CA . ALA A 1 641 ? 27.141 56.938 12.492 1 68.25 641 ALA A CA 1
ATOM 5011 C C . ALA A 1 641 ? 26.031 56.281 13.336 1 68.25 641 ALA A C 1
ATOM 5013 O O . ALA A 1 641 ? 26.312 55.562 14.297 1 68.25 641 ALA A O 1
ATOM 5014 N N . ILE A 1 642 ? 24.734 56.656 13.086 1 70.88 642 ILE A N 1
ATOM 5015 C CA . ILE A 1 642 ? 23.547 56 13.641 1 70.88 642 ILE A CA 1
ATOM 5016 C C . ILE A 1 642 ? 23.391 54.594 13.016 1 70.88 642 ILE A C 1
ATOM 5018 O O . ILE A 1 642 ? 23.219 54.469 11.797 1 70.88 642 ILE A O 1
ATOM 5022 N N . ALA A 1 643 ? 23.781 53.469 13.742 1 71.88 643 ALA A N 1
ATOM 5023 C CA . ALA A 1 643 ? 23.594 52.125 13.219 1 71.88 643 ALA A CA 1
ATOM 5024 C C . ALA A 1 643 ? 23.125 51.156 14.32 1 71.88 643 ALA A C 1
ATOM 5026 O O . ALA A 1 643 ? 23.516 51.312 15.477 1 71.88 643 ALA A O 1
ATOM 5027 N N . PRO A 1 644 ? 22.203 50.344 13.922 1 72.81 644 PRO A N 1
ATOM 5028 C CA . PRO A 1 644 ? 21.766 49.344 14.914 1 72.81 644 PRO A CA 1
ATOM 5029 C C . PRO A 1 644 ? 22.922 48.5 15.461 1 72.81 644 PRO A C 1
ATOM 5031 O O . PRO A 1 644 ? 23.812 48.094 14.703 1 72.81 644 PRO A O 1
ATOM 5034 N N . ASN A 1 645 ? 23.047 48.5 16.797 1 67 645 ASN A N 1
ATOM 5035 C CA . ASN A 1 645 ? 24.047 47.625 17.438 1 67 645 ASN A CA 1
ATOM 5036 C C . ASN A 1 645 ? 23.531 46.219 17.625 1 67 645 ASN A C 1
ATOM 5038 O O . ASN A 1 645 ? 22.375 46 18.016 1 67 645 ASN A O 1
ATOM 5042 N N . GLN A 1 646 ? 24.172 45.188 17.016 1 63.84 646 GLN A N 1
ATOM 5043 C CA . GLN A 1 646 ? 23.75 43.781 17.141 1 63.84 646 GLN A CA 1
ATOM 5044 C C . GLN A 1 646 ? 23.906 43.281 18.578 1 63.84 646 GLN A C 1
ATOM 5046 O O . GLN A 1 646 ? 24.922 43.562 19.219 1 63.84 646 GLN A O 1
ATOM 5051 N N . PRO A 1 647 ? 22.766 42.844 19.156 1 53.75 647 PRO A N 1
ATOM 5052 C CA . PRO A 1 647 ? 22.938 42.281 20.5 1 53.75 647 PRO A CA 1
ATOM 5053 C C . PRO A 1 647 ? 24 41.219 20.562 1 53.75 647 PRO A C 1
ATOM 5055 O O . PRO A 1 647 ? 24.219 40.5 19.578 1 53.75 647 PRO A O 1
ATOM 5058 N N . THR A 1 648 ? 24.969 41.25 21.469 1 47.25 648 THR A N 1
ATOM 5059 C CA . THR A 1 648 ? 26.047 40.281 21.594 1 47.25 648 THR A CA 1
ATOM 5060 C C . THR A 1 648 ? 25.5 38.875 21.797 1 47.25 648 THR A C 1
ATOM 5062 O O . THR A 1 648 ? 24.469 38.719 22.453 1 47.25 648 THR A O 1
ATOM 5065 N N . ALA A 1 649 ? 25.859 37.844 21.062 1 46.03 649 ALA A N 1
ATOM 5066 C CA . ALA A 1 649 ? 25.562 36.438 20.984 1 46.03 649 ALA A CA 1
ATOM 5067 C C . ALA A 1 649 ? 25.344 35.844 22.375 1 46.03 649 ALA A C 1
ATOM 5069 O O . ALA A 1 649 ? 24.547 34.906 22.531 1 46.03 649 ALA A O 1
ATOM 5070 N N . ILE A 1 650 ? 26.062 36.188 23.391 1 40.91 650 ILE A N 1
ATOM 5071 C CA . ILE A 1 650 ? 26.109 35.531 24.688 1 40.91 650 ILE A CA 1
ATOM 5072 C C . ILE A 1 650 ? 24.734 35.594 25.344 1 40.91 650 ILE A C 1
ATOM 5074 O O . ILE A 1 650 ? 24.359 34.719 26.125 1 40.91 650 ILE A O 1
ATOM 5078 N N . GLU A 1 651 ? 24.062 36.688 25.312 1 40.34 651 GLU A N 1
ATOM 5079 C CA . GLU A 1 651 ? 22.922 37 26.172 1 40.34 651 GLU A CA 1
ATOM 5080 C C . GLU A 1 651 ? 21.625 36.406 25.609 1 40.34 651 GLU A C 1
ATOM 5082 O O . GLU A 1 651 ? 20.562 36.562 26.203 1 40.34 651 GLU A O 1
ATOM 5087 N N . LEU A 1 652 ? 21.734 35.906 24.516 1 38.81 652 LEU A N 1
ATOM 5088 C CA . LEU A 1 652 ? 20.531 35.312 23.984 1 38.81 652 LEU A CA 1
ATOM 5089 C C . LEU A 1 652 ? 20.281 33.938 24.609 1 38.81 652 LEU A C 1
ATOM 5091 O O . LEU A 1 652 ? 19.641 33.062 24.016 1 38.81 652 LEU A O 1
ATOM 5095 N N . GLU A 1 653 ? 21.016 33.562 25.672 1 32.56 653 GLU A N 1
ATOM 5096 C CA . GLU A 1 653 ? 20.688 32.281 26.344 1 32.56 653 GLU A CA 1
ATOM 5097 C C . GLU A 1 653 ? 19.266 32.312 26.891 1 32.56 653 GLU A C 1
ATOM 5099 O O . GLU A 1 653 ? 18.969 33 27.859 1 32.56 653 GLU A O 1
ATOM 5104 N N . ILE A 1 654 ? 18.344 32.312 26.016 1 31.91 654 ILE A N 1
ATOM 5105 C CA . ILE A 1 654 ? 16.984 32.062 26.469 1 31.91 654 ILE A CA 1
ATOM 5106 C C . ILE A 1 654 ? 16.969 30.75 27.266 1 31.91 654 ILE A C 1
ATOM 5108 O O . ILE A 1 654 ? 17.453 29.719 26.781 1 31.91 654 ILE A O 1
ATOM 5112 N N . MET B 1 1 ? 24.062 27.656 19.031 1 27.08 1 MET B N 1
ATOM 5113 C CA . MET B 1 1 ? 24.219 26.266 19.406 1 27.08 1 MET B CA 1
ATOM 5114 C C . MET B 1 1 ? 22.906 25.672 19.891 1 27.08 1 MET B C 1
ATOM 5116 O O . MET B 1 1 ? 22.672 24.469 19.75 1 27.08 1 MET B O 1
ATOM 5120 N N . LEU B 1 2 ? 22.141 26.484 20.656 1 30.38 2 LEU B N 1
ATOM 5121 C CA . LEU B 1 2 ? 20.906 26 21.266 1 30.38 2 LEU B CA 1
ATOM 5122 C C . LEU B 1 2 ? 19.812 25.797 20.219 1 30.38 2 LEU B C 1
ATOM 5124 O O . LEU B 1 2 ? 18.953 24.938 20.359 1 30.38 2 LEU B O 1
ATOM 5128 N N . PRO B 1 3 ? 19.641 26.75 19.25 1 41.31 3 PRO B N 1
ATOM 5129 C CA . PRO B 1 3 ? 18.703 26.406 18.172 1 41.31 3 PRO B CA 1
ATOM 5130 C C . PRO B 1 3 ? 19.047 25.062 17.5 1 41.31 3 PRO B C 1
ATOM 5132 O O . PRO B 1 3 ? 18.156 24.375 17 1 41.31 3 PRO B O 1
ATOM 5135 N N . LEU B 1 4 ? 20.25 24.875 17.469 1 40.34 4 LEU B N 1
ATOM 5136 C CA . LEU B 1 4 ? 20.719 23.656 16.812 1 40.34 4 LEU B CA 1
ATOM 5137 C C . LEU B 1 4 ? 20.344 22.422 17.625 1 40.34 4 LEU B C 1
ATOM 5139 O O . LEU B 1 4 ? 19.984 21.375 17.062 1 40.34 4 LEU B O 1
ATOM 5143 N N . LEU B 1 5 ? 20.453 22.578 18.938 1 42.28 5 LEU B N 1
ATOM 5144 C CA . LEU B 1 5 ? 20.156 21.422 19.781 1 42.28 5 LEU B CA 1
ATOM 5145 C C . LEU B 1 5 ? 18.672 21.094 19.75 1 42.28 5 LEU B C 1
ATOM 5147 O O . LEU B 1 5 ? 18.281 19.938 19.781 1 42.28 5 LEU B O 1
ATOM 5151 N N . SER B 1 6 ? 17.812 22.172 19.938 1 44.31 6 SER B N 1
ATOM 5152 C CA . SER B 1 6 ? 16.375 21.922 19.844 1 44.31 6 SER B CA 1
ATOM 5153 C C . SER B 1 6 ? 16 21.359 18.484 1 44.31 6 SER B C 1
ATOM 5155 O O . SER B 1 6 ? 15.133 20.484 18.406 1 44.31 6 SER B O 1
ATOM 5157 N N . HIS B 1 7 ? 16.594 21.938 17.547 1 49.28 7 HIS B N 1
ATOM 5158 C CA . HIS B 1 7 ? 16.453 21.344 16.219 1 49.28 7 HIS B CA 1
ATOM 5159 C C . HIS B 1 7 ? 16.938 19.891 16.219 1 49.28 7 HIS B C 1
ATOM 5161 O O . HIS B 1 7 ? 16.312 19.031 15.594 1 49.28 7 HIS B O 1
ATOM 5167 N N . PHE B 1 8 ? 18.062 19.75 16.938 1 46.06 8 PHE B N 1
ATOM 5168 C CA . PHE B 1 8 ? 18.625 18.406 17.016 1 46.06 8 PHE B CA 1
ATOM 5169 C C . PHE B 1 8 ? 17.703 17.469 17.797 1 46.06 8 PHE B C 1
ATOM 5171 O O . PHE B 1 8 ? 17.531 16.312 17.438 1 46.06 8 PHE B O 1
ATOM 5178 N N . ARG B 1 9 ? 17.203 17.922 18.953 1 48.69 9 ARG B N 1
ATOM 5179 C CA . ARG B 1 9 ? 16.312 17.109 19.75 1 48.69 9 ARG B CA 1
ATOM 5180 C C . ARG B 1 9 ? 15.039 16.766 18.969 1 48.69 9 ARG B C 1
ATOM 5182 O O . ARG B 1 9 ? 14.531 15.648 19.062 1 48.69 9 ARG B O 1
ATOM 5189 N N . ARG B 1 10 ? 14.547 17.734 18.312 1 57.41 10 ARG B N 1
ATOM 5190 C CA . ARG B 1 10 ? 13.391 17.484 17.453 1 57.41 10 ARG B CA 1
ATOM 5191 C C . ARG B 1 10 ? 13.742 16.5 16.344 1 57.41 10 ARG B C 1
ATOM 5193 O O . ARG B 1 10 ? 12.953 15.625 16 1 57.41 10 ARG B O 1
ATOM 5200 N N . THR B 1 11 ? 14.883 16.766 15.891 1 60.16 11 THR B N 1
ATOM 5201 C CA . THR B 1 11 ? 15.344 15.852 14.859 1 60.16 11 THR B CA 1
ATOM 5202 C C . THR B 1 11 ? 15.492 14.438 15.406 1 60.16 11 THR B C 1
ATOM 5204 O O . THR B 1 11 ? 15.156 13.461 14.734 1 60.16 11 THR B O 1
ATOM 5207 N N . PHE B 1 12 ? 15.969 14.359 16.719 1 60 12 PHE B N 1
ATOM 5208 C CA . PHE B 1 12 ? 16.125 13.039 17.328 1 60 12 PHE B CA 1
ATOM 5209 C C . PHE B 1 12 ? 14.773 12.406 17.609 1 60 12 PHE B C 1
ATOM 5211 O O . PHE B 1 12 ? 14.602 11.195 17.453 1 60 12 PHE B O 1
ATOM 5218 N N . ALA B 1 13 ? 13.859 13.258 18.094 1 65.06 13 ALA B N 1
ATOM 5219 C CA . ALA B 1 13 ? 12.516 12.734 18.328 1 65.06 13 ALA B CA 1
ATOM 5220 C C . ALA B 1 13 ? 11.875 12.266 17.031 1 65.06 13 ALA B C 1
ATOM 5222 O O . ALA B 1 13 ? 11.219 11.227 16.984 1 65.06 13 ALA B O 1
ATOM 5223 N N . ASP B 1 14 ? 12.203 13.047 16.016 1 75 14 ASP B N 1
ATOM 5224 C CA . ASP B 1 14 ? 11.695 12.664 14.703 1 75 14 ASP B CA 1
ATOM 5225 C C . ASP B 1 14 ? 12.367 11.383 14.211 1 75 14 ASP B C 1
ATOM 5227 O O . ASP B 1 14 ? 11.703 10.516 13.633 1 75 14 ASP B O 1
ATOM 5231 N N . LEU B 1 15 ? 13.656 11.297 14.562 1 77 15 LEU B N 1
ATOM 5232 C CA . LEU B 1 15 ? 14.375 10.094 14.172 1 77 15 LEU B CA 1
ATOM 5233 C C . LEU B 1 15 ? 13.867 8.875 14.945 1 77 15 LEU B C 1
ATOM 5235 O O . LEU B 1 15 ? 13.766 7.781 14.391 1 77 15 LEU B O 1
ATOM 5239 N N . GLY B 1 16 ? 13.594 9.156 16.25 1 81 16 GLY B N 1
ATOM 5240 C CA . GLY B 1 16 ? 13.031 8.078 17.047 1 81 16 GLY B CA 1
ATOM 5241 C C . GLY B 1 16 ? 11.711 7.555 16.5 1 81 16 GLY B C 1
ATOM 5242 O O . GLY B 1 16 ? 11.484 6.348 16.484 1 81 16 GLY B O 1
ATOM 5243 N N . LEU B 1 17 ? 10.961 8.438 16.016 1 82.06 17 LEU B N 1
ATOM 5244 C CA . LEU B 1 17 ? 9.672 8.047 15.445 1 82.06 17 LEU B CA 1
ATOM 5245 C C . LEU B 1 17 ? 9.867 7.223 14.18 1 82.06 17 LEU B C 1
ATOM 5247 O O . LEU B 1 17 ? 9.164 6.23 13.969 1 82.06 17 LEU B O 1
ATOM 5251 N N . ILE B 1 18 ? 10.789 7.652 13.359 1 86.75 18 ILE B N 1
ATOM 5252 C CA . ILE B 1 18 ? 11.078 6.93 12.125 1 86.75 18 ILE B CA 1
ATOM 5253 C C . ILE B 1 18 ? 11.508 5.504 12.453 1 86.75 18 ILE B C 1
ATOM 5255 O O . ILE B 1 18 ? 11.039 4.547 11.836 1 86.75 18 ILE B O 1
ATOM 5259 N N . VAL B 1 19 ? 12.336 5.352 13.492 1 88.25 19 VAL B N 1
ATOM 5260 C CA . VAL B 1 19 ? 12.852 4.043 13.875 1 88.25 19 VAL B CA 1
ATOM 5261 C C . VAL B 1 19 ? 11.727 3.178 14.422 1 88.25 19 VAL B C 1
ATOM 5263 O O . VAL B 1 19 ? 11.625 1.993 14.094 1 88.25 19 VAL B O 1
ATOM 5266 N N . VAL B 1 20 ? 10.867 3.762 15.172 1 87.88 20 VAL B N 1
ATOM 5267 C CA . VAL B 1 20 ? 9.773 3.006 15.781 1 87.88 20 VAL B CA 1
ATOM 5268 C C . VAL B 1 20 ? 8.805 2.533 14.695 1 87.88 20 VAL B C 1
ATOM 5270 O O . VAL B 1 20 ? 8.422 1.363 14.664 1 87.88 20 VAL B O 1
ATOM 5273 N N . VAL B 1 21 ? 8.469 3.455 13.781 1 85.5 21 VAL B N 1
ATOM 5274 C CA . VAL B 1 21 ? 7.527 3.113 12.719 1 85.5 21 VAL B CA 1
ATOM 5275 C C . VAL B 1 21 ? 8.141 2.064 11.797 1 85.5 21 VAL B C 1
ATOM 5277 O O . VAL B 1 21 ? 7.473 1.113 11.391 1 85.5 21 VAL B O 1
ATOM 5280 N N . SER B 1 22 ? 9.375 2.271 11.453 1 89.88 22 SER B N 1
ATOM 5281 C CA . SER B 1 22 ? 10.07 1.334 10.578 1 89.88 22 SER B CA 1
ATOM 5282 C C . SER B 1 22 ? 10.203 -0.038 11.234 1 89.88 22 SER B C 1
ATOM 5284 O O . SER B 1 22 ? 10.055 -1.065 10.57 1 89.88 22 SER B O 1
ATOM 5286 N N . THR B 1 23 ? 10.492 -0.098 12.555 1 90.62 23 THR B N 1
ATOM 5287 C CA . THR B 1 23 ? 10.609 -1.36 13.273 1 90.62 23 THR B CA 1
ATOM 5288 C C . THR B 1 23 ? 9.258 -2.068 13.336 1 90.62 23 THR B C 1
ATOM 5290 O O . THR B 1 23 ? 9.18 -3.287 13.164 1 90.62 23 THR B O 1
ATOM 5293 N N . LEU B 1 24 ? 8.258 -1.346 13.594 1 88.81 24 LEU B N 1
ATOM 5294 C CA . LEU B 1 24 ? 6.922 -1.932 13.633 1 88.81 24 LEU B CA 1
ATOM 5295 C C . LEU B 1 24 ? 6.531 -2.49 12.266 1 88.81 24 LEU B C 1
ATOM 5297 O O . LEU B 1 24 ? 6 -3.598 12.172 1 88.81 24 LEU B O 1
ATOM 5301 N N . ALA B 1 25 ? 6.738 -1.634 11.227 1 90.25 25 ALA B N 1
ATOM 5302 C CA . ALA B 1 25 ? 6.457 -2.094 9.867 1 90.25 25 ALA B CA 1
ATOM 5303 C C . ALA B 1 25 ? 7.234 -3.365 9.547 1 90.25 25 ALA B C 1
ATOM 5305 O O . ALA B 1 25 ? 6.684 -4.312 8.977 1 90.25 25 ALA B O 1
ATOM 5306 N N . SER B 1 26 ? 8.516 -3.414 9.922 1 93.94 26 SER B N 1
ATOM 5307 C CA . SER B 1 26 ? 9.352 -4.578 9.664 1 93.94 26 SER B CA 1
ATOM 5308 C C . SER B 1 26 ? 8.859 -5.797 10.445 1 93.94 26 SER B C 1
ATOM 5310 O O . SER B 1 26 ? 8.836 -6.906 9.914 1 93.94 26 SER B O 1
ATOM 5312 N N . THR B 1 27 ? 8.492 -5.617 11.695 1 93.25 27 THR B N 1
ATOM 5313 C CA . THR B 1 27 ? 8.023 -6.719 12.516 1 93.25 27 THR B CA 1
ATOM 5314 C C . THR B 1 27 ? 6.742 -7.316 11.945 1 93.25 27 THR B C 1
ATOM 5316 O O . THR B 1 27 ? 6.582 -8.539 11.898 1 93.25 27 THR B O 1
ATOM 5319 N N . VAL B 1 28 ? 5.867 -6.504 11.484 1 89 28 VAL B N 1
ATOM 5320 C CA . VAL B 1 28 ? 4.613 -6.965 10.898 1 89 28 VAL B CA 1
ATOM 5321 C C . VAL B 1 28 ? 4.895 -7.758 9.625 1 89 28 VAL B C 1
ATOM 5323 O O . VAL B 1 28 ? 4.379 -8.867 9.445 1 89 28 VAL B O 1
ATOM 5326 N N . VAL B 1 29 ? 5.723 -7.211 8.719 1 92.06 29 VAL B N 1
ATOM 5327 C CA . VAL B 1 29 ? 6.004 -7.852 7.441 1 92.06 29 VAL B CA 1
ATOM 5328 C C . VAL B 1 29 ? 6.773 -9.148 7.668 1 92.06 29 VAL B C 1
ATOM 5330 O O . VAL B 1 29 ? 6.496 -10.164 7.023 1 92.06 29 VAL B O 1
ATOM 5333 N N . ILE B 1 30 ? 7.738 -9.117 8.594 1 93.44 30 ILE B N 1
ATOM 5334 C CA . ILE B 1 30 ? 8.508 -10.32 8.906 1 93.44 30 ILE B CA 1
ATOM 5335 C C . ILE B 1 30 ? 7.582 -11.375 9.523 1 93.44 30 ILE B C 1
ATOM 5337 O O . ILE B 1 30 ? 7.715 -12.562 9.234 1 93.44 30 ILE B O 1
ATOM 5341 N N . GLY B 1 31 ? 6.676 -10.938 10.352 1 91.88 31 GLY B N 1
ATOM 5342 C CA . GLY B 1 31 ? 5.688 -11.859 10.883 1 91.88 31 GLY B CA 1
ATOM 5343 C C . GLY B 1 31 ? 4.832 -12.508 9.812 1 91.88 31 GLY B C 1
ATOM 5344 O O . GLY B 1 31 ? 4.645 -13.727 9.812 1 91.88 31 GLY B O 1
ATOM 5345 N N . ILE B 1 32 ? 4.34 -11.727 8.859 1 88.62 32 ILE B N 1
ATOM 5346 C CA . ILE B 1 32 ? 3.529 -12.234 7.754 1 88.62 32 ILE B CA 1
ATOM 5347 C C . ILE B 1 32 ? 4.367 -13.172 6.887 1 88.62 32 ILE B C 1
ATOM 5349 O O . ILE B 1 32 ? 3.867 -14.188 6.41 1 88.62 32 ILE B O 1
ATOM 5353 N N . ARG B 1 33 ? 5.586 -12.828 6.688 1 91.62 33 ARG B N 1
ATOM 5354 C CA . ARG B 1 33 ? 6.508 -13.664 5.926 1 91.62 33 ARG B CA 1
ATOM 5355 C C . ARG B 1 33 ? 6.699 -15.023 6.59 1 91.62 33 ARG B C 1
ATOM 5357 O O . ARG B 1 33 ? 6.695 -16.047 5.914 1 91.62 33 ARG B O 1
ATOM 5364 N N . GLN B 1 34 ? 6.832 -15.016 7.914 1 90.06 34 GLN B N 1
ATOM 5365 C CA . GLN B 1 34 ? 7.066 -16.266 8.641 1 90.06 34 GLN B CA 1
ATOM 5366 C C . GLN B 1 34 ? 5.84 -17.172 8.602 1 90.06 34 GLN B C 1
ATOM 5368 O O . GLN B 1 34 ? 5.953 -18.375 8.781 1 90.06 34 GLN B O 1
ATOM 5373 N N . MET B 1 35 ? 4.754 -16.578 8.312 1 85.94 35 MET B N 1
ATOM 5374 C CA . MET B 1 35 ? 3.525 -17.359 8.18 1 85.94 35 MET B CA 1
ATOM 5375 C C . MET B 1 35 ? 3.41 -17.953 6.777 1 85.94 35 MET B C 1
ATOM 5377 O O . MET B 1 35 ? 2.531 -18.781 6.52 1 85.94 35 MET B O 1
ATOM 5381 N N . GLY B 1 36 ? 4.289 -17.625 5.879 1 86.88 36 GLY B N 1
ATOM 5382 C CA . GLY B 1 36 ? 4.32 -18.172 4.531 1 86.88 36 GLY B CA 1
ATOM 5383 C C . GLY B 1 36 ? 3.389 -17.453 3.572 1 86.88 36 GLY B C 1
ATOM 5384 O O . GLY B 1 36 ? 3.25 -17.859 2.416 1 86.88 36 GLY B O 1
ATOM 5385 N N . TRP B 1 37 ? 2.82 -16.328 3.943 1 79.94 37 TRP B N 1
ATOM 5386 C CA . TRP B 1 37 ? 1.805 -15.656 3.135 1 79.94 37 TRP B CA 1
ATOM 5387 C C . TRP B 1 37 ? 2.443 -14.875 1.992 1 79.94 37 TRP B C 1
ATOM 5389 O O . TRP B 1 37 ? 1.785 -14.578 0.996 1 79.94 37 TRP B O 1
ATOM 5399 N N . LEU B 1 38 ? 3.711 -14.617 2.117 1 88.12 38 LEU B N 1
ATOM 5400 C CA . LEU B 1 38 ? 4.359 -13.828 1.077 1 88.12 38 LEU B CA 1
ATOM 5401 C C . LEU B 1 38 ? 5.117 -14.727 0.106 1 88.12 38 LEU B C 1
ATOM 5403 O O . LEU B 1 38 ? 5.668 -14.25 -0.889 1 88.12 38 LEU B O 1
ATOM 5407 N N . GLN B 1 39 ? 5.137 -16.016 0.348 1 88.88 39 GLN B N 1
ATOM 5408 C CA . GLN B 1 39 ? 5.93 -16.953 -0.441 1 88.88 39 GLN B CA 1
ATOM 5409 C C . GLN B 1 39 ? 5.465 -16.984 -1.895 1 88.88 39 GLN B C 1
ATOM 5411 O O . GLN B 1 39 ? 6.281 -16.906 -2.814 1 88.88 39 GLN B O 1
ATOM 5416 N N . PRO B 1 40 ? 4.16 -17.047 -2.143 1 82.25 40 PRO B N 1
ATOM 5417 C CA . PRO B 1 40 ? 3.732 -17.078 -3.543 1 82.25 40 PRO B CA 1
ATOM 5418 C C . PRO B 1 40 ? 4.176 -15.844 -4.324 1 82.25 40 PRO B C 1
ATOM 5420 O O . PRO B 1 40 ? 4.57 -15.953 -5.488 1 82.25 40 PRO B O 1
ATOM 5423 N N . LEU B 1 41 ? 4.125 -14.766 -3.703 1 84.25 41 LEU B N 1
ATOM 5424 C CA . LEU B 1 41 ? 4.543 -13.539 -4.371 1 84.25 41 LEU B CA 1
ATOM 5425 C C . LEU B 1 41 ? 6.047 -13.531 -4.609 1 84.25 41 LEU B C 1
ATOM 5427 O O . LEU B 1 41 ? 6.516 -13.078 -5.66 1 84.25 41 LEU B O 1
ATOM 5431 N N . GLU B 1 42 ? 6.77 -13.969 -3.621 1 91.88 42 GLU B N 1
ATOM 5432 C CA . GLU B 1 42 ? 8.219 -14.023 -3.754 1 91.88 42 GLU B CA 1
ATOM 5433 C C . GLU B 1 42 ? 8.641 -15.008 -4.844 1 91.88 42 GLU B C 1
ATOM 5435 O O . GLU B 1 42 ? 9.57 -14.742 -5.605 1 91.88 42 GLU B O 1
ATOM 5440 N N . LEU B 1 43 ? 7.996 -16.156 -4.906 1 89.12 43 LEU B N 1
ATOM 5441 C CA . LEU B 1 43 ? 8.289 -17.141 -5.938 1 89.12 43 LEU B CA 1
ATOM 5442 C C . LEU B 1 43 ? 7.895 -16.625 -7.316 1 89.12 43 LEU B C 1
ATOM 5444 O O . LEU B 1 43 ? 8.562 -16.922 -8.312 1 89.12 43 LEU B O 1
ATOM 5448 N N . GLY B 1 44 ? 6.82 -15.883 -7.324 1 86.56 44 GLY B N 1
ATOM 5449 C CA . GLY B 1 44 ? 6.469 -15.234 -8.578 1 86.56 44 GLY B CA 1
ATOM 5450 C C . GLY B 1 44 ? 7.516 -14.242 -9.047 1 86.56 44 GLY B C 1
ATOM 5451 O O . GLY B 1 44 ? 7.812 -14.164 -10.242 1 86.56 44 GLY B O 1
ATOM 5452 N N . ALA B 1 45 ? 8.023 -13.492 -8.102 1 90.75 45 ALA B N 1
ATOM 5453 C CA . ALA B 1 45 ? 9.102 -12.562 -8.43 1 90.75 45 ALA B CA 1
ATOM 5454 C C . ALA B 1 45 ? 10.336 -13.312 -8.914 1 90.75 45 ALA B C 1
ATOM 5456 O O . ALA B 1 45 ? 11.008 -12.875 -9.859 1 90.75 45 ALA B O 1
ATOM 5457 N N . TYR B 1 46 ? 10.609 -14.414 -8.281 1 93.5 46 TYR B N 1
ATOM 5458 C CA . TYR B 1 46 ? 11.727 -15.258 -8.695 1 93.5 46 TYR B CA 1
ATOM 5459 C C . TYR B 1 46 ? 11.57 -15.688 -10.148 1 93.5 46 TYR B C 1
ATOM 5461 O O . TYR B 1 46 ? 12.523 -15.625 -10.93 1 93.5 46 TYR B O 1
ATOM 5469 N N . ASP B 1 47 ? 10.367 -16.172 -10.484 1 90.31 47 ASP B N 1
ATOM 5470 C CA . ASP B 1 47 ? 10.094 -16.625 -11.852 1 90.31 47 ASP B CA 1
ATOM 5471 C C . ASP B 1 47 ? 10.297 -15.492 -12.852 1 90.31 47 ASP B C 1
ATOM 5473 O O . ASP B 1 47 ? 10.852 -15.703 -13.93 1 90.31 47 ASP B O 1
ATOM 5477 N N . ARG B 1 48 ? 9.906 -14.32 -12.5 1 89.12 48 ARG B N 1
ATOM 5478 C CA . ARG B 1 48 ? 10.062 -13.18 -13.398 1 89.12 48 ARG B CA 1
ATOM 5479 C C . ARG B 1 48 ? 11.539 -12.828 -13.586 1 89.12 48 ARG B C 1
ATOM 5481 O O . ARG B 1 48 ? 11.969 -12.516 -14.703 1 89.12 48 ARG B O 1
ATOM 5488 N N . LEU B 1 49 ? 12.266 -12.82 -12.484 1 93.69 49 LEU B N 1
ATOM 5489 C CA . LEU B 1 49 ? 13.695 -12.547 -12.578 1 93.69 49 LEU B CA 1
ATOM 5490 C C . LEU B 1 49 ? 14.391 -13.57 -13.469 1 93.69 49 LEU B C 1
ATOM 5492 O O . LEU B 1 49 ? 15.273 -13.227 -14.25 1 93.69 49 LEU B O 1
ATOM 5496 N N . MET B 1 50 ? 13.93 -14.844 -13.336 1 92.94 50 MET B N 1
ATOM 5497 C CA . MET B 1 50 ? 14.484 -15.906 -14.172 1 92.94 50 MET B CA 1
ATOM 5498 C C . MET B 1 50 ? 14.172 -15.672 -15.641 1 92.94 50 MET B C 1
ATOM 5500 O O . MET B 1 50 ? 15.023 -15.875 -16.5 1 92.94 50 MET B O 1
ATOM 5504 N N . GLN B 1 51 ? 13.016 -15.211 -15.922 1 90.38 51 GLN B N 1
ATOM 5505 C CA . GLN B 1 51 ? 12.57 -14.969 -17.297 1 90.38 51 GLN B CA 1
ATOM 5506 C C . GLN B 1 51 ? 13.32 -13.789 -17.906 1 90.38 51 GLN B C 1
ATOM 5508 O O . GLN B 1 51 ? 13.547 -13.766 -19.125 1 90.38 51 GLN B O 1
ATOM 5513 N N . TRP B 1 52 ? 13.719 -12.844 -17.109 1 91.12 52 TRP B N 1
ATOM 5514 C CA . TRP B 1 52 ? 14.344 -11.617 -17.609 1 91.12 52 TRP B CA 1
ATOM 5515 C C . TRP B 1 52 ? 15.828 -11.836 -17.875 1 91.12 52 TRP B C 1
ATOM 5517 O O . TRP B 1 52 ? 16.484 -11.016 -18.531 1 91.12 52 TRP B O 1
ATOM 5527 N N . ARG B 1 53 ? 16.344 -12.938 -17.406 1 92.69 53 ARG B N 1
ATOM 5528 C CA . ARG B 1 53 ? 17.75 -13.227 -17.625 1 92.69 53 ARG B CA 1
ATOM 5529 C C . ARG B 1 53 ? 18.031 -13.469 -19.094 1 92.69 53 ARG B C 1
ATOM 5531 O O . ARG B 1 53 ? 17.203 -14.031 -19.812 1 92.69 53 ARG B O 1
ATOM 5538 N N . PRO B 1 54 ? 19.203 -13.047 -19.547 1 90 54 PRO B N 1
ATOM 5539 C CA . PRO B 1 54 ? 19.578 -13.383 -20.922 1 90 54 PRO B CA 1
ATOM 5540 C C . PRO B 1 54 ? 19.781 -14.883 -21.141 1 90 54 PRO B C 1
ATOM 5542 O O . PRO B 1 54 ? 20.312 -15.57 -20.25 1 90 54 PRO B O 1
ATOM 5545 N N . MET B 1 55 ? 19.297 -15.406 -22.219 1 85.81 55 MET B N 1
ATOM 5546 C CA . MET B 1 55 ? 19.438 -16.828 -22.547 1 85.81 55 MET B CA 1
ATOM 5547 C C . MET B 1 55 ? 20.703 -17.062 -23.375 1 85.81 55 MET B C 1
ATOM 5549 O O . MET B 1 55 ? 20.828 -16.547 -24.484 1 85.81 55 MET B O 1
ATOM 5553 N N . PRO B 1 56 ? 21.812 -17.656 -22.891 1 84.38 56 PRO B N 1
ATOM 5554 C CA . PRO B 1 56 ? 23.047 -17.891 -23.641 1 84.38 56 PRO B CA 1
ATOM 5555 C C . PRO B 1 56 ? 22.844 -18.812 -24.844 1 84.38 56 PRO B C 1
ATOM 5557 O O . PRO B 1 56 ? 23.75 -18.953 -25.672 1 84.38 56 PRO B O 1
ATOM 5560 N N . GLY B 1 57 ? 21.75 -19.453 -25.234 1 86.25 57 GLY B N 1
ATOM 5561 C CA . GLY B 1 57 ? 21.531 -20.453 -26.281 1 86.25 57 GLY B CA 1
ATOM 5562 C C . GLY B 1 57 ? 21.531 -21.875 -25.75 1 86.25 57 GLY B C 1
ATOM 5563 O O . GLY B 1 57 ? 21.781 -22.109 -24.562 1 86.25 57 GLY B O 1
ATOM 5564 N N . PRO B 1 58 ? 21.406 -22.781 -26.703 1 93 58 PRO B N 1
ATOM 5565 C CA . PRO B 1 58 ? 21.391 -24.188 -26.266 1 93 58 PRO B CA 1
ATOM 5566 C C . PRO B 1 58 ? 22.75 -24.688 -25.812 1 93 58 PRO B C 1
ATOM 5568 O O . PRO B 1 58 ? 23.781 -24.234 -26.312 1 93 58 PRO B O 1
ATOM 5571 N N . ASP B 1 59 ? 22.75 -25.516 -24.828 1 93.88 59 ASP B N 1
ATOM 5572 C CA . ASP B 1 59 ? 23.984 -26.125 -24.328 1 93.88 59 ASP B CA 1
ATOM 5573 C C . ASP B 1 59 ? 24.609 -27.047 -25.375 1 93.88 59 ASP B C 1
ATOM 5575 O O . ASP B 1 59 ? 24.016 -28.078 -25.719 1 93.88 59 ASP B O 1
ATOM 5579 N N . PRO B 1 60 ? 25.75 -26.719 -25.906 1 93.56 60 PRO B N 1
ATOM 5580 C CA . PRO B 1 60 ? 26.344 -27.531 -26.969 1 93.56 60 PRO B CA 1
ATOM 5581 C C . PRO B 1 60 ? 26.781 -28.906 -26.469 1 93.56 60 PRO B C 1
ATOM 5583 O O . PRO B 1 60 ? 27.094 -29.781 -27.266 1 93.56 60 PRO B O 1
ATOM 5586 N N . ARG B 1 61 ? 26.812 -29.078 -25.281 1 94.38 61 ARG B N 1
ATOM 5587 C CA . ARG B 1 61 ? 27.297 -30.344 -24.719 1 94.38 61 ARG B CA 1
ATOM 5588 C C . ARG B 1 61 ? 26.141 -31.328 -24.531 1 94.38 61 ARG B C 1
ATOM 5590 O O . ARG B 1 61 ? 26.359 -32.469 -24.156 1 94.38 61 ARG B O 1
ATOM 5597 N N . LEU B 1 62 ? 24.938 -30.938 -24.859 1 97.5 62 LEU B N 1
ATOM 5598 C CA . LEU B 1 62 ? 23.766 -31.766 -24.609 1 97.5 62 LEU B CA 1
ATOM 5599 C C . LEU B 1 62 ? 22.953 -31.969 -25.891 1 97.5 62 LEU B C 1
ATOM 5601 O O . LEU B 1 62 ? 22.812 -31.047 -26.688 1 97.5 62 LEU B O 1
ATOM 5605 N N . LEU B 1 63 ? 22.469 -33.188 -26.031 1 98.12 63 LEU B N 1
ATOM 5606 C CA . LEU B 1 63 ? 21.531 -33.531 -27.094 1 98.12 63 LEU B CA 1
ATOM 5607 C C . LEU B 1 63 ? 20.391 -34.375 -26.562 1 98.12 63 LEU B C 1
ATOM 5609 O O . LEU B 1 63 ? 20.609 -35.344 -25.797 1 98.12 63 LEU B O 1
ATOM 5613 N N . VAL B 1 64 ? 19.188 -34 -26.891 1 98.25 64 VAL B N 1
ATOM 5614 C CA . VAL B 1 64 ? 18.016 -34.812 -26.5 1 98.25 64 VAL B CA 1
ATOM 5615 C C . VAL B 1 64 ? 17.484 -35.531 -27.734 1 98.25 64 VAL B C 1
ATOM 5617 O O . VAL B 1 64 ? 17.266 -34.938 -28.781 1 98.25 64 VAL B O 1
ATOM 5620 N N . VAL B 1 65 ? 17.422 -36.812 -27.625 1 98.25 65 VAL B N 1
ATOM 5621 C CA . VAL B 1 65 ? 16.719 -37.625 -28.609 1 98.25 65 VAL B CA 1
ATOM 5622 C C . VAL B 1 65 ? 15.273 -37.812 -28.156 1 98.25 65 VAL B C 1
ATOM 5624 O O . VAL B 1 65 ? 15.008 -38.562 -27.219 1 98.25 65 VAL B O 1
ATOM 5627 N N . ALA B 1 66 ? 14.383 -37.25 -28.922 1 96.25 66 ALA B N 1
ATOM 5628 C CA . ALA B 1 66 ? 13 -37.156 -28.453 1 96.25 66 ALA B CA 1
ATOM 5629 C C . ALA B 1 66 ? 12.109 -38.188 -29.125 1 96.25 66 ALA B C 1
ATOM 5631 O O . ALA B 1 66 ? 12.18 -38.375 -30.344 1 96.25 66 ALA B O 1
ATOM 5632 N N . VAL B 1 67 ? 11.383 -38.906 -28.266 1 94.88 67 VAL B N 1
ATOM 5633 C CA . VAL B 1 67 ? 10.297 -39.75 -28.766 1 94.88 67 VAL B CA 1
ATOM 5634 C C . VAL B 1 67 ? 9.062 -38.875 -29.047 1 94.88 67 VAL B C 1
ATOM 5636 O O . VAL B 1 67 ? 8.484 -38.312 -28.141 1 94.88 67 VAL B O 1
ATOM 5639 N N . THR B 1 68 ? 8.68 -38.844 -30.297 1 91.5 68 THR B N 1
ATOM 5640 C CA . THR B 1 68 ? 7.594 -37.969 -30.719 1 91.5 68 THR B CA 1
ATOM 5641 C C . THR B 1 68 ? 6.305 -38.75 -30.922 1 91.5 68 THR B C 1
ATOM 5643 O O . THR B 1 68 ? 6.301 -39.969 -30.844 1 91.5 68 THR B O 1
ATOM 5646 N N . GLU B 1 69 ? 5.297 -38 -31.156 1 86.56 69 GLU B N 1
ATOM 5647 C CA . GLU B 1 69 ? 4.012 -38.625 -31.438 1 86.56 69 GLU B CA 1
ATOM 5648 C C . GLU B 1 69 ? 4.086 -39.469 -32.719 1 86.56 69 GLU B C 1
ATOM 5650 O O . GLU B 1 69 ? 3.424 -40.531 -32.812 1 86.56 69 GLU B O 1
ATOM 5655 N N . ALA B 1 70 ? 4.836 -39.094 -33.625 1 87.19 70 ALA B N 1
ATOM 5656 C CA . ALA B 1 70 ? 5.031 -39.844 -34.875 1 87.19 70 ALA B CA 1
ATOM 5657 C C . ALA B 1 70 ? 5.633 -41.219 -34.594 1 87.19 70 ALA B C 1
ATOM 5659 O O . ALA B 1 70 ? 5.266 -42.188 -35.25 1 87.19 70 ALA B O 1
ATOM 5660 N N . ASP B 1 71 ? 6.586 -41.281 -33.688 1 89.62 71 ASP B N 1
ATOM 5661 C CA . ASP B 1 71 ? 7.188 -42.531 -33.281 1 89.62 71 ASP B CA 1
ATOM 5662 C C . ASP B 1 71 ? 6.152 -43.469 -32.688 1 89.62 71 ASP B C 1
ATOM 5664 O O . ASP B 1 71 ? 6.113 -44.656 -32.969 1 89.62 71 ASP B O 1
ATOM 5668 N N . ILE B 1 72 ? 5.363 -42.938 -31.859 1 85.62 72 ILE B N 1
ATOM 5669 C CA . ILE B 1 72 ? 4.344 -43.719 -31.188 1 85.62 72 ILE B CA 1
ATOM 5670 C C . ILE B 1 72 ? 3.348 -44.25 -32.188 1 85.62 72 ILE B C 1
ATOM 5672 O O . ILE B 1 72 ? 2.922 -45.406 -32.094 1 85.62 72 ILE B O 1
ATOM 5676 N N . GLN B 1 73 ? 3.008 -43.438 -33.156 1 83.12 73 GLN B N 1
ATOM 5677 C CA . GLN B 1 73 ? 2.072 -43.875 -34.188 1 83.12 73 GLN B CA 1
ATOM 5678 C C . GLN B 1 73 ? 2.697 -44.938 -35.094 1 83.12 73 GLN B C 1
ATOM 5680 O O . GLN B 1 73 ? 2.021 -45.875 -35.531 1 83.12 73 GLN B O 1
ATOM 5685 N N . ARG B 1 74 ? 3.938 -44.781 -35.406 1 86.38 74 ARG B N 1
ATOM 5686 C CA . ARG B 1 74 ? 4.656 -45.719 -36.281 1 86.38 74 ARG B CA 1
ATOM 5687 C C . ARG B 1 74 ? 4.73 -47.094 -35.656 1 86.38 74 ARG B C 1
ATOM 5689 O O . ARG B 1 74 ? 4.477 -48.125 -36.344 1 86.38 74 ARG B O 1
ATOM 5696 N N . TYR B 1 75 ? 5.043 -47.125 -34.375 1 86.5 75 TYR B N 1
ATOM 5697 C CA . TYR B 1 75 ? 5.23 -48.406 -33.719 1 86.5 75 TYR B CA 1
ATOM 5698 C C . TYR B 1 75 ? 3.959 -48.844 -33 1 86.5 75 TYR B C 1
ATOM 5700 O O . TYR B 1 75 ? 3.902 -49.938 -32.406 1 86.5 75 TYR B O 1
ATOM 5708 N N . ARG B 1 76 ? 2.947 -47.969 -33.031 1 80.31 76 ARG B N 1
ATOM 5709 C CA . ARG B 1 76 ? 1.617 -48.219 -32.469 1 80.31 76 ARG B CA 1
ATOM 5710 C C . ARG B 1 76 ? 1.7 -48.688 -31.031 1 80.31 76 ARG B C 1
ATOM 5712 O O . ARG B 1 76 ? 1.091 -49.688 -30.672 1 80.31 76 ARG B O 1
ATOM 5719 N N . SER B 1 77 ? 2.611 -48.125 -30.312 1 80.12 77 SER B N 1
ATOM 5720 C CA . SER B 1 77 ? 2.799 -48.438 -28.906 1 80.12 77 SER B CA 1
ATOM 5721 C C . SER B 1 77 ? 3.221 -47.188 -28.125 1 80.12 77 SER B C 1
ATOM 5723 O O . SER B 1 77 ? 4.027 -46.375 -28.609 1 80.12 77 SER B O 1
ATOM 5725 N N . LEU B 1 78 ? 2.625 -47.062 -26.984 1 76.69 78 LEU B N 1
ATOM 5726 C CA . LEU B 1 78 ? 2.986 -45.938 -26.141 1 76.69 78 LEU B CA 1
ATOM 5727 C C . LEU B 1 78 ? 4.414 -46.062 -25.609 1 76.69 78 LEU B C 1
ATOM 5729 O O . LEU B 1 78 ? 5.121 -45.062 -25.453 1 76.69 78 LEU B O 1
ATOM 5733 N N . SER B 1 79 ? 4.684 -47.281 -25.25 1 83.69 79 SER B N 1
ATOM 5734 C CA . SER B 1 79 ? 6.066 -47.594 -24.922 1 83.69 79 SER B CA 1
ATOM 5735 C C . SER B 1 79 ? 6.719 -48.438 -26.031 1 83.69 79 SER B C 1
ATOM 5737 O O . SER B 1 79 ? 6.406 -49.625 -26.188 1 83.69 79 SER B O 1
ATOM 5739 N N . LEU B 1 80 ? 7.66 -47.906 -26.656 1 90.81 80 LEU B N 1
ATOM 5740 C CA . LEU B 1 80 ? 8.266 -48.531 -27.828 1 90.81 80 LEU B CA 1
ATOM 5741 C C . LEU B 1 80 ? 8.969 -49.812 -27.438 1 90.81 80 LEU B C 1
ATOM 5743 O O . LEU B 1 80 ? 9.422 -49.969 -26.297 1 90.81 80 LEU B O 1
ATOM 5747 N N . PRO B 1 81 ? 9.016 -50.75 -28.359 1 92.5 81 PRO B N 1
ATOM 5748 C CA . PRO B 1 81 ? 9.68 -52.031 -28.078 1 92.5 81 PRO B CA 1
ATOM 5749 C C . PRO B 1 81 ? 11.156 -51.875 -27.734 1 92.5 81 PRO B C 1
ATOM 5751 O O . PRO B 1 81 ? 11.781 -50.875 -28.141 1 92.5 81 PRO B O 1
ATOM 5754 N N . ASP B 1 82 ? 11.68 -52.844 -27.031 1 94.81 82 ASP B N 1
ATOM 5755 C CA . ASP B 1 82 ? 13.07 -52.812 -26.594 1 94.81 82 ASP B CA 1
ATOM 5756 C C . ASP B 1 82 ? 14.023 -52.781 -27.781 1 94.81 82 ASP B C 1
ATOM 5758 O O . ASP B 1 82 ? 15.094 -52.156 -27.719 1 94.81 82 ASP B O 1
ATOM 5762 N N . GLN B 1 83 ? 13.594 -53.312 -28.844 1 95.44 83 GLN B N 1
ATOM 5763 C CA . GLN B 1 83 ? 14.422 -53.375 -30.047 1 95.44 83 GLN B CA 1
ATOM 5764 C C . GLN B 1 83 ? 14.727 -51.969 -30.562 1 95.44 83 GLN B C 1
ATOM 5766 O O . GLN B 1 83 ? 15.836 -51.719 -31.031 1 95.44 83 GLN B O 1
ATOM 5771 N N . VAL B 1 84 ? 13.766 -51.156 -30.484 1 96.12 84 VAL B N 1
ATOM 5772 C CA . VAL B 1 84 ? 13.906 -49.781 -30.984 1 96.12 84 VAL B CA 1
ATOM 5773 C C . VAL B 1 84 ? 14.977 -49.062 -30.172 1 96.12 84 VAL B C 1
ATOM 5775 O O . VAL B 1 84 ? 15.852 -48.406 -30.75 1 96.12 84 VAL B O 1
ATOM 5778 N N . TYR B 1 85 ? 14.938 -49.219 -28.938 1 96.38 85 TYR B N 1
ATOM 5779 C CA . TYR B 1 85 ? 15.898 -48.531 -28.062 1 96.38 85 TYR B CA 1
ATOM 5780 C C . TYR B 1 85 ? 17.281 -49.188 -28.172 1 96.38 85 TYR B C 1
ATOM 5782 O O . TYR B 1 85 ? 18.297 -48.531 -28.125 1 96.38 85 TYR B O 1
ATOM 5790 N N . ALA B 1 86 ? 17.312 -50.5 -28.297 1 96.5 86 ALA B N 1
ATOM 5791 C CA . ALA B 1 86 ? 18.594 -51.188 -28.5 1 96.5 86 ALA B CA 1
ATOM 5792 C C . ALA B 1 86 ? 19.281 -50.688 -29.766 1 96.5 86 ALA B C 1
ATOM 5794 O O . ALA B 1 86 ? 20.484 -50.375 -29.734 1 96.5 86 ALA B O 1
ATOM 5795 N N . GLN B 1 87 ? 18.484 -50.562 -30.797 1 96.81 87 GLN B N 1
ATOM 5796 C CA . GLN B 1 87 ? 19.031 -50.062 -32.062 1 96.81 87 GLN B CA 1
ATOM 5797 C C . GLN B 1 87 ? 19.516 -48.625 -31.906 1 96.81 87 GLN B C 1
ATOM 5799 O O . GLN B 1 87 ? 20.594 -48.281 -32.375 1 96.81 87 GLN B O 1
ATOM 5804 N N . ALA B 1 88 ? 18.703 -47.844 -31.328 1 97.5 88 ALA B N 1
ATOM 5805 C CA . ALA B 1 88 ? 19.062 -46.438 -31.125 1 97.5 88 ALA B CA 1
ATOM 5806 C C . ALA B 1 88 ? 20.344 -46.312 -30.328 1 97.5 88 ALA B C 1
ATOM 5808 O O . ALA B 1 88 ? 21.234 -45.531 -30.688 1 97.5 88 ALA B O 1
ATOM 5809 N N . LEU B 1 89 ? 20.469 -47.031 -29.219 1 97.25 89 LEU B N 1
ATOM 5810 C CA . LEU B 1 89 ? 21.641 -46.969 -28.344 1 97.25 89 LEU B CA 1
ATOM 5811 C C . LEU B 1 89 ? 22.891 -47.438 -29.078 1 97.25 89 LEU B C 1
ATOM 5813 O O . LEU B 1 89 ? 23.953 -46.844 -28.938 1 97.25 89 LEU B O 1
ATOM 5817 N N . GLN B 1 90 ? 22.734 -48.5 -29.844 1 96 90 GLN B N 1
ATOM 5818 C CA . GLN B 1 90 ? 23.875 -49.031 -30.609 1 96 90 GLN B CA 1
ATOM 5819 C C . GLN B 1 90 ? 24.391 -47.969 -31.594 1 96 90 GLN B C 1
ATOM 5821 O O . GLN B 1 90 ? 25.594 -47.781 -31.703 1 96 90 GLN B O 1
ATOM 5826 N N . LYS B 1 91 ? 23.516 -47.406 -32.281 1 96.56 91 LYS B N 1
ATOM 5827 C CA . LYS B 1 91 ? 23.875 -46.406 -33.281 1 96.56 91 LYS B CA 1
ATOM 5828 C C . LYS B 1 91 ? 24.5 -45.156 -32.625 1 96.56 91 LYS B C 1
ATOM 5830 O O . LYS B 1 91 ? 25.438 -44.562 -33.156 1 96.56 91 LYS B O 1
ATOM 5835 N N . LEU B 1 92 ? 24 -44.781 -31.5 1 97.56 92 LEU B N 1
ATOM 5836 C CA . LEU B 1 92 ? 24.531 -43.656 -30.797 1 97.56 92 LEU B CA 1
ATOM 5837 C C . LEU B 1 92 ? 25.938 -43.938 -30.266 1 97.56 92 LEU B C 1
ATOM 5839 O O . LEU B 1 92 ? 26.828 -43.094 -30.359 1 97.56 92 LEU B O 1
ATOM 5843 N N . LEU B 1 93 ? 26.125 -45.156 -29.703 1 96 93 LEU B N 1
ATOM 5844 C CA . LEU B 1 93 ? 27.406 -45.531 -29.109 1 96 93 LEU B CA 1
ATOM 5845 C C . LEU B 1 93 ? 28.516 -45.5 -30.156 1 96 93 LEU B C 1
ATOM 5847 O O . LEU B 1 93 ? 29.672 -45.219 -29.844 1 96 93 LEU B O 1
ATOM 5851 N N . LYS B 1 94 ? 28.125 -45.688 -31.391 1 94.69 94 LYS B N 1
ATOM 5852 C CA . LYS B 1 94 ? 29.094 -45.688 -32.5 1 94.69 94 LYS B CA 1
ATOM 5853 C C . LYS B 1 94 ? 29.734 -44.312 -32.656 1 94.69 94 LYS B C 1
ATOM 5855 O O . LYS B 1 94 ? 30.859 -44.219 -33.156 1 94.69 94 LYS B O 1
ATOM 5860 N N . HIS B 1 95 ? 29.109 -43.344 -32.25 1 96.12 95 HIS B N 1
ATOM 5861 C CA . HIS B 1 95 ? 29.594 -41.969 -32.469 1 96.12 95 HIS B CA 1
ATOM 5862 C C . HIS B 1 95 ? 30.266 -41.438 -31.203 1 96.12 95 HIS B C 1
ATOM 5864 O O . HIS B 1 95 ? 30.469 -40.219 -31.078 1 96.12 95 HIS B O 1
ATOM 5870 N N . GLN B 1 96 ? 30.484 -42.188 -30.156 1 94.62 96 GLN B N 1
ATOM 5871 C CA . GLN B 1 96 ? 31.312 -41.969 -28.969 1 94.62 96 GLN B CA 1
ATOM 5872 C C . GLN B 1 96 ? 30.734 -40.844 -28.125 1 94.62 96 GLN B C 1
ATOM 5874 O O . GLN B 1 96 ? 31.422 -39.844 -27.828 1 94.62 96 GLN B O 1
ATOM 5879 N N . PRO B 1 97 ? 29.516 -40.938 -27.703 1 97.06 97 PRO B N 1
ATOM 5880 C CA . PRO B 1 97 ? 29 -40 -26.703 1 97.06 97 PRO B CA 1
ATOM 5881 C C . PRO B 1 97 ? 29.656 -40.156 -25.344 1 97.06 97 PRO B C 1
ATOM 5883 O O . PRO B 1 97 ? 30.312 -41.156 -25.078 1 97.06 97 PRO B O 1
ATOM 5886 N N . ARG B 1 98 ? 29.641 -39.125 -24.531 1 96.94 98 ARG B N 1
ATOM 5887 C CA . ARG B 1 98 ? 30.219 -39.219 -23.188 1 96.94 98 ARG B CA 1
ATOM 5888 C C . ARG B 1 98 ? 29.312 -40 -22.25 1 96.94 98 ARG B C 1
ATOM 5890 O O . ARG B 1 98 ? 29.797 -40.656 -21.344 1 96.94 98 ARG B O 1
ATOM 5897 N N . ALA B 1 99 ? 28.047 -39.844 -22.438 1 97.81 99 ALA B N 1
ATOM 5898 C CA . ALA B 1 99 ? 27.047 -40.562 -21.672 1 97.81 99 ALA B CA 1
ATOM 5899 C C . ALA B 1 99 ? 25.703 -40.594 -22.391 1 97.81 99 ALA B C 1
ATOM 5901 O O . ALA B 1 99 ? 25.375 -39.656 -23.141 1 97.81 99 ALA B O 1
ATOM 5902 N N . ILE B 1 100 ? 24.984 -41.656 -22.266 1 98.44 100 ILE B N 1
ATOM 5903 C CA . ILE B 1 100 ? 23.641 -41.75 -22.797 1 98.44 100 ILE B CA 1
ATOM 5904 C C . ILE B 1 100 ? 22.672 -42.125 -21.688 1 98.44 100 ILE B C 1
ATOM 5906 O O . ILE B 1 100 ? 22.891 -43.094 -20.953 1 98.44 100 ILE B O 1
ATOM 5910 N N . GLY B 1 101 ? 21.688 -41.281 -21.469 1 98.31 101 GLY B N 1
ATOM 5911 C CA . GLY B 1 101 ? 20.656 -41.562 -20.484 1 98.31 101 GLY B CA 1
ATOM 5912 C C . GLY B 1 101 ? 19.297 -41.844 -21.109 1 98.31 101 GLY B C 1
ATOM 5913 O O . GLY B 1 101 ? 18.812 -41.062 -21.938 1 98.31 101 GLY B O 1
ATOM 5914 N N . LEU B 1 102 ? 18.656 -42.938 -20.719 1 97.5 102 LEU B N 1
ATOM 5915 C CA . LEU B 1 102 ? 17.312 -43.281 -21.156 1 97.5 102 LEU B CA 1
ATOM 5916 C C . LEU B 1 102 ? 16.281 -42.906 -20.094 1 97.5 102 LEU B C 1
ATOM 5918 O O . LEU B 1 102 ? 16.188 -43.562 -19.047 1 97.5 102 LEU B O 1
ATOM 5922 N N . ASP B 1 103 ? 15.492 -41.875 -20.344 1 95.69 103 ASP B N 1
ATOM 5923 C CA . ASP B 1 103 ? 14.453 -41.406 -19.422 1 95.69 103 ASP B CA 1
ATOM 5924 C C . ASP B 1 103 ? 13.102 -42.031 -19.781 1 95.69 103 ASP B C 1
ATOM 5926 O O . ASP B 1 103 ? 12.117 -41.312 -19.984 1 95.69 103 ASP B O 1
ATOM 5930 N N . ILE B 1 104 ? 13.102 -43.25 -19.938 1 93.19 104 ILE B N 1
ATOM 5931 C CA . ILE B 1 104 ? 11.93 -44.094 -20.188 1 93.19 104 ILE B CA 1
ATOM 5932 C C . ILE B 1 104 ? 11.969 -45.312 -19.297 1 93.19 104 ILE B C 1
ATOM 5934 O O . ILE B 1 104 ? 12.977 -46.031 -19.234 1 93.19 104 ILE B O 1
ATOM 5938 N N . TYR B 1 105 ? 10.953 -45.594 -18.609 1 89.38 105 TYR B N 1
ATOM 5939 C CA . TYR B 1 105 ? 10.914 -46.719 -17.688 1 89.38 105 TYR B CA 1
ATOM 5940 C C . TYR B 1 105 ? 11.008 -48.031 -18.438 1 89.38 105 TYR B C 1
ATOM 5942 O O . TYR B 1 105 ? 10.32 -48.25 -19.438 1 89.38 105 TYR B O 1
ATOM 5950 N N . ARG B 1 106 ? 11.914 -48.844 -17.969 1 90.06 106 ARG B N 1
ATOM 5951 C CA . ARG B 1 106 ? 12.102 -50.188 -18.5 1 90.06 106 ARG B CA 1
ATOM 5952 C C . ARG B 1 106 ? 12.148 -51.219 -17.359 1 90.06 106 ARG B C 1
ATOM 5954 O O . ARG B 1 106 ? 13.078 -52 -17.281 1 90.06 106 ARG B O 1
ATOM 5961 N N . ASP B 1 107 ? 11.133 -51.156 -16.547 1 86.12 107 ASP B N 1
ATOM 5962 C CA . ASP B 1 107 ? 11.062 -52.031 -15.367 1 86.12 107 ASP B CA 1
ATOM 5963 C C . ASP B 1 107 ? 10.656 -53.438 -15.742 1 86.12 107 ASP B C 1
ATOM 5965 O O . ASP B 1 107 ? 10.883 -54.375 -14.984 1 86.12 107 ASP B O 1
ATOM 5969 N N . PHE B 1 108 ? 10.055 -53.625 -16.875 1 83.69 108 PHE B N 1
ATOM 5970 C CA . PHE B 1 108 ? 9.734 -54.938 -17.438 1 83.69 108 PHE B CA 1
ATOM 5971 C C . PHE B 1 108 ? 10.023 -54.969 -18.938 1 83.69 108 PHE B C 1
ATOM 5973 O O . PHE B 1 108 ? 10.094 -53.938 -19.578 1 83.69 108 PHE B O 1
ATOM 5980 N N . PRO B 1 109 ? 10.289 -56.219 -19.438 1 87.62 109 PRO B N 1
ATOM 5981 C CA . PRO B 1 109 ? 10.641 -56.344 -20.859 1 87.62 109 PRO B CA 1
ATOM 5982 C C . PRO B 1 109 ? 9.516 -55.906 -21.797 1 87.62 109 PRO B C 1
ATOM 5984 O O . PRO B 1 109 ? 8.344 -56.188 -21.516 1 87.62 109 PRO B O 1
ATOM 5987 N N . MET B 1 110 ? 9.945 -55.188 -22.812 1 87.62 110 MET B N 1
ATOM 5988 C CA . MET B 1 110 ? 9.047 -54.844 -23.922 1 87.62 110 MET B CA 1
ATOM 5989 C C . MET B 1 110 ? 9.516 -55.5 -25.219 1 87.62 110 MET B C 1
ATOM 5991 O O . MET B 1 110 ? 10.141 -54.844 -26.047 1 87.62 110 MET B O 1
ATOM 5995 N N . PRO B 1 111 ? 9.094 -56.688 -25.359 1 87.5 111 PRO B N 1
ATOM 5996 C CA . PRO B 1 111 ? 9.57 -57.406 -26.547 1 87.5 111 PRO B CA 1
ATOM 5997 C C . PRO B 1 111 ? 9.062 -56.812 -27.844 1 87.5 111 PRO B C 1
ATOM 5999 O O . PRO B 1 111 ? 8.016 -56.156 -27.859 1 87.5 111 PRO B O 1
ATOM 6002 N N . PRO B 1 112 ? 9.797 -57.062 -29 1 91 112 PRO B N 1
ATOM 6003 C CA . PRO B 1 112 ? 11.039 -57.844 -29.125 1 91 112 PRO B CA 1
ATOM 6004 C C . PRO B 1 112 ? 12.273 -57.031 -28.766 1 91 112 PRO B C 1
ATOM 6006 O O . PRO B 1 112 ? 12.188 -55.812 -28.578 1 91 112 PRO B O 1
ATOM 6009 N N . GLY B 1 113 ? 13.461 -57.75 -28.609 1 92.44 113 GLY B N 1
ATOM 6010 C CA . GLY B 1 113 ? 14.758 -57.094 -28.516 1 92.44 113 GLY B CA 1
ATOM 6011 C C . GLY B 1 113 ? 15.227 -56.906 -27.078 1 92.44 113 GLY B C 1
ATOM 6012 O O . GLY B 1 113 ? 16.156 -56.156 -26.812 1 92.44 113 GLY B O 1
ATOM 6013 N N . HIS B 1 114 ? 14.578 -57.625 -26.125 1 93.06 114 HIS B N 1
ATOM 6014 C CA . HIS B 1 114 ? 14.914 -57.469 -24.719 1 93.06 114 HIS B CA 1
ATOM 6015 C C . HIS B 1 114 ? 16.328 -57.938 -24.438 1 93.06 114 HIS B C 1
ATOM 6017 O O . HIS B 1 114 ? 17.078 -57.312 -23.672 1 93.06 114 HIS B O 1
ATOM 6023 N N . GLU B 1 115 ? 16.672 -59 -24.984 1 92.81 115 GLU B N 1
ATOM 6024 C CA . GLU B 1 115 ? 18 -59.562 -24.766 1 92.81 115 GLU B CA 1
ATOM 6025 C C . GLU B 1 115 ? 19.078 -58.656 -25.359 1 92.81 115 GLU B C 1
ATOM 6027 O O . GLU B 1 115 ? 20.141 -58.469 -24.766 1 92.81 115 GLU B O 1
ATOM 6032 N N . GLU B 1 116 ? 18.734 -58.125 -26.516 1 94.44 116 GLU B N 1
ATOM 6033 C CA . GLU B 1 116 ? 19.672 -57.219 -27.141 1 94.44 116 GLU B CA 1
ATOM 6034 C C . GLU B 1 116 ? 19.891 -55.969 -26.281 1 94.44 116 GLU B C 1
ATOM 6036 O O . GLU B 1 116 ? 21.016 -55.5 -26.141 1 94.44 116 GLU B O 1
ATOM 6041 N N . LEU B 1 117 ? 18.859 -55.469 -25.797 1 94.88 117 LEU B N 1
ATOM 6042 C CA . LEU B 1 117 ? 18.953 -54.281 -24.938 1 94.88 117 LEU B CA 1
ATOM 6043 C C . LEU B 1 117 ? 19.734 -54.594 -23.672 1 94.88 117 LEU B C 1
ATOM 6045 O O . LEU B 1 117 ? 20.562 -53.781 -23.234 1 94.88 117 LEU B O 1
ATOM 6049 N N . ASN B 1 118 ? 19.531 -55.75 -23.094 1 94.06 118 ASN B N 1
ATOM 6050 C CA . ASN B 1 118 ? 20.266 -56.156 -21.891 1 94.06 118 ASN B CA 1
ATOM 6051 C C . ASN B 1 118 ? 21.75 -56.281 -22.156 1 94.06 118 ASN B C 1
ATOM 6053 O O . ASN B 1 118 ? 22.578 -55.875 -21.312 1 94.06 118 ASN B O 1
ATOM 6057 N N . ARG B 1 119 ? 22.062 -56.781 -23.25 1 92.94 119 ARG B N 1
ATOM 6058 C CA . ARG B 1 119 ? 23.484 -56.906 -23.609 1 92.94 119 ARG B CA 1
ATOM 6059 C C . ARG B 1 119 ? 24.141 -55.562 -23.734 1 92.94 119 ARG B C 1
ATOM 6061 O O . ARG B 1 119 ? 25.297 -55.375 -23.344 1 92.94 119 ARG B O 1
ATOM 6068 N N . LEU B 1 120 ? 23.422 -54.688 -24.281 1 93.56 120 LEU B N 1
ATOM 6069 C CA . LEU B 1 120 ? 23.969 -53.344 -24.453 1 93.56 120 LEU B CA 1
ATOM 6070 C C . LEU B 1 120 ? 24.188 -52.656 -23.094 1 93.56 120 LEU B C 1
ATOM 6072 O O . LEU B 1 120 ? 25.203 -51.969 -22.906 1 93.56 120 LEU B O 1
ATOM 6076 N N . TRP B 1 121 ? 23.266 -52.875 -22.203 1 92.69 121 TRP B N 1
ATOM 6077 C CA . TRP B 1 121 ? 23.391 -52.312 -20.859 1 92.69 121 TRP B CA 1
ATOM 6078 C C . TRP B 1 121 ? 24.703 -52.75 -20.219 1 92.69 121 TRP B C 1
ATOM 6080 O O . TRP B 1 121 ? 25.344 -51.969 -19.5 1 92.69 121 TRP B O 1
ATOM 6090 N N . LEU B 1 122 ? 25.094 -53.938 -20.5 1 91.06 122 LEU B N 1
ATOM 6091 C CA . LEU B 1 122 ? 26.266 -54.531 -19.875 1 91.06 122 LEU B CA 1
ATOM 6092 C C . LEU B 1 122 ? 27.531 -54.188 -20.656 1 91.06 122 LEU B C 1
ATOM 6094 O O . LEU B 1 122 ? 28.641 -54.25 -20.109 1 91.06 122 LEU B O 1
ATOM 6098 N N . SER B 1 123 ? 27.359 -53.781 -21.859 1 91.31 123 SER B N 1
ATOM 6099 C CA . SER B 1 123 ? 28.516 -53.625 -22.75 1 91.31 123 SER B CA 1
ATOM 6100 C C . SER B 1 123 ? 29.203 -52.281 -22.516 1 91.31 123 SER B C 1
ATOM 6102 O O . SER B 1 123 ? 30.375 -52.125 -22.859 1 91.31 123 SER B O 1
ATOM 6104 N N . SER B 1 124 ? 28.484 -51.344 -21.938 1 92.62 124 SER B N 1
ATOM 6105 C CA . SER B 1 124 ? 29.062 -50.031 -21.797 1 92.62 124 SER B CA 1
ATOM 6106 C C . SER B 1 124 ? 28.734 -49.406 -20.453 1 92.62 124 SER B C 1
ATOM 6108 O O . SER B 1 124 ? 27.594 -49.5 -19.969 1 92.62 124 SER B O 1
ATOM 6110 N N . ASP B 1 125 ? 29.703 -48.688 -19.891 1 92 125 ASP B N 1
ATOM 6111 C CA . ASP B 1 125 ? 29.484 -48 -18.609 1 92 125 ASP B CA 1
ATOM 6112 C C . ASP B 1 125 ? 28.984 -46.594 -18.844 1 92 125 ASP B C 1
ATOM 6114 O O . ASP B 1 125 ? 28.875 -45.781 -17.891 1 92 125 ASP B O 1
ATOM 6118 N N . ARG B 1 126 ? 28.656 -46.312 -20.109 1 95.69 126 ARG B N 1
ATOM 6119 C CA . ARG B 1 126 ? 28.219 -44.938 -20.453 1 95.69 126 ARG B CA 1
ATOM 6120 C C . ARG B 1 126 ? 26.703 -44.906 -20.625 1 95.69 126 ARG B C 1
ATOM 6122 O O . ARG B 1 126 ? 26.141 -43.844 -20.938 1 95.69 126 ARG B O 1
ATOM 6129 N N . LEU B 1 127 ? 26.047 -46.031 -20.375 1 97.19 127 LEU B N 1
ATOM 6130 C CA . LEU B 1 127 ? 24.594 -46.094 -20.5 1 97.19 127 LEU B CA 1
ATOM 6131 C C . LEU B 1 127 ? 23.922 -46.031 -19.141 1 97.19 127 LEU B C 1
ATOM 6133 O O . LEU B 1 127 ? 24.328 -46.688 -18.203 1 97.19 127 LEU B O 1
ATOM 6137 N N . PHE B 1 128 ? 22.953 -45.156 -19.016 1 97.44 128 PHE B N 1
ATOM 6138 C CA . PHE B 1 128 ? 22.234 -44.938 -17.766 1 97.44 128 PHE B CA 1
ATOM 6139 C C . PHE B 1 128 ? 20.734 -45.031 -17.984 1 97.44 128 PHE B C 1
ATOM 6141 O O . PHE B 1 128 ? 20.234 -44.75 -19.078 1 97.44 128 PHE B O 1
ATOM 6148 N N . ALA B 1 129 ? 19.922 -45.469 -17 1 96.62 129 ALA B N 1
ATOM 6149 C CA . ALA B 1 129 ? 18.453 -45.562 -17.062 1 96.62 129 ALA B CA 1
ATOM 6150 C C . ALA B 1 129 ? 17.844 -45 -15.773 1 96.62 129 ALA B C 1
ATOM 6152 O O . ALA B 1 129 ? 18.547 -44.656 -14.82 1 96.62 129 ALA B O 1
ATOM 6153 N N . VAL B 1 130 ? 16.516 -44.906 -15.797 1 95.12 130 VAL B N 1
ATOM 6154 C CA . VAL B 1 130 ? 15.852 -44.219 -14.711 1 95.12 130 VAL B CA 1
ATOM 6155 C C . VAL B 1 130 ? 15.125 -45.188 -13.812 1 95.12 130 VAL B C 1
ATOM 6157 O O . VAL B 1 130 ? 14.789 -46.312 -14.242 1 95.12 130 VAL B O 1
ATOM 6160 N N . THR B 1 131 ? 14.992 -44.781 -12.547 1 91.94 131 THR B N 1
ATOM 6161 C CA . THR B 1 131 ? 14.117 -45.406 -11.555 1 91.94 131 THR B CA 1
ATOM 6162 C C . THR B 1 131 ? 13.258 -44.375 -10.859 1 91.94 131 THR B C 1
ATOM 6164 O O . THR B 1 131 ? 13.523 -43.188 -10.953 1 91.94 131 THR B O 1
ATOM 6167 N N . LYS B 1 132 ? 12.133 -44.781 -10.383 1 89.81 132 LYS B N 1
ATOM 6168 C CA . LYS B 1 132 ? 11.281 -43.906 -9.602 1 89.81 132 LYS B CA 1
ATOM 6169 C C . LYS B 1 132 ? 11.312 -44.281 -8.117 1 89.81 132 LYS B C 1
ATOM 6171 O O . LYS B 1 132 ? 11.188 -45.438 -7.762 1 89.81 132 LYS B O 1
ATOM 6176 N N . LEU B 1 133 ? 11.703 -43.344 -7.199 1 83.62 133 LEU B N 1
ATOM 6177 C CA . LEU B 1 133 ? 11.82 -43.562 -5.766 1 83.62 133 LEU B CA 1
ATOM 6178 C C . LEU B 1 133 ? 10.469 -43.906 -5.156 1 83.62 133 LEU B C 1
ATOM 6180 O O . LEU B 1 133 ? 10.383 -44.75 -4.254 1 83.62 133 LEU B O 1
ATOM 6184 N N . GLY B 1 134 ? 9.422 -43.75 -5.676 1 71.81 134 GLY B N 1
ATOM 6185 C CA . GLY B 1 134 ? 8.094 -44 -5.145 1 71.81 134 GLY B CA 1
ATOM 6186 C C . GLY B 1 134 ? 7.84 -43.344 -3.809 1 71.81 134 GLY B C 1
ATOM 6187 O O . GLY B 1 134 ? 8.766 -42.812 -3.186 1 71.81 134 GLY B O 1
ATOM 6188 N N . ASN B 1 135 ? 6.633 -43.094 -3.336 1 69.25 135 ASN B N 1
ATOM 6189 C CA . ASN B 1 135 ? 6.188 -42.625 -2.025 1 69.25 135 ASN B CA 1
ATOM 6190 C C . ASN B 1 135 ? 5.074 -43.531 -1.473 1 69.25 135 ASN B C 1
ATOM 6192 O O . ASN B 1 135 ? 4.824 -44.594 -1.986 1 69.25 135 ASN B O 1
ATOM 6196 N N . ALA B 1 136 ? 4.57 -43.031 -0.332 1 60.34 136 ALA B N 1
ATOM 6197 C CA . ALA B 1 136 ? 3.537 -43.812 0.343 1 60.34 136 ALA B CA 1
ATOM 6198 C C . ALA B 1 136 ? 2.354 -44.094 -0.583 1 60.34 136 ALA B C 1
ATOM 6200 O O . ALA B 1 136 ? 1.758 -45.156 -0.548 1 60.34 136 ALA B O 1
ATOM 6201 N N . THR B 1 137 ? 2.16 -43.219 -1.524 1 62.31 137 THR B N 1
ATOM 6202 C CA . THR B 1 137 ? 0.961 -43.312 -2.35 1 62.31 137 THR B CA 1
ATOM 6203 C C . THR B 1 137 ? 1.295 -43.875 -3.723 1 62.31 137 THR B C 1
ATOM 6205 O O . THR B 1 137 ? 0.452 -44.531 -4.359 1 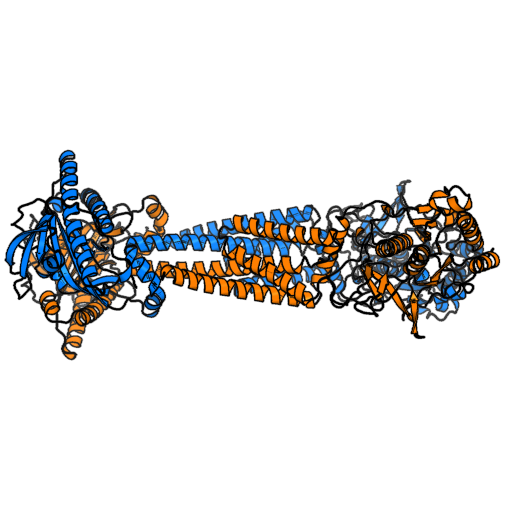62.31 137 THR B O 1
ATOM 6208 N N . HIS B 1 138 ? 2.645 -43.719 -4.047 1 69.19 138 HIS B N 1
ATOM 6209 C CA . HIS B 1 138 ? 3.051 -44.188 -5.367 1 69.19 138 HIS B CA 1
ATOM 6210 C C . HIS B 1 138 ? 4.242 -45.125 -5.273 1 69.19 138 HIS B C 1
ATOM 6212 O O . HIS B 1 138 ? 5.316 -44.719 -4.809 1 69.19 138 HIS B O 1
ATOM 6218 N N . PRO B 1 139 ? 3.961 -46.281 -5.676 1 75.62 139 PRO B N 1
ATOM 6219 C CA . PRO B 1 139 ? 5.039 -47.281 -5.562 1 75.62 139 PRO B CA 1
ATOM 6220 C C . PRO B 1 139 ? 6.242 -46.938 -6.441 1 75.62 139 PRO B C 1
ATOM 6222 O O . PRO B 1 139 ? 6.125 -46.156 -7.375 1 75.62 139 PRO B O 1
ATOM 6225 N N . THR B 1 140 ? 7.312 -47.562 -6.066 1 81.44 140 THR B N 1
ATOM 6226 C CA . THR B 1 140 ? 8.555 -47.406 -6.812 1 81.44 140 THR B CA 1
ATOM 6227 C C . THR B 1 140 ? 8.461 -48.094 -8.172 1 81.44 140 THR B C 1
ATOM 6229 O O . THR B 1 140 ? 7.695 -49.062 -8.328 1 81.44 140 THR B O 1
ATOM 6232 N N . ILE B 1 141 ? 9.102 -47.562 -9.148 1 82.06 141 ILE B N 1
ATOM 6233 C CA . ILE B 1 141 ? 9.312 -48.219 -10.438 1 82.06 141 ILE B CA 1
ATOM 6234 C C . ILE B 1 141 ? 10.773 -48.656 -10.562 1 82.06 141 ILE B C 1
ATOM 6236 O O . ILE B 1 141 ? 11.68 -47.812 -10.562 1 82.06 141 ILE B O 1
ATOM 6240 N N . ARG B 1 142 ? 10.992 -49.906 -10.656 1 87.19 142 ARG B N 1
ATOM 6241 C CA . ARG B 1 142 ? 12.344 -50.469 -10.648 1 87.19 142 ARG B CA 1
ATOM 6242 C C . ARG B 1 142 ? 13.062 -50.156 -11.961 1 87.19 142 ARG B C 1
ATOM 6244 O O . ARG B 1 142 ? 12.43 -50.062 -13.008 1 87.19 142 ARG B O 1
ATOM 6251 N N . PRO B 1 143 ? 14.383 -50.031 -11.867 1 91.31 143 PRO B N 1
ATOM 6252 C CA . PRO B 1 143 ? 15.172 -49.875 -13.094 1 91.31 143 PRO B CA 1
ATOM 6253 C C . PRO B 1 143 ? 15.32 -51.188 -13.852 1 91.31 143 PRO B C 1
ATOM 6255 O O . PRO B 1 143 ? 14.898 -52.25 -13.359 1 91.31 143 PRO B O 1
ATOM 6258 N N . PRO B 1 144 ? 15.844 -51.094 -15.117 1 90.31 144 PRO B N 1
ATOM 6259 C CA . PRO B 1 144 ? 16.109 -52.344 -15.805 1 90.31 144 PRO B CA 1
ATOM 6260 C C . PRO B 1 144 ? 16.969 -53.312 -14.977 1 90.31 144 PRO B C 1
ATOM 6262 O O . PRO B 1 144 ? 18 -52.906 -14.438 1 90.31 144 PRO B O 1
ATOM 6265 N N . ALA B 1 145 ? 16.625 -54.531 -14.93 1 87.81 145 ALA B N 1
ATOM 6266 C CA . ALA B 1 145 ? 17.25 -55.5 -14.047 1 87.81 145 ALA B CA 1
ATOM 6267 C C . ALA B 1 145 ? 18.719 -55.719 -14.422 1 87.81 145 ALA B C 1
ATOM 6269 O O . ALA B 1 145 ? 19.547 -56.031 -13.562 1 87.81 145 ALA B O 1
ATOM 6270 N N . ALA B 1 146 ? 19.031 -55.5 -15.656 1 88.56 146 ALA B N 1
ATOM 6271 C CA . ALA B 1 146 ? 20.359 -55.781 -16.156 1 88.56 146 ALA B CA 1
ATOM 6272 C C . ALA B 1 146 ? 21.359 -54.719 -15.727 1 88.56 146 ALA B C 1
ATOM 6274 O O . ALA B 1 146 ? 22.578 -54.938 -15.781 1 88.56 146 ALA B O 1
ATOM 6275 N N . LEU B 1 147 ? 20.844 -53.594 -15.289 1 91.38 147 LEU B N 1
ATOM 6276 C CA . LEU B 1 147 ? 21.719 -52.469 -15.023 1 91.38 147 LEU B CA 1
ATOM 6277 C C . LEU B 1 147 ? 22.281 -52.531 -13.602 1 91.38 147 LEU B C 1
ATOM 6279 O O . LEU B 1 147 ? 21.578 -52.969 -12.672 1 91.38 147 LEU B O 1
ATOM 6283 N N . SER B 1 148 ? 23.562 -52.125 -13.469 1 88.81 148 SER B N 1
ATOM 6284 C CA . SER B 1 148 ? 24.172 -51.969 -12.148 1 88.81 148 SER B CA 1
ATOM 6285 C C . SER B 1 148 ? 23.656 -50.75 -11.438 1 88.81 148 SER B C 1
ATOM 6287 O O . SER B 1 148 ? 23.109 -49.812 -12.07 1 88.81 148 SER B O 1
ATOM 6289 N N . ALA B 1 149 ? 23.859 -50.719 -10.18 1 87.75 149 ALA B N 1
ATOM 6290 C CA . ALA B 1 149 ? 23.375 -49.594 -9.352 1 87.75 149 ALA B CA 1
ATOM 6291 C C . ALA B 1 149 ? 24.047 -48.281 -9.758 1 87.75 149 ALA B C 1
ATOM 6293 O O . ALA B 1 149 ? 23.438 -47.219 -9.656 1 87.75 149 ALA B O 1
ATOM 6294 N N . ASP B 1 150 ? 25.234 -48.375 -10.297 1 90.25 150 ASP B N 1
ATOM 6295 C CA . ASP B 1 150 ? 25.984 -47.188 -10.664 1 90.25 150 ASP B CA 1
ATOM 6296 C C . ASP B 1 150 ? 25.484 -46.625 -11.984 1 90.25 150 ASP B C 1
ATOM 6298 O O . ASP B 1 150 ? 25.828 -45.5 -12.344 1 90.25 150 ASP B O 1
ATOM 6302 N N . GLN B 1 151 ? 24.609 -47.312 -12.648 1 95.56 151 GLN B N 1
ATOM 6303 C CA . GLN B 1 151 ? 24.094 -46.875 -13.938 1 95.56 151 GLN B CA 1
ATOM 6304 C C . GLN B 1 151 ? 22.609 -46.469 -13.828 1 95.56 151 GLN B C 1
ATOM 6306 O O . GLN B 1 151 ? 21.938 -46.312 -14.844 1 95.56 151 GLN B O 1
ATOM 6311 N N . VAL B 1 152 ? 22.141 -46.344 -12.578 1 95.12 152 VAL B N 1
ATOM 6312 C CA . VAL B 1 152 ? 20.734 -46.031 -12.344 1 95.12 152 VAL B CA 1
ATOM 6313 C C . VAL B 1 152 ? 20.609 -44.719 -11.594 1 95.12 152 VAL B C 1
ATOM 6315 O O . VAL B 1 152 ? 21.359 -44.469 -10.656 1 95.12 152 VAL B O 1
ATOM 6318 N N . GLY B 1 153 ? 19.781 -43.844 -12.062 1 95.94 153 GLY B N 1
ATOM 6319 C CA . GLY B 1 153 ? 19.422 -42.594 -11.383 1 95.94 153 GLY B CA 1
ATOM 6320 C C . GLY B 1 153 ? 17.938 -42.406 -11.258 1 95.94 153 GLY B C 1
ATOM 6321 O O . GLY B 1 153 ? 17.172 -42.781 -12.133 1 95.94 153 GLY B O 1
ATOM 6322 N N . PHE B 1 154 ? 17.5 -41.812 -10.156 1 93.94 154 PHE B N 1
ATOM 6323 C CA . PHE B 1 154 ? 16.078 -41.562 -10.008 1 93.94 154 PHE B CA 1
ATOM 6324 C C . PHE B 1 154 ? 15.664 -40.312 -10.789 1 93.94 154 PHE B C 1
ATOM 6326 O O . PHE B 1 154 ? 16.422 -39.344 -10.867 1 93.94 154 PHE B O 1
ATOM 6333 N N . ASN B 1 155 ? 14.461 -40.344 -11.414 1 92.44 155 ASN B N 1
ATOM 6334 C CA . ASN B 1 155 ? 14.008 -39.188 -12.219 1 92.44 155 ASN B CA 1
ATOM 6335 C C . ASN B 1 155 ? 12.945 -38.375 -11.484 1 92.44 155 ASN B C 1
ATOM 6337 O O . ASN B 1 155 ? 12.203 -37.625 -12.102 1 92.44 155 ASN B O 1
ATOM 6341 N N . ASP B 1 156 ? 12.867 -38.5 -10.18 1 88.25 156 ASP B N 1
ATOM 6342 C CA . ASP B 1 156 ? 11.938 -37.719 -9.359 1 88.25 156 ASP B CA 1
ATOM 6343 C C . ASP B 1 156 ? 12.32 -36.25 -9.352 1 88.25 156 ASP B C 1
ATOM 6345 O O . ASP B 1 156 ? 13.508 -35.906 -9.328 1 88.25 156 ASP B O 1
ATOM 6349 N N . VAL B 1 157 ? 11.336 -35.438 -9.445 1 86.75 157 VAL B N 1
ATOM 6350 C CA . VAL B 1 157 ? 11.547 -34 -9.383 1 86.75 157 VAL B CA 1
ATOM 6351 C C . VAL B 1 157 ? 10.734 -33.406 -8.242 1 86.75 157 VAL B C 1
ATOM 6353 O O . VAL B 1 157 ? 9.68 -33.938 -7.883 1 86.75 157 VAL B O 1
ATOM 6356 N N . THR B 1 158 ? 11.289 -32.406 -7.621 1 87.5 158 THR B N 1
ATOM 6357 C CA . THR B 1 158 ? 10.578 -31.672 -6.574 1 87.5 158 THR B CA 1
ATOM 6358 C C . THR B 1 158 ? 9.742 -30.547 -7.172 1 87.5 158 THR B C 1
ATOM 6360 O O . THR B 1 158 ? 10.281 -29.672 -7.859 1 87.5 158 THR B O 1
ATOM 6363 N N . VAL B 1 159 ? 8.461 -30.578 -6.941 1 85.25 159 VAL B N 1
ATOM 6364 C CA . VAL B 1 159 ? 7.539 -29.594 -7.488 1 85.25 159 VAL B CA 1
ATOM 6365 C C . VAL B 1 159 ? 7.043 -28.672 -6.371 1 85.25 159 VAL B C 1
ATOM 6367 O O . VAL B 1 159 ? 6.602 -29.141 -5.324 1 85.25 159 VAL B O 1
ATOM 6370 N N . ASP B 1 160 ? 7.188 -27.391 -6.531 1 84.44 160 ASP B N 1
ATOM 6371 C CA . ASP B 1 160 ? 6.742 -26.406 -5.551 1 84.44 160 ASP B CA 1
ATOM 6372 C C . ASP B 1 160 ? 5.227 -26.219 -5.605 1 84.44 160 ASP B C 1
ATOM 6374 O O . ASP B 1 160 ? 4.566 -26.75 -6.5 1 84.44 160 ASP B O 1
ATOM 6378 N N . ALA B 1 161 ? 4.816 -25.406 -4.547 1 71.81 161 ALA B N 1
ATOM 6379 C CA . ALA B 1 161 ? 3.4 -25.047 -4.543 1 71.81 161 ALA B CA 1
ATOM 6380 C C . ALA B 1 161 ? 3.02 -24.312 -5.816 1 71.81 161 ALA B C 1
ATOM 6382 O O . ALA B 1 161 ? 3.756 -23.422 -6.273 1 71.81 161 ALA B O 1
ATOM 6383 N N . GLY B 1 162 ? 2.1 -24.781 -6.559 1 70.94 162 GLY B N 1
ATOM 6384 C CA . GLY B 1 162 ? 1.702 -24.234 -7.844 1 70.94 162 GLY B CA 1
ATOM 6385 C C . GLY B 1 162 ? 2.098 -25.109 -9.023 1 70.94 162 GLY B C 1
ATOM 6386 O O . GLY B 1 162 ? 1.719 -24.828 -10.164 1 70.94 162 GLY B O 1
ATOM 6387 N N . GLY B 1 163 ? 2.996 -26.062 -8.711 1 78.69 163 GLY B N 1
ATOM 6388 C CA . GLY B 1 163 ? 3.32 -27.047 -9.734 1 78.69 163 GLY B CA 1
ATOM 6389 C C . GLY B 1 163 ? 4.551 -26.688 -10.539 1 78.69 163 GLY B C 1
ATOM 6390 O O . GLY B 1 163 ? 4.758 -27.203 -11.641 1 78.69 163 GLY B O 1
ATOM 6391 N N . ILE B 1 164 ? 5.289 -25.734 -10.078 1 87 164 ILE B N 1
ATOM 6392 C CA . ILE B 1 164 ? 6.449 -25.25 -10.82 1 87 164 ILE B CA 1
ATOM 6393 C C . ILE B 1 164 ? 7.719 -25.891 -10.273 1 87 164 ILE B C 1
ATOM 6395 O O . ILE B 1 164 ? 7.906 -25.984 -9.055 1 87 164 ILE B O 1
ATOM 6399 N N . ILE B 1 165 ? 8.523 -26.406 -11.141 1 91.5 165 ILE B N 1
ATOM 6400 C CA . ILE B 1 165 ? 9.797 -27 -10.75 1 91.5 165 ILE B CA 1
ATOM 6401 C C . ILE B 1 165 ? 10.875 -25.922 -10.68 1 91.5 165 ILE B C 1
ATOM 6403 O O . ILE B 1 165 ? 11.266 -25.359 -11.711 1 91.5 165 ILE B O 1
ATOM 6407 N N . ARG B 1 166 ? 11.281 -25.625 -9.492 1 93.38 166 ARG B N 1
ATOM 6408 C CA . ARG B 1 166 ? 12.297 -24.594 -9.32 1 93.38 166 ARG B CA 1
ATOM 6409 C C . ARG B 1 166 ? 13.57 -25.172 -8.703 1 93.38 166 ARG B C 1
ATOM 6411 O O . ARG B 1 166 ? 14.609 -24.516 -8.68 1 93.38 166 ARG B O 1
ATOM 6418 N N . ARG B 1 167 ? 13.477 -26.469 -8.211 1 94.88 167 ARG B N 1
ATOM 6419 C CA . ARG B 1 167 ? 14.562 -27.062 -7.449 1 94.88 167 ARG B CA 1
ATOM 6420 C C . ARG B 1 167 ? 15 -28.391 -8.078 1 94.88 167 ARG B C 1
ATOM 6422 O O . ARG B 1 167 ? 14.227 -29.016 -8.805 1 94.88 167 ARG B O 1
ATOM 6429 N N . SER B 1 168 ? 16.203 -28.703 -7.82 1 93.94 168 SER B N 1
ATOM 6430 C CA . SER B 1 168 ? 16.75 -29.969 -8.273 1 93.94 168 SER B CA 1
ATOM 6431 C C . SER B 1 168 ? 17.125 -30.859 -7.09 1 93.94 168 SER B C 1
ATOM 6433 O O . SER B 1 168 ? 17.812 -30.422 -6.164 1 93.94 168 SER B O 1
ATOM 6435 N N . LEU B 1 169 ? 16.594 -32.031 -7.098 1 93.75 169 LEU B N 1
ATOM 6436 C CA . LEU B 1 169 ? 16.984 -33.062 -6.125 1 93.75 169 LEU B CA 1
ATOM 6437 C C . LEU B 1 169 ? 18.203 -33.844 -6.609 1 93.75 169 LEU B C 1
ATOM 6439 O O . LEU B 1 169 ? 18.156 -34.469 -7.668 1 93.75 169 LEU B O 1
ATOM 6443 N N . LEU B 1 170 ? 19.266 -33.781 -5.91 1 95 170 LEU B N 1
ATOM 6444 C CA . LEU B 1 170 ? 20.516 -34.344 -6.363 1 95 170 LEU B CA 1
ATOM 6445 C C . LEU B 1 170 ? 20.641 -35.812 -5.906 1 95 170 LEU B C 1
ATOM 6447 O O . LEU B 1 170 ? 20.953 -36.688 -6.707 1 95 170 LEU B O 1
ATOM 6451 N N . PHE B 1 171 ? 20.516 -36.031 -4.699 1 93.19 171 PHE B N 1
ATOM 6452 C CA . PHE B 1 171 ? 20.625 -37.375 -4.184 1 93.19 171 PHE B CA 1
ATOM 6453 C C . PHE B 1 171 ? 19.922 -37.5 -2.834 1 93.19 171 PHE B C 1
ATOM 6455 O O . PHE B 1 171 ? 19.594 -36.5 -2.205 1 93.19 171 PHE B O 1
ATOM 6462 N N . LEU B 1 172 ? 19.562 -38.656 -2.471 1 90.06 172 LEU B N 1
ATOM 6463 C CA . LEU B 1 172 ? 18.984 -38.969 -1.168 1 90.06 172 LEU B CA 1
ATOM 6464 C C . LEU B 1 172 ? 19.453 -40.344 -0.691 1 90.06 172 LEU B C 1
ATOM 6466 O O . LEU B 1 172 ? 19.812 -41.219 -1.504 1 90.06 172 LEU B O 1
ATOM 6470 N N . PRO B 1 173 ? 19.547 -40.531 0.593 1 85.81 173 PRO B N 1
ATOM 6471 C CA . PRO B 1 173 ? 19.922 -41.844 1.116 1 85.81 173 PRO B CA 1
ATOM 6472 C C . PRO B 1 173 ? 18.797 -42.875 0.968 1 85.81 173 PRO B C 1
ATOM 6474 O O . PRO B 1 173 ? 17.625 -42.531 1.098 1 85.81 173 PRO B O 1
ATOM 6477 N N . ASP B 1 174 ? 19.078 -44.031 0.472 1 78.12 174 ASP B N 1
ATOM 6478 C CA . ASP B 1 174 ? 18.078 -45.094 0.448 1 78.12 174 ASP B CA 1
ATOM 6479 C C . ASP B 1 174 ? 17.906 -45.719 1.831 1 78.12 174 ASP B C 1
ATOM 6481 O O . ASP B 1 174 ? 18.531 -45.281 2.799 1 78.12 174 ASP B O 1
ATOM 6485 N N . ASP B 1 175 ? 16.938 -46.719 1.988 1 73.88 175 ASP B N 1
ATOM 6486 C CA . ASP B 1 175 ? 16.625 -47.344 3.268 1 73.88 175 ASP B CA 1
ATOM 6487 C C . ASP B 1 175 ? 17.859 -48.062 3.824 1 73.88 175 ASP B C 1
ATOM 6489 O O . ASP B 1 175 ? 18 -48.219 5.039 1 73.88 175 ASP B O 1
ATOM 6493 N N . GLN B 1 176 ? 18.797 -48.5 2.947 1 78.25 176 GLN B N 1
ATOM 6494 C CA . GLN B 1 176 ? 19.984 -49.25 3.375 1 78.25 176 GLN B CA 1
ATOM 6495 C C . GLN B 1 176 ? 21.156 -48.312 3.609 1 78.25 176 GLN B C 1
ATOM 6497 O O . GLN B 1 176 ? 22.266 -48.75 3.918 1 78.25 176 GLN B O 1
ATOM 6502 N N . GLY B 1 177 ? 20.938 -47.031 3.492 1 79.19 177 GLY B N 1
ATOM 6503 C CA . GLY B 1 177 ? 21.984 -46.031 3.748 1 79.19 177 GLY B CA 1
ATOM 6504 C C . GLY B 1 177 ? 22.812 -45.719 2.516 1 79.19 177 GLY B C 1
ATOM 6505 O O . GLY B 1 177 ? 23.75 -44.906 2.584 1 79.19 177 GLY B O 1
ATOM 6506 N N . ASN B 1 178 ? 22.531 -46.375 1.399 1 83.38 178 ASN B N 1
ATOM 6507 C CA . ASN B 1 178 ? 23.25 -46.062 0.165 1 83.38 178 ASN B CA 1
ATOM 6508 C C . ASN B 1 178 ? 22.719 -44.781 -0.484 1 83.38 178 ASN B C 1
ATOM 6510 O O . ASN B 1 178 ? 21.531 -44.469 -0.358 1 83.38 178 ASN B O 1
ATOM 6514 N N . THR B 1 179 ? 23.672 -44.094 -1.059 1 89.12 179 THR B N 1
ATOM 6515 C CA . THR B 1 179 ? 23.297 -42.844 -1.702 1 89.12 179 THR B CA 1
ATOM 6516 C C . THR B 1 179 ? 22.719 -43.094 -3.09 1 89.12 179 THR B C 1
ATOM 6518 O O . THR B 1 179 ? 23.359 -43.719 -3.934 1 89.12 179 THR B O 1
ATOM 6521 N N . LEU B 1 180 ? 21.531 -42.719 -3.281 1 91.88 180 LEU B N 1
ATOM 6522 C CA . LEU B 1 180 ? 20.891 -42.781 -4.594 1 91.88 180 LEU B CA 1
ATOM 6523 C C . LEU B 1 180 ? 21 -41.438 -5.309 1 91.88 180 LEU B C 1
ATOM 6525 O O . LEU B 1 180 ? 20.578 -40.406 -4.785 1 91.88 180 LEU B O 1
ATOM 6529 N N . TYR B 1 181 ? 21.625 -41.469 -6.461 1 95.25 181 TYR B N 1
ATOM 6530 C CA . TYR B 1 181 ? 21.828 -40.25 -7.227 1 95.25 181 TYR B CA 1
ATOM 6531 C C . TYR B 1 181 ? 20.672 -40 -8.203 1 95.25 181 TYR B C 1
ATOM 6533 O O . TYR B 1 181 ? 20.047 -40.969 -8.672 1 95.25 181 TYR B O 1
ATOM 6541 N N . SER B 1 182 ? 20.422 -38.719 -8.438 1 96.88 182 SER B N 1
ATOM 6542 C CA . SER B 1 182 ? 19.438 -38.406 -9.461 1 96.88 182 SER B CA 1
ATOM 6543 C C . SER B 1 182 ? 19.938 -38.781 -10.852 1 96.88 182 SER B C 1
ATOM 6545 O O . SER B 1 182 ? 21.156 -38.844 -11.078 1 96.88 182 SER B O 1
ATOM 6547 N N . PHE B 1 183 ? 18.984 -38.969 -11.734 1 97 183 PHE B N 1
ATOM 6548 C CA . PHE B 1 183 ? 19.266 -39.312 -13.133 1 97 183 PHE B CA 1
ATOM 6549 C C . PHE B 1 183 ? 20.172 -38.25 -13.758 1 97 183 PHE B C 1
ATOM 6551 O O . PHE B 1 183 ? 21.188 -38.594 -14.383 1 97 183 PHE B O 1
ATOM 6558 N N . SER B 1 184 ? 19.891 -37 -13.57 1 98 184 SER B N 1
ATOM 6559 C CA . SER B 1 184 ? 20.625 -35.906 -14.148 1 98 184 SER B CA 1
ATOM 6560 C C . SER B 1 184 ? 22.031 -35.781 -13.547 1 98 184 SER B C 1
ATOM 6562 O O . SER B 1 184 ? 23 -35.531 -14.266 1 98 184 SER B O 1
ATOM 6564 N N . LEU B 1 185 ? 22.125 -36 -12.242 1 96.88 185 LEU B N 1
ATOM 6565 C CA . LEU B 1 185 ? 23.438 -35.906 -11.602 1 96.88 185 LEU B CA 1
ATOM 6566 C C . LEU B 1 185 ? 24.328 -37.062 -12.062 1 96.88 185 LEU B C 1
ATOM 6568 O O . LEU B 1 185 ? 25.531 -36.844 -12.289 1 96.88 185 LEU B O 1
ATOM 6572 N N . ARG B 1 186 ? 23.781 -38.219 -12.211 1 96.5 186 ARG B N 1
ATOM 6573 C CA . ARG B 1 186 ? 24.531 -39.375 -12.68 1 96.5 186 ARG B CA 1
ATOM 6574 C C . ARG B 1 186 ? 25.156 -39.125 -14.047 1 96.5 186 ARG B C 1
ATOM 6576 O O . ARG B 1 186 ? 26.328 -39.438 -14.273 1 96.5 186 ARG B O 1
ATOM 6583 N N . LEU B 1 187 ? 24.359 -38.625 -14.898 1 97.88 187 LEU B N 1
ATOM 6584 C CA . LEU B 1 187 ? 24.828 -38.312 -16.25 1 97.88 187 LEU B CA 1
ATOM 6585 C C . LEU B 1 187 ? 25.922 -37.25 -16.219 1 97.88 187 LEU B C 1
ATOM 6587 O O . LEU B 1 187 ? 26.938 -37.375 -16.891 1 97.88 187 LEU B O 1
ATOM 6591 N N . ALA B 1 188 ? 25.734 -36.25 -15.445 1 97.69 188 ALA B N 1
ATOM 6592 C CA . ALA B 1 188 ? 26.703 -35.188 -15.352 1 97.69 188 ALA B CA 1
ATOM 6593 C C . ALA B 1 188 ? 28.031 -35.656 -14.766 1 97.69 188 ALA B C 1
ATOM 6595 O O . ALA B 1 188 ? 29.094 -35.281 -15.227 1 97.69 188 ALA B O 1
ATOM 6596 N N . LEU B 1 189 ? 27.922 -36.5 -13.734 1 96.75 189 LEU B N 1
ATOM 6597 C CA . LEU B 1 189 ? 29.125 -37.031 -13.086 1 96.75 189 LEU B CA 1
ATOM 6598 C C . LEU B 1 189 ? 29.938 -37.875 -14.047 1 96.75 189 LEU B C 1
ATOM 6600 O O . LEU B 1 189 ? 31.172 -37.844 -14.023 1 96.75 189 LEU B O 1
ATOM 6604 N N . ARG B 1 190 ? 29.203 -38.625 -14.875 1 96.56 190 ARG B N 1
ATOM 6605 C CA . ARG B 1 190 ? 29.906 -39.438 -15.859 1 96.56 190 ARG B CA 1
ATOM 6606 C C . ARG B 1 190 ? 30.656 -38.562 -16.875 1 96.56 190 ARG B C 1
ATOM 6608 O O . ARG B 1 190 ? 31.766 -38.875 -17.266 1 96.56 190 ARG B O 1
ATOM 6615 N N . TYR B 1 191 ? 30.016 -37.562 -17.344 1 97.19 191 TYR B N 1
ATOM 6616 C CA . TYR B 1 191 ? 30.641 -36.594 -18.234 1 97.19 191 TYR B CA 1
ATOM 6617 C C . TYR B 1 191 ? 31.875 -35.969 -17.578 1 97.19 191 TYR B C 1
ATOM 6619 O O . TYR B 1 191 ? 32.938 -35.906 -18.172 1 97.19 191 TYR B O 1
ATOM 6627 N N . LEU B 1 192 ? 31.766 -35.531 -16.344 1 96.25 192 LEU B N 1
ATOM 6628 C CA . LEU B 1 192 ? 32.812 -34.812 -15.617 1 96.25 192 LEU B CA 1
ATOM 6629 C C . LEU B 1 192 ? 33.969 -35.75 -15.258 1 96.25 192 LEU B C 1
ATOM 6631 O O . LEU B 1 192 ? 35.094 -35.281 -15.141 1 96.25 192 LEU B O 1
ATOM 6635 N N . ALA B 1 193 ? 33.562 -37 -15.07 1 95.44 193 ALA B N 1
ATOM 6636 C CA . ALA B 1 193 ? 34.625 -37.938 -14.766 1 95.44 193 ALA B CA 1
ATOM 6637 C C . ALA B 1 193 ? 35.688 -37.969 -15.867 1 95.44 193 ALA B C 1
ATOM 6639 O O . ALA B 1 193 ? 36.875 -38.125 -15.586 1 95.44 193 ALA B O 1
ATOM 6640 N N . ASP B 1 194 ? 35.25 -37.844 -17.125 1 95 194 ASP B N 1
ATOM 6641 C CA . ASP B 1 194 ? 36.188 -37.781 -18.25 1 95 194 ASP B CA 1
ATOM 6642 C C . ASP B 1 194 ? 37.062 -36.531 -18.188 1 95 194 ASP B C 1
ATOM 6644 O O . ASP B 1 194 ? 38.125 -36.5 -18.797 1 95 194 ASP B O 1
ATOM 6648 N N . GLU B 1 195 ? 36.656 -35.562 -17.453 1 94.56 195 GLU B N 1
ATOM 6649 C CA . GLU B 1 195 ? 37.438 -34.344 -17.281 1 94.56 195 GLU B CA 1
ATOM 6650 C C . GLU B 1 195 ? 38.25 -34.375 -16 1 94.56 195 GLU B C 1
ATOM 6652 O O . GLU B 1 195 ? 38.875 -33.375 -15.633 1 94.56 195 GLU B O 1
ATOM 6657 N N . GLY B 1 196 ? 38.125 -35.438 -15.234 1 94.31 196 GLY B N 1
ATOM 6658 C CA . GLY B 1 196 ? 38.875 -35.625 -14.008 1 94.31 196 GLY B CA 1
ATOM 6659 C C . GLY B 1 196 ? 38.219 -34.969 -12.797 1 94.31 196 GLY B C 1
ATOM 6660 O O . GLY B 1 196 ? 38.875 -34.719 -11.789 1 94.31 196 GLY B O 1
ATOM 6661 N N . ILE B 1 197 ? 36.969 -34.688 -12.859 1 95.44 197 ILE B N 1
ATOM 6662 C CA . ILE B 1 197 ? 36.25 -34.062 -11.773 1 95.44 197 ILE B CA 1
ATOM 6663 C C . ILE B 1 197 ? 35.312 -35.062 -11.102 1 95.44 197 ILE B C 1
ATOM 6665 O O . ILE B 1 197 ? 34.438 -35.625 -11.758 1 95.44 197 ILE B O 1
ATOM 6669 N N . GLU B 1 198 ? 35.469 -35.312 -9.836 1 94.06 198 GLU B N 1
ATOM 6670 C CA . GLU B 1 198 ? 34.625 -36.188 -9.031 1 94.06 198 GLU B CA 1
ATOM 6671 C C . GLU B 1 198 ? 34 -35.438 -7.855 1 94.06 198 GLU B C 1
ATOM 6673 O O . GLU B 1 198 ? 34.562 -34.438 -7.395 1 94.06 198 GLU B O 1
ATOM 6678 N N . PRO B 1 199 ? 32.844 -35.844 -7.465 1 93.62 199 PRO B N 1
ATOM 6679 C CA . PRO B 1 199 ? 32.219 -35.188 -6.312 1 93.62 199 PRO B CA 1
ATOM 6680 C C . PRO B 1 199 ? 33 -35.406 -5.02 1 93.62 199 PRO B C 1
ATOM 6682 O O . PRO B 1 199 ? 33.5 -36.5 -4.773 1 93.62 199 PRO B O 1
ATOM 6685 N N . ARG B 1 200 ? 33.188 -34.375 -4.305 1 92.69 200 ARG B N 1
ATOM 6686 C CA . ARG B 1 200 ? 33.875 -34.438 -3.012 1 92.69 200 ARG B CA 1
ATOM 6687 C C . ARG B 1 200 ? 33.219 -33.5 -2.004 1 92.69 200 ARG B C 1
ATOM 6689 O O . ARG B 1 200 ? 32.375 -32.688 -2.371 1 92.69 200 ARG B O 1
ATOM 6696 N N . GLY B 1 201 ? 33.5 -33.75 -0.752 1 92.31 201 GLY B N 1
ATOM 6697 C CA . GLY B 1 201 ? 33.062 -32.812 0.266 1 92.31 201 GLY B CA 1
ATOM 6698 C C . GLY B 1 201 ? 33.812 -31.5 0.243 1 92.31 201 GLY B C 1
ATOM 6699 O O . GLY B 1 201 ? 35.031 -31.484 -0.035 1 92.31 201 GLY B O 1
ATOM 6700 N N . SER B 1 202 ? 33.094 -30.516 0.504 1 90.81 202 SER B N 1
ATOM 6701 C CA . SER B 1 202 ? 33.719 -29.203 0.521 1 90.81 202 SER B CA 1
ATOM 6702 C C . SER B 1 202 ? 34.75 -29.109 1.661 1 90.81 202 SER B C 1
ATOM 6704 O O . SER B 1 202 ? 34.656 -29.844 2.641 1 90.81 202 SER B O 1
ATOM 6706 N N . ASP B 1 203 ? 35.656 -28.172 1.556 1 89.5 203 ASP B N 1
ATOM 6707 C CA . ASP B 1 203 ? 36.688 -27.969 2.57 1 89.5 203 ASP B CA 1
ATOM 6708 C C . ASP B 1 203 ? 36.094 -27.422 3.861 1 89.5 203 ASP B C 1
ATOM 6710 O O . ASP B 1 203 ? 36.531 -27.766 4.957 1 89.5 203 ASP B O 1
ATOM 6714 N N . ALA B 1 204 ? 35.156 -26.625 3.68 1 87.62 204 ALA B N 1
ATOM 6715 C CA . ALA B 1 204 ? 34.531 -26 4.84 1 87.62 204 ALA B CA 1
ATOM 6716 C C . ALA B 1 204 ? 33.594 -26.969 5.559 1 87.62 204 ALA B C 1
ATOM 6718 O O . ALA B 1 204 ? 33.5 -26.969 6.789 1 87.62 204 ALA B O 1
ATOM 6719 N N . ASP B 1 205 ? 32.906 -27.797 4.848 1 90.06 205 ASP B N 1
ATOM 6720 C CA . ASP B 1 205 ? 31.969 -28.781 5.383 1 90.06 205 ASP B CA 1
ATOM 6721 C C . ASP B 1 205 ? 31.953 -30.047 4.543 1 90.06 205 ASP B C 1
ATOM 6723 O O . ASP B 1 205 ? 31.469 -30.047 3.412 1 90.06 205 ASP B O 1
ATOM 6727 N N . PRO B 1 206 ? 32.406 -31.062 5.047 1 89.44 206 PRO B N 1
ATOM 6728 C CA . PRO B 1 206 ? 32.5 -32.312 4.281 1 89.44 206 PRO B CA 1
ATOM 6729 C C . PRO B 1 206 ? 31.141 -32.844 3.867 1 89.44 206 PRO B C 1
ATOM 6731 O O . PRO B 1 206 ? 31.062 -33.719 2.988 1 89.44 206 PRO B O 1
ATOM 6734 N N . TYR B 1 207 ? 30.078 -32.375 4.426 1 87.12 207 TYR B N 1
ATOM 6735 C CA . TYR B 1 207 ? 28.75 -32.875 4.113 1 87.12 207 TYR B CA 1
ATOM 6736 C C . TYR B 1 207 ? 28.125 -32.094 2.975 1 87.12 207 TYR B C 1
ATOM 6738 O O . TYR B 1 207 ? 27.031 -32.406 2.5 1 87.12 207 TYR B O 1
ATOM 6746 N N . VAL B 1 208 ? 28.875 -31.078 2.549 1 92.62 208 VAL B N 1
ATOM 6747 C CA . VAL B 1 208 ? 28.422 -30.281 1.417 1 92.62 208 VAL B CA 1
ATOM 6748 C C . VAL B 1 208 ? 29.172 -30.703 0.153 1 92.62 208 VAL B C 1
ATOM 6750 O O . VAL B 1 208 ? 30.391 -30.781 0.148 1 92.62 208 VAL B O 1
ATOM 6753 N N . MET B 1 209 ? 28.375 -30.953 -0.811 1 93.56 209 MET B N 1
ATOM 6754 C CA . MET B 1 209 ? 28.953 -31.484 -2.045 1 93.56 209 MET B CA 1
ATOM 6755 C C . MET B 1 209 ? 29.656 -30.375 -2.824 1 93.56 209 MET B C 1
ATOM 6757 O O . MET B 1 209 ? 29.156 -29.25 -2.904 1 93.56 209 MET B O 1
ATOM 6761 N N . GLN B 1 210 ? 30.828 -30.719 -3.291 1 94.06 210 GLN B N 1
ATOM 6762 C CA . GLN B 1 210 ? 31.594 -29.812 -4.152 1 94.06 210 GLN B CA 1
ATOM 6763 C C . GLN B 1 210 ? 31.969 -30.5 -5.461 1 94.06 210 GLN B C 1
ATOM 6765 O O . GLN B 1 210 ? 32.312 -31.688 -5.473 1 94.06 210 GLN B O 1
ATOM 6770 N N . LEU B 1 211 ? 31.703 -29.859 -6.566 1 93.62 211 LEU B N 1
ATOM 6771 C CA . LEU B 1 211 ? 32.125 -30.281 -7.895 1 93.62 211 LEU B CA 1
ATOM 6772 C C . LEU B 1 211 ? 33.094 -29.266 -8.5 1 93.62 211 LEU B C 1
ATOM 6774 O O . LEU B 1 211 ? 32.688 -28.156 -8.859 1 93.62 211 LEU B O 1
ATOM 6778 N N . GLY B 1 212 ? 34.281 -29.656 -8.711 1 92.25 212 GLY B N 1
ATOM 6779 C CA . GLY B 1 212 ? 35.281 -28.656 -9.141 1 92.25 212 GLY B CA 1
ATOM 6780 C C . GLY B 1 212 ? 35.438 -27.516 -8.156 1 92.25 212 GLY B C 1
ATOM 6781 O O . GLY B 1 212 ? 35.688 -27.734 -6.973 1 92.25 212 GLY B O 1
ATOM 6782 N N . GLN B 1 213 ? 35.125 -26.344 -8.625 1 88.5 213 GLN B N 1
ATOM 6783 C CA . GLN B 1 213 ? 35.281 -25.188 -7.766 1 88.5 213 GLN B CA 1
ATOM 6784 C C . GLN B 1 213 ? 33.906 -24.734 -7.207 1 88.5 213 GLN B C 1
ATOM 6786 O O . GLN B 1 213 ? 33.844 -23.859 -6.344 1 88.5 213 GLN B O 1
ATOM 6791 N N . SER B 1 214 ? 32.938 -25.438 -7.637 1 92.31 214 SER B N 1
ATOM 6792 C CA . SER B 1 214 ? 31.594 -25 -7.258 1 92.31 214 SER B CA 1
ATOM 6793 C C . SER B 1 214 ? 31.078 -25.75 -6.031 1 92.31 214 SER B C 1
ATOM 6795 O O . SER B 1 214 ? 31.188 -26.984 -5.973 1 92.31 214 SER B O 1
ATOM 6797 N N . ILE B 1 215 ? 30.672 -25.016 -5.051 1 92.44 215 ILE B N 1
ATOM 6798 C CA . ILE B 1 215 ? 30.094 -25.594 -3.838 1 92.44 215 ILE B CA 1
ATOM 6799 C C . ILE B 1 215 ? 28.562 -25.625 -3.955 1 92.44 215 ILE B C 1
ATOM 6801 O O . ILE B 1 215 ? 27.938 -24.609 -4.25 1 92.44 215 ILE B O 1
ATOM 6805 N N . PHE B 1 216 ? 27.969 -26.859 -3.789 1 93.75 216 PHE B N 1
ATOM 6806 C CA . PHE B 1 216 ? 26.516 -27.031 -3.84 1 93.75 216 PHE B CA 1
ATOM 6807 C C . PHE B 1 216 ? 25.906 -26.938 -2.443 1 93.75 216 PHE B C 1
ATOM 6809 O O . PHE B 1 216 ? 25.75 -27.953 -1.758 1 93.75 216 PHE B O 1
ATOM 6816 N N . THR B 1 217 ? 25.609 -25.75 -2.008 1 91.31 217 THR B N 1
ATOM 6817 C CA . THR B 1 217 ? 24.969 -25.562 -0.703 1 91.31 217 THR B CA 1
ATOM 6818 C C . THR B 1 217 ? 23.547 -26.094 -0.714 1 91.31 217 THR B C 1
ATOM 6820 O O . THR B 1 217 ? 22.719 -25.672 -1.526 1 91.31 217 THR B O 1
ATOM 6823 N N . PRO B 1 218 ? 23.234 -27.047 0.201 1 93.25 218 PRO B N 1
ATOM 6824 C CA . PRO B 1 218 ? 21.891 -27.594 0.216 1 93.25 218 PRO B CA 1
ATOM 6825 C C . PRO B 1 218 ? 20.828 -26.562 0.625 1 93.25 218 PRO B C 1
ATOM 6827 O O . PRO B 1 218 ? 21.094 -25.719 1.5 1 93.25 218 PRO B O 1
ATOM 6830 N N . LEU B 1 219 ? 19.719 -26.688 -0.004 1 93.88 219 LEU B N 1
ATOM 6831 C CA . LEU B 1 219 ? 18.594 -25.797 0.291 1 93.88 219 LEU B CA 1
ATOM 6832 C C . LEU B 1 219 ? 18 -26.109 1.659 1 93.88 219 LEU B C 1
ATOM 6834 O O . LEU B 1 219 ? 17.766 -27.281 1.986 1 93.88 219 LEU B O 1
ATOM 6838 N N . GLN B 1 220 ? 17.828 -25.109 2.471 1 93.56 220 GLN B N 1
ATOM 6839 C CA . GLN B 1 220 ? 17.125 -25.234 3.742 1 93.56 220 GLN B CA 1
ATOM 6840 C C . GLN B 1 220 ? 15.672 -24.797 3.609 1 93.56 220 GLN B C 1
ATOM 6842 O O . GLN B 1 220 ? 15.312 -24.078 2.676 1 93.56 220 GLN B O 1
ATOM 6847 N N . PRO B 1 221 ? 14.812 -25.219 4.535 1 91.94 221 PRO B N 1
ATOM 6848 C CA . PRO B 1 221 ? 13.367 -25 4.406 1 91.94 221 PRO B CA 1
ATOM 6849 C C . PRO B 1 221 ? 13 -23.516 4.309 1 91.94 221 PRO B C 1
ATOM 6851 O O . PRO B 1 221 ? 11.969 -23.172 3.723 1 91.94 221 PRO B O 1
ATOM 6854 N N . ASN B 1 222 ? 13.844 -22.641 4.836 1 91.62 222 ASN B N 1
ATOM 6855 C CA . ASN B 1 222 ? 13.477 -21.234 4.859 1 91.62 222 ASN B CA 1
ATOM 6856 C C . ASN B 1 222 ? 14.453 -20.375 4.043 1 91.62 222 ASN B C 1
ATOM 6858 O O . ASN B 1 222 ? 14.594 -19.188 4.285 1 91.62 222 ASN B O 1
ATOM 6862 N N . ASP B 1 223 ? 15.148 -20.984 3.092 1 92.12 223 ASP B N 1
ATOM 6863 C CA . ASP B 1 223 ? 16.109 -20.266 2.262 1 92.12 223 ASP B CA 1
ATOM 6864 C C . ASP B 1 223 ? 15.406 -19.484 1.159 1 92.12 223 ASP B C 1
ATOM 6866 O O . ASP B 1 223 ? 14.406 -19.938 0.604 1 92.12 223 ASP B O 1
ATOM 6870 N N . GLY B 1 224 ? 15.977 -18.266 0.908 1 89.81 224 GLY B N 1
ATOM 6871 C CA . GLY B 1 224 ? 15.43 -17.453 -0.163 1 89.81 224 GLY B CA 1
ATOM 6872 C C . GLY B 1 224 ? 14.016 -16.984 0.108 1 89.81 224 GLY B C 1
ATOM 6873 O O . GLY B 1 224 ? 13.75 -16.375 1.146 1 89.81 224 GLY B O 1
ATOM 6874 N N . GLY B 1 225 ? 13.141 -17.391 -0.708 1 88.81 225 GLY B N 1
ATOM 6875 C CA . GLY B 1 225 ? 11.742 -17 -0.558 1 88.81 225 GLY B CA 1
ATOM 6876 C C . GLY B 1 225 ? 10.883 -18.094 0.058 1 88.81 225 GLY B C 1
ATOM 6877 O O . GLY B 1 225 ? 9.695 -17.891 0.293 1 88.81 225 GLY B O 1
ATOM 6878 N N . TYR B 1 226 ? 11.445 -19.219 0.423 1 90.62 226 TYR B N 1
ATOM 6879 C CA . TYR B 1 226 ? 10.695 -20.359 0.938 1 90.62 226 TYR B CA 1
ATOM 6880 C C . TYR B 1 226 ? 10.438 -20.219 2.434 1 90.62 226 TYR B C 1
ATOM 6882 O O . TYR B 1 226 ? 11.234 -19.594 3.146 1 90.62 226 TYR B O 1
ATOM 6890 N N . VAL B 1 227 ? 9.359 -20.719 2.873 1 89.56 227 VAL B N 1
ATOM 6891 C CA . VAL B 1 227 ? 9.016 -20.812 4.285 1 89.56 227 VAL B CA 1
ATOM 6892 C C . VAL B 1 227 ? 8.492 -22.219 4.59 1 89.56 227 VAL B C 1
ATOM 6894 O O . VAL B 1 227 ? 7.395 -22.578 4.176 1 89.56 227 VAL B O 1
ATOM 6897 N N . GLY B 1 228 ? 9.312 -22.969 5.285 1 87.31 228 GLY B N 1
ATOM 6898 C CA . GLY B 1 228 ? 8.914 -24.312 5.641 1 87.31 228 GLY B CA 1
ATOM 6899 C C . GLY B 1 228 ? 8.82 -25.25 4.445 1 87.31 228 GLY B C 1
ATOM 6900 O O . GLY B 1 228 ? 7.906 -26.062 4.355 1 87.31 228 GLY B O 1
ATOM 6901 N N . ALA B 1 229 ? 9.656 -25.094 3.457 1 87.06 229 ALA B N 1
ATOM 6902 C CA . ALA B 1 229 ? 9.648 -25.938 2.271 1 87.06 229 ALA B CA 1
ATOM 6903 C C . ALA B 1 229 ? 10.195 -27.328 2.588 1 87.06 229 ALA B C 1
ATOM 6905 O O . ALA B 1 229 ? 11.016 -27.5 3.496 1 87.06 229 ALA B O 1
ATOM 6906 N N . ASP B 1 230 ? 9.703 -28.328 1.886 1 85.81 230 ASP B N 1
ATOM 6907 C CA . ASP B 1 230 ? 10.234 -29.688 2.008 1 85.81 230 ASP B CA 1
ATOM 6908 C C . ASP B 1 230 ? 11.609 -29.797 1.345 1 85.81 230 ASP B C 1
ATOM 6910 O O . ASP B 1 230 ? 11.711 -29.766 0.116 1 85.81 230 ASP B O 1
ATOM 6914 N N . THR B 1 231 ? 12.562 -29.906 2.148 1 89.88 231 THR B N 1
ATOM 6915 C CA . THR B 1 231 ? 13.922 -30.016 1.629 1 89.88 231 THR B CA 1
ATOM 6916 C C . THR B 1 231 ? 14.523 -31.375 1.95 1 89.88 231 THR B C 1
ATOM 6918 O O . THR B 1 231 ? 15.719 -31.484 2.24 1 89.88 231 THR B O 1
ATOM 6921 N N . ALA B 1 232 ? 13.586 -32.375 1.896 1 87.44 232 ALA B N 1
ATOM 6922 C CA . ALA B 1 232 ? 14.102 -33.719 2.072 1 87.44 232 ALA B CA 1
ATOM 6923 C C . ALA B 1 232 ? 15.07 -34.094 0.952 1 87.44 232 ALA B C 1
ATOM 6925 O O . ALA B 1 232 ? 14.836 -33.75 -0.213 1 87.44 232 ALA B O 1
ATOM 6926 N N . GLY B 1 233 ? 16.156 -34.781 1.349 1 91.06 233 GLY B N 1
ATOM 6927 C CA . GLY B 1 233 ? 17.219 -35.062 0.386 1 91.06 233 GLY B CA 1
ATOM 6928 C C . GLY B 1 233 ? 18.125 -33.875 0.151 1 91.06 233 GLY B C 1
ATOM 6929 O O . GLY B 1 233 ? 18.047 -32.875 0.854 1 91.06 233 GLY B O 1
ATOM 6930 N N . TYR B 1 234 ? 19.062 -34.094 -0.696 1 94.56 234 TYR B N 1
ATOM 6931 C CA . TYR B 1 234 ? 19.984 -33 -1.052 1 94.56 234 TYR B CA 1
ATOM 6932 C C . TYR B 1 234 ? 19.453 -32.219 -2.236 1 94.56 234 TYR B C 1
ATOM 6934 O O . TYR B 1 234 ? 19.469 -32.688 -3.375 1 94.56 234 TYR B O 1
ATOM 6942 N N . GLN B 1 235 ? 18.922 -31.016 -1.95 1 95.38 235 GLN B N 1
ATOM 6943 C CA . GLN B 1 235 ? 18.281 -30.203 -2.982 1 95.38 235 GLN B CA 1
ATOM 6944 C C . GLN B 1 235 ? 19.016 -28.891 -3.184 1 95.38 235 GLN B C 1
ATOM 6946 O O . GLN B 1 235 ? 19.594 -28.328 -2.238 1 95.38 235 GLN B O 1
ATOM 6951 N N . VAL B 1 236 ? 19.078 -28.406 -4.363 1 95 236 VAL B N 1
ATOM 6952 C CA . VAL B 1 236 ? 19.594 -27.094 -4.715 1 95 236 VAL B CA 1
ATOM 6953 C C . VAL B 1 236 ? 18.625 -26.406 -5.688 1 95 236 VAL B C 1
ATOM 6955 O O . VAL B 1 236 ? 17.734 -27.062 -6.25 1 95 236 VAL B O 1
ATOM 6958 N N . MET B 1 237 ? 18.797 -25.125 -5.816 1 95.44 237 MET B N 1
ATOM 6959 C CA . MET B 1 237 ? 17.969 -24.438 -6.797 1 95.44 237 MET B CA 1
ATOM 6960 C C . MET B 1 237 ? 18.391 -24.797 -8.219 1 95.44 237 MET B C 1
ATOM 6962 O O . MET B 1 237 ? 19.578 -24.922 -8.508 1 95.44 237 MET B O 1
ATOM 6966 N N . LEU B 1 238 ? 17.375 -25 -9.008 1 95.56 238 LEU B N 1
ATOM 6967 C CA . LEU B 1 238 ? 17.656 -25.281 -10.414 1 95.56 238 LEU B CA 1
ATOM 6968 C C . LEU B 1 238 ? 17.953 -24 -11.18 1 95.56 238 LEU B C 1
ATOM 6970 O O . LEU B 1 238 ? 17.172 -23.047 -11.148 1 95.56 238 LEU B O 1
ATOM 6974 N N . ASN B 1 239 ? 19.109 -23.938 -11.719 1 94.62 239 ASN B N 1
ATOM 6975 C CA . ASN B 1 239 ? 19.516 -22.797 -12.531 1 94.62 239 ASN B CA 1
ATOM 6976 C C . ASN B 1 239 ? 19.234 -23.031 -14.008 1 94.62 239 ASN B C 1
ATOM 6978 O O . ASN B 1 239 ? 20.125 -23.406 -14.773 1 94.62 239 ASN B O 1
ATOM 6982 N N . TYR B 1 240 ? 18 -22.719 -14.43 1 93.81 240 TYR B N 1
ATOM 6983 C CA . TYR B 1 240 ? 17.562 -22.938 -15.805 1 93.81 240 TYR B CA 1
ATOM 6984 C C . TYR B 1 240 ? 18.391 -22.109 -16.781 1 93.81 240 TYR B C 1
ATOM 6986 O O . TYR B 1 240 ? 18.719 -20.953 -16.5 1 93.81 240 TYR B O 1
ATOM 6994 N N . ARG B 1 241 ? 18.812 -22.703 -17.812 1 92.75 241 ARG B N 1
ATOM 6995 C CA . ARG B 1 241 ? 19.484 -22 -18.906 1 92.75 241 ARG B CA 1
ATOM 6996 C C . ARG B 1 241 ? 18.484 -21.172 -19.719 1 92.75 241 ARG B C 1
ATOM 6998 O O . ARG B 1 241 ? 18.828 -20.109 -20.219 1 92.75 241 ARG B O 1
ATOM 7005 N N . GLY B 1 242 ? 17.375 -21.719 -19.812 1 91.12 242 GLY B N 1
ATOM 7006 C CA . GLY B 1 242 ? 16.312 -21.062 -20.562 1 91.12 242 GLY B CA 1
ATOM 7007 C C . GLY B 1 242 ? 15.062 -21.906 -20.688 1 91.12 242 GLY B C 1
ATOM 7008 O O . GLY B 1 242 ? 14.859 -22.844 -19.906 1 91.12 242 GLY B O 1
ATOM 7009 N N . ASP B 1 243 ? 14.227 -21.484 -21.656 1 89.25 243 ASP B N 1
ATOM 7010 C CA . ASP B 1 243 ? 13.023 -22.266 -21.938 1 89.25 243 ASP B CA 1
ATOM 7011 C C . ASP B 1 243 ? 13.352 -23.453 -22.844 1 89.25 243 ASP B C 1
ATOM 7013 O O . ASP B 1 243 ? 14.484 -23.938 -22.859 1 89.25 243 ASP B O 1
ATOM 7017 N N . GLU B 1 244 ? 12.391 -24.062 -23.453 1 87.5 244 GLU B N 1
ATOM 7018 C CA . GLU B 1 244 ? 12.594 -25.266 -24.25 1 87.5 244 GLU B CA 1
ATOM 7019 C C . GLU B 1 244 ? 13.633 -25.031 -25.344 1 87.5 244 GLU B C 1
ATOM 7021 O O . GLU B 1 244 ? 14.266 -25.984 -25.812 1 87.5 244 GLU B O 1
ATOM 7026 N N . ARG B 1 245 ? 13.922 -23.734 -25.812 1 87.44 245 ARG B N 1
ATOM 7027 C CA . ARG B 1 245 ? 14.867 -23.375 -26.875 1 87.44 245 ARG B CA 1
ATOM 7028 C C . ARG B 1 245 ? 16.312 -23.578 -26.422 1 87.44 245 ARG B C 1
ATOM 7030 O O . ARG B 1 245 ? 17.219 -23.609 -27.234 1 87.44 245 ARG B O 1
ATOM 7037 N N . ALA B 1 246 ? 16.453 -23.859 -25.094 1 90.69 246 ALA B N 1
ATOM 7038 C CA . ALA B 1 246 ? 17.797 -24 -24.547 1 90.69 246 ALA B CA 1
ATOM 7039 C C . ALA B 1 246 ? 18.297 -25.438 -24.703 1 90.69 246 ALA B C 1
ATOM 7041 O O . ALA B 1 246 ? 19.438 -25.734 -24.344 1 90.69 246 ALA B O 1
ATOM 7042 N N . VAL B 1 247 ? 17.453 -26.297 -25.266 1 92.5 247 VAL B N 1
ATOM 7043 C CA . VAL B 1 247 ? 17.812 -27.703 -25.422 1 92.5 247 VAL B CA 1
ATOM 7044 C C . VAL B 1 247 ? 17.781 -28.094 -26.891 1 92.5 247 VAL B C 1
ATOM 7046 O O . VAL B 1 247 ? 16.781 -27.859 -27.578 1 92.5 247 VAL B O 1
ATOM 7049 N N . THR B 1 248 ? 18.875 -28.562 -27.422 1 96 248 THR B N 1
ATOM 7050 C CA . THR B 1 248 ? 18.906 -29.125 -28.766 1 96 248 THR B CA 1
ATOM 7051 C C . THR B 1 248 ? 18.344 -30.547 -28.766 1 96 248 THR B C 1
ATOM 7053 O O . THR B 1 248 ? 18.719 -31.375 -27.953 1 96 248 THR B O 1
ATOM 7056 N N . TRP B 1 249 ? 17.391 -30.781 -29.672 1 95.62 249 TRP B N 1
ATOM 7057 C CA . TRP B 1 249 ? 16.828 -32.125 -29.688 1 95.62 249 TRP B CA 1
ATOM 7058 C C . TRP B 1 249 ? 16.609 -32.594 -31.125 1 95.62 249 TRP B C 1
ATOM 7060 O O . TRP B 1 249 ? 16.516 -31.781 -32.031 1 95.62 249 TRP B O 1
ATOM 7070 N N . VAL B 1 250 ? 16.672 -33.875 -31.375 1 96.88 250 VAL B N 1
ATOM 7071 C CA . VAL B 1 250 ? 16.391 -34.562 -32.656 1 96.88 250 VAL B CA 1
ATOM 7072 C C . VAL B 1 250 ? 15.367 -35.656 -32.438 1 96.88 250 VAL B C 1
ATOM 7074 O O . VAL B 1 250 ? 15.305 -36.25 -31.344 1 96.88 250 VAL B O 1
ATOM 7077 N N . PRO B 1 251 ? 14.539 -35.938 -33.406 1 96.31 251 PRO B N 1
ATOM 7078 C CA . PRO B 1 251 ? 13.594 -37.031 -33.25 1 96.31 251 PRO B CA 1
ATOM 7079 C C . PRO B 1 251 ? 14.281 -38.406 -33.25 1 96.31 251 PRO B C 1
ATOM 7081 O O . PRO B 1 251 ? 15.305 -38.594 -33.906 1 96.31 251 PRO B O 1
ATOM 7084 N N . LEU B 1 252 ? 13.742 -39.312 -32.469 1 96.75 252 LEU B N 1
ATOM 7085 C CA . LEU B 1 252 ? 14.266 -40.688 -32.375 1 96.75 252 LEU B CA 1
ATOM 7086 C C . LEU B 1 252 ? 14.406 -41.312 -33.75 1 96.75 252 LEU B C 1
ATOM 7088 O O . LEU B 1 252 ? 15.359 -42.062 -34 1 96.75 252 LEU B O 1
ATOM 7092 N N . GLU B 1 253 ? 13.508 -41 -34.656 1 95.5 253 GLU B N 1
ATOM 7093 C CA . GLU B 1 253 ? 13.523 -41.531 -36 1 95.5 253 GLU B CA 1
ATOM 7094 C C . GLU B 1 253 ? 14.812 -41.156 -36.75 1 95.5 253 GLU B C 1
ATOM 7096 O O . GLU B 1 253 ? 15.344 -41.938 -37.531 1 95.5 253 GLU B O 1
ATOM 7101 N N . ASP B 1 254 ? 15.305 -40 -36.531 1 96.44 254 ASP B N 1
ATOM 7102 C CA . ASP B 1 254 ? 16.531 -39.531 -37.188 1 96.44 254 ASP B CA 1
ATOM 7103 C C . ASP B 1 254 ? 17.734 -40.312 -36.719 1 96.44 254 ASP B C 1
ATOM 7105 O O . ASP B 1 254 ? 18.672 -40.531 -37.469 1 96.44 254 ASP B O 1
ATOM 7109 N N . VAL B 1 255 ? 17.719 -40.719 -35.5 1 97.31 255 VAL B N 1
ATOM 7110 C CA . VAL B 1 255 ? 18.812 -41.562 -34.969 1 97.31 255 VAL B CA 1
ATOM 7111 C C . VAL B 1 255 ? 18.734 -42.938 -35.562 1 97.31 255 VAL B C 1
ATOM 7113 O O . VAL B 1 255 ? 19.766 -43.5 -35.969 1 97.31 255 VAL B O 1
ATOM 7116 N N . LEU B 1 256 ? 17.516 -43.5 -35.656 1 96.38 256 LEU B N 1
ATOM 7117 C CA . LEU B 1 256 ? 17.312 -44.844 -36.156 1 96.38 256 LEU B CA 1
ATOM 7118 C C . LEU B 1 256 ? 17.672 -44.938 -37.625 1 96.38 256 LEU B C 1
ATOM 7120 O O . LEU B 1 256 ? 18.156 -45.969 -38.094 1 96.38 256 LEU B O 1
ATOM 7124 N N . THR B 1 257 ? 17.453 -43.844 -38.375 1 95.5 257 THR B N 1
ATOM 7125 C CA . THR B 1 257 ? 17.75 -43.812 -39.812 1 95.5 257 THR B CA 1
ATOM 7126 C C . THR B 1 257 ? 19.125 -43.219 -40.062 1 95.5 257 THR B C 1
ATOM 7128 O O . THR B 1 257 ? 19.469 -42.938 -41.219 1 95.5 257 THR B O 1
ATOM 7131 N N . GLU B 1 258 ? 19.891 -42.875 -39.031 1 94.81 258 GLU B N 1
ATOM 7132 C CA . GLU B 1 258 ? 21.25 -42.344 -39.094 1 94.81 258 GLU B CA 1
ATOM 7133 C C . GLU B 1 258 ? 21.312 -41.031 -39.844 1 94.81 258 GLU B C 1
ATOM 7135 O O . GLU B 1 258 ? 22.203 -40.844 -40.688 1 94.81 258 GLU B O 1
ATOM 7140 N N . ARG B 1 259 ? 20.422 -40.219 -39.594 1 94.94 259 ARG B N 1
ATOM 7141 C CA . ARG B 1 259 ? 20.359 -38.906 -40.25 1 94.94 259 ARG B CA 1
ATOM 7142 C C . ARG B 1 259 ? 20.922 -37.812 -39.344 1 94.94 259 ARG B C 1
ATOM 7144 O O . ARG B 1 259 ? 21.047 -36.656 -39.75 1 94.94 259 ARG B O 1
ATOM 7151 N N . VAL B 1 260 ? 21.359 -38.188 -38.188 1 96.31 260 VAL B N 1
ATOM 7152 C CA . VAL B 1 260 ? 21.891 -37.219 -37.25 1 96.31 260 VAL B CA 1
ATOM 7153 C C . VAL B 1 260 ? 23.391 -37.062 -37.469 1 96.31 260 VAL B C 1
ATOM 7155 O O . VAL B 1 260 ? 24.125 -38.031 -37.594 1 96.31 260 VAL B O 1
ATOM 7158 N N . ALA B 1 261 ? 23.828 -35.781 -37.562 1 95.38 261 ALA B N 1
ATOM 7159 C CA . ALA B 1 261 ? 25.266 -35.5 -37.719 1 95.38 261 ALA B CA 1
ATOM 7160 C C . ALA B 1 261 ? 26.047 -36.031 -36.5 1 95.38 261 ALA B C 1
ATOM 7162 O O . ALA B 1 261 ? 25.688 -35.812 -35.375 1 95.38 261 ALA B O 1
ATOM 7163 N N . PRO B 1 262 ? 27.109 -36.75 -36.781 1 95.19 262 PRO B N 1
ATOM 7164 C CA . PRO B 1 262 ? 27.906 -37.312 -35.688 1 95.19 262 PRO B CA 1
ATOM 7165 C C . PRO B 1 262 ? 28.422 -36.25 -34.719 1 95.19 262 PRO B C 1
ATOM 7167 O O . PRO B 1 262 ? 28.625 -36.531 -33.531 1 95.19 262 PRO B O 1
ATOM 7170 N N . GLU B 1 263 ? 28.547 -35 -35.125 1 94.69 263 GLU B N 1
ATOM 7171 C CA . GLU B 1 263 ? 29.047 -33.938 -34.312 1 94.69 263 GLU B CA 1
ATOM 7172 C C . GLU B 1 263 ? 28.062 -33.594 -33.188 1 94.69 263 GLU B C 1
ATOM 7174 O O . GLU B 1 263 ? 28.453 -33.062 -32.156 1 94.69 263 GLU B O 1
ATOM 7179 N N . LEU B 1 264 ? 26.828 -33.938 -33.406 1 95.62 264 LEU B N 1
ATOM 7180 C CA . LEU B 1 264 ? 25.781 -33.656 -32.406 1 95.62 264 LEU B CA 1
ATOM 7181 C C . LEU B 1 264 ? 25.766 -34.719 -31.328 1 95.62 264 LEU B C 1
ATOM 7183 O O . LEU B 1 264 ? 25.141 -34.531 -30.281 1 95.62 264 LEU B O 1
ATOM 7187 N N . ILE B 1 265 ? 26.531 -35.781 -31.578 1 97.25 265 ILE B N 1
ATOM 7188 C CA . ILE B 1 265 ? 26.516 -36.906 -30.641 1 97.25 265 ILE B CA 1
ATOM 7189 C C . ILE B 1 265 ? 27.859 -37 -29.953 1 97.25 265 ILE B C 1
ATOM 7191 O O . ILE B 1 265 ? 27.938 -37.25 -28.75 1 97.25 265 ILE B O 1
ATOM 7195 N N . ARG B 1 266 ? 28.891 -36.719 -30.672 1 96.81 266 ARG B N 1
ATOM 7196 C CA . ARG B 1 266 ? 30.25 -36.938 -30.203 1 96.81 266 ARG B CA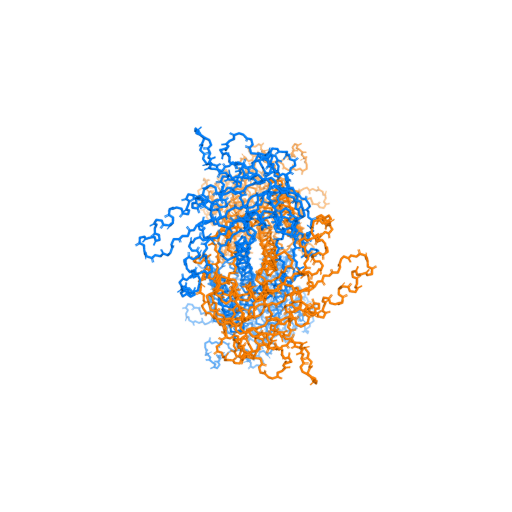 1
ATOM 7197 C C . ARG B 1 266 ? 30.547 -36.031 -29 1 96.81 266 ARG B C 1
ATOM 7199 O O . ARG B 1 266 ? 30.281 -34.844 -29.016 1 96.81 266 ARG B O 1
ATOM 7206 N N . ASP B 1 267 ? 31.031 -36.625 -27.984 1 96.12 267 ASP B N 1
ATOM 7207 C CA . ASP B 1 267 ? 31.516 -35.969 -26.781 1 96.12 267 ASP B CA 1
ATOM 7208 C C . ASP B 1 267 ? 30.391 -35.219 -26.078 1 96.12 267 ASP B C 1
ATOM 7210 O O . ASP B 1 267 ? 30.625 -34.188 -25.453 1 96.12 267 ASP B O 1
ATOM 7214 N N . ARG B 1 268 ? 29.156 -35.625 -26.328 1 97.62 268 ARG B N 1
ATOM 7215 C CA . ARG B 1 268 ? 28 -35 -25.719 1 97.62 268 ARG B CA 1
ATOM 7216 C C . ARG B 1 268 ? 27.25 -35.969 -24.812 1 97.62 268 ARG B C 1
ATOM 7218 O O . ARG B 1 268 ? 27.5 -37.156 -24.828 1 97.62 268 ARG B O 1
ATOM 7225 N N . VAL B 1 269 ? 26.547 -35.438 -23.922 1 98.38 269 VAL B N 1
ATOM 7226 C CA . VAL B 1 269 ? 25.594 -36.219 -23.156 1 98.38 269 VAL B CA 1
ATOM 7227 C C . VAL B 1 269 ? 24.266 -36.312 -23.922 1 98.38 269 VAL B C 1
ATOM 7229 O O . VAL B 1 269 ? 23.688 -35.281 -24.297 1 98.38 269 VAL B O 1
ATOM 7232 N N . VAL B 1 270 ? 23.844 -37.5 -24.172 1 98.69 270 VAL B N 1
ATOM 7233 C CA . VAL B 1 270 ? 22.625 -37.719 -24.938 1 98.69 270 VAL B CA 1
ATOM 7234 C C . VAL B 1 270 ? 21.531 -38.25 -24.031 1 98.69 270 VAL B C 1
ATOM 7236 O O . VAL B 1 270 ? 21.719 -39.219 -23.281 1 98.69 270 VAL B O 1
ATOM 7239 N N . LEU B 1 271 ? 20.438 -37.562 -24.016 1 98.62 271 LEU B N 1
ATOM 7240 C CA . LEU B 1 271 ? 19.266 -38 -23.266 1 98.62 271 LEU B CA 1
ATOM 7241 C C . LEU B 1 271 ? 18.141 -38.438 -24.203 1 98.62 271 LEU B C 1
ATOM 7243 O O . LEU B 1 271 ? 17.844 -37.75 -25.172 1 98.62 271 LEU B O 1
ATOM 7247 N N . ILE B 1 272 ? 17.594 -39.594 -23.953 1 98.06 272 ILE B N 1
ATOM 7248 C CA . ILE B 1 272 ? 16.453 -40.062 -24.703 1 98.06 272 ILE B CA 1
ATOM 7249 C C . ILE B 1 272 ? 15.188 -39.969 -23.844 1 98.06 272 ILE B C 1
ATOM 7251 O O . ILE B 1 272 ? 15.156 -40.469 -22.719 1 98.06 272 ILE B O 1
ATOM 7255 N N . GLY B 1 273 ? 14.227 -39.312 -24.266 1 96 273 GLY B N 1
ATOM 7256 C CA . GLY B 1 273 ? 13.008 -39.125 -23.484 1 96 273 GLY B CA 1
ATOM 7257 C C . GLY B 1 273 ? 11.789 -38.812 -24.328 1 96 273 GLY B C 1
ATOM 7258 O O . GLY B 1 273 ? 11.906 -38.656 -25.547 1 96 273 GLY B O 1
ATOM 7259 N N . ASN B 1 274 ? 10.641 -38.75 -23.656 1 92.56 274 ASN B N 1
ATOM 7260 C CA . ASN B 1 274 ? 9.352 -38.562 -24.328 1 92.56 274 ASN B CA 1
ATOM 7261 C C . ASN B 1 274 ? 8.953 -37.094 -24.391 1 92.56 274 ASN B C 1
ATOM 7263 O O . ASN B 1 274 ? 9.016 -36.406 -23.375 1 92.56 274 ASN B O 1
ATOM 7267 N N . ILE B 1 275 ? 8.57 -36.625 -25.625 1 89.75 275 ILE B N 1
ATOM 7268 C CA . ILE B 1 275 ? 8.016 -35.281 -25.75 1 89.75 275 ILE B CA 1
ATOM 7269 C C . ILE B 1 275 ? 6.652 -35.344 -26.438 1 89.75 275 ILE B C 1
ATOM 7271 O O . ILE B 1 275 ? 6.133 -34.344 -26.891 1 89.75 275 ILE B O 1
ATOM 7275 N N . ALA B 1 276 ? 6.16 -36.625 -26.531 1 85.56 276 ALA B N 1
ATOM 7276 C CA . ALA B 1 276 ? 4.855 -36.812 -27.156 1 85.56 276 ALA B CA 1
ATOM 7277 C C . ALA B 1 276 ? 3.732 -36.375 -26.219 1 85.56 276 ALA B C 1
ATOM 7279 O O . ALA B 1 276 ? 3.801 -36.594 -25 1 85.56 276 ALA B O 1
ATOM 7280 N N . GLU B 1 277 ? 2.732 -35.875 -26.797 1 76.88 277 GLU B N 1
ATOM 7281 C CA . GLU B 1 277 ? 1.589 -35.406 -26 1 76.88 277 GLU B CA 1
ATOM 7282 C C . GLU B 1 277 ? 0.884 -36.594 -25.328 1 76.88 277 GLU B C 1
ATOM 7284 O O . GLU B 1 277 ? 0.381 -36.438 -24.219 1 76.88 277 GLU B O 1
ATOM 7289 N N . SER B 1 278 ? 0.881 -37.625 -25.969 1 73.81 278 SER B N 1
ATOM 7290 C CA . SER B 1 278 ? 0.204 -38.812 -25.438 1 73.81 278 SER B CA 1
ATOM 7291 C C . SER B 1 278 ? 0.935 -39.344 -24.219 1 73.81 278 SER B C 1
ATOM 7293 O O . SER B 1 278 ? 0.343 -40.062 -23.406 1 73.81 278 SER B O 1
ATOM 7295 N N . GLY B 1 279 ? 2.223 -39 -24.141 1 75.69 279 GLY B N 1
ATOM 7296 C CA . GLY B 1 279 ? 3.02 -39.469 -23.016 1 75.69 279 GLY B CA 1
ATOM 7297 C C . GLY B 1 279 ? 2.783 -38.656 -21.75 1 75.69 279 GLY B C 1
ATOM 7298 O O . GLY B 1 279 ? 3.023 -39.156 -20.641 1 75.69 279 GLY B O 1
ATOM 7299 N N . LYS B 1 280 ? 2.371 -37.438 -21.875 1 70.62 280 LYS B N 1
ATOM 7300 C CA . LYS B 1 280 ? 1.915 -36.562 -20.797 1 70.62 280 LYS B CA 1
ATOM 7301 C C . LYS B 1 280 ? 3.041 -36.281 -19.812 1 70.62 280 LYS B C 1
ATOM 7303 O O . LYS B 1 280 ? 2.805 -36.188 -18.594 1 70.62 280 LYS B O 1
ATOM 7308 N N . ASP B 1 281 ? 4.293 -36.312 -20.25 1 82.19 281 ASP B N 1
ATOM 7309 C CA . ASP B 1 281 ? 5.438 -36 -19.391 1 82.19 281 ASP B CA 1
ATOM 7310 C C . ASP B 1 281 ? 5.848 -34.531 -19.516 1 82.19 281 ASP B C 1
ATOM 7312 O O . ASP B 1 281 ? 6.957 -34.25 -19.953 1 82.19 281 ASP B O 1
ATOM 7316 N N . PHE B 1 282 ? 4.949 -33.656 -19.094 1 85.12 282 PHE B N 1
ATOM 7317 C CA . PHE B 1 282 ? 5.188 -32.219 -19.156 1 85.12 282 PHE B CA 1
ATOM 7318 C C . PHE B 1 282 ? 5.105 -31.594 -17.766 1 85.12 282 PHE B C 1
ATOM 7320 O O . PHE B 1 282 ? 4.324 -32.062 -16.922 1 85.12 282 PHE B O 1
ATOM 7327 N N . PHE B 1 283 ? 5.938 -30.609 -17.562 1 86.69 283 PHE B N 1
ATOM 7328 C CA . PHE B 1 283 ? 5.992 -29.922 -16.266 1 86.69 283 PHE B CA 1
ATOM 7329 C C . PHE B 1 283 ? 5.996 -28.406 -16.469 1 86.69 283 PHE B C 1
ATOM 7331 O O . PHE B 1 283 ? 6.293 -27.922 -17.562 1 86.69 283 PHE B O 1
ATOM 7338 N N . TYR B 1 284 ? 5.566 -27.766 -15.445 1 86 284 TYR B N 1
ATOM 7339 C CA . TYR B 1 284 ? 5.648 -26.297 -15.438 1 86 284 TYR B CA 1
ATOM 7340 C C . TYR B 1 284 ? 6.957 -25.828 -14.812 1 86 284 TYR B C 1
ATOM 7342 O O . TYR B 1 284 ? 7.438 -26.422 -13.844 1 86 284 TYR B O 1
ATOM 7350 N N . THR B 1 285 ? 7.531 -24.797 -15.391 1 90.81 285 THR B N 1
ATOM 7351 C CA . THR B 1 285 ? 8.789 -24.203 -14.953 1 90.81 285 THR B CA 1
ATOM 7352 C C . THR B 1 285 ? 8.633 -22.703 -14.773 1 90.81 285 THR B C 1
ATOM 7354 O O . THR B 1 285 ? 7.57 -22.141 -15.055 1 90.81 285 THR B O 1
ATOM 7357 N N . PRO B 1 286 ? 9.641 -22.062 -14.242 1 89.25 286 PRO B N 1
ATOM 7358 C CA . PRO B 1 286 ? 9.547 -20.594 -14.102 1 89.25 286 PRO B CA 1
ATOM 7359 C C . PRO B 1 286 ? 9.258 -19.891 -15.422 1 89.25 286 PRO B C 1
ATOM 7361 O O . PRO B 1 286 ? 8.797 -18.75 -15.43 1 89.25 286 PRO B O 1
ATOM 7364 N N . PHE B 1 287 ? 9.406 -20.516 -16.469 1 87.12 287 PHE B N 1
ATOM 7365 C CA . PHE B 1 287 ? 9.195 -19.922 -17.781 1 87.12 287 PHE B CA 1
ATOM 7366 C C . PHE B 1 287 ? 7.75 -20.109 -18.234 1 87.12 287 PHE B C 1
ATOM 7368 O O . PHE B 1 287 ? 7.34 -19.562 -19.25 1 87.12 287 PHE B O 1
ATOM 7375 N N . SER B 1 288 ? 7 -20.844 -17.391 1 79 288 SER B N 1
ATOM 7376 C CA . SER B 1 288 ? 5.598 -21.078 -17.719 1 79 288 SER B CA 1
ATOM 7377 C C . SER B 1 288 ? 4.703 -20 -17.109 1 79 288 SER B C 1
ATOM 7379 O O . SER B 1 288 ? 3.508 -19.938 -17.406 1 79 288 SER B O 1
ATOM 7381 N N . SER B 1 289 ? 5.031 -19.156 -16.156 1 67.44 289 SER B N 1
ATOM 7382 C CA . SER B 1 289 ? 4.211 -18.25 -15.352 1 67.44 289 SER B CA 1
ATOM 7383 C C . SER B 1 289 ? 3.963 -16.938 -16.078 1 67.44 289 SER B C 1
ATOM 7385 O O . SER B 1 289 ? 3.242 -16.062 -15.57 1 67.44 289 SER B O 1
ATOM 7387 N N . GLY B 1 290 ? 4.172 -16.781 -17.359 1 59.59 290 GLY B N 1
ATOM 7388 C CA . GLY B 1 290 ? 3.975 -15.492 -18 1 59.59 290 GLY B CA 1
ATOM 7389 C C . GLY B 1 290 ? 2.592 -15.336 -18.609 1 59.59 290 GLY B C 1
ATOM 7390 O O . GLY B 1 290 ? 1.69 -16.125 -18.312 1 59.59 290 GLY B O 1
ATOM 7391 N N . LEU B 1 291 ? 2.17 -14.094 -19.031 1 53.44 291 LEU B N 1
ATOM 7392 C CA . LEU B 1 291 ? 0.892 -13.75 -19.641 1 53.44 291 LEU B CA 1
ATOM 7393 C C . LEU B 1 291 ? 0.562 -14.695 -20.781 1 53.44 291 LEU B C 1
ATOM 7395 O O . LEU B 1 291 ? -0.582 -14.75 -21.25 1 53.44 291 LEU B O 1
ATOM 7399 N N . ARG B 1 292 ? 1.799 -15.398 -21.094 1 52.91 292 ARG B N 1
ATOM 7400 C CA . ARG B 1 292 ? 1.517 -16.266 -22.234 1 52.91 292 ARG B CA 1
ATOM 7401 C C . ARG B 1 292 ? 1.254 -17.703 -21.781 1 52.91 292 ARG B C 1
ATOM 7403 O O . ARG B 1 292 ? 1.914 -18.203 -20.875 1 52.91 292 ARG B O 1
ATOM 7410 N N . ASP B 1 293 ? 0.011 -18.219 -22 1 54.22 293 ASP B N 1
ATOM 7411 C CA . ASP B 1 293 ? -0.595 -19.484 -21.609 1 54.22 293 ASP B CA 1
ATOM 7412 C C . ASP B 1 293 ? 0.444 -20.609 -21.578 1 54.22 293 ASP B C 1
ATOM 7414 O O . ASP B 1 293 ? 0.739 -21.156 -20.5 1 54.22 293 ASP B O 1
ATOM 7418 N N . ASN B 1 294 ? 0.712 -21.484 -22.625 1 55.06 294 ASN B N 1
ATOM 7419 C CA . ASN B 1 294 ? 0.95 -22.906 -22.828 1 55.06 294 ASN B CA 1
ATOM 7420 C C . ASN B 1 294 ? 2.439 -23.234 -22.766 1 55.06 294 ASN B C 1
ATOM 7422 O O . ASN B 1 294 ? 2.977 -23.859 -23.688 1 55.06 294 ASN B O 1
ATOM 7426 N N . GLN B 1 295 ? 3.211 -22.766 -21.656 1 68.81 295 GLN B N 1
ATOM 7427 C CA . GLN B 1 295 ? 4.582 -23.172 -21.938 1 68.81 295 GLN B CA 1
ATOM 7428 C C . GLN B 1 295 ? 5.051 -24.25 -20.969 1 68.81 295 GLN B C 1
ATOM 7430 O O . GLN B 1 295 ? 5.77 -23.969 -20.016 1 68.81 295 GLN B O 1
ATOM 7435 N N . ARG B 1 296 ? 4.547 -25.484 -21.141 1 82.44 296 ARG B N 1
ATOM 7436 C CA . ARG B 1 296 ? 5.047 -26.656 -20.422 1 82.44 296 ARG B CA 1
ATOM 7437 C C . ARG B 1 296 ? 6.348 -27.156 -21.031 1 82.44 296 ARG B C 1
ATOM 7439 O O . ARG B 1 296 ? 6.605 -26.938 -22.219 1 82.44 296 ARG B O 1
ATOM 7446 N N . MET B 1 297 ? 7.105 -27.594 -20.25 1 89.25 297 MET B N 1
ATOM 7447 C CA . MET B 1 297 ? 8.367 -28.172 -20.688 1 89.25 297 MET B CA 1
ATOM 7448 C C . MET B 1 297 ? 8.391 -29.672 -20.453 1 89.25 297 MET B C 1
ATOM 7450 O O . MET B 1 297 ? 7.953 -30.141 -19.406 1 89.25 297 MET B O 1
ATOM 7454 N N . ALA B 1 298 ? 8.875 -30.406 -21.453 1 91.94 298 ALA B N 1
ATOM 7455 C CA . ALA B 1 298 ? 8.977 -31.859 -21.312 1 91.94 298 ALA B CA 1
ATOM 7456 C C . ALA B 1 298 ? 9.961 -32.219 -20.219 1 91.94 298 ALA B C 1
ATOM 7458 O O . ALA B 1 298 ? 10.969 -31.547 -20.016 1 91.94 298 ALA B O 1
ATOM 7459 N N . GLY B 1 299 ? 9.672 -33.312 -19.547 1 93.81 299 GLY B N 1
ATOM 7460 C CA . GLY B 1 299 ? 10.516 -33.75 -18.453 1 93.81 299 GLY B CA 1
ATOM 7461 C C . GLY B 1 299 ? 11.969 -33.969 -18.859 1 93.81 299 GLY B C 1
ATOM 7462 O O . GLY B 1 299 ? 12.883 -33.594 -18.125 1 93.81 299 GLY B O 1
ATOM 7463 N N . VAL B 1 300 ? 12.148 -34.5 -20.016 1 96.44 300 VAL B N 1
ATOM 7464 C CA . VAL B 1 300 ? 13.492 -34.812 -20.484 1 96.44 300 VAL B CA 1
ATOM 7465 C C . VAL B 1 300 ? 14.273 -33.5 -20.703 1 96.44 300 VAL B C 1
ATOM 7467 O O . VAL B 1 300 ? 15.484 -33.469 -20.5 1 96.44 300 VAL B O 1
ATOM 7470 N N . PHE B 1 301 ? 13.594 -32.469 -21.109 1 95.81 301 PHE B N 1
ATOM 7471 C CA . PHE B 1 301 ? 14.242 -31.172 -21.297 1 95.81 301 PHE B CA 1
ATOM 7472 C C . PHE B 1 301 ? 14.703 -30.594 -19.953 1 95.81 301 PHE B C 1
ATOM 7474 O O . PHE B 1 301 ? 15.758 -29.969 -19.875 1 95.81 301 PHE B O 1
ATOM 7481 N N . ILE B 1 302 ? 13.922 -30.781 -18.953 1 96 302 ILE B N 1
ATOM 7482 C CA . ILE B 1 302 ? 14.281 -30.328 -17.609 1 96 302 ILE B CA 1
ATOM 7483 C C . ILE B 1 302 ? 15.516 -31.078 -17.125 1 96 302 ILE B C 1
ATOM 7485 O O . ILE B 1 302 ? 16.453 -30.484 -16.594 1 96 302 ILE B O 1
ATOM 7489 N N . HIS B 1 303 ? 15.492 -32.406 -17.359 1 97.5 303 HIS B N 1
ATOM 7490 C CA . HIS B 1 303 ? 16.656 -33.188 -16.984 1 97.5 303 HIS B CA 1
ATOM 7491 C C . HIS B 1 303 ? 17.906 -32.719 -17.734 1 97.5 303 HIS B C 1
ATOM 7493 O O . HIS B 1 303 ? 19 -32.656 -17.172 1 97.5 303 HIS B O 1
ATOM 7499 N N . ALA B 1 304 ? 17.703 -32.438 -19 1 97.62 304 ALA B N 1
ATOM 7500 C CA . ALA B 1 304 ? 18.828 -31.938 -19.797 1 97.62 304 ALA B CA 1
ATOM 7501 C C . ALA B 1 304 ? 19.406 -30.656 -19.172 1 97.62 304 ALA B C 1
ATOM 7503 O O . ALA B 1 304 ? 20.625 -30.5 -19.078 1 97.62 304 ALA B O 1
ATOM 7504 N N . GLN B 1 305 ? 18.547 -29.828 -18.797 1 95.88 305 GLN B N 1
ATOM 7505 C CA . GLN B 1 305 ? 19 -28.562 -18.234 1 95.88 305 GLN B CA 1
ATOM 7506 C C . GLN B 1 305 ? 19.641 -28.781 -16.859 1 95.88 305 GLN B C 1
ATOM 7508 O O . GLN B 1 305 ? 20.562 -28.062 -16.469 1 95.88 305 GLN B O 1
ATOM 7513 N N . MET B 1 306 ? 19.156 -29.75 -16.109 1 97.25 306 MET B N 1
ATOM 7514 C CA . MET B 1 306 ? 19.797 -30.109 -14.852 1 97.25 306 MET B CA 1
ATOM 7515 C C . MET B 1 306 ? 21.219 -30.625 -15.086 1 97.25 306 MET B C 1
ATOM 7517 O O . MET B 1 306 ? 22.141 -30.219 -14.383 1 97.25 306 MET B O 1
ATOM 7521 N N . VAL B 1 307 ? 21.312 -31.469 -16.078 1 97.75 307 VAL B N 1
ATOM 7522 C CA . VAL B 1 307 ? 22.625 -31.984 -16.422 1 97.75 307 VAL B CA 1
ATOM 7523 C C . VAL B 1 307 ? 23.562 -30.828 -16.781 1 97.75 307 VAL B C 1
ATOM 7525 O O . VAL B 1 307 ? 24.688 -30.766 -16.297 1 97.75 307 VAL B O 1
ATOM 7528 N N . GLY B 1 308 ? 23.031 -29.969 -17.609 1 96.12 308 GLY B N 1
ATOM 7529 C CA . GLY B 1 308 ? 23.812 -28.797 -17.984 1 96.12 308 GLY B CA 1
ATOM 7530 C C . GLY B 1 308 ? 24.266 -27.969 -16.812 1 96.12 308 GLY B C 1
ATOM 7531 O O . GLY B 1 308 ? 25.406 -27.484 -16.781 1 96.12 308 GLY B O 1
ATOM 7532 N N . GLN B 1 309 ? 23.406 -27.781 -15.891 1 94 309 GLN B N 1
ATOM 7533 C CA . GLN B 1 309 ? 23.719 -27.016 -14.688 1 94 309 GLN B CA 1
ATOM 7534 C C . GLN B 1 309 ? 24.875 -27.656 -13.93 1 94 309 GLN B C 1
ATOM 7536 O O . GLN B 1 309 ? 25.797 -26.953 -13.477 1 94 309 GLN B O 1
ATOM 7541 N N . PHE B 1 310 ? 24.828 -28.953 -13.75 1 95.81 310 PHE B N 1
ATOM 7542 C CA . PHE B 1 310 ? 25.859 -29.656 -12.992 1 95.81 310 PHE B CA 1
ATOM 7543 C C . PHE B 1 310 ? 27.188 -29.625 -13.719 1 95.81 310 PHE B C 1
ATOM 7545 O O . PHE B 1 310 ? 28.25 -29.453 -13.094 1 95.81 310 PHE B O 1
ATOM 7552 N N . ILE B 1 311 ? 27.094 -29.734 -14.992 1 96.12 311 ILE B N 1
ATOM 7553 C CA . ILE B 1 311 ? 28.312 -29.656 -15.781 1 96.12 311 ILE B CA 1
ATOM 7554 C C . ILE B 1 311 ? 28.906 -28.25 -15.711 1 96.12 311 ILE B C 1
ATOM 7556 O O . ILE B 1 311 ? 30.109 -28.094 -15.516 1 96.12 311 ILE B O 1
ATOM 7560 N N . ASP B 1 312 ? 28.047 -27.25 -15.875 1 94.12 312 ASP B N 1
ATOM 7561 C CA . ASP B 1 312 ? 28.484 -25.875 -15.75 1 94.12 312 ASP B CA 1
ATOM 7562 C C . ASP B 1 312 ? 29.172 -25.625 -14.414 1 94.12 312 ASP B C 1
ATOM 7564 O O . ASP B 1 312 ? 30.25 -25 -14.367 1 94.12 312 ASP B O 1
ATOM 7568 N N . ALA B 1 313 ? 28.578 -26.094 -13.414 1 91.75 313 ALA B N 1
ATOM 7569 C CA . ALA B 1 313 ? 29.125 -25.891 -12.07 1 91.75 313 ALA B CA 1
ATOM 7570 C C . ALA B 1 313 ? 30.453 -26.641 -11.906 1 91.75 313 ALA B C 1
ATOM 7572 O O . ALA B 1 313 ? 31.391 -26.109 -11.305 1 91.75 313 ALA B O 1
ATOM 7573 N N . GLY B 1 314 ? 30.547 -27.812 -12.398 1 92.69 314 GLY B N 1
ATOM 7574 C CA . GLY B 1 314 ? 31.766 -28.594 -12.305 1 92.69 314 GLY B CA 1
ATOM 7575 C C . GLY B 1 314 ? 32.938 -27.984 -13.062 1 92.69 314 GLY B C 1
ATOM 7576 O O . GLY B 1 314 ? 34.062 -28 -12.586 1 92.69 314 GLY B O 1
ATOM 7577 N N . LEU B 1 315 ? 32.594 -27.469 -14.172 1 93.94 315 LEU B N 1
ATOM 7578 C CA . LEU B 1 315 ? 33.625 -26.906 -15.023 1 93.94 315 LEU B CA 1
ATOM 7579 C C . LEU B 1 315 ? 33.938 -25.469 -14.633 1 93.94 315 LEU B C 1
ATOM 7581 O O . LEU B 1 315 ? 34.875 -24.875 -15.141 1 93.94 315 LEU B O 1
ATOM 7585 N N . GLY B 1 316 ? 33.156 -24.906 -13.812 1 88.56 316 GLY B N 1
ATOM 7586 C CA . GLY B 1 316 ? 33.406 -23.562 -13.305 1 88.56 316 GLY B CA 1
ATOM 7587 C C . GLY B 1 316 ? 32.812 -22.484 -14.172 1 88.56 316 GLY B C 1
ATOM 7588 O O . GLY B 1 316 ? 33.188 -21.312 -14.055 1 88.56 316 GLY B O 1
ATOM 7589 N N . ASP B 1 317 ? 31.906 -22.719 -15.039 1 84.94 317 ASP B N 1
ATOM 7590 C CA . ASP B 1 317 ? 31.297 -21.75 -15.938 1 84.94 317 ASP B CA 1
ATOM 7591 C C . ASP B 1 317 ? 30.203 -20.969 -15.227 1 84.94 317 ASP B C 1
ATOM 7593 O O . ASP B 1 317 ? 30.125 -19.734 -15.328 1 84.94 317 ASP B O 1
ATOM 7597 N N . ARG B 1 318 ? 29.297 -21.672 -14.555 1 85.81 318 ARG B N 1
ATOM 7598 C CA . ARG B 1 318 ? 28.203 -21.094 -13.805 1 85.81 318 ARG B CA 1
ATOM 7599 C C . ARG B 1 318 ? 28.047 -21.766 -12.445 1 85.81 318 ARG B C 1
ATOM 7601 O O . ARG B 1 318 ? 27.891 -22.984 -12.367 1 85.81 318 ARG B O 1
ATOM 7608 N N . ALA B 1 319 ? 28.078 -21.016 -11.484 1 85.31 319 ALA B N 1
ATOM 7609 C CA . ALA B 1 319 ? 27.938 -21.547 -10.133 1 85.31 319 ALA B CA 1
ATOM 7610 C C . ALA B 1 319 ? 26.484 -21.828 -9.797 1 85.31 319 ALA B C 1
ATOM 7612 O O . ALA B 1 319 ? 25.656 -21.984 -10.688 1 85.31 319 ALA B O 1
ATOM 7613 N N . VAL B 1 320 ? 26.219 -22.141 -8.539 1 90.56 320 VAL B N 1
ATOM 7614 C CA . VAL B 1 320 ? 24.89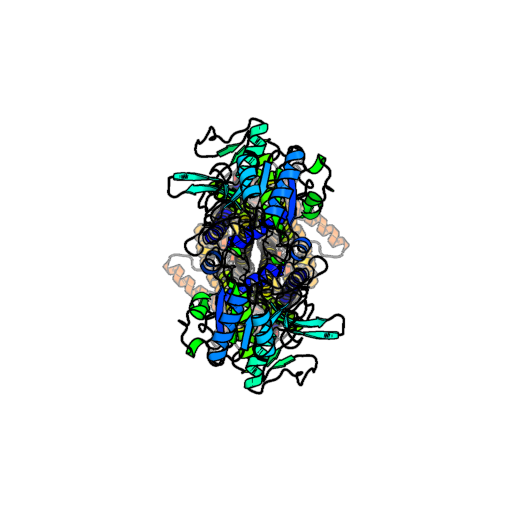1 -22.438 -8.031 1 90.56 320 VAL B CA 1
ATOM 7615 C C . VAL B 1 320 ? 24.266 -21.188 -7.43 1 90.56 320 VAL B C 1
ATOM 7617 O O . VAL B 1 320 ? 24.984 -20.281 -6.988 1 90.56 320 VAL B O 1
ATOM 7620 N N . ILE B 1 321 ? 22.969 -21.094 -7.516 1 94.5 321 ILE B N 1
ATOM 7621 C CA . ILE B 1 321 ? 22.25 -19.953 -6.965 1 94.5 321 ILE B CA 1
ATOM 7622 C C . ILE B 1 321 ? 22.438 -19.891 -5.453 1 94.5 321 ILE B C 1
ATOM 7624 O O . ILE B 1 321 ? 22.281 -20.906 -4.762 1 94.5 321 ILE B O 1
ATOM 7628 N N . TRP B 1 322 ? 22.859 -18.75 -4.949 1 92.44 322 TRP B N 1
ATOM 7629 C CA . TRP B 1 322 ? 23.125 -18.609 -3.52 1 92.44 322 TRP B CA 1
ATOM 7630 C C . TRP B 1 322 ? 22.078 -17.703 -2.871 1 92.44 322 TRP B C 1
ATOM 7632 O O . TRP B 1 322 ? 21.328 -17.016 -3.564 1 92.44 322 TRP B O 1
ATOM 7642 N N . PHE B 1 323 ? 21.891 -17.812 -1.594 1 92.06 323 PHE B N 1
ATOM 7643 C CA . PHE B 1 323 ? 20.969 -17.031 -0.778 1 92.06 323 PHE B CA 1
ATOM 7644 C C . PHE B 1 323 ? 21.656 -16.469 0.455 1 92.06 323 PHE B C 1
ATOM 7646 O O . PHE B 1 323 ? 22.703 -16.969 0.87 1 92.06 323 PHE B O 1
ATOM 7653 N N . TRP B 1 324 ? 21.062 -15.43 1.004 1 93.5 324 TRP B N 1
ATOM 7654 C CA . TRP B 1 324 ? 21.547 -14.875 2.258 1 93.5 324 TRP B CA 1
ATOM 7655 C C . TRP B 1 324 ? 20.953 -15.609 3.453 1 93.5 324 TRP B C 1
ATOM 7657 O O . TRP B 1 324 ? 19.844 -16.125 3.377 1 93.5 324 TRP B O 1
ATOM 7667 N N . PRO B 1 325 ? 21.75 -15.695 4.539 1 92.62 325 PRO B N 1
ATOM 7668 C CA . PRO B 1 325 ? 21.141 -16.219 5.766 1 92.62 325 PRO B CA 1
ATOM 7669 C C . PRO B 1 325 ? 20.016 -15.328 6.285 1 92.62 325 PRO B C 1
ATOM 7671 O O . PRO B 1 325 ? 19.906 -14.164 5.891 1 92.62 325 PRO B O 1
ATOM 7674 N N . ASP B 1 326 ? 19.156 -15.852 7.164 1 91.62 326 ASP B N 1
ATOM 7675 C CA . ASP B 1 326 ? 17.953 -15.188 7.668 1 91.62 326 ASP B CA 1
ATOM 7676 C C . ASP B 1 326 ? 18.297 -13.844 8.305 1 91.62 326 ASP B C 1
ATOM 7678 O O . ASP B 1 326 ? 17.547 -12.875 8.156 1 91.62 326 ASP B O 1
ATOM 7682 N N . SER B 1 327 ? 19.406 -13.812 9.047 1 93.19 327 SER B N 1
ATOM 7683 C CA . SER B 1 327 ? 19.797 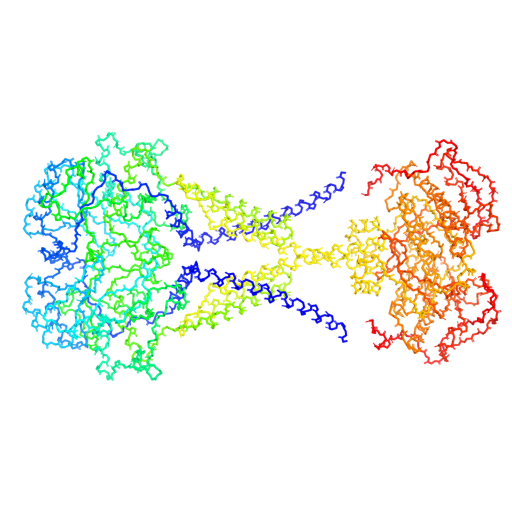-12.602 9.766 1 93.19 327 SER B CA 1
ATOM 7684 C C . SER B 1 327 ? 20.094 -11.461 8.797 1 93.19 327 SER B C 1
ATOM 7686 O O . SER B 1 327 ? 19.703 -10.312 9.031 1 93.19 327 SER B O 1
ATOM 7688 N N . VAL B 1 328 ? 20.781 -11.805 7.699 1 95.44 328 VAL B N 1
ATOM 7689 C CA . VAL B 1 328 ? 21.125 -10.789 6.715 1 95.44 328 VAL B CA 1
ATOM 7690 C C . VAL B 1 328 ? 19.875 -10.32 5.977 1 95.44 328 VAL B C 1
ATOM 7692 O O . VAL B 1 328 ? 19.734 -9.141 5.672 1 95.44 328 VAL B O 1
ATOM 7695 N N . GLU B 1 329 ? 19 -11.25 5.688 1 95.62 329 GLU B N 1
ATOM 7696 C CA . GLU B 1 329 ? 17.75 -10.875 5.023 1 95.62 329 GLU B CA 1
ATOM 7697 C C . GLU B 1 329 ? 16.906 -9.961 5.902 1 95.62 329 GLU B C 1
ATOM 7699 O O . GLU B 1 329 ? 16.25 -9.039 5.402 1 95.62 329 GLU B O 1
ATOM 7704 N N . THR B 1 330 ? 16.922 -10.227 7.242 1 94.81 330 THR B N 1
ATOM 7705 C CA . THR B 1 330 ? 16.188 -9.375 8.172 1 94.81 330 THR B CA 1
ATOM 7706 C C . THR B 1 330 ? 16.734 -7.953 8.148 1 94.81 330 THR B C 1
ATOM 7708 O O . THR B 1 330 ? 15.969 -6.988 8.141 1 94.81 330 THR B O 1
ATOM 7711 N N . VAL B 1 331 ? 18.047 -7.828 8.156 1 96 331 VAL B N 1
ATOM 7712 C CA . VAL B 1 331 ? 18.688 -6.516 8.094 1 96 331 VAL B CA 1
ATOM 7713 C C . VAL B 1 331 ? 18.312 -5.82 6.789 1 96 331 VAL B C 1
ATOM 7715 O O . VAL B 1 331 ? 18.031 -4.617 6.777 1 96 331 VAL B O 1
ATOM 7718 N N . TRP B 1 332 ? 18.312 -6.625 5.66 1 96.62 332 TRP B N 1
ATOM 7719 C CA . TRP B 1 332 ? 17.922 -6.129 4.344 1 96.62 332 TRP B CA 1
ATOM 7720 C C . TRP B 1 332 ? 16.516 -5.551 4.367 1 96.62 332 TRP B C 1
ATOM 7722 O O . TRP B 1 332 ? 16.281 -4.449 3.867 1 96.62 332 TRP B O 1
ATOM 7732 N N . ILE B 1 333 ? 15.57 -6.195 5.012 1 96.69 333 ILE B N 1
ATOM 7733 C CA . ILE B 1 333 ? 14.18 -5.777 5.113 1 96.69 333 ILE B CA 1
ATOM 7734 C C . ILE B 1 333 ? 14.078 -4.516 5.969 1 96.69 333 ILE B C 1
ATOM 7736 O O . ILE B 1 333 ? 13.414 -3.549 5.582 1 96.69 333 ILE B O 1
ATOM 7740 N N . VAL B 1 334 ? 14.805 -4.465 7.105 1 95.94 334 VAL B N 1
ATOM 7741 C CA . VAL B 1 334 ? 14.758 -3.342 8.031 1 95.94 334 VAL B CA 1
ATOM 7742 C C . VAL B 1 334 ? 15.367 -2.104 7.379 1 95.94 334 VAL B C 1
ATOM 7744 O O . VAL B 1 334 ? 14.875 -0.987 7.578 1 95.94 334 VAL B O 1
ATOM 7747 N N . LEU B 1 335 ? 16.406 -2.33 6.594 1 96.56 335 LEU B N 1
ATOM 7748 C CA . LEU B 1 335 ? 17.078 -1.22 5.922 1 96.56 335 LEU B CA 1
ATOM 7749 C C . LEU B 1 335 ? 16.125 -0.515 4.961 1 96.56 335 LEU B C 1
ATOM 7751 O O . LEU B 1 335 ? 16.109 0.715 4.875 1 96.56 335 LEU B O 1
ATOM 7755 N N . TRP B 1 336 ? 15.359 -1.276 4.25 1 96.81 336 TRP B N 1
ATOM 7756 C CA . TRP B 1 336 ? 14.43 -0.674 3.299 1 96.81 336 TRP B CA 1
ATOM 7757 C C . TRP B 1 336 ? 13.25 -0.027 4.023 1 96.81 336 TRP B C 1
ATOM 7759 O O . TRP B 1 336 ? 12.672 0.945 3.533 1 96.81 336 TRP B O 1
ATOM 7769 N N . ALA B 1 337 ? 12.875 -0.593 5.188 1 95.44 337 ALA B N 1
ATOM 7770 C CA . ALA B 1 337 ? 11.875 0.066 6.023 1 95.44 337 ALA B CA 1
ATOM 7771 C C . ALA B 1 337 ? 12.359 1.438 6.484 1 95.44 337 ALA B C 1
ATOM 7773 O O . ALA B 1 337 ? 11.609 2.418 6.43 1 95.44 337 ALA B O 1
ATOM 7774 N N . LEU B 1 338 ? 13.609 1.478 6.898 1 95.19 338 LEU B N 1
ATOM 7775 C CA . LEU B 1 338 ? 14.203 2.727 7.355 1 95.19 338 LEU B CA 1
ATOM 7776 C C . LEU B 1 338 ? 14.273 3.744 6.219 1 95.19 338 LEU B C 1
ATOM 7778 O O . LEU B 1 338 ? 14.023 4.934 6.43 1 95.19 338 LEU B O 1
ATOM 7782 N N . LEU B 1 339 ? 14.609 3.227 5.035 1 95.44 339 LEU B N 1
ATOM 7783 C CA . LEU B 1 339 ? 14.664 4.117 3.881 1 95.44 339 LEU B CA 1
ATOM 7784 C C . LEU B 1 339 ? 13.297 4.723 3.598 1 95.44 339 LEU B C 1
ATOM 7786 O O . LEU B 1 339 ? 13.188 5.918 3.309 1 95.44 339 LEU B O 1
ATOM 7790 N N . GLY B 1 340 ? 12.242 3.891 3.648 1 93.44 340 GLY B N 1
ATOM 7791 C CA . GLY B 1 340 ? 10.898 4.402 3.457 1 93.44 340 GLY B CA 1
ATOM 7792 C C . GLY B 1 340 ? 10.508 5.457 4.48 1 93.44 340 GLY B C 1
ATOM 7793 O O . GLY B 1 340 ? 9.945 6.492 4.125 1 93.44 340 GLY B O 1
ATOM 7794 N N . GLY B 1 341 ? 10.812 5.164 5.723 1 89.69 341 GLY B N 1
ATOM 7795 C CA . GLY B 1 341 ? 10.539 6.125 6.781 1 89.69 341 GLY B CA 1
ATOM 7796 C C . GLY B 1 341 ? 11.273 7.438 6.602 1 89.69 341 GLY B C 1
ATOM 7797 O O . GLY B 1 341 ? 10.695 8.508 6.777 1 89.69 341 GLY B O 1
ATOM 7798 N N . ILE B 1 342 ? 12.523 7.359 6.203 1 92 342 ILE B N 1
ATOM 7799 C CA . ILE B 1 342 ? 13.367 8.539 6.023 1 92 342 ILE B CA 1
ATOM 7800 C C . ILE B 1 342 ? 12.844 9.375 4.855 1 92 342 ILE B C 1
ATOM 7802 O O . ILE B 1 342 ? 12.773 10.602 4.945 1 92 342 ILE B O 1
ATOM 7806 N N . LEU B 1 343 ? 12.492 8.695 3.773 1 90.75 343 LEU B N 1
ATOM 7807 C CA . LEU B 1 343 ? 11.961 9.398 2.609 1 90.75 343 LEU B CA 1
ATOM 7808 C C . LEU B 1 343 ? 10.688 10.156 2.965 1 90.75 343 LEU B C 1
ATOM 7810 O O . LEU B 1 343 ? 10.523 11.32 2.584 1 90.75 343 LEU B O 1
ATOM 7814 N N . ALA B 1 344 ? 9.82 9.539 3.693 1 86 344 ALA B N 1
ATOM 7815 C CA . ALA B 1 344 ? 8.547 10.156 4.07 1 86 344 ALA B CA 1
ATOM 7816 C C . ALA B 1 344 ? 8.773 11.344 5.004 1 86 344 ALA B C 1
ATOM 7818 O O . ALA B 1 344 ? 8.031 12.328 4.957 1 86 344 ALA B O 1
ATOM 7819 N N . TRP B 1 345 ? 9.773 11.195 5.77 1 83 345 TRP B N 1
ATOM 7820 C CA . TRP B 1 345 ? 10.078 12.258 6.73 1 83 345 TRP B CA 1
ATOM 7821 C C . TRP B 1 345 ? 10.711 13.453 6.035 1 83 345 TRP B C 1
ATOM 7823 O O . TRP B 1 345 ? 10.414 14.602 6.375 1 83 345 TRP B O 1
ATOM 7833 N N . ARG B 1 346 ? 11.523 13.188 5.043 1 83.31 346 ARG B N 1
ATOM 7834 C CA . ARG B 1 346 ? 12.297 14.242 4.406 1 83.31 346 ARG B CA 1
ATOM 7835 C C . ARG B 1 346 ? 11.484 14.945 3.32 1 83.31 346 ARG B C 1
ATOM 7837 O O . ARG B 1 346 ? 11.641 16.141 3.102 1 83.31 346 ARG B O 1
ATOM 7844 N N . VAL B 1 347 ? 10.734 14.188 2.613 1 79.56 347 VAL B N 1
ATOM 7845 C CA . VAL B 1 347 ? 9.992 14.734 1.482 1 79.56 347 VAL B CA 1
ATOM 7846 C C . VAL B 1 347 ? 8.578 15.117 1.927 1 79.56 347 VAL B C 1
ATOM 7848 O O . VAL B 1 347 ? 7.785 14.258 2.307 1 79.56 347 VAL B O 1
ATOM 7851 N N . ARG B 1 348 ? 8.25 16.344 1.812 1 71.69 348 ARG B N 1
ATOM 7852 C CA . ARG B 1 348 ? 6.988 16.828 2.354 1 71.69 348 ARG B CA 1
ATOM 7853 C C . ARG B 1 348 ? 5.945 16.984 1.252 1 71.69 348 ARG B C 1
ATOM 7855 O O . ARG B 1 348 ? 4.742 16.984 1.524 1 71.69 348 ARG B O 1
ATOM 7862 N N . HIS B 1 349 ? 6.426 17.109 0.038 1 73.31 349 HIS B N 1
ATOM 7863 C CA . HIS B 1 349 ? 5.496 17.234 -1.079 1 73.31 349 HIS B CA 1
ATOM 7864 C C . HIS B 1 349 ? 4.965 15.875 -1.513 1 73.31 349 HIS B C 1
ATOM 7866 O O . HIS B 1 349 ? 5.742 14.945 -1.745 1 73.31 349 HIS B O 1
ATOM 7872 N N . PRO B 1 350 ? 3.686 15.648 -1.632 1 73.44 350 PRO B N 1
ATOM 7873 C CA . PRO B 1 350 ? 3.111 14.336 -1.913 1 73.44 350 PRO B CA 1
ATOM 7874 C C . PRO B 1 350 ? 3.566 13.766 -3.254 1 73.44 350 PRO B C 1
ATOM 7876 O O . PRO B 1 350 ? 3.877 12.57 -3.352 1 73.44 350 PRO B O 1
ATOM 7879 N N . LEU B 1 351 ? 3.646 14.562 -4.309 1 74.5 351 LEU B N 1
ATOM 7880 C CA . LEU B 1 351 ? 4.086 14.062 -5.609 1 74.5 351 LEU B CA 1
ATOM 7881 C C . LEU B 1 351 ? 5.562 13.688 -5.574 1 74.5 351 LEU B C 1
ATOM 7883 O O . LEU B 1 351 ? 5.973 12.695 -6.188 1 74.5 351 LEU B O 1
ATOM 7887 N N . ALA B 1 352 ? 6.254 14.539 -4.867 1 81.88 352 ALA B N 1
ATOM 7888 C CA . ALA B 1 352 ? 7.676 14.234 -4.734 1 81.88 352 ALA B CA 1
ATOM 7889 C C . ALA B 1 352 ? 7.895 12.961 -3.924 1 81.88 352 ALA B C 1
ATOM 7891 O O . ALA B 1 352 ? 8.781 12.164 -4.238 1 81.88 352 ALA B O 1
ATOM 7892 N N . LEU B 1 353 ? 7.051 12.773 -2.912 1 83.81 353 LEU B N 1
ATOM 7893 C CA . LEU B 1 353 ? 7.16 11.555 -2.113 1 83.81 353 LEU B CA 1
ATOM 7894 C C . LEU B 1 353 ? 6.789 10.328 -2.938 1 83.81 353 LEU B C 1
ATOM 7896 O O . LEU B 1 353 ? 7.484 9.312 -2.895 1 83.81 353 LEU B O 1
ATOM 7900 N N . GLY B 1 354 ? 5.691 10.43 -3.68 1 82.56 354 GLY B N 1
ATOM 7901 C CA . GLY B 1 354 ? 5.305 9.336 -4.555 1 82.56 354 GLY B CA 1
ATOM 7902 C C . GLY B 1 354 ? 6.395 8.945 -5.539 1 82.56 354 GLY B C 1
ATOM 7903 O O . GLY B 1 354 ? 6.672 7.758 -5.719 1 82.56 354 GLY B O 1
ATOM 7904 N N . THR B 1 355 ? 7.02 9.93 -6.129 1 86.12 355 THR B N 1
ATOM 7905 C CA . THR B 1 355 ? 8.086 9.672 -7.094 1 86.12 355 THR B CA 1
ATOM 7906 C C . THR B 1 355 ? 9.312 9.086 -6.402 1 86.12 355 THR B C 1
ATOM 7908 O O . THR B 1 355 ? 9.969 8.195 -6.945 1 86.12 355 THR B O 1
ATOM 7911 N N . ALA B 1 356 ? 9.586 9.602 -5.211 1 89.94 356 ALA B N 1
ATOM 7912 C CA . ALA B 1 356 ? 10.742 9.094 -4.477 1 89.94 356 ALA B CA 1
ATOM 7913 C C . ALA B 1 356 ? 10.539 7.641 -4.074 1 89.94 356 ALA B C 1
ATOM 7915 O O . ALA B 1 356 ? 11.461 6.828 -4.172 1 89.94 356 ALA B O 1
ATOM 7916 N N . VAL B 1 357 ? 9.367 7.383 -3.598 1 89.31 357 VAL B N 1
ATOM 7917 C CA . VAL B 1 357 ? 9.055 6.012 -3.193 1 89.31 357 VAL B CA 1
ATOM 7918 C C . VAL B 1 357 ? 9.086 5.094 -4.414 1 89.31 357 VAL B C 1
ATOM 7920 O O . VAL B 1 357 ? 9.633 3.992 -4.355 1 89.31 357 VAL B O 1
ATOM 7923 N N . ALA B 1 358 ? 8.562 5.523 -5.543 1 86.75 358 ALA B N 1
ATOM 7924 C CA . ALA B 1 358 ? 8.602 4.758 -6.785 1 86.75 358 ALA B CA 1
ATOM 7925 C C . ALA B 1 358 ? 10.039 4.516 -7.238 1 86.75 358 ALA B C 1
ATOM 7927 O O . ALA B 1 358 ? 10.383 3.416 -7.68 1 86.75 358 ALA B O 1
ATOM 7928 N N . ALA B 1 359 ? 10.82 5.52 -7.141 1 93.12 359 ALA B N 1
ATOM 7929 C CA . ALA B 1 359 ? 12.234 5.398 -7.5 1 93.12 359 ALA B CA 1
ATOM 7930 C C . ALA B 1 359 ? 12.945 4.402 -6.59 1 93.12 359 ALA B C 1
ATOM 7932 O O . ALA B 1 359 ? 13.789 3.631 -7.047 1 93.12 359 ALA B O 1
ATOM 7933 N N . ALA B 1 360 ? 12.594 4.461 -5.281 1 95.25 360 ALA B N 1
ATOM 7934 C CA . ALA B 1 360 ? 13.188 3.521 -4.332 1 95.25 360 ALA B CA 1
ATOM 7935 C C . ALA B 1 360 ? 12.781 2.086 -4.656 1 95.25 360 ALA B C 1
ATOM 7937 O O . ALA B 1 360 ? 13.594 1.166 -4.555 1 95.25 360 ALA B O 1
ATOM 7938 N N . LEU B 1 361 ? 11.562 1.883 -5.039 1 93.94 361 LEU B N 1
ATOM 7939 C CA . LEU B 1 361 ? 11.086 0.558 -5.43 1 93.94 361 LEU B CA 1
ATOM 7940 C C . LEU B 1 361 ? 11.805 0.07 -6.684 1 93.94 361 LEU B C 1
ATOM 7942 O O . LEU B 1 361 ? 12.172 -1.103 -6.777 1 93.94 361 LEU B O 1
ATOM 7946 N N . LEU B 1 362 ? 12 0.976 -7.605 1 93.5 362 LEU B N 1
ATOM 7947 C CA . LEU B 1 362 ? 12.727 0.63 -8.82 1 93.5 362 LEU B CA 1
ATOM 7948 C C . LEU B 1 362 ? 14.172 0.274 -8.5 1 93.5 362 LEU B C 1
ATOM 7950 O O . LEU B 1 362 ? 14.727 -0.663 -9.078 1 93.5 362 LEU B O 1
ATOM 7954 N N . LEU B 1 363 ? 14.711 1.059 -7.645 1 96.44 363 LEU B N 1
ATOM 7955 C CA . LEU B 1 363 ? 16.078 0.767 -7.219 1 96.44 363 LEU B CA 1
ATOM 7956 C C . LEU B 1 363 ? 16.156 -0.607 -6.562 1 96.44 363 LEU B C 1
ATOM 7958 O O . LEU B 1 363 ? 17.094 -1.363 -6.809 1 96.44 363 LEU B O 1
ATOM 7962 N N . LEU B 1 364 ? 15.203 -0.9 -5.672 1 96.94 364 LEU B N 1
ATOM 7963 C CA . LEU B 1 364 ? 15.148 -2.211 -5.031 1 96.94 364 LEU B CA 1
ATOM 7964 C C . LEU B 1 364 ? 15.07 -3.322 -6.074 1 96.94 364 LEU B C 1
ATOM 7966 O O . LEU B 1 364 ? 15.805 -4.312 -5.984 1 96.94 364 LEU B O 1
ATOM 7970 N N . LEU B 1 365 ? 14.219 -3.191 -7.129 1 96.12 365 LEU B N 1
ATOM 7971 C CA . LEU B 1 365 ? 14.062 -4.176 -8.195 1 96.12 365 LEU B CA 1
ATOM 7972 C C . LEU B 1 365 ? 15.359 -4.344 -8.977 1 96.12 365 LEU B C 1
ATOM 7974 O O . LEU B 1 365 ? 15.766 -5.469 -9.281 1 96.12 365 LEU B O 1
ATOM 7978 N N . LEU B 1 366 ? 16.016 -3.232 -9.266 1 96.38 366 LEU B N 1
ATOM 7979 C CA . LEU B 1 366 ? 17.25 -3.26 -10.047 1 96.38 366 LEU B CA 1
ATOM 7980 C C . LEU B 1 366 ? 18.375 -3.912 -9.266 1 96.38 366 LEU B C 1
ATOM 7982 O O . LEU B 1 366 ? 19.188 -4.648 -9.828 1 96.38 366 LEU B O 1
ATOM 7986 N N . VAL B 1 367 ? 18.422 -3.631 -7.996 1 96.88 367 VAL B N 1
ATOM 7987 C CA . VAL B 1 367 ? 19.453 -4.242 -7.152 1 96.88 367 VAL B CA 1
ATOM 7988 C C . VAL B 1 367 ? 19.219 -5.746 -7.062 1 96.88 367 VAL B C 1
ATOM 7990 O O . VAL B 1 367 ? 20.156 -6.539 -7.176 1 96.88 367 VAL B O 1
ATOM 7993 N N . CYS B 1 368 ? 17.938 -6.152 -6.84 1 96.94 368 CYS B N 1
ATOM 7994 C CA . CYS B 1 368 ? 17.625 -7.574 -6.781 1 96.94 368 CYS B CA 1
ATOM 7995 C C . CYS B 1 368 ? 17.922 -8.258 -8.109 1 96.94 368 CYS B C 1
ATOM 7997 O O . CYS B 1 368 ? 18.438 -9.367 -8.141 1 96.94 368 CYS B O 1
ATOM 7999 N N . TYR B 1 369 ? 17.656 -7.57 -9.258 1 96.62 369 TYR B N 1
ATOM 8000 C CA . TYR B 1 369 ? 17.922 -8.109 -10.594 1 96.62 369 TYR B CA 1
ATOM 8001 C C . TYR B 1 369 ? 19.422 -8.25 -10.828 1 96.62 369 TYR B C 1
ATOM 8003 O O . TYR B 1 369 ? 19.875 -9.273 -11.344 1 96.62 369 TYR B O 1
ATOM 8011 N N . GLY B 1 370 ? 20.141 -7.223 -10.477 1 97 370 GLY B N 1
ATOM 8012 C CA . GLY B 1 370 ? 21.594 -7.297 -10.594 1 97 370 GLY B CA 1
ATOM 8013 C C . GLY B 1 370 ? 22.203 -8.43 -9.797 1 97 370 GLY B C 1
ATOM 8014 O O . GLY B 1 370 ? 23.062 -9.156 -10.289 1 97 370 GLY B O 1
ATOM 8015 N N . LEU B 1 371 ? 21.781 -8.602 -8.57 1 96.75 371 LEU B N 1
ATOM 8016 C CA . LEU B 1 371 ? 22.281 -9.688 -7.738 1 96.75 371 LEU B CA 1
ATOM 8017 C C . LEU B 1 371 ? 21.875 -11.039 -8.312 1 96.75 371 LEU B C 1
ATOM 8019 O O . LEU B 1 371 ? 22.641 -12.008 -8.234 1 96.75 371 LEU B O 1
ATOM 8023 N N . PHE B 1 372 ? 20.656 -11.117 -8.93 1 96.19 372 PHE B N 1
ATOM 8024 C CA . PHE B 1 372 ? 20.172 -12.367 -9.516 1 96.19 372 PHE B CA 1
ATOM 8025 C C . PHE B 1 372 ? 21.016 -12.758 -10.727 1 96.19 372 PHE B C 1
ATOM 8027 O O . PHE B 1 372 ? 21.219 -13.945 -10.984 1 96.19 372 PHE B O 1
ATOM 8034 N N . LEU B 1 373 ? 21.516 -11.766 -11.477 1 94.88 373 LEU B N 1
ATOM 8035 C CA . LEU B 1 373 ? 22.406 -12.047 -12.594 1 94.88 373 LEU B CA 1
ATOM 8036 C C . LEU B 1 373 ? 23.703 -12.688 -12.117 1 94.88 373 LEU B C 1
ATOM 8038 O O . LEU B 1 373 ? 24.344 -13.43 -12.867 1 94.88 373 LEU B O 1
ATOM 8042 N N . LYS B 1 374 ? 24.047 -12.383 -10.891 1 94.31 374 LYS B N 1
ATOM 8043 C CA . LYS B 1 374 ? 25.203 -13 -10.266 1 94.31 374 LYS B CA 1
ATOM 8044 C C . LYS B 1 374 ? 24.812 -14.219 -9.438 1 94.31 374 LYS B C 1
ATOM 8046 O O . LYS B 1 374 ? 25.531 -14.617 -8.523 1 94.31 374 LYS B O 1
ATOM 8051 N N . LEU B 1 375 ? 23.562 -14.75 -9.625 1 94.19 375 LEU B N 1
ATOM 8052 C CA . LEU B 1 375 ? 23.016 -15.992 -9.086 1 94.19 375 LEU B CA 1
ATOM 8053 C C . LEU B 1 375 ? 22.656 -15.82 -7.609 1 94.19 375 LEU B C 1
ATOM 8055 O O . LEU B 1 375 ? 22.547 -16.812 -6.879 1 94.19 375 LEU B O 1
ATOM 8059 N N . GLY B 1 376 ? 22.547 -14.57 -7.152 1 95.5 376 GLY B N 1
ATOM 8060 C CA . GLY B 1 376 ? 22.078 -14.305 -5.805 1 95.5 376 GLY B CA 1
ATOM 8061 C C . GLY B 1 376 ? 20.594 -14.031 -5.738 1 95.5 376 GLY B C 1
ATOM 8062 O O . GLY B 1 376 ? 20.094 -13.07 -6.332 1 95.5 376 GLY B O 1
ATOM 8063 N N . TRP B 1 377 ? 19.891 -14.883 -5.023 1 96.12 377 TRP B N 1
ATOM 8064 C CA . TRP B 1 377 ? 18.453 -14.68 -4.84 1 96.12 377 TRP B CA 1
ATOM 8065 C C . TRP B 1 377 ? 18.156 -14.023 -3.496 1 96.12 377 TRP B C 1
ATOM 8067 O O . TRP B 1 377 ? 18.25 -14.672 -2.451 1 96.12 377 TRP B O 1
ATOM 8077 N N . VAL B 1 378 ? 17.859 -12.75 -3.52 1 95.56 378 VAL B N 1
ATOM 8078 C CA . VAL B 1 378 ? 17.562 -11.977 -2.322 1 95.56 378 VAL B CA 1
ATOM 8079 C C . VAL B 1 378 ? 16.094 -11.578 -2.324 1 95.56 378 VAL B C 1
ATOM 8081 O O . VAL B 1 378 ? 15.484 -11.414 -3.387 1 95.56 378 VAL B O 1
ATOM 8084 N N . PRO B 1 379 ? 15.484 -11.438 -1.101 1 95.75 379 PRO B N 1
ATOM 8085 C CA . PRO B 1 379 ? 14.055 -11.125 -1.04 1 95.75 379 PRO B CA 1
ATOM 8086 C C . PRO B 1 379 ? 13.719 -9.781 -1.684 1 95.75 379 PRO B C 1
ATOM 8088 O O . PRO B 1 379 ? 14.453 -8.805 -1.5 1 95.75 379 PRO B O 1
ATOM 8091 N N . LEU B 1 380 ? 12.656 -9.711 -2.41 1 96.62 380 LEU B N 1
ATOM 8092 C CA . LEU B 1 380 ? 12.18 -8.516 -3.098 1 96.62 380 LEU B CA 1
ATOM 8093 C C . LEU B 1 380 ? 10.875 -8.016 -2.488 1 96.62 380 LEU B C 1
ATOM 8095 O O . LEU B 1 380 ? 10.711 -6.812 -2.262 1 96.62 380 LEU B O 1
ATOM 8099 N N . VAL B 1 381 ? 9.977 -8.914 -2.121 1 94.25 381 VAL B N 1
ATOM 8100 C CA . VAL B 1 381 ? 8.602 -8.578 -1.764 1 94.25 381 VAL B CA 1
ATOM 8101 C C . VAL B 1 381 ? 8.562 -8 -0.35 1 94.25 381 VAL B C 1
ATOM 8103 O O . VAL B 1 381 ? 8.008 -6.922 -0.128 1 94.25 381 VAL B O 1
ATOM 8106 N N . PRO B 1 382 ? 9.227 -8.648 0.629 1 95.31 382 PRO B N 1
ATOM 8107 C CA . PRO B 1 382 ? 9.141 -8.102 1.984 1 95.31 382 PRO B CA 1
ATOM 8108 C C . PRO B 1 382 ? 9.742 -6.699 2.092 1 95.31 382 PRO B C 1
ATOM 8110 O O . PRO B 1 382 ? 9.117 -5.797 2.656 1 95.31 382 PRO B O 1
ATOM 8113 N N . PRO B 1 383 ? 10.945 -6.441 1.569 1 96.62 383 PRO B N 1
ATOM 8114 C CA . PRO B 1 383 ? 11.477 -5.078 1.645 1 96.62 383 PRO B CA 1
ATOM 8115 C C . PRO B 1 383 ? 10.594 -4.059 0.925 1 96.62 383 PRO B C 1
ATOM 8117 O O . PRO B 1 383 ? 10.477 -2.914 1.369 1 96.62 383 PRO B O 1
ATOM 8120 N N . ALA B 1 384 ? 10 -4.418 -0.189 1 95.19 384 ALA B N 1
ATOM 8121 C CA . ALA B 1 384 ? 9.086 -3.516 -0.892 1 95.19 384 ALA B CA 1
ATOM 8122 C C . ALA B 1 384 ? 7.898 -3.146 -0.014 1 95.19 384 ALA B C 1
ATOM 8124 O O . ALA B 1 384 ? 7.52 -1.975 0.071 1 95.19 384 ALA B O 1
ATOM 8125 N N . LEU B 1 385 ? 7.355 -4.16 0.641 1 91.19 385 LEU B N 1
ATOM 8126 C CA . LEU B 1 385 ? 6.195 -3.943 1.498 1 91.19 385 LEU B CA 1
ATOM 8127 C C . LEU B 1 385 ? 6.559 -3.08 2.701 1 91.19 385 LEU B C 1
ATOM 8129 O O . LEU B 1 385 ? 5.781 -2.215 3.109 1 91.19 385 LEU B O 1
ATOM 8133 N N . THR B 1 386 ? 7.707 -3.363 3.277 1 94.06 386 THR B N 1
ATOM 8134 C CA . THR B 1 386 ? 8.125 -2.584 4.438 1 94.06 386 THR B CA 1
ATOM 8135 C C . THR B 1 386 ? 8.398 -1.136 4.047 1 94.06 386 THR B C 1
ATOM 8137 O O . THR B 1 386 ? 8.133 -0.216 4.824 1 94.06 386 THR B O 1
ATOM 8140 N N . LEU B 1 387 ? 9 -0.954 2.859 1 94.88 387 LEU B N 1
ATOM 8141 C CA . LEU B 1 387 ? 9.227 0.393 2.348 1 94.88 387 LEU B CA 1
ATOM 8142 C C . LEU B 1 387 ? 7.914 1.162 2.234 1 94.88 387 LEU B C 1
ATOM 8144 O O . LEU B 1 387 ? 7.828 2.314 2.664 1 94.88 387 LEU B O 1
ATOM 8148 N N . LEU B 1 388 ? 6.875 0.54 1.75 1 87.94 388 LEU B N 1
ATOM 8149 C CA . LEU B 1 388 ? 5.57 1.166 1.564 1 87.94 388 LEU B CA 1
ATOM 8150 C C . LEU B 1 388 ? 4.891 1.414 2.906 1 87.94 388 LEU B C 1
ATOM 8152 O O . LEU B 1 388 ? 4.363 2.502 3.148 1 87.94 388 LEU B O 1
ATOM 8156 N N . LEU B 1 389 ? 4.953 0.453 3.801 1 85.56 389 LEU B N 1
ATOM 8157 C CA . LEU B 1 389 ? 4.277 0.547 5.09 1 85.56 389 LEU B CA 1
ATOM 8158 C C . LEU B 1 389 ? 4.934 1.602 5.973 1 85.56 389 LEU B C 1
ATOM 8160 O O . LEU B 1 389 ? 4.246 2.357 6.66 1 85.56 389 LEU B O 1
ATOM 8164 N N . SER B 1 390 ? 6.234 1.586 5.945 1 90.12 390 SER B N 1
ATOM 8165 C CA . SER B 1 390 ? 6.945 2.568 6.754 1 90.12 390 SER B CA 1
ATOM 8166 C C . SER B 1 390 ? 6.734 3.982 6.219 1 90.12 390 SER B C 1
ATOM 8168 O O . SER B 1 390 ? 6.562 4.926 6.996 1 90.12 390 SER B O 1
ATOM 8170 N N . SER B 1 391 ? 6.793 4.148 4.898 1 87.44 391 SER B N 1
ATOM 8171 C CA . SER B 1 391 ? 6.516 5.453 4.301 1 87.44 391 SER B CA 1
ATOM 8172 C C . SER B 1 391 ? 5.113 5.938 4.652 1 87.44 391 SER B C 1
ATOM 8174 O O . SER B 1 391 ? 4.934 7.086 5.066 1 87.44 391 SER B O 1
ATOM 8176 N N . GLY B 1 392 ? 4.172 5.059 4.48 1 82.12 392 GLY B N 1
ATOM 8177 C CA . GLY B 1 392 ? 2.801 5.402 4.82 1 82.12 392 GLY B CA 1
ATOM 8178 C C . GLY B 1 392 ? 2.611 5.73 6.289 1 82.12 392 GLY B C 1
ATOM 8179 O O . GLY B 1 392 ? 1.888 6.664 6.633 1 82.12 392 GLY B O 1
ATOM 8180 N N . GLY B 1 393 ? 3.262 4.996 7.156 1 81.81 393 GLY B N 1
ATOM 8181 C CA . GLY B 1 393 ? 3.176 5.223 8.594 1 81.81 393 GLY B CA 1
ATOM 8182 C C . GLY B 1 393 ? 3.73 6.57 9.016 1 81.81 393 GLY B C 1
ATOM 8183 O O . GLY B 1 393 ? 3.111 7.277 9.812 1 81.81 393 GLY B O 1
ATOM 8184 N N . VAL B 1 394 ? 4.828 6.938 8.484 1 83.06 394 VAL B N 1
ATOM 8185 C CA . VAL B 1 394 ? 5.469 8.195 8.844 1 83.06 394 VAL B CA 1
ATOM 8186 C C . VAL B 1 394 ? 4.645 9.367 8.312 1 83.06 394 VAL B C 1
ATOM 8188 O O . VAL B 1 394 ? 4.469 10.375 9 1 83.06 394 VAL B O 1
ATOM 8191 N N . VAL B 1 395 ? 4.105 9.234 7.113 1 79 395 VAL B N 1
ATOM 8192 C CA . VAL B 1 395 ? 3.271 10.289 6.547 1 79 395 VAL B CA 1
ATOM 8193 C C . VAL B 1 395 ? 2.033 10.492 7.414 1 79 395 VAL B C 1
ATOM 8195 O O . VAL B 1 395 ? 1.633 11.633 7.676 1 79 395 VAL B O 1
ATOM 8198 N N . THR B 1 396 ? 1.423 9.445 7.82 1 75.5 396 THR B N 1
ATOM 8199 C CA . THR B 1 396 ? 0.224 9.523 8.648 1 75.5 396 THR B CA 1
ATOM 8200 C C . THR B 1 396 ? 0.534 10.188 9.984 1 75.5 396 THR B C 1
ATOM 8202 O O . THR B 1 396 ? -0.25 11.008 10.477 1 75.5 396 THR B O 1
ATOM 8205 N N . TYR B 1 397 ? 1.655 9.922 10.516 1 75.81 397 TYR B N 1
ATOM 8206 C CA . TYR B 1 397 ? 2.064 10.492 11.797 1 75.81 397 TYR B CA 1
ATOM 8207 C C . TYR B 1 397 ? 2.35 11.977 11.664 1 75.81 397 TYR B C 1
ATOM 8209 O O . TYR B 1 397 ? 1.931 12.781 12.5 1 75.81 397 TYR B O 1
ATOM 8217 N N . THR B 1 398 ? 3.082 12.266 10.68 1 74.94 398 THR B N 1
ATOM 8218 C CA . THR B 1 398 ? 3.432 13.672 10.477 1 74.94 398 THR B CA 1
ATOM 8219 C C . THR B 1 398 ? 2.189 14.5 10.18 1 74.94 398 THR B C 1
ATOM 8221 O O . THR B 1 398 ? 2.102 15.664 10.586 1 74.94 398 THR B O 1
ATOM 8224 N N . ALA B 1 399 ? 1.272 13.953 9.5 1 71.38 399 ALA B N 1
ATOM 8225 C CA . ALA B 1 399 ? 0.014 14.648 9.227 1 71.38 399 ALA B CA 1
ATOM 8226 C C . ALA B 1 399 ? -0.749 14.922 10.523 1 71.38 399 ALA B C 1
ATOM 8228 O O . ALA B 1 399 ? -1.323 16 10.695 1 71.38 399 ALA B O 1
ATOM 8229 N N . GLN B 1 400 ? -0.763 14.039 11.406 1 70.5 400 GLN B N 1
ATOM 8230 C CA . GLN B 1 400 ? -1.438 14.211 12.688 1 70.5 400 GLN B CA 1
ATOM 8231 C C . GLN B 1 400 ? -0.757 15.289 13.531 1 70.5 400 GLN B C 1
ATOM 8233 O O . GLN B 1 400 ? -1.429 16.109 14.172 1 70.5 400 GLN B O 1
ATOM 8238 N N . GLN B 1 401 ? 0.503 15.281 13.492 1 70.19 401 GLN B N 1
ATOM 8239 C CA . GLN B 1 401 ? 1.247 16.281 14.258 1 70.19 401 GLN B CA 1
ATOM 8240 C C . GLN B 1 401 ? 1.012 17.672 13.703 1 70.19 401 GLN B C 1
ATOM 8242 O O . GLN B 1 401 ? 0.868 18.641 14.469 1 70.19 401 GLN B O 1
ATOM 8247 N N . ALA B 1 402 ? 0.99 17.703 12.461 1 68.62 402 ALA B N 1
ATOM 8248 C CA . ALA B 1 402 ? 0.752 18.984 11.82 1 68.62 402 ALA B CA 1
ATOM 8249 C C . ALA B 1 402 ? -0.63 19.531 12.18 1 68.62 402 ALA B C 1
ATOM 8251 O O . ALA B 1 402 ? -0.793 20.734 12.414 1 68.62 402 ALA B O 1
ATOM 8252 N N . GLN B 1 403 ? -1.56 18.703 12.219 1 68.56 403 GLN B N 1
ATOM 8253 C CA . GLN B 1 403 ? -2.914 19.109 12.578 1 68.56 403 GLN B CA 1
ATOM 8254 C C . GLN B 1 403 ? -2.984 19.594 14.023 1 68.56 403 GLN B C 1
ATOM 8256 O O . GLN B 1 403 ? -3.652 20.578 14.32 1 68.56 403 GLN B O 1
ATOM 8261 N N . GLN B 1 404 ? -2.293 18.906 14.836 1 66.81 404 GLN B N 1
ATOM 8262 C CA . GLN B 1 404 ? -2.285 19.297 16.25 1 66.81 404 GLN B CA 1
ATOM 8263 C C . GLN B 1 404 ? -1.595 20.641 16.438 1 66.81 404 GLN B C 1
ATOM 8265 O O . GLN B 1 404 ? -2.055 21.469 17.234 1 66.81 404 GLN B O 1
ATOM 8270 N N . GLN B 1 405 ? -0.553 20.766 15.758 1 67.38 405 GLN B N 1
ATOM 8271 C CA . GLN B 1 405 ? 0.173 22.031 15.875 1 67.38 405 GLN B CA 1
ATOM 8272 C C . GLN B 1 405 ? -0.661 23.188 15.344 1 67.38 405 GLN B C 1
ATOM 8274 O O . GLN B 1 405 ? -0.645 24.281 15.914 1 67.38 405 GLN B O 1
ATOM 8279 N N . ARG B 1 406 ? -1.277 22.922 14.266 1 67.25 406 ARG B N 1
ATOM 8280 C CA . ARG B 1 406 ? -2.148 23.953 13.711 1 67.25 406 ARG B CA 1
ATOM 8281 C C . ARG B 1 406 ? -3.186 24.406 14.742 1 67.25 406 ARG B C 1
ATOM 8283 O O . ARG B 1 406 ? -3.441 25.594 14.891 1 67.25 406 ARG B O 1
ATOM 8290 N N . GLN B 1 407 ? -3.74 23.516 15.375 1 65.12 407 GLN B N 1
ATOM 8291 C CA . GLN B 1 407 ? -4.754 23.828 16.375 1 65.12 407 GLN B CA 1
ATOM 8292 C C . GLN B 1 407 ? -4.156 24.625 17.531 1 65.12 407 GLN B C 1
ATOM 8294 O O . GLN B 1 407 ? -4.789 25.562 18.047 1 65.12 407 GLN B O 1
ATOM 8299 N N . MET B 1 408 ? -3.043 24.25 17.828 1 62.12 408 MET B N 1
ATOM 8300 C CA . MET B 1 408 ? -2.365 24.938 18.922 1 62.12 408 MET B CA 1
ATOM 8301 C C . MET B 1 408 ? -2.055 26.375 18.547 1 62.12 408 MET B C 1
ATOM 8303 O O . MET B 1 408 ? -2.258 27.297 19.344 1 62.12 408 MET B O 1
ATOM 8307 N N . VAL B 1 409 ? -1.585 26.562 17.359 1 63.53 409 VAL B N 1
ATOM 8308 C CA . VAL B 1 409 ? -1.221 27.891 16.906 1 63.53 409 VAL B CA 1
ATOM 8309 C C . VAL B 1 409 ? -2.473 28.766 16.797 1 63.53 409 VAL B C 1
ATOM 8311 O O . VAL B 1 409 ? -2.449 29.938 17.156 1 63.53 409 VAL B O 1
ATOM 8314 N N . MET B 1 410 ? -3.465 28.203 16.391 1 64.44 410 MET B N 1
ATOM 8315 C CA . MET B 1 410 ? -4.723 28.938 16.281 1 64.44 410 MET B CA 1
ATOM 8316 C C . MET B 1 410 ? -5.215 29.359 17.672 1 64.44 410 MET B C 1
ATOM 8318 O O . MET B 1 410 ? -5.781 30.453 17.812 1 64.44 410 MET B O 1
ATOM 8322 N N . ARG B 1 411 ? -5.016 28.578 18.609 1 62.84 411 ARG B N 1
ATOM 8323 C CA . ARG B 1 411 ? -5.395 28.922 19.969 1 62.84 411 ARG B CA 1
ATOM 8324 C C . ARG B 1 411 ? -4.555 30.094 20.484 1 62.84 411 ARG B C 1
ATOM 8326 O O . ARG B 1 411 ? -5.078 31 21.125 1 62.84 411 ARG B O 1
ATOM 8333 N N . LEU B 1 412 ? -3.336 30.031 20.188 1 61.34 412 LEU B N 1
ATOM 8334 C CA . LEU B 1 412 ? -2.439 31.094 20.625 1 61.34 412 LEU B CA 1
ATOM 8335 C C . LEU B 1 412 ? -2.789 32.406 19.938 1 61.34 412 LEU B C 1
ATOM 8337 O O . LEU B 1 412 ? -2.75 33.469 20.578 1 61.34 412 LEU B O 1
ATOM 8341 N N . LEU B 1 413 ? -3.072 32.312 18.641 1 64.31 413 LEU B N 1
ATOM 8342 C CA . LEU B 1 413 ? -3.486 33.5 17.906 1 64.31 413 LEU B CA 1
ATOM 8343 C C . LEU B 1 413 ? -4.773 34.062 18.469 1 64.31 413 LEU B C 1
ATOM 8345 O O . LEU B 1 413 ? -4.902 35.281 18.625 1 64.31 413 LEU B O 1
ATOM 8349 N N . GLY B 1 414 ? -5.66 33.219 18.812 1 61.75 414 GLY B N 1
ATOM 8350 C CA . GLY B 1 414 ? -6.914 33.656 19.422 1 61.75 414 GLY B CA 1
ATOM 8351 C C . GLY B 1 414 ? -6.727 34.344 20.766 1 61.75 414 GLY B C 1
ATOM 8352 O O . GLY B 1 414 ? -7.402 35.312 21.062 1 61.75 414 GLY B O 1
ATOM 8353 N N . GLN B 1 415 ? -5.797 33.812 21.484 1 61.88 415 GLN B N 1
ATOM 8354 C CA . GLN B 1 415 ? -5.516 34.375 22.797 1 61.88 415 GLN B CA 1
ATOM 8355 C C . GLN B 1 415 ? -4.812 35.719 22.672 1 61.88 415 GLN B C 1
ATOM 8357 O O . GLN B 1 415 ? -4.988 36.594 23.516 1 61.88 415 GLN B O 1
ATOM 8362 N N . SER B 1 416 ? -4.113 35.906 21.594 1 64.94 416 SER B N 1
ATOM 8363 C CA . SER B 1 416 ? -3.279 37.094 21.5 1 64.94 416 SER B CA 1
ATOM 8364 C C . SER B 1 416 ? -4.047 38.25 20.891 1 64.94 416 SER B C 1
ATOM 8366 O O . SER B 1 416 ? -3.711 39.406 21.109 1 64.94 416 SER B O 1
ATOM 8368 N N . ILE B 1 417 ? -4.977 38.031 20 1 65.56 417 ILE B N 1
ATOM 8369 C CA . ILE B 1 417 ? -5.688 39.125 19.344 1 65.56 417 ILE B CA 1
ATOM 8370 C C . ILE B 1 417 ? -7.168 39.062 19.703 1 65.56 417 ILE B C 1
ATOM 8372 O O . ILE B 1 417 ? -7.914 40.031 19.453 1 65.56 417 ILE B O 1
ATOM 8376 N N . SER B 1 418 ? -7.773 38.219 20.484 1 64.38 418 SER B N 1
ATOM 8377 C CA . SER B 1 418 ? -9.164 37.906 20.781 1 64.38 418 SER B CA 1
ATOM 8378 C C . SER B 1 418 ? -9.734 36.938 19.766 1 64.38 418 SER B C 1
ATOM 8380 O O . SER B 1 418 ? -9.367 36.969 18.594 1 64.38 418 SER B O 1
ATOM 8382 N N . PRO B 1 419 ? -10.484 36.125 20.188 1 65.56 419 PRO B N 1
ATOM 8383 C CA . PRO B 1 419 ? -11.023 35.062 19.312 1 65.56 419 PRO B CA 1
ATOM 8384 C C . PRO B 1 419 ? -11.852 35.656 18.156 1 65.56 419 PRO B C 1
ATOM 8386 O O . PRO B 1 419 ? -11.82 35.094 17.047 1 65.56 419 PRO B O 1
ATOM 8389 N N . GLU B 1 420 ? -12.57 36.812 18.391 1 66.31 420 GLU B N 1
ATOM 8390 C CA . GLU B 1 420 ? -13.414 37.438 17.375 1 66.31 420 GLU B CA 1
ATOM 8391 C C . GLU B 1 420 ? -12.578 38 16.219 1 66.31 420 GLU B C 1
ATOM 8393 O O . GLU B 1 420 ? -12.922 37.812 15.055 1 66.31 420 GLU B O 1
ATOM 8398 N N . ILE B 1 421 ? -11.484 38.562 16.609 1 67.25 421 ILE B N 1
ATOM 8399 C CA . ILE B 1 421 ? -10.609 39.156 15.602 1 67.25 421 ILE B CA 1
ATOM 8400 C C . ILE B 1 421 ? -9.867 38.031 14.859 1 67.25 421 ILE B C 1
ATOM 8402 O O . ILE B 1 421 ? -9.719 38.094 13.633 1 67.25 421 ILE B O 1
ATOM 8406 N N . ALA B 1 422 ? -9.414 37.062 15.617 1 69.12 422 ALA B N 1
ATOM 8407 C CA . ALA B 1 422 ? -8.719 35.938 15.023 1 69.12 422 ALA B CA 1
ATOM 8408 C C . ALA B 1 422 ? -9.594 35.25 13.984 1 69.12 422 ALA B C 1
ATOM 8410 O O . ALA B 1 422 ? -9.117 34.875 12.914 1 69.12 422 ALA B O 1
ATOM 8411 N N . ALA B 1 423 ? -10.852 35.031 14.305 1 65.38 423 ALA B N 1
ATOM 8412 C CA . ALA B 1 423 ? -11.797 34.406 13.391 1 65.38 423 ALA B CA 1
ATOM 8413 C C . ALA B 1 423 ? -11.992 35.25 12.133 1 65.38 423 ALA B C 1
ATOM 8415 O O . ALA B 1 423 ? -12.086 34.719 11.031 1 65.38 423 ALA B O 1
ATOM 8416 N N . ALA B 1 424 ? -12.039 36.562 12.367 1 64.69 424 ALA B N 1
ATOM 8417 C CA . ALA B 1 424 ? -12.211 37.469 11.25 1 64.69 424 ALA B CA 1
ATOM 8418 C C . ALA B 1 424 ? -10.984 37.469 10.344 1 64.69 424 ALA B C 1
ATOM 8420 O O . ALA B 1 424 ? -11.102 37.531 9.117 1 64.69 424 ALA B O 1
ATOM 8421 N N . LEU B 1 425 ? -9.828 37.406 11 1 63.81 425 LEU B N 1
ATOM 8422 C CA . LEU B 1 425 ? -8.578 37.375 10.25 1 63.81 425 LEU B CA 1
ATOM 8423 C C . LEU B 1 425 ? -8.469 36.094 9.438 1 63.81 425 LEU B C 1
ATOM 8425 O O . LEU B 1 425 ? -7.977 36.094 8.305 1 63.81 425 LEU B O 1
ATOM 8429 N N . TRP B 1 426 ? -8.953 35.062 10.086 1 63.56 426 TRP B N 1
ATOM 8430 C CA . TRP B 1 426 ? -8.906 33.75 9.422 1 63.56 426 TRP B CA 1
ATOM 8431 C C . TRP B 1 426 ? -9.812 33.75 8.195 1 63.56 426 TRP B C 1
ATOM 8433 O O . TRP B 1 426 ? -9.461 33.156 7.164 1 63.56 426 TRP B O 1
ATOM 8443 N N . GLU B 1 427 ? -10.93 34.312 8.367 1 62.94 427 GLU B N 1
ATOM 8444 C CA . GLU B 1 427 ? -11.875 34.375 7.258 1 62.94 427 GLU B CA 1
ATOM 8445 C C . GLU B 1 427 ? -11.336 35.188 6.098 1 62.94 427 GLU B C 1
ATOM 8447 O O . GLU B 1 427 ? -11.617 34.906 4.934 1 62.94 427 GLU B O 1
ATOM 8452 N N . ARG B 1 428 ? -10.562 36.188 6.453 1 63.12 428 ARG B N 1
ATOM 8453 C CA . ARG B 1 428 ? -10.023 37.062 5.418 1 63.12 428 ARG B CA 1
ATOM 8454 C C . ARG B 1 428 ? -8.562 36.75 5.141 1 63.12 428 ARG B C 1
ATOM 8456 O O . ARG B 1 428 ? -7.793 37.625 4.75 1 63.12 428 ARG B O 1
ATOM 8463 N N . ARG B 1 429 ? -8.219 35.688 5.438 1 61.5 429 ARG B N 1
ATOM 8464 C CA . ARG B 1 429 ? -6.812 35.281 5.379 1 61.5 429 ARG B CA 1
ATOM 8465 C C . ARG B 1 429 ? -6.238 35.531 3.986 1 61.5 429 ARG B C 1
ATOM 8467 O O . ARG B 1 429 ? -5.07 35.875 3.844 1 61.5 429 ARG B O 1
ATOM 8474 N N . ASP B 1 430 ? -7.051 35.281 3.043 1 59.56 430 ASP B N 1
ATOM 8475 C CA . ASP B 1 430 ? -6.547 35.438 1.681 1 59.56 430 ASP B CA 1
ATOM 8476 C C . ASP B 1 430 ? -6.168 36.875 1.396 1 59.56 430 ASP B C 1
ATOM 8478 O O . ASP B 1 430 ? -5.137 37.156 0.773 1 59.56 430 ASP B O 1
ATOM 8482 N N . GLN B 1 431 ? -6.98 37.781 1.855 1 57.81 431 GLN B N 1
ATOM 8483 C CA . GLN B 1 431 ? -6.691 39.188 1.676 1 57.81 431 GLN B CA 1
ATOM 8484 C C . GLN B 1 431 ? -5.496 39.625 2.518 1 57.81 431 GLN B C 1
ATOM 8486 O O . GLN B 1 431 ? -4.645 40.375 2.057 1 57.81 431 GLN B O 1
ATOM 8491 N N . LEU B 1 432 ? -5.496 39.156 3.68 1 58.72 432 LEU B N 1
ATOM 8492 C CA . LEU B 1 432 ? -4.406 39.469 4.594 1 58.72 432 LEU B CA 1
ATOM 8493 C C . LEU B 1 432 ? -3.072 38.969 4.051 1 58.72 432 LEU B C 1
ATOM 8495 O O . LEU B 1 432 ? -2.053 39.656 4.172 1 58.72 432 LEU B O 1
ATOM 8499 N N . LEU B 1 433 ? -3.158 37.781 3.555 1 54.69 433 LEU B N 1
ATOM 8500 C CA . LEU B 1 433 ? -1.914 37.219 3.074 1 54.69 433 LEU B CA 1
ATOM 8501 C C . LEU B 1 433 ? -1.433 37.906 1.809 1 54.69 433 LEU B C 1
ATOM 8503 O O . LEU B 1 433 ? -0.226 38.062 1.593 1 54.69 433 LEU B O 1
ATOM 8507 N N . LYS B 1 434 ? -2.449 38.25 0.974 1 54.56 434 LYS B N 1
ATOM 8508 C CA . LYS B 1 434 ? -2.074 38.906 -0.266 1 54.56 434 LYS B CA 1
ATOM 8509 C C . LYS B 1 434 ? -1.55 40.312 0.009 1 54.56 434 LYS B C 1
ATOM 8511 O O . LYS B 1 434 ? -0.492 40.688 -0.495 1 54.56 434 LYS B O 1
ATOM 8516 N N . ASP B 1 435 ? -2.209 41.094 0.885 1 57.34 435 ASP B N 1
ATOM 8517 C CA . ASP B 1 435 ? -1.882 42.5 1.067 1 57.34 435 ASP B CA 1
ATOM 8518 C C . ASP B 1 435 ? -1.093 42.719 2.355 1 57.34 435 ASP B C 1
ATOM 8520 O O . ASP B 1 435 ? -0.501 43.781 2.555 1 57.34 435 ASP B O 1
ATOM 8524 N N . GLY B 1 436 ? -0.977 41.625 3.166 1 58.78 436 GLY B N 1
ATOM 8525 C CA . GLY B 1 436 ? -0.233 41.656 4.414 1 58.78 436 GLY B CA 1
ATOM 8526 C C . GLY B 1 436 ? -0.927 42.469 5.5 1 58.78 436 GLY B C 1
ATOM 8527 O O . GLY B 1 436 ? -0.407 42.594 6.609 1 58.78 436 GLY B O 1
ATOM 8528 N N . LYS B 1 437 ? -2.035 43.188 5.102 1 68.56 437 LYS B N 1
ATOM 8529 C CA . LYS B 1 437 ? -2.727 44.062 6.059 1 68.56 437 LYS B CA 1
ATOM 8530 C C . LYS B 1 437 ? -4.234 44.031 5.832 1 68.56 437 LYS B C 1
ATOM 8532 O O . LYS B 1 437 ? -4.695 43.719 4.734 1 68.56 437 LYS B O 1
ATOM 8537 N N . LEU B 1 438 ? -5.012 44.219 6.902 1 71.75 438 LEU B N 1
ATOM 8538 C CA . LEU B 1 438 ? -6.449 44.438 6.793 1 71.75 438 LEU B CA 1
ATOM 8539 C C . LEU B 1 438 ? -6.75 45.906 6.473 1 71.75 438 LEU B C 1
ATOM 8541 O O . LEU B 1 438 ? -6.328 46.812 7.203 1 71.75 438 LEU B O 1
ATOM 8545 N N . PRO B 1 439 ? -7.359 46.094 5.348 1 76.38 439 PRO B N 1
ATOM 8546 C CA . PRO B 1 439 ? -7.68 47.5 5.008 1 76.38 439 PRO B CA 1
ATOM 8547 C C . PRO B 1 439 ? -8.578 48.156 6.047 1 76.38 439 PRO B C 1
ATOM 8549 O O . PRO B 1 439 ? -9.32 47.469 6.754 1 76.38 439 PRO B O 1
ATOM 8552 N N . GLY B 1 440 ? -8.508 49.5 6.129 1 82.75 440 GLY B N 1
ATOM 8553 C CA . GLY B 1 440 ? -9.336 50.281 7.047 1 82.75 440 GLY B CA 1
ATOM 8554 C C . GLY B 1 440 ? -10.805 50.25 6.695 1 82.75 440 GLY B C 1
ATOM 8555 O O . GLY B 1 440 ? -11.172 50.312 5.52 1 82.75 440 GLY B O 1
ATOM 8556 N N . GLN B 1 441 ? -11.578 49.969 7.648 1 87.06 441 GLN B N 1
ATOM 8557 C CA . GLN B 1 441 ? -13.031 49.969 7.492 1 87.06 441 GLN B CA 1
ATOM 8558 C C . GLN B 1 441 ? -13.688 50.969 8.453 1 87.06 441 GLN B C 1
ATOM 8560 O O . GLN B 1 441 ? -13.43 50.938 9.656 1 87.06 441 GLN B O 1
ATOM 8565 N N . ARG B 1 442 ? -14.484 51.812 7.879 1 92.06 442 ARG B N 1
ATOM 8566 C CA . ARG B 1 442 ? -15.227 52.75 8.703 1 92.06 442 ARG B CA 1
ATOM 8567 C C . ARG B 1 442 ? -16.484 52.125 9.281 1 92.06 442 ARG B C 1
ATOM 8569 O O . ARG B 1 442 ? -17.203 51.406 8.57 1 92.06 442 ARG B O 1
ATOM 8576 N N . LEU B 1 443 ? -16.703 52.281 10.562 1 92.31 443 LEU B N 1
ATOM 8577 C CA . LEU B 1 443 ? -17.906 51.781 11.203 1 92.31 443 LEU B CA 1
ATOM 8578 C C . LEU B 1 443 ? -18.219 52.531 12.477 1 92.31 443 LEU B C 1
ATOM 8580 O O . LEU B 1 443 ? -17.406 53.344 12.922 1 92.31 443 LEU B O 1
ATOM 8584 N N . ILE B 1 444 ? -19.422 52.406 13.031 1 95.12 444 ILE B N 1
ATOM 8585 C CA . ILE B 1 444 ? -19.797 53 14.305 1 95.12 444 ILE B CA 1
ATOM 8586 C C . ILE B 1 444 ? -19.594 52 15.43 1 95.12 444 ILE B C 1
ATOM 8588 O O . ILE B 1 444 ? -20 50.844 15.32 1 95.12 444 ILE B O 1
ATOM 8592 N N . ALA B 1 445 ? -18.859 52.438 16.438 1 96.25 445 ALA B N 1
ATOM 8593 C CA . ALA B 1 445 ? -18.609 51.562 17.578 1 96.25 445 ALA B CA 1
ATOM 8594 C C . ALA B 1 445 ? -18.75 52.344 18.891 1 96.25 445 ALA B C 1
ATOM 8596 O O . ALA B 1 445 ? -18.844 53.562 18.891 1 96.25 445 ALA B O 1
ATOM 8597 N N . THR B 1 446 ? -18.922 51.656 19.938 1 97.75 446 THR B N 1
ATOM 8598 C CA . THR B 1 446 ? -18.906 52.219 21.281 1 97.75 446 THR B CA 1
ATOM 8599 C C . THR B 1 446 ? -17.609 51.875 22 1 97.75 446 THR B C 1
ATOM 8601 O O . THR B 1 446 ? -17.25 50.688 22.109 1 97.75 446 THR B O 1
ATOM 8604 N N . LEU B 1 447 ? -16.922 52.906 22.391 1 98.19 447 LEU B N 1
ATOM 8605 C CA . LEU B 1 447 ? -15.625 52.781 23.031 1 98.19 447 LEU B CA 1
ATOM 8606 C C . LEU B 1 447 ? -15.75 52.906 24.547 1 98.19 447 LEU B C 1
ATOM 8608 O O . LEU B 1 447 ? -16.5 53.75 25.047 1 98.19 447 LEU B O 1
ATOM 8612 N N . LEU B 1 448 ? -15.078 52.062 25.25 1 98.19 448 LEU B N 1
ATOM 8613 C CA . LEU B 1 448 ? -15 52.094 26.703 1 98.19 448 LEU B CA 1
ATOM 8614 C C . LEU B 1 448 ? -13.547 52.188 27.172 1 98.19 448 LEU B C 1
ATOM 8616 O O . LEU B 1 448 ? -12.734 51.312 26.844 1 98.19 448 LEU B O 1
ATOM 8620 N N . PHE B 1 449 ? -13.203 53.25 27.797 1 97.81 449 PHE B N 1
ATOM 8621 C CA . PHE B 1 449 ? -11.922 53.375 28.469 1 97.81 449 PHE B CA 1
ATOM 8622 C C . PHE B 1 449 ? -12.086 53.312 29.984 1 97.81 449 PHE B C 1
ATOM 8624 O O . PHE B 1 449 ? -13.023 53.875 30.547 1 97.81 449 PHE B O 1
ATOM 8631 N N . THR B 1 450 ? -11.289 52.562 30.578 1 97.06 450 THR B N 1
ATOM 8632 C CA . THR B 1 450 ? -11.234 52.531 32.031 1 97.06 450 THR B CA 1
ATOM 8633 C C . THR B 1 450 ? -9.812 52.781 32.531 1 97.06 450 THR B C 1
ATOM 8635 O O . THR B 1 450 ? -8.844 52.469 31.828 1 97.06 450 THR B O 1
ATOM 8638 N N . ASP B 1 451 ? -9.672 53.312 33.625 1 94.88 451 ASP B N 1
ATOM 8639 C CA . ASP B 1 451 ? -8.383 53.531 34.281 1 94.88 451 ASP B CA 1
ATOM 8640 C C . ASP B 1 451 ? -8.531 53.562 35.812 1 94.88 451 ASP B C 1
ATOM 8642 O O . ASP B 1 451 ? -9.578 53.938 36.312 1 94.88 451 ASP B O 1
ATOM 8646 N N . LEU B 1 452 ? -7.496 53.156 36.469 1 94 452 LEU B N 1
ATOM 8647 C CA . LEU B 1 452 ? -7.512 53.156 37.938 1 94 452 LEU B CA 1
ATOM 8648 C C . LEU B 1 452 ? -6.992 54.469 38.469 1 94 452 LEU B C 1
ATOM 8650 O O . LEU B 1 452 ? -5.961 55 38.031 1 94 452 LEU B O 1
ATOM 8654 N N . LYS B 1 453 ? -7.73 54.969 39.438 1 90.06 453 LYS B N 1
ATOM 8655 C CA . LYS B 1 453 ? -7.285 56.188 40.094 1 90.06 453 LYS B CA 1
ATOM 8656 C C . LYS B 1 453 ? -6.195 55.875 41.125 1 90.06 453 LYS B C 1
ATOM 8658 O O . LYS B 1 453 ? -6.355 54.969 41.969 1 90.06 453 LYS B O 1
ATOM 8663 N N . GLY B 1 454 ? -5.094 56.625 41.062 1 80.5 454 GLY B N 1
ATOM 8664 C CA . GLY B 1 454 ? -4.027 56.5 42.031 1 80.5 454 GLY B CA 1
ATOM 8665 C C . GLY B 1 454 ? -3.059 55.375 41.719 1 80.5 454 GLY B C 1
ATOM 8666 O O . GLY B 1 454 ? -2.234 55 42.562 1 80.5 454 GLY B O 1
ATOM 8667 N N . PHE B 1 455 ? -3.145 54.781 40.594 1 84.88 455 PHE B N 1
ATOM 8668 C CA . PHE B 1 455 ? -2.291 53.656 40.219 1 84.88 455 PHE B CA 1
ATOM 8669 C C . PHE B 1 455 ? -0.825 54.062 40.219 1 84.88 455 PHE B C 1
ATOM 8671 O O . PHE B 1 455 ? 0.051 53.281 40.594 1 84.88 455 PHE B O 1
ATOM 8678 N N . SER B 1 456 ? -0.519 55.25 39.656 1 81.19 456 SER B N 1
ATOM 8679 C CA . SER B 1 456 ? 0.866 55.719 39.562 1 81.19 456 SER B CA 1
ATOM 8680 C C . SER B 1 456 ? 1.519 55.688 40.969 1 81.19 456 SER B C 1
ATOM 8682 O O . SER B 1 456 ? 2.676 55.312 41.094 1 81.19 456 SER B O 1
ATOM 8684 N N . THR B 1 457 ? 0.752 56.125 41.969 1 82.12 457 THR B N 1
ATOM 8685 C CA . THR B 1 457 ? 1.253 56.156 43.312 1 82.12 457 THR B CA 1
ATOM 8686 C C . THR B 1 457 ? 1.453 54.719 43.844 1 82.12 457 THR B C 1
ATOM 8688 O O . THR B 1 457 ? 2.457 54.438 44.5 1 82.12 457 THR B O 1
ATOM 8691 N N . ILE B 1 458 ? 0.58 53.875 43.531 1 86.62 458 ILE B N 1
ATOM 8692 C CA . ILE B 1 458 ? 0.658 52.469 43.969 1 86.62 458 ILE B CA 1
ATOM 8693 C C . ILE B 1 458 ? 1.857 51.781 43.281 1 86.62 458 ILE B C 1
ATOM 8695 O O . ILE B 1 458 ? 2.574 51.031 43.938 1 86.62 458 ILE B O 1
ATOM 8699 N N . SER B 1 459 ? 2.074 52.062 42.062 1 85.19 459 SER B N 1
ATOM 8700 C CA . SER B 1 459 ? 3.162 51.469 41.281 1 85.19 459 SER B CA 1
ATOM 8701 C C . SER B 1 459 ? 4.52 51.875 41.812 1 85.19 459 SER B C 1
ATOM 8703 O O . SER B 1 459 ? 5.504 51.156 41.688 1 85.19 459 SER B O 1
ATOM 8705 N N . GLU B 1 460 ? 4.598 53.031 42.406 1 81.94 460 GLU B N 1
ATOM 8706 C CA . GLU B 1 460 ? 5.848 53.531 42.969 1 81.94 460 GLU B CA 1
ATOM 8707 C C . GLU B 1 460 ? 6.16 52.844 44.281 1 81.94 460 GLU B C 1
ATOM 8709 O O . GLU B 1 460 ? 7.328 52.688 44.656 1 81.94 460 GLU B O 1
ATOM 8714 N N . ARG B 1 461 ? 5.137 52.406 44.938 1 82.88 461 ARG B N 1
ATOM 8715 C CA . ARG B 1 461 ? 5.316 51.906 46.281 1 82.88 461 ARG B CA 1
ATOM 8716 C C . ARG B 1 461 ? 5.441 50.375 46.281 1 82.88 461 ARG B C 1
ATOM 8718 O O . ARG B 1 461 ? 6.07 49.812 47.156 1 82.88 461 ARG B O 1
ATOM 8725 N N . MET B 1 462 ? 4.871 49.75 45.375 1 86.56 462 MET B N 1
ATOM 8726 C CA . MET B 1 462 ? 4.844 48.281 45.344 1 86.56 462 MET B CA 1
ATOM 8727 C C . MET B 1 462 ? 6.016 47.75 44.531 1 86.56 462 MET B C 1
ATOM 8729 O O . MET B 1 462 ? 6.414 48.344 43.531 1 86.56 462 MET B O 1
ATOM 8733 N N . GLU B 1 463 ? 6.496 46.562 44.938 1 87.88 463 GLU B N 1
ATOM 8734 C CA . GLU B 1 463 ? 7.516 45.906 44.125 1 87.88 463 GLU B CA 1
ATOM 8735 C C . GLU B 1 463 ? 6.965 45.438 42.781 1 87.88 463 GLU B C 1
ATOM 8737 O O . GLU B 1 463 ? 5.82 45 42.688 1 87.88 463 GLU B O 1
ATOM 8742 N N . PRO B 1 464 ? 7.793 45.5 41.75 1 86.56 464 PRO B N 1
ATOM 8743 C CA . PRO B 1 464 ? 7.32 45.281 40.406 1 86.56 464 PRO B CA 1
ATOM 8744 C C . PRO B 1 464 ? 6.621 43.938 40.25 1 86.56 464 PRO B C 1
ATOM 8746 O O . PRO B 1 464 ? 5.59 43.844 39.562 1 86.56 464 PRO B O 1
ATOM 8749 N N . GLU B 1 465 ? 7.145 42.906 40.812 1 89.88 465 GLU B N 1
ATOM 8750 C CA . GLU B 1 465 ? 6.547 41.594 40.656 1 89.88 465 GLU B CA 1
ATOM 8751 C C . GLU B 1 465 ? 5.191 41.531 41.375 1 89.88 465 GLU B C 1
ATOM 8753 O O . GLU B 1 465 ? 4.246 40.938 40.844 1 89.88 465 GLU B O 1
ATOM 8758 N N . GLU B 1 466 ? 5.234 42.094 42.562 1 89.62 466 GLU B N 1
ATOM 8759 C CA . GLU B 1 466 ? 3.977 42.125 43.312 1 89.62 466 GLU B CA 1
ATOM 8760 C C . GLU B 1 466 ? 2.934 42.969 42.562 1 89.62 466 GLU B C 1
ATOM 8762 O O . GLU B 1 466 ? 1.755 42.625 42.531 1 89.62 466 GLU B O 1
ATOM 8767 N N . LEU B 1 467 ? 3.354 44.094 42.031 1 90.19 467 LEU B N 1
ATOM 8768 C CA . LEU B 1 467 ? 2.473 44.938 41.25 1 90.19 467 LEU B CA 1
ATOM 8769 C C . LEU B 1 467 ? 1.896 44.188 40.062 1 90.19 467 LEU B C 1
ATOM 8771 O O . LEU B 1 467 ? 0.701 44.281 39.75 1 90.19 467 LEU B O 1
ATOM 8775 N N . PHE B 1 468 ? 2.752 43.438 39.438 1 91.06 468 PHE B N 1
ATOM 8776 C CA . PHE B 1 468 ? 2.354 42.688 38.25 1 91.06 468 PHE B CA 1
ATOM 8777 C C . PHE B 1 468 ? 1.271 41.688 38.594 1 91.06 468 PHE B C 1
ATOM 8779 O O . PHE B 1 468 ? 0.266 41.562 37.906 1 91.06 468 PHE B O 1
ATOM 8786 N N . ASN B 1 469 ? 1.456 40.938 39.625 1 90.12 469 ASN B N 1
ATOM 8787 C CA . ASN B 1 469 ? 0.509 39.906 40.031 1 90.12 469 ASN B CA 1
ATOM 8788 C C . ASN B 1 469 ? -0.833 40.5 40.438 1 90.12 469 ASN B C 1
ATOM 8790 O O . ASN B 1 469 ? -1.889 39.969 40.094 1 90.12 469 ASN B O 1
ATOM 8794 N N . TRP B 1 470 ? -0.692 41.562 41.219 1 91.06 470 TRP B N 1
ATOM 8795 C CA . TRP B 1 470 ? -1.891 42.281 41.688 1 91.06 470 TRP B CA 1
ATOM 8796 C C . TRP B 1 470 ? -2.68 42.844 40.5 1 91.06 470 TRP B C 1
ATOM 8798 O O . TRP B 1 470 ? -3.893 42.625 40.406 1 91.06 470 TRP B O 1
ATOM 8808 N N . LEU B 1 471 ? -2.025 43.531 39.625 1 92.12 471 LEU B N 1
ATOM 8809 C CA . LEU B 1 471 ? -2.658 44.125 38.469 1 92.12 471 LEU B CA 1
ATOM 8810 C C . LEU B 1 471 ? -3.223 43.062 37.531 1 92.12 471 LEU B C 1
ATOM 8812 O O . LEU B 1 471 ? -4.309 43.25 36.969 1 92.12 471 LEU B O 1
ATOM 8816 N N . ASN B 1 472 ? -2.504 42.062 37.375 1 90.5 472 ASN B N 1
ATOM 8817 C CA . ASN B 1 472 ? -2.945 41 36.469 1 90.5 472 ASN B CA 1
ATOM 8818 C C . ASN B 1 472 ? -4.195 40.312 36.969 1 90.5 472 ASN B C 1
ATOM 8820 O O . ASN B 1 472 ? -5.047 39.875 36.188 1 90.5 472 ASN B O 1
ATOM 8824 N N . ALA B 1 473 ? -4.223 40.062 38.281 1 90.12 473 ALA B N 1
ATOM 8825 C CA . ALA B 1 473 ? -5.434 39.5 38.844 1 90.12 473 ALA B CA 1
ATOM 8826 C C . ALA B 1 473 ? -6.652 40.375 38.562 1 90.12 473 ALA B C 1
ATOM 8828 O O . ALA B 1 473 ? -7.734 39.844 38.281 1 90.12 473 ALA B O 1
ATOM 8829 N N . TYR B 1 474 ? -6.402 41.594 38.625 1 92.56 474 TYR B N 1
ATOM 8830 C CA . TYR B 1 474 ? -7.441 42.562 38.312 1 92.56 474 TYR B CA 1
ATOM 8831 C C . TYR B 1 474 ? -7.797 42.531 36.812 1 92.56 474 TYR B C 1
ATOM 8833 O O . TYR B 1 474 ? -8.969 42.375 36.469 1 92.56 474 TYR B O 1
ATOM 8841 N N . LEU B 1 475 ? -6.875 42.625 35.969 1 93.62 475 LEU B N 1
ATOM 8842 C CA . LEU B 1 475 ? -7.094 42.688 34.5 1 93.62 475 LEU B CA 1
ATOM 8843 C C . LEU B 1 475 ? -7.711 41.406 34 1 93.62 475 LEU B C 1
ATOM 8845 O O . LEU B 1 475 ? -8.492 41.438 33.031 1 93.62 475 LEU B O 1
ATOM 8849 N N . GLU B 1 476 ? -7.367 40.281 34.594 1 90.62 476 GLU B N 1
ATOM 8850 C CA . GLU B 1 476 ? -7.969 39.031 34.219 1 90.62 476 GLU B CA 1
ATOM 8851 C C . GLU B 1 476 ? -9.484 39.062 34.406 1 90.62 476 GLU B C 1
ATOM 8853 O O . GLU B 1 476 ? -10.227 38.625 33.5 1 90.62 476 GLU B O 1
ATOM 8858 N N . LYS B 1 477 ? -9.844 39.531 35.531 1 94.25 477 LYS B N 1
ATOM 8859 C CA . LYS B 1 477 ? -11.273 39.594 35.812 1 94.25 477 LYS B CA 1
ATOM 8860 C C . LYS B 1 477 ? -11.961 40.625 34.938 1 94.25 477 LYS B C 1
ATOM 8862 O O . LYS B 1 477 ? -13.102 40.438 34.5 1 94.25 477 LYS B O 1
ATOM 8867 N N . VAL B 1 478 ? -11.297 41.688 34.719 1 94.88 478 VAL B N 1
ATOM 8868 C CA . VAL B 1 478 ? -11.82 42.75 33.844 1 94.88 478 VAL B CA 1
ATOM 8869 C C . VAL B 1 478 ? -12.039 42.188 32.438 1 94.88 478 VAL B C 1
ATOM 8871 O O . VAL B 1 478 ? -13.078 42.438 31.828 1 94.88 478 VAL B O 1
ATOM 8874 N N . ALA B 1 479 ? -11.047 41.531 31.969 1 91.62 479 ALA B N 1
ATOM 8875 C CA . ALA B 1 479 ? -11.125 40.938 30.625 1 91.62 479 ALA B CA 1
ATOM 8876 C C . ALA B 1 479 ? -12.312 40 30.5 1 91.62 479 ALA B C 1
ATOM 8878 O O . ALA B 1 479 ? -13.016 40 29.484 1 91.62 479 ALA B O 1
ATOM 8879 N N . ASP B 1 480 ? -12.531 39.188 31.484 1 90.44 480 ASP B N 1
ATOM 8880 C CA . ASP B 1 480 ? -13.641 38.25 31.469 1 90.44 480 ASP B CA 1
ATOM 8881 C C . ASP B 1 480 ? -14.984 38.969 31.422 1 90.44 480 ASP B C 1
ATOM 8883 O O . ASP B 1 480 ? -15.898 38.531 30.719 1 90.44 480 ASP B O 1
ATOM 8887 N N . VAL B 1 481 ? -15.047 40.031 32.188 1 94.25 481 VAL B N 1
ATOM 8888 C CA . VAL B 1 481 ? -16.281 40.781 32.219 1 94.25 481 VAL B CA 1
ATOM 8889 C C . VAL B 1 481 ? -16.531 41.438 30.844 1 94.25 481 VAL B C 1
ATOM 8891 O O . VAL B 1 481 ? -17.656 41.375 30.328 1 94.25 481 VAL B O 1
ATOM 8894 N N . VAL B 1 482 ? -15.523 42.062 30.266 1 94.31 482 VAL B N 1
ATOM 8895 C CA . VAL B 1 482 ? -15.664 42.75 28.984 1 94.31 482 VAL B CA 1
ATOM 8896 C C . VAL B 1 482 ? -16.141 41.75 27.922 1 94.31 482 VAL B C 1
ATOM 8898 O O . VAL B 1 482 ? -17.031 42.031 27.125 1 94.31 482 VAL B O 1
ATOM 8901 N N . GLN B 1 483 ? -15.594 40.594 27.984 1 89 483 GLN B N 1
ATOM 8902 C CA . GLN B 1 483 ? -15.922 39.562 27 1 89 483 GLN B CA 1
ATOM 8903 C C . GLN B 1 483 ? -17.344 39.062 27.203 1 89 483 GLN B C 1
ATOM 8905 O O . GLN B 1 483 ? -18.047 38.75 26.234 1 89 483 GLN B O 1
ATOM 8910 N N . SER B 1 484 ? -17.75 38.906 28.438 1 90.19 484 SER B N 1
ATOM 8911 C CA . SER B 1 484 ? -19.094 38.406 28.734 1 90.19 484 SER B CA 1
ATOM 8912 C C . SER B 1 484 ? -20.156 39.375 28.203 1 90.19 484 SER B C 1
ATOM 8914 O O . SER B 1 484 ? -21.281 38.969 27.938 1 90.19 484 SER B O 1
ATOM 8916 N N . TYR B 1 485 ? -19.766 40.656 28.016 1 93.44 485 TYR B N 1
ATOM 8917 C CA . TYR B 1 485 ? -20.688 41.625 27.484 1 93.44 485 TYR B CA 1
ATOM 8918 C C . TYR B 1 485 ? -20.406 41.906 26 1 93.44 485 TYR B C 1
ATOM 8920 O O . TYR B 1 485 ? -20.797 42.938 25.469 1 93.44 485 TYR B O 1
ATOM 8928 N N . HIS B 1 486 ? -19.625 41 25.375 1 88.69 486 HIS B N 1
ATOM 8929 C CA . HIS B 1 486 ? -19.375 41 23.938 1 88.69 486 HIS B CA 1
ATOM 8930 C C . HIS B 1 486 ? -18.484 42.156 23.516 1 88.69 486 HIS B C 1
ATOM 8932 O O . HIS B 1 486 ? -18.609 42.656 22.391 1 88.69 486 HIS B O 1
ATOM 8938 N N . GLY B 1 487 ? -17.781 42.688 24.469 1 91.38 487 GLY B N 1
ATOM 8939 C CA . GLY B 1 487 ? -16.75 43.656 24.141 1 91.38 487 GLY B CA 1
ATOM 8940 C C . GLY B 1 487 ? -15.445 43 23.688 1 91.38 487 GLY B C 1
ATOM 8941 O O . GLY B 1 487 ? -15.164 41.875 24.031 1 91.38 487 GLY B O 1
ATOM 8942 N N . VAL B 1 488 ? -14.719 43.75 22.844 1 89.88 488 VAL B N 1
ATOM 8943 C CA . VAL B 1 488 ? -13.398 43.312 22.406 1 89.88 488 VAL B CA 1
ATOM 8944 C C . VAL B 1 488 ? -12.328 44.188 23.047 1 89.88 488 VAL B C 1
ATOM 8946 O O . VAL B 1 488 ? -12.336 45.406 22.891 1 89.88 488 VAL B O 1
ATOM 8949 N N . ILE B 1 489 ? -11.523 43.562 23.797 1 89.62 489 ILE B N 1
ATOM 8950 C CA . ILE B 1 489 ? -10.422 44.312 24.359 1 89.62 489 ILE B CA 1
ATOM 8951 C C . ILE B 1 489 ? -9.375 44.594 23.281 1 89.62 489 ILE B C 1
ATOM 8953 O O . ILE B 1 489 ? -8.711 43.656 22.797 1 89.62 489 ILE B O 1
ATOM 8957 N N . ASN B 1 490 ? -9.289 45.781 22.875 1 89.44 490 ASN B N 1
ATOM 8958 C CA . ASN B 1 490 ? -8.312 46.188 21.859 1 89.44 490 ASN B CA 1
ATOM 8959 C C . ASN B 1 490 ? -6.898 46.219 22.438 1 89.44 490 ASN B C 1
ATOM 8961 O O . ASN B 1 490 ? -5.945 45.812 21.766 1 89.44 490 ASN B O 1
ATOM 8965 N N . LYS B 1 491 ? -6.734 46.781 23.641 1 88.75 491 LYS B N 1
ATOM 8966 C CA . LYS B 1 491 ? -5.426 46.781 24.281 1 88.75 491 LYS B CA 1
ATOM 8967 C C . LYS B 1 491 ? -5.551 47.062 25.781 1 88.75 491 LYS B C 1
ATOM 8969 O O . LYS B 1 491 ? -6.551 47.625 26.234 1 88.75 491 LYS B O 1
ATOM 8974 N N . PHE B 1 492 ? -4.547 46.625 26.484 1 89.31 492 PHE B N 1
ATOM 8975 C CA . PHE B 1 492 ? -4.352 46.969 27.891 1 89.31 492 PHE B CA 1
ATOM 8976 C C . PHE B 1 492 ? -3.439 48.188 28.016 1 89.31 492 PHE B C 1
ATOM 8978 O O . PHE B 1 492 ? -2.424 48.281 27.328 1 89.31 492 PHE B O 1
ATOM 8985 N N . THR B 1 493 ? -3.82 49.094 28.719 1 87 493 THR B N 1
ATOM 8986 C CA . THR B 1 493 ? -3.047 50.344 28.859 1 87 493 THR B CA 1
ATOM 8987 C C . THR B 1 493 ? -2.328 50.375 30.203 1 87 493 THR B C 1
ATOM 8989 O O . THR B 1 493 ? -2.225 51.438 30.812 1 87 493 THR B O 1
ATOM 8992 N N . GLY B 1 494 ? -1.931 49.281 30.75 1 86.62 494 GLY B N 1
ATOM 8993 C CA . GLY B 1 494 ? -1.332 49.188 32.062 1 86.62 494 GLY B CA 1
ATOM 8994 C C . GLY B 1 494 ? -2.342 48.875 33.156 1 86.62 494 GLY B C 1
ATOM 8995 O O . GLY B 1 494 ? -2.619 47.719 33.438 1 86.62 494 GLY B O 1
ATOM 8996 N N . ASP B 1 495 ? -2.928 50.062 33.656 1 88.75 495 ASP B N 1
ATOM 8997 C CA . ASP B 1 495 ? -3.912 49.906 34.719 1 88.75 495 ASP B CA 1
ATOM 8998 C C . ASP B 1 495 ? -5.332 50.031 34.188 1 88.75 495 ASP B C 1
ATOM 9000 O O . ASP B 1 495 ? -6.289 50.156 34.969 1 88.75 495 ASP B O 1
ATOM 9004 N N . GLY B 1 496 ? -5.426 50.125 32.906 1 92 496 GLY B N 1
ATOM 9005 C CA . GLY B 1 496 ? -6.73 50.25 32.281 1 92 496 GLY B CA 1
ATOM 9006 C C . GLY B 1 496 ? -6.863 49.438 31 1 92 496 GLY B C 1
ATOM 9007 O O . GLY B 1 496 ? -6.027 48.594 30.703 1 92 496 GLY B O 1
ATOM 9008 N N . ILE B 1 497 ? -8.039 49.594 30.375 1 94.19 497 ILE B N 1
ATOM 9009 C CA . ILE B 1 497 ? -8.289 48.906 29.125 1 94.19 497 ILE B CA 1
ATOM 9010 C C . ILE B 1 497 ? -8.984 49.812 28.125 1 94.19 497 ILE B C 1
ATOM 9012 O O . ILE B 1 497 ? -9.562 50.844 28.516 1 94.19 497 ILE B O 1
ATOM 9016 N N . MET B 1 498 ? -8.805 49.562 26.938 1 95.12 498 MET B N 1
ATOM 9017 C CA . MET B 1 498 ? -9.648 50.062 25.859 1 95.12 498 MET B CA 1
ATOM 9018 C C . MET B 1 498 ? -10.461 48.906 25.234 1 95.12 498 MET B C 1
ATOM 9020 O O . MET B 1 498 ? -9.898 48 24.641 1 95.12 498 MET B O 1
ATOM 9024 N N . ALA B 1 499 ? -11.695 48.938 25.453 1 95.88 499 ALA B N 1
ATOM 9025 C CA . ALA B 1 499 ? -12.586 47.938 24.859 1 95.88 499 ALA B CA 1
ATOM 9026 C C . ALA B 1 499 ? -13.492 48.594 23.812 1 95.88 499 ALA B C 1
ATOM 9028 O O . ALA B 1 499 ? -13.852 49.75 23.906 1 95.88 499 ALA B O 1
ATOM 9029 N N . VAL B 1 500 ? -13.773 47.812 22.875 1 95.44 500 VAL B N 1
ATOM 9030 C CA . VAL B 1 500 ? -14.594 48.312 21.766 1 95.44 500 VAL B CA 1
ATOM 9031 C C . VAL B 1 500 ? -15.781 47.375 21.547 1 95.44 500 VAL B C 1
ATOM 9033 O O . VAL B 1 500 ? -15.633 46.156 21.531 1 95.44 500 VAL B O 1
ATOM 9036 N N . PHE B 1 501 ? -16.922 47.938 21.516 1 94.81 501 PHE B N 1
ATOM 9037 C CA . PHE B 1 501 ? -18.156 47.188 21.25 1 94.81 501 PHE B CA 1
ATOM 9038 C C . PHE B 1 501 ? -18.656 47.5 19.844 1 94.81 501 PHE B C 1
ATOM 9040 O O . PHE B 1 501 ? -18.766 48.656 19.438 1 94.81 501 PHE B O 1
ATOM 9047 N N . GLY B 1 502 ? -18.922 46.469 19.078 1 90.25 502 GLY B N 1
ATOM 9048 C CA . GLY B 1 502 ? -19.391 46.625 17.703 1 90.25 502 GLY B CA 1
ATOM 9049 C C . GLY B 1 502 ? -18.328 46.281 16.672 1 90.25 502 GLY B C 1
ATOM 9050 O O . GLY B 1 502 ? -18.422 46.719 15.523 1 90.25 502 GLY B O 1
ATOM 9051 N N . VAL B 1 503 ? -17.234 45.688 17.047 1 85.69 503 VAL B N 1
ATOM 9052 C CA . VAL B 1 503 ? -16.172 45.188 16.156 1 85.69 503 VAL B CA 1
ATOM 9053 C C . VAL B 1 503 ? -15.992 43.688 16.328 1 85.69 503 VAL B C 1
ATOM 9055 O O . VAL B 1 503 ? -16.359 43.125 17.359 1 85.69 503 VAL B O 1
ATOM 9058 N N . PRO B 1 504 ? -15.516 43 15.391 1 80.81 504 PRO B N 1
ATOM 9059 C CA . PRO B 1 504 ? -14.992 43.469 14.102 1 80.81 504 PRO B CA 1
ATOM 9060 C C . PRO B 1 504 ? -16.062 43.531 13.023 1 80.81 504 PRO B C 1
ATOM 9062 O O . PRO B 1 504 ? -15.805 44 11.906 1 80.81 504 PRO B O 1
ATOM 9065 N N . ILE B 1 505 ? -17.25 43.094 13.32 1 78.12 505 ILE B N 1
ATOM 9066 C CA . ILE B 1 505 ? -18.328 43.062 12.336 1 78.12 505 ILE B CA 1
ATOM 9067 C C . ILE B 1 505 ? -19.094 44.375 12.344 1 78.12 505 ILE B C 1
ATOM 9069 O O . ILE B 1 505 ? -19.625 44.781 13.383 1 78.12 505 ILE B O 1
ATOM 9073 N N . LYS B 1 506 ? -19.188 45 11.242 1 84.94 506 LYS B N 1
ATOM 9074 C CA . LYS B 1 506 ? -19.859 46.281 11.102 1 84.94 506 LYS B CA 1
ATOM 9075 C C . LYS B 1 506 ? -21.359 46.156 11.352 1 84.94 506 LYS B C 1
ATOM 9077 O O . LYS B 1 506 ? -22 45.219 10.828 1 84.94 506 LYS B O 1
ATOM 9082 N N . ARG B 1 507 ? -21.875 47.031 12.266 1 85.69 507 ARG B N 1
ATOM 9083 C CA . ARG B 1 507 ? -23.312 47.062 12.484 1 85.69 507 ARG B CA 1
ATOM 9084 C C . ARG B 1 507 ? -24 47.906 11.406 1 85.69 507 ARG B C 1
ATOM 9086 O O . ARG B 1 507 ? -23.5 48.969 11.016 1 85.69 507 ARG B O 1
ATOM 9093 N N . THR B 1 508 ? -25.125 47.438 10.914 1 83.25 508 THR B N 1
ATOM 9094 C CA . THR B 1 508 ? -25.812 48.125 9.828 1 83.25 508 THR B CA 1
ATOM 9095 C C . THR B 1 508 ? -27.109 48.75 10.32 1 83.25 508 THR B C 1
ATOM 9097 O O . THR B 1 508 ? -27.75 49.5 9.594 1 83.25 508 THR B O 1
ATOM 9100 N N . SER B 1 509 ? -27.547 48.5 11.516 1 90.44 509 SER B N 1
ATOM 9101 C CA . SER B 1 509 ? -28.812 49 12.031 1 90.44 509 SER B CA 1
ATOM 9102 C C . SER B 1 509 ? -28.609 49.844 13.289 1 90.44 509 SER B C 1
ATOM 9104 O O . SER B 1 509 ? -27.641 49.625 14.031 1 90.44 509 SER B O 1
ATOM 9106 N N . ARG B 1 510 ? -29.5 50.812 13.477 1 92.19 510 ARG B N 1
ATOM 9107 C CA . ARG B 1 510 ? -29.453 51.656 14.68 1 92.19 510 ARG B CA 1
ATOM 9108 C C . ARG B 1 510 ? -29.625 50.812 15.938 1 92.19 510 ARG B C 1
ATOM 9110 O O . ARG B 1 510 ? -29.016 51.094 16.969 1 92.19 510 ARG B O 1
ATOM 9117 N N . GLU B 1 511 ? -30.375 49.812 15.812 1 91.81 511 GLU B N 1
ATOM 9118 C CA . GLU B 1 511 ? -30.609 48.938 16.953 1 91.81 511 GLU B CA 1
ATOM 9119 C C . GLU B 1 511 ? -29.344 48.156 17.312 1 91.81 511 GLU B C 1
ATOM 9121 O O . GLU B 1 511 ? -29.078 47.906 18.5 1 91.81 511 GLU B O 1
ATOM 9126 N N . GLY B 1 512 ? -28.703 47.75 16.312 1 91.06 512 GLY B N 1
ATOM 9127 C CA . GLY B 1 512 ? -27.438 47.062 16.547 1 91.06 512 GLY B CA 1
ATOM 9128 C C . GLY B 1 512 ? -26.438 47.938 17.281 1 91.06 512 GLY B C 1
ATOM 9129 O O . GLY B 1 512 ? -25.75 47.469 18.188 1 91.06 512 GLY B O 1
ATOM 9130 N N . ILE B 1 513 ? -26.406 49.156 16.891 1 94.12 513 ILE B N 1
ATOM 9131 C CA . ILE B 1 513 ? -25.516 50.125 17.531 1 94.12 513 ILE B CA 1
ATOM 9132 C C . ILE B 1 513 ? -25.969 50.375 18.969 1 94.12 513 ILE B C 1
ATOM 9134 O O . ILE B 1 513 ? -25.141 50.5 19.875 1 94.12 513 ILE B O 1
ATOM 9138 N N . ALA B 1 514 ? -27.25 50.375 19.156 1 95.19 514 ALA B N 1
ATOM 9139 C CA . ALA B 1 514 ? -27.828 50.625 20.469 1 95.19 514 ALA B CA 1
ATOM 9140 C C . ALA B 1 514 ? -27.484 49.469 21.422 1 95.19 514 ALA B C 1
ATOM 9142 O O . ALA B 1 514 ? -27.203 49.719 22.609 1 95.19 514 ALA B O 1
ATOM 9143 N N . ILE B 1 515 ? -27.562 48.344 20.922 1 93.88 515 ILE B N 1
ATOM 9144 C CA . ILE B 1 515 ? -27.234 47.188 21.734 1 93.88 515 ILE B CA 1
ATOM 9145 C C . ILE B 1 515 ? -25.781 47.25 22.188 1 93.88 515 ILE B C 1
ATOM 9147 O O . ILE B 1 515 ? -25.469 46.938 23.344 1 93.88 515 ILE B O 1
ATOM 9151 N N . ASP B 1 516 ? -24.891 47.625 21.312 1 94.88 516 ASP B N 1
ATOM 9152 C CA . ASP B 1 516 ? -23.484 47.781 21.641 1 94.88 516 ASP B CA 1
ATOM 9153 C C . ASP B 1 516 ? -23.281 48.844 22.719 1 94.88 516 ASP B C 1
ATOM 9155 O O . ASP B 1 516 ? -22.469 48.656 23.625 1 94.88 516 ASP B O 1
ATOM 9159 N N . ALA B 1 517 ? -23.969 49.906 22.578 1 96.94 517 ALA B N 1
ATOM 9160 C CA . ALA B 1 517 ? -23.875 50.969 23.562 1 96.94 517 ALA B CA 1
ATOM 9161 C C . ALA B 1 517 ? -24.359 50.5 24.922 1 96.94 517 ALA B C 1
ATOM 9163 O O . ALA B 1 517 ? -23.719 50.781 25.953 1 96.94 517 ALA B O 1
ATOM 9164 N N . ARG B 1 518 ? -25.438 49.844 24.906 1 96.06 518 ARG B N 1
ATOM 9165 C CA . ARG B 1 518 ? -25.969 49.312 26.156 1 96.06 518 ARG B CA 1
ATOM 9166 C C . ARG B 1 518 ? -25.031 48.312 26.781 1 96.06 518 ARG B C 1
ATOM 9168 O O . ARG B 1 518 ? -24.828 48.281 28 1 96.06 518 ARG B O 1
ATOM 9175 N N . ASN B 1 519 ? -24.5 47.469 25.938 1 95.88 519 ASN B N 1
ATOM 9176 C CA . ASN B 1 519 ? -23.531 46.469 26.438 1 95.88 519 ASN B CA 1
ATOM 9177 C C . ASN B 1 519 ? -22.328 47.156 27.078 1 95.88 519 ASN B C 1
ATOM 9179 O O . ASN B 1 519 ? -21.797 46.688 28.078 1 95.88 519 ASN B O 1
ATOM 9183 N N . ALA B 1 520 ? -21.859 48.219 26.469 1 97.69 520 ALA B N 1
ATOM 9184 C CA . ALA B 1 520 ? -20.703 48.969 27 1 97.69 520 ALA B CA 1
ATOM 9185 C C . ALA B 1 520 ? -21.031 49.562 28.375 1 97.69 520 ALA B C 1
ATOM 9187 O O . ALA B 1 520 ? -20.219 49.469 29.297 1 97.69 520 ALA B O 1
ATOM 9188 N N . VAL B 1 521 ? -22.172 50.125 28.484 1 97.5 521 VAL B N 1
ATOM 9189 C CA . VAL B 1 521 ? -22.578 50.719 29.75 1 97.5 521 VAL B CA 1
ATOM 9190 C C . VAL B 1 521 ? -22.797 49.656 30.812 1 97.5 521 VAL B C 1
ATOM 9192 O O . VAL B 1 521 ? -22.359 49.812 31.953 1 97.5 521 VAL B O 1
ATOM 9195 N N . ASP B 1 522 ? -23.516 48.625 30.422 1 96.62 522 ASP B N 1
ATOM 9196 C CA . ASP B 1 522 ? -23.719 47.531 31.344 1 96.62 522 ASP B CA 1
ATOM 9197 C C . ASP B 1 522 ? -22.375 46.938 31.797 1 96.62 522 ASP B C 1
ATOM 9199 O O . ASP B 1 522 ? -22.234 46.531 32.938 1 96.62 522 ASP B O 1
ATOM 9203 N N . CYS B 1 523 ? -21.484 46.812 30.875 1 96.69 523 CYS B N 1
ATOM 9204 C CA . CYS B 1 523 ? -20.141 46.344 31.188 1 96.69 523 CYS B CA 1
ATOM 9205 C C . CYS B 1 523 ? -19.469 47.219 32.219 1 96.69 523 CYS B C 1
ATOM 9207 O O . CYS B 1 523 ? -18.906 46.719 33.188 1 96.69 523 CYS B O 1
ATOM 9209 N N . ALA B 1 524 ? -19.516 48.531 32.031 1 97.69 524 ALA B N 1
ATOM 9210 C CA . ALA B 1 524 ? -18.891 49.469 32.969 1 97.69 524 ALA B CA 1
ATOM 9211 C C . ALA B 1 524 ? -19.516 49.344 34.344 1 97.69 524 ALA B C 1
ATOM 9213 O O . ALA B 1 524 ? -18.812 49.438 35.344 1 97.69 524 ALA B O 1
ATOM 9214 N N . LEU B 1 525 ? -20.797 49.188 34.406 1 96.62 525 LEU B N 1
ATOM 9215 C CA . LEU B 1 525 ? -21.484 49 35.688 1 96.62 525 LEU B CA 1
ATOM 9216 C C . LEU B 1 525 ? -21.031 47.719 36.344 1 96.62 525 LEU B C 1
ATOM 9218 O O . LEU B 1 525 ? -20.797 47.719 37.562 1 96.62 525 LEU B O 1
ATOM 9222 N N . ALA B 1 526 ? -20.984 46.688 35.562 1 96.25 526 ALA B N 1
ATOM 9223 C CA . ALA B 1 526 ? -20.516 45.406 36.094 1 96.25 526 ALA B CA 1
ATOM 9224 C C . ALA B 1 526 ? -19.078 45.5 36.594 1 96.25 526 ALA B C 1
ATOM 9226 O O . ALA B 1 526 ? -18.719 44.875 37.594 1 96.25 526 ALA B O 1
ATOM 9227 N N . LEU B 1 527 ? -18.25 46.25 35.906 1 97 527 LEU B N 1
ATOM 9228 C CA . LEU B 1 527 ? -16.875 46.5 36.344 1 97 527 LEU B CA 1
ATOM 9229 C C . LEU B 1 527 ? -16.844 47.25 37.656 1 97 527 LEU B C 1
ATOM 9231 O O . LEU B 1 527 ? -15.977 46.969 38.5 1 97 527 LEU B O 1
ATOM 9235 N N . GLY B 1 528 ? -17.734 48.156 37.812 1 95.94 528 GLY B N 1
ATOM 9236 C CA . GLY B 1 528 ? -17.859 48.844 39.094 1 95.94 528 GLY B CA 1
ATOM 9237 C C . GLY B 1 528 ? -18.156 47.906 40.219 1 95.94 528 GLY B C 1
ATOM 9238 O O . GLY B 1 528 ? -17.578 48.031 41.312 1 95.94 528 GLY B O 1
ATOM 9239 N N . GLN B 1 529 ? -19.047 47.031 39.969 1 95.25 529 GLN B N 1
ATOM 9240 C CA . GLN B 1 529 ? -19.391 46.062 41 1 95.25 529 GLN B CA 1
ATOM 9241 C C . GLN B 1 529 ? -18.203 45.156 41.312 1 95.25 529 GLN B C 1
ATOM 9243 O O . GLN B 1 529 ? -17.938 44.844 42.469 1 95.25 529 GLN B O 1
ATOM 9248 N N . LEU B 1 530 ? -17.594 44.719 40.25 1 95.5 530 LEU B N 1
ATOM 9249 C CA . LEU B 1 530 ? -16.406 43.875 40.406 1 95.5 530 LEU B CA 1
ATOM 9250 C C . LEU B 1 530 ? -15.344 44.594 41.25 1 95.5 530 LEU B C 1
ATOM 9252 O O . LEU B 1 530 ? -14.695 43.969 42.094 1 95.5 530 LEU B O 1
ATOM 9256 N N . LEU B 1 531 ? -15.133 45.844 40.938 1 95.56 531 LEU B N 1
ATOM 9257 C CA . LEU B 1 531 ? -14.133 46.625 41.656 1 95.56 531 LEU B CA 1
ATOM 9258 C C . LEU B 1 531 ? -14.438 46.688 43.156 1 95.56 531 LEU B C 1
ATOM 9260 O O . LEU B 1 531 ? -13.531 46.594 43.969 1 95.56 531 LEU B O 1
ATOM 9264 N N . GLU B 1 532 ? -15.656 46.844 43.5 1 94.62 532 GLU B N 1
ATOM 9265 C CA . GLU B 1 532 ? -16.062 46.844 44.906 1 94.62 532 GLU B CA 1
ATOM 9266 C C . GLU B 1 532 ? -15.742 45.531 45.594 1 94.62 532 GLU B C 1
ATOM 9268 O O . GLU B 1 532 ? -15.258 45.5 46.719 1 94.62 532 GLU B O 1
ATOM 9273 N N . GLU B 1 533 ? -16.031 44.531 44.906 1 95.44 533 GLU B N 1
ATOM 9274 C CA . GLU B 1 533 ? -15.727 43.188 45.438 1 95.44 533 GLU B CA 1
ATOM 9275 C C . GLU B 1 533 ? -14.227 43 45.625 1 95.44 533 GLU B C 1
ATOM 9277 O O . GLU B 1 533 ? -13.781 42.469 46.656 1 95.44 533 GLU B O 1
ATOM 9282 N N . LEU B 1 534 ? -13.469 43.375 44.656 1 94.62 534 LEU B N 1
ATOM 9283 C CA . LEU B 1 534 ? -12.016 43.219 44.719 1 94.62 534 LEU B CA 1
ATOM 9284 C C . LEU B 1 534 ? -11.43 44.094 45.844 1 94.62 534 LEU B C 1
ATOM 9286 O O . LEU B 1 534 ? -10.516 43.656 46.562 1 94.62 534 LEU B O 1
ATOM 9290 N N . ASN B 1 535 ? -11.914 45.281 45.938 1 94.38 535 ASN B N 1
ATOM 9291 C CA . ASN B 1 535 ? -11.453 46.156 47 1 94.38 535 ASN B CA 1
ATOM 9292 C C . ASN B 1 535 ? -11.688 45.562 48.406 1 94.38 535 ASN B C 1
ATOM 9294 O O . ASN B 1 535 ? -10.859 45.719 49.281 1 94.38 535 ASN B O 1
ATOM 9298 N N . ARG B 1 536 ? -12.812 44.938 48.531 1 94.44 536 ARG B N 1
ATOM 9299 C CA . ARG B 1 536 ? -13.102 44.281 49.812 1 94.44 536 ARG B CA 1
ATOM 9300 C C . ARG B 1 536 ? -12.094 43.156 50.062 1 94.44 536 ARG B C 1
ATOM 9302 O O . ARG B 1 536 ? -11.594 43.031 51.188 1 94.44 536 ARG B O 1
ATOM 9309 N N . GLU B 1 537 ? -11.852 42.406 49.094 1 94.06 537 GLU B N 1
ATOM 9310 C CA . GLU B 1 537 ? -10.883 41.344 49.219 1 94.06 537 GLU B CA 1
ATOM 9311 C C . GLU B 1 537 ? -9.477 41.875 49.469 1 94.06 537 GLU B C 1
ATOM 9313 O O . GLU B 1 537 ? -8.742 41.312 50.312 1 94.06 537 GLU B O 1
ATOM 9318 N N . TRP B 1 538 ? -9.07 42.875 48.75 1 92.38 538 TRP B N 1
ATOM 9319 C CA . TRP B 1 538 ? -7.742 43.469 48.875 1 92.38 538 TRP B CA 1
ATOM 9320 C C . TRP B 1 538 ? -7.562 44.094 50.25 1 92.38 538 TRP B C 1
ATOM 9322 O O . TRP B 1 538 ? -6.473 44.062 50.844 1 92.38 538 TRP B O 1
ATOM 9332 N N . ALA B 1 539 ? -8.609 44.688 50.719 1 92.62 539 ALA B N 1
ATOM 9333 C CA . ALA B 1 539 ? -8.562 45.281 52.062 1 92.62 539 ALA B CA 1
ATOM 9334 C C . ALA B 1 539 ? -8.25 44.188 53.094 1 92.62 539 ALA B C 1
ATOM 9336 O O . ALA B 1 539 ? -7.469 44.438 54.031 1 92.62 539 ALA B O 1
ATOM 9337 N N . ALA B 1 540 ? -8.828 43.094 52.938 1 93.44 540 ALA B N 1
ATOM 9338 C CA . ALA B 1 540 ? -8.617 42 53.844 1 93.44 540 ALA B CA 1
ATOM 9339 C C . ALA B 1 540 ? -7.184 41.469 53.781 1 93.44 540 ALA B C 1
ATOM 9341 O O . ALA B 1 540 ? -6.645 40.969 54.781 1 93.44 540 ALA B O 1
ATOM 9342 N N . GLN B 1 541 ? -6.566 41.656 52.688 1 92.38 541 GLN B N 1
ATOM 9343 C CA . GLN B 1 541 ? -5.215 41.125 52.5 1 92.38 541 GLN B CA 1
ATOM 9344 C C . GLN B 1 541 ? -4.176 42.219 52.719 1 92.38 541 GLN B C 1
ATOM 9346 O O . GLN B 1 541 ? -2.977 42 52.562 1 92.38 541 GLN B O 1
ATOM 9351 N N . GLY B 1 542 ? -4.59 43.438 53.062 1 88.94 542 GLY B N 1
ATOM 9352 C CA . GLY B 1 542 ? -3.678 44.531 53.281 1 88.94 542 GLY B CA 1
ATOM 9353 C C . GLY B 1 542 ? -3.16 45.156 52 1 88.94 542 GLY B C 1
ATOM 9354 O O . GLY B 1 542 ? -2.09 45.781 52 1 88.94 542 GLY B O 1
ATOM 9355 N N . LEU B 1 543 ? -3.836 44.969 50.969 1 89.94 543 LEU B N 1
ATOM 9356 C CA . LEU B 1 543 ? -3.463 45.531 49.656 1 89.94 543 LEU B CA 1
ATOM 9357 C C . LEU B 1 543 ? -4.188 46.844 49.406 1 89.94 543 LEU B C 1
ATOM 9359 O O . LEU B 1 543 ? -5.211 47.125 50.031 1 89.94 543 LEU B O 1
ATOM 9363 N N . PRO B 1 544 ? -3.674 47.656 48.5 1 88.75 544 PRO B N 1
ATOM 9364 C CA . PRO B 1 544 ? -4.277 48.969 48.25 1 88.75 544 PRO B CA 1
ATOM 9365 C C . PRO B 1 544 ? -5.66 48.875 47.625 1 88.75 544 PRO B C 1
ATOM 9367 O O . PRO B 1 544 ? -5.898 47.969 46.812 1 88.75 544 PRO B O 1
ATOM 9370 N N . GLN B 1 545 ? -6.516 49.781 48.094 1 90.19 545 GLN B N 1
ATOM 9371 C CA . GLN B 1 545 ? -7.82 49.938 47.469 1 90.19 545 GLN B CA 1
ATOM 9372 C C . GLN B 1 545 ? -7.77 51 46.375 1 90.19 545 GLN B C 1
ATOM 9374 O O . GLN B 1 545 ? -7.012 51.969 46.469 1 90.19 545 GLN B O 1
ATOM 9379 N N . VAL B 1 546 ? -8.547 50.75 45.312 1 92.75 546 VAL B N 1
ATOM 9380 C CA . VAL B 1 546 ? -8.461 51.656 44.156 1 92.75 546 VAL B CA 1
ATOM 9381 C C . VAL B 1 546 ? -9.859 52.062 43.75 1 92.75 546 VAL B C 1
ATOM 9383 O O . VAL B 1 546 ? -10.859 51.531 44.219 1 92.75 546 VAL B O 1
ATOM 9386 N N . MET B 1 547 ? -9.938 53.156 43.031 1 95.19 547 MET B N 1
ATOM 9387 C CA . MET B 1 547 ? -11.148 53.625 42.344 1 95.19 547 MET B CA 1
ATOM 9388 C C . MET B 1 547 ? -10.969 53.594 40.812 1 95.19 547 MET B C 1
ATOM 9390 O O . MET B 1 547 ? -9.844 53.469 40.312 1 95.19 547 MET B O 1
ATOM 9394 N N . MET B 1 548 ? -12.102 53.594 40.125 1 96.44 548 MET B N 1
ATOM 9395 C CA . MET B 1 548 ? -12.047 53.469 38.688 1 96.44 548 MET B CA 1
ATOM 9396 C C . MET B 1 548 ? -12.797 54.594 38 1 96.44 548 MET B C 1
ATOM 9398 O O . MET B 1 548 ? -13.844 55.031 38.469 1 96.44 548 MET B O 1
ATOM 9402 N N . ARG B 1 549 ? -12.227 55.062 36.969 1 97.06 549 ARG B N 1
ATOM 9403 C CA . ARG B 1 549 ? -12.867 56.031 36.094 1 97.06 549 ARG B CA 1
ATOM 9404 C C . ARG B 1 549 ? -13.156 55.375 34.719 1 97.06 549 ARG B C 1
ATOM 9406 O O . ARG B 1 549 ? -12.289 54.75 34.125 1 97.06 549 ARG B O 1
ATOM 9413 N N . ALA B 1 550 ? -14.352 55.531 34.281 1 97.81 550 ALA B N 1
ATOM 9414 C CA . ALA B 1 550 ? -14.742 54.969 33 1 97.81 550 ALA B CA 1
ATOM 9415 C C . ALA B 1 550 ? -15.297 56.031 32.062 1 97.81 550 ALA B C 1
ATOM 9417 O O . ALA B 1 550 ? -16.031 56.938 32.531 1 97.81 550 ALA B O 1
ATOM 9418 N N . GLY B 1 551 ? -14.852 56.062 30.875 1 98.12 551 GLY B N 1
ATOM 9419 C CA . GLY B 1 551 ? -15.375 56.906 29.812 1 98.12 551 GLY B CA 1
ATOM 9420 C C . GLY B 1 551 ? -15.938 56.125 28.641 1 98.12 551 GLY B C 1
ATOM 9421 O O . GLY B 1 551 ? -15.281 55.219 28.141 1 98.12 551 GLY B O 1
ATOM 9422 N N . ILE B 1 552 ? -17.172 56.469 28.203 1 98.56 552 ILE B N 1
ATOM 9423 C CA . ILE B 1 552 ? -17.828 55.719 27.125 1 98.56 552 ILE B CA 1
ATOM 9424 C C . ILE B 1 552 ? -18.281 56.719 26.047 1 98.56 552 ILE B C 1
ATOM 9426 O O . ILE B 1 552 ? -18.875 57.75 26.359 1 98.56 552 ILE B O 1
ATOM 9430 N N . TYR B 1 553 ? -17.984 56.375 24.828 1 98.38 553 TYR B N 1
ATOM 9431 C CA . TYR B 1 553 ? -18.406 57.219 23.719 1 98.38 553 TYR B CA 1
ATOM 9432 C C . TYR B 1 553 ? -18.797 56.375 22.516 1 98.38 553 TYR B C 1
ATOM 9434 O O . TYR B 1 553 ? -18.141 55.375 22.203 1 98.38 553 TYR B O 1
ATOM 9442 N N . THR B 1 554 ? -19.906 56.719 21.859 1 97.75 554 THR B N 1
ATOM 9443 C CA . THR B 1 554 ? -20.375 56.062 20.656 1 97.75 554 THR B CA 1
ATOM 9444 C C . THR B 1 554 ? -20.234 56.969 19.438 1 97.75 554 THR B C 1
ATOM 9446 O O . THR B 1 554 ? -20.781 58.094 19.422 1 97.75 554 THR B O 1
ATOM 9449 N N . GLY B 1 555 ? -19.422 56.5 18.5 1 95.12 555 GLY B N 1
ATOM 9450 C CA . GLY B 1 555 ? -19.234 57.312 17.312 1 95.12 555 GLY B CA 1
ATOM 9451 C C . GLY B 1 555 ? -18.453 56.625 16.219 1 95.12 555 GLY B C 1
ATOM 9452 O O . GLY B 1 555 ? -18.156 55.438 16.328 1 95.12 555 GLY B O 1
ATOM 9453 N N . PRO B 1 556 ? -18.172 57.312 15.094 1 93.62 556 PRO B N 1
ATOM 9454 C CA . PRO B 1 556 ? -17.469 56.719 13.953 1 93.62 556 PRO B CA 1
ATOM 9455 C C . PRO B 1 556 ? -15.992 56.5 14.227 1 93.62 556 PRO B C 1
ATOM 9457 O O . PRO B 1 556 ? -15.344 57.344 14.859 1 93.62 556 PRO B O 1
ATOM 9460 N N . ILE B 1 557 ? -15.57 55.344 13.867 1 93.25 557 ILE B N 1
ATOM 9461 C CA . ILE B 1 557 ? -14.156 55 13.961 1 93.25 557 ILE B CA 1
ATOM 9462 C C . ILE B 1 557 ? -13.719 54.281 12.688 1 93.25 557 ILE B C 1
ATOM 9464 O O . ILE B 1 557 ? -14.555 53.906 11.859 1 93.25 557 ILE B O 1
ATOM 9468 N N . VAL B 1 558 ? -12.477 54.125 12.477 1 93.62 558 VAL B N 1
ATOM 9469 C CA . VAL B 1 558 ? -11.906 53.281 11.438 1 93.62 558 VAL B CA 1
ATOM 9470 C C . VAL B 1 558 ? -11.062 52.188 12.086 1 93.62 558 VAL B C 1
ATOM 9472 O O . VAL B 1 558 ? -10.258 52.438 12.977 1 93.62 558 VAL B O 1
ATOM 9475 N N . VAL B 1 559 ? -11.383 50.969 11.727 1 89.31 559 VAL B N 1
ATOM 9476 C CA . VAL B 1 559 ? -10.633 49.844 12.25 1 89.31 559 VAL B CA 1
ATOM 9477 C C . VAL B 1 559 ? -9.828 49.188 11.125 1 89.31 559 VAL B C 1
ATOM 9479 O O . VAL B 1 559 ? -10.242 49.219 9.961 1 89.31 559 VAL B O 1
ATOM 9482 N N . GLY B 1 560 ? -8.719 48.656 11.422 1 82.19 560 GLY B N 1
ATOM 9483 C CA . GLY B 1 560 ? -7.84 47.969 10.484 1 82.19 560 GLY B CA 1
ATOM 9484 C C . GLY B 1 560 ? -6.512 47.562 11.094 1 82.19 560 GLY B C 1
ATOM 9485 O O . GLY B 1 560 ? -6.332 47.625 12.312 1 82.19 560 GLY B O 1
ATOM 9486 N N . SER B 1 561 ? -5.602 47.094 10.273 1 82.12 561 SER B N 1
ATOM 9487 C CA . SER B 1 561 ? -4.27 46.75 10.734 1 82.12 561 SER B CA 1
ATOM 9488 C C . SER B 1 561 ? -3.348 47.969 10.789 1 82.12 561 SER B C 1
ATOM 9490 O O . SER B 1 561 ? -3.285 48.75 9.844 1 82.12 561 SER B O 1
ATOM 9492 N N . LEU B 1 562 ? -2.803 48.125 11.906 1 84.94 562 LEU B N 1
ATOM 9493 C CA . LEU B 1 562 ? -1.8 49.188 12.07 1 84.94 562 LEU B CA 1
ATOM 9494 C C . LEU B 1 562 ? -0.395 48.594 12.102 1 84.94 562 LEU B C 1
ATOM 9496 O O . LEU B 1 562 ? -0.183 47.5 12.664 1 84.94 562 LEU B O 1
ATOM 9500 N N . GLY B 1 563 ? 0.465 49.312 11.516 1 83.38 563 GLY B N 1
ATOM 9501 C CA . GLY B 1 563 ? 1.854 48.906 11.602 1 83.38 563 GLY B CA 1
ATOM 9502 C C . GLY B 1 563 ? 2.389 48.375 10.289 1 83.38 563 GLY B C 1
ATOM 9503 O O . GLY B 1 563 ? 1.942 48.781 9.211 1 83.38 563 GLY B O 1
ATOM 9504 N N . SER B 1 564 ? 3.381 47.531 10.398 1 76.31 564 SER B N 1
ATOM 9505 C CA . SER B 1 564 ? 4.066 47.031 9.211 1 76.31 564 SER B CA 1
ATOM 9506 C C . SER B 1 564 ? 3.777 45.531 9.008 1 76.31 564 SER B C 1
ATOM 9508 O O . SER B 1 564 ? 3.086 44.906 9.812 1 76.31 564 SER B O 1
ATOM 9510 N N . LYS B 1 565 ? 4.363 45.094 7.953 1 71.12 565 LYS B N 1
ATOM 9511 C CA . LYS B 1 565 ? 4.207 43.688 7.59 1 71.12 565 LYS B CA 1
ATOM 9512 C C . LYS B 1 565 ? 4.77 42.781 8.68 1 71.12 565 LYS B C 1
ATOM 9514 O O . LYS B 1 565 ? 4.297 41.656 8.859 1 71.12 565 LYS B O 1
ATOM 9519 N N . ASN B 1 566 ? 5.648 43.344 9.508 1 71.5 566 ASN B N 1
ATOM 9520 C CA . ASN B 1 566 ? 6.32 42.5 10.508 1 71.5 566 ASN B CA 1
ATOM 9521 C C . ASN B 1 566 ? 5.656 42.625 11.875 1 71.5 566 ASN B C 1
ATOM 9523 O O . ASN B 1 566 ? 5.871 41.781 12.75 1 71.5 566 ASN B O 1
ATOM 9527 N N . ARG B 1 567 ? 4.816 43.594 12.031 1 78.06 567 ARG B N 1
ATOM 9528 C CA . ARG B 1 567 ? 4.086 43.812 13.273 1 78.06 567 ARG B CA 1
ATOM 9529 C C . ARG B 1 567 ? 2.773 44.562 13.008 1 78.06 567 ARG B C 1
ATOM 9531 O O . ARG B 1 567 ? 2.777 45.75 12.688 1 78.06 567 ARG B O 1
ATOM 9538 N N . LEU B 1 568 ? 1.833 43.75 13.156 1 77.62 568 LEU B N 1
ATOM 9539 C CA . LEU B 1 568 ? 0.511 44.312 12.898 1 77.62 568 LEU B CA 1
ATOM 9540 C C . LEU B 1 568 ? -0.359 44.25 14.148 1 77.62 568 LEU B C 1
ATOM 9542 O O . LEU B 1 568 ? -0.237 43.312 14.953 1 77.62 568 LEU B O 1
ATOM 9546 N N . GLU B 1 569 ? -1.102 45.219 14.398 1 81.69 569 GLU B N 1
ATOM 9547 C CA . GLU B 1 569 ? -2.105 45.25 15.461 1 81.69 569 GLU B CA 1
ATOM 9548 C C . GLU B 1 569 ? -3.461 45.688 14.922 1 81.69 569 GLU B C 1
ATOM 9550 O O . GLU B 1 569 ? -3.529 46.531 14.016 1 81.69 569 GLU B O 1
ATOM 9555 N N . TYR B 1 570 ? -4.477 45.031 15.422 1 81.19 570 TYR B N 1
ATOM 9556 C CA . TYR B 1 570 ? -5.809 45.562 15.117 1 81.19 570 TYR B CA 1
ATOM 9557 C C . TYR B 1 570 ? -6.031 46.906 15.758 1 81.19 570 TYR B C 1
ATOM 9559 O O . TYR B 1 570 ? -6.176 47 16.984 1 81.19 570 TYR B O 1
ATOM 9567 N N . GLY B 1 571 ? -6.031 47.844 14.945 1 86.19 571 GLY B N 1
ATOM 9568 C CA . GLY B 1 571 ? -6.098 49.219 15.445 1 86.19 571 GLY B CA 1
ATOM 9569 C C . GLY B 1 571 ? -7.477 49.844 15.336 1 86.19 571 GLY B C 1
ATOM 9570 O O . GLY B 1 571 ? -8.25 49.469 14.438 1 86.19 571 GLY B O 1
ATOM 9571 N N . VAL B 1 572 ? -7.805 50.656 16.25 1 90.69 572 VAL B N 1
ATOM 9572 C CA . VAL B 1 572 ? -9.016 51.469 16.281 1 90.69 572 VAL B CA 1
ATOM 9573 C C . VAL B 1 572 ? -8.648 52.938 16.328 1 90.69 572 VAL B C 1
ATOM 9575 O O . VAL B 1 572 ? -8.031 53.406 17.281 1 90.69 572 VAL B O 1
ATOM 9578 N N . ILE B 1 573 ? -9.008 53.625 15.234 1 90.94 573 ILE B N 1
ATOM 9579 C CA . ILE B 1 573 ? -8.57 55 15.109 1 90.94 573 ILE B CA 1
ATOM 9580 C C . ILE B 1 573 ? -9.781 55.906 14.852 1 90.94 573 ILE B C 1
ATOM 9582 O O . ILE B 1 573 ? -10.703 55.5 14.133 1 90.94 573 ILE B O 1
ATOM 9586 N N . GLY B 1 574 ? -9.742 57.125 15.398 1 89.94 574 GLY B N 1
ATOM 9587 C CA . GLY B 1 574 ? -10.781 58.125 15.195 1 89.94 574 GLY B CA 1
ATOM 9588 C C . GLY B 1 574 ? -10.938 59.094 16.359 1 89.94 574 GLY B C 1
ATOM 9589 O O . GLY B 1 574 ? -10.445 58.812 17.453 1 89.94 574 GLY B O 1
ATOM 9590 N N . ASP B 1 575 ? -11.57 60.156 16.172 1 90.19 575 ASP B N 1
ATOM 9591 C CA . ASP B 1 575 ? -11.82 61.156 17.203 1 90.19 575 ASP B CA 1
ATOM 9592 C C . ASP B 1 575 ? -12.672 60.562 18.328 1 90.19 575 ASP B C 1
ATOM 9594 O O . ASP B 1 575 ? -12.555 60.969 19.484 1 90.19 575 ASP B O 1
ATOM 9598 N N . SER B 1 576 ? -13.508 59.656 17.938 1 93.25 576 SER B N 1
ATOM 9599 C CA . SER B 1 576 ? -14.359 59 18.922 1 93.25 576 SER B CA 1
ATOM 9600 C C . SER B 1 576 ? -13.523 58.312 20 1 93.25 576 SER B C 1
ATOM 9602 O O . SER B 1 576 ? -13.914 58.281 21.172 1 93.25 576 SER B O 1
ATOM 9604 N N . VAL B 1 577 ? -12.375 57.781 19.594 1 94.12 577 VAL B N 1
ATOM 9605 C CA . VAL B 1 577 ? -11.477 57.125 20.547 1 94.12 577 VAL B CA 1
ATOM 9606 C C . VAL B 1 577 ? -10.938 58.156 21.531 1 94.12 577 VAL B C 1
ATOM 9608 O O . VAL B 1 577 ? -10.93 57.938 22.75 1 94.12 577 VAL B O 1
ATOM 9611 N N . ASN B 1 578 ? -10.531 59.281 21.047 1 90.38 578 ASN B N 1
ATOM 9612 C CA . ASN B 1 578 ? -10.016 60.375 21.875 1 90.38 578 ASN B CA 1
ATOM 9613 C C . ASN B 1 578 ? -11.078 60.875 22.844 1 90.38 578 ASN B C 1
ATOM 9615 O O . ASN B 1 578 ? -10.781 61.188 24 1 90.38 578 ASN B O 1
ATOM 9619 N N . THR B 1 579 ? -12.211 61 22.312 1 94.12 579 THR B N 1
ATOM 9620 C CA . THR B 1 579 ? -13.305 61.5 23.125 1 94.12 579 THR B CA 1
ATOM 9621 C C . THR B 1 579 ? -13.578 60.562 24.312 1 94.12 579 THR B C 1
ATOM 9623 O O . THR B 1 579 ? -13.734 61 25.438 1 94.12 579 THR B O 1
ATOM 9626 N N . ALA B 1 580 ? -13.656 59.344 24.016 1 96.38 580 ALA B N 1
ATOM 9627 C CA . ALA B 1 580 ? -13.883 58.344 25.078 1 96.38 580 ALA B CA 1
ATOM 9628 C C . ALA B 1 580 ? -12.758 58.406 26.125 1 96.38 580 ALA B C 1
ATOM 9630 O O . ALA B 1 580 ? -13.016 58.344 27.328 1 96.38 580 ALA B O 1
ATOM 9631 N N . SER B 1 581 ? -11.539 58.406 25.641 1 94.62 581 SER B N 1
ATOM 9632 C CA . SER B 1 581 ? -10.383 58.5 26.531 1 94.62 581 SER B CA 1
ATOM 9633 C C . SER B 1 581 ? -10.438 59.75 27.406 1 94.62 581 SER B C 1
ATOM 9635 O O . SER B 1 581 ? -10.148 59.688 28.594 1 94.62 581 SER B O 1
ATOM 9637 N N . ARG B 1 582 ? -10.812 60.875 26.844 1 93.56 582 ARG B N 1
ATOM 9638 C CA . ARG B 1 582 ? -10.875 62.125 27.562 1 93.56 582 ARG B CA 1
ATOM 9639 C C . ARG B 1 582 ? -12.031 62.156 28.547 1 93.56 582 ARG B C 1
ATOM 9641 O O . ARG B 1 582 ? -11.953 62.781 29.609 1 93.56 582 ARG B O 1
ATOM 9648 N N . LEU B 1 583 ? -13.117 61.5 28.188 1 96.12 583 LEU B N 1
ATOM 9649 C CA . LEU B 1 583 ? -14.219 61.344 29.125 1 96.12 583 LEU B CA 1
ATOM 9650 C C . LEU B 1 583 ? -13.766 60.625 30.391 1 96.12 583 LEU B C 1
ATOM 9652 O O . LEU B 1 583 ? -14.195 60.969 31.484 1 96.12 583 LEU B O 1
ATOM 9656 N N . GLU B 1 584 ? -12.969 59.625 30.156 1 95.75 584 GLU B N 1
ATOM 9657 C CA . GLU B 1 584 ? -12.414 58.906 31.281 1 95.75 584 GLU B CA 1
ATOM 9658 C C . GLU B 1 584 ? -11.555 59.812 32.156 1 95.75 584 GLU B C 1
ATOM 9660 O O . GLU B 1 584 ? -11.602 59.719 33.406 1 95.75 584 GLU B O 1
ATOM 9665 N N . SER B 1 585 ? -10.781 60.719 31.578 1 92.31 585 SER B N 1
ATOM 9666 C CA . SER B 1 585 ? -9.758 61.438 32.312 1 92.31 585 SER B CA 1
ATOM 9667 C C . SER B 1 585 ? -10.227 62.844 32.688 1 92.31 585 SER B C 1
ATOM 9669 O O . SER B 1 585 ? -9.5 63.594 33.312 1 92.31 585 SER B O 1
ATOM 9671 N N . VAL B 1 586 ? -11.391 63.156 32.281 1 93.06 586 VAL B N 1
ATOM 9672 C CA . VAL B 1 586 ? -11.859 64.5 32.531 1 93.06 586 VAL B CA 1
ATOM 9673 C C . VAL B 1 586 ? -12.172 64.688 34.031 1 93.06 586 VAL B C 1
ATOM 9675 O O . VAL B 1 586 ? -12.672 63.781 34.656 1 93.06 586 VAL B O 1
ATOM 9678 N N . ASP B 1 587 ? -11.844 65.938 34.562 1 89.31 587 ASP B N 1
ATOM 9679 C CA . ASP B 1 587 ? -12.141 66.312 35.938 1 89.31 587 ASP B CA 1
ATOM 9680 C C . ASP B 1 587 ? -11.82 65.188 36.906 1 89.31 587 ASP B C 1
ATOM 9682 O O . ASP B 1 587 ? -12.68 64.75 37.688 1 89.31 587 ASP B O 1
ATOM 9686 N N . LYS B 1 588 ? -10.672 64.812 37 1 84.88 588 LYS B N 1
ATOM 9687 C CA . LYS B 1 588 ? -10.211 63.656 37.75 1 84.88 588 LYS B CA 1
ATOM 9688 C C . LYS B 1 588 ? -10.531 63.781 39.219 1 84.88 588 LYS B C 1
ATOM 9690 O O . LYS B 1 588 ? -10.641 62.75 39.938 1 84.88 588 LYS B O 1
ATOM 9695 N N . HIS B 1 589 ? -10.664 64.938 39.656 1 86.12 589 HIS B N 1
ATOM 9696 C CA . HIS B 1 589 ? -10.883 65.125 41.094 1 86.12 589 HIS B CA 1
ATOM 9697 C C . HIS B 1 589 ? -12.344 64.938 41.469 1 86.12 589 HIS B C 1
ATOM 9699 O O . HIS B 1 589 ? -12.664 64.625 42.625 1 86.12 589 HIS B O 1
ATOM 9705 N N . ARG B 1 590 ? -13.234 65.062 40.5 1 90.44 590 ARG B N 1
ATOM 9706 C CA . ARG B 1 590 ? -14.656 64.812 40.719 1 90.44 590 ARG B CA 1
ATOM 9707 C C . ARG B 1 590 ? -14.984 63.312 40.656 1 90.44 590 ARG B C 1
ATOM 9709 O O . ARG B 1 590 ? -15.383 62.844 39.594 1 90.44 590 ARG B O 1
ATOM 9716 N N . GLN B 1 591 ? -14.859 62.656 41.719 1 89.38 591 GLN B N 1
ATOM 9717 C CA . GLN B 1 591 ? -15.062 61.219 41.844 1 89.38 591 GLN B CA 1
ATOM 9718 C C . GLN B 1 591 ? -16.047 60.875 42.938 1 89.38 591 GLN B C 1
ATOM 9720 O O . GLN B 1 591 ? -15.648 60.406 44 1 89.38 591 GLN B O 1
ATOM 9725 N N . PRO B 1 592 ? -17.266 61 42.625 1 84.88 592 PRO B N 1
ATOM 9726 C CA . PRO B 1 592 ? -18.281 60.844 43.656 1 84.88 592 PRO B CA 1
ATOM 9727 C C . PRO B 1 592 ? -18.516 59.375 44.031 1 84.88 592 PRO B C 1
ATOM 9729 O O . PRO B 1 592 ? -19.141 59.094 45.062 1 84.88 592 PRO B O 1
ATOM 9732 N N . SER B 1 593 ? -18.078 58.469 43.281 1 89.06 593 SER B N 1
ATOM 9733 C CA . SER B 1 593 ? -18.266 57.031 43.531 1 89.06 593 SER B CA 1
ATOM 9734 C C . SER B 1 593 ? -16.984 56.25 43.219 1 89.06 593 SER B C 1
ATOM 9736 O O . SER B 1 593 ? -16.062 56.781 42.594 1 89.06 593 SER B O 1
ATOM 9738 N N . PRO B 1 594 ? -16.938 55.062 43.75 1 91.06 594 PRO B N 1
ATOM 9739 C CA . PRO B 1 594 ? -15.758 54.25 43.5 1 91.06 594 PRO B CA 1
ATOM 9740 C C . PRO B 1 594 ? -15.539 54 42 1 91.06 594 PRO B C 1
ATOM 9742 O O . PRO B 1 594 ? -14.391 53.875 41.562 1 91.06 594 PRO B O 1
ATOM 9745 N N . CYS B 1 595 ? -16.594 53.906 41.312 1 94.5 595 CYS B N 1
ATOM 9746 C CA . CYS B 1 595 ? -16.547 53.812 39.844 1 94.5 595 CYS B CA 1
ATOM 9747 C C . CYS B 1 595 ? -17.391 54.906 39.219 1 94.5 595 CYS B C 1
ATOM 9749 O O . CYS B 1 595 ? -18.625 54.875 39.312 1 94.5 595 CYS B O 1
ATOM 9751 N N . ARG B 1 596 ? -16.703 55.781 38.594 1 96.38 596 ARG B N 1
ATOM 9752 C CA . ARG B 1 596 ? -17.375 56.844 37.875 1 96.38 596 ARG B CA 1
ATOM 9753 C C . ARG B 1 596 ? -17.5 56.531 36.406 1 96.38 596 ARG B C 1
ATOM 9755 O O . ARG B 1 596 ? -16.5 56.219 35.75 1 96.38 596 ARG B O 1
ATOM 9762 N N . ILE B 1 597 ? -18.734 56.625 35.906 1 97.69 597 ILE B N 1
ATOM 9763 C CA . ILE B 1 597 ? -18.984 56.344 34.5 1 97.69 597 ILE B CA 1
ATOM 9764 C C . ILE B 1 597 ? -19.531 57.562 33.812 1 97.69 597 ILE B C 1
ATOM 9766 O O . ILE B 1 597 ? -20.625 58.031 34.094 1 97.69 597 ILE B O 1
ATOM 9770 N N . LEU B 1 598 ? -18.75 58.031 32.844 1 98.12 598 LEU B N 1
ATOM 9771 C CA . LEU B 1 598 ? -19.172 59.219 32.094 1 98.12 598 LEU B CA 1
ATOM 9772 C C . LEU B 1 598 ? -19.469 58.844 30.641 1 98.12 598 LEU B C 1
ATOM 9774 O O . LEU B 1 598 ? -18.75 58.062 30.031 1 98.12 598 LEU B O 1
ATOM 9778 N N . VAL B 1 599 ? -20.578 59.406 30.125 1 97.94 599 VAL B N 1
ATOM 9779 C CA . VAL B 1 599 ? -20.953 59.25 28.719 1 97.94 599 VAL B CA 1
ATOM 9780 C C . VAL B 1 599 ? -21.25 60.625 28.125 1 97.94 599 VAL B C 1
ATOM 9782 O O . VAL B 1 599 ? -21.531 61.562 28.844 1 97.94 599 VAL B O 1
ATOM 9785 N N . ALA B 1 600 ? -21.078 60.656 26.828 1 97.19 600 ALA B N 1
ATOM 9786 C CA . ALA B 1 600 ? -21.484 61.875 26.109 1 97.19 600 ALA B CA 1
ATOM 9787 C C . ALA B 1 600 ? -22.906 61.75 25.578 1 97.19 600 ALA B C 1
ATOM 9789 O O . ALA B 1 600 ? -23.516 60.656 25.641 1 97.19 600 ALA B O 1
ATOM 9790 N N . GLN B 1 601 ? -23.406 62.812 25.047 1 96.06 601 GLN B N 1
ATOM 9791 C CA . GLN B 1 601 ? -24.75 62.844 24.484 1 96.06 601 GLN B CA 1
ATOM 9792 C C . GLN B 1 601 ? -24.906 61.844 23.359 1 96.06 601 GLN B C 1
ATOM 9794 O O . GLN B 1 601 ? -25.984 61.25 23.203 1 96.06 601 GLN B O 1
ATOM 9799 N N . GLU B 1 602 ? -23.891 61.656 22.609 1 96 602 GLU B N 1
ATOM 9800 C CA . GLU B 1 602 ? -23.906 60.75 21.453 1 96 602 GLU B CA 1
ATOM 9801 C C . GLU B 1 602 ? -24.172 59.312 21.891 1 96 602 GLU B C 1
ATOM 9803 O O . GLU B 1 602 ? -24.828 58.562 21.172 1 96 602 GLU B O 1
ATOM 9808 N N . THR B 1 603 ? -23.641 58.969 23.047 1 97.19 603 THR B N 1
ATOM 9809 C CA . THR B 1 603 ? -23.891 57.625 23.578 1 97.19 603 THR B CA 1
ATOM 9810 C C . THR B 1 603 ? -25.281 57.562 24.219 1 97.19 603 THR B C 1
ATOM 9812 O O . THR B 1 603 ? -26 56.562 24.047 1 97.19 603 THR B O 1
ATOM 9815 N N . LEU B 1 604 ? -25.609 58.531 24.922 1 96.44 604 LEU B N 1
ATOM 9816 C CA . LEU B 1 604 ? -26.875 58.594 25.641 1 96.44 604 LEU B CA 1
ATOM 9817 C C . LEU B 1 604 ? -28.047 58.406 24.672 1 96.44 604 LEU B C 1
ATOM 9819 O O . LEU B 1 604 ? -29.062 57.812 25.031 1 96.44 604 LEU B O 1
ATOM 9823 N N . ALA B 1 605 ? -27.922 58.906 23.5 1 95.5 605 ALA B N 1
ATOM 9824 C CA . ALA B 1 605 ? -28.969 58.844 22.484 1 95.5 605 ALA B CA 1
ATOM 9825 C C . ALA B 1 605 ? -29.344 57.375 22.172 1 95.5 605 ALA B C 1
ATOM 9827 O O . ALA B 1 605 ? -30.438 57.094 21.703 1 95.5 605 ALA B O 1
ATOM 9828 N N . TYR B 1 606 ? -28.438 56.5 22.422 1 95.19 606 TYR B N 1
ATOM 9829 C CA . TYR B 1 606 ? -28.656 55.094 22.078 1 95.19 606 TYR B CA 1
ATOM 9830 C C . TYR B 1 606 ? -29.125 54.312 23.281 1 95.19 606 TYR B C 1
ATOM 9832 O O . TYR B 1 606 ? -29.5 53.156 23.156 1 95.19 606 TYR B O 1
ATOM 9840 N N . LEU B 1 607 ? -29.109 54.812 24.516 1 94.81 607 LEU B N 1
ATOM 9841 C CA . LEU B 1 607 ? -29.328 54.062 25.75 1 94.81 607 LEU B CA 1
ATOM 9842 C C . LEU B 1 607 ? -30.812 54 26.094 1 94.81 607 LEU B C 1
ATOM 9844 O O . LEU B 1 607 ? -31.234 53.156 26.859 1 94.81 607 LEU B O 1
ATOM 9848 N N . GLY B 1 608 ? -31.578 54.844 25.547 1 87.5 608 GLY B N 1
ATOM 9849 C CA . GLY B 1 608 ? -32.969 54.875 25.906 1 87.5 608 GLY B CA 1
ATOM 9850 C C . GLY B 1 608 ? -33.219 55.281 27.344 1 87.5 608 GLY B C 1
ATOM 9851 O O . GLY B 1 608 ? -32.469 56.094 27.906 1 87.5 608 GLY B O 1
ATOM 9852 N N . ASP B 1 609 ? -34.281 54.656 28.047 1 87.94 609 ASP B N 1
ATOM 9853 C CA . ASP B 1 609 ? -34.625 55.031 29.406 1 87.94 609 ASP B CA 1
ATOM 9854 C C . ASP B 1 609 ? -34.25 53.969 30.406 1 87.94 609 ASP B C 1
ATOM 9856 O O . ASP B 1 609 ? -34.781 53.906 31.516 1 87.94 609 ASP B O 1
ATOM 9860 N N . ARG B 1 610 ? -33.25 53.312 30.156 1 89.75 610 ARG B N 1
ATOM 9861 C CA . ARG B 1 610 ? -32.875 52.125 30.938 1 89.75 610 ARG B CA 1
ATOM 9862 C C . ARG B 1 610 ? -32 52.531 32.125 1 89.75 610 ARG B C 1
ATOM 9864 O O . ARG B 1 610 ? -31.969 51.812 33.125 1 89.75 610 ARG B O 1
ATOM 9871 N N . TYR B 1 611 ? -31.406 53.688 32.094 1 94.81 611 TYR B N 1
ATOM 9872 C CA . TYR B 1 611 ? -30.391 54.031 33.062 1 94.81 611 TYR B CA 1
ATOM 9873 C C . TYR B 1 611 ? -30.734 55.312 33.781 1 94.81 611 TYR B C 1
ATOM 9875 O O . TYR B 1 611 ? -31.422 56.188 33.219 1 94.81 611 TYR B O 1
ATOM 9883 N N . GLU B 1 612 ? -30.375 55.344 35.094 1 94.62 612 GLU B N 1
ATOM 9884 C CA . GLU B 1 612 ? -30.391 56.625 35.812 1 94.62 612 GLU B CA 1
ATOM 9885 C C . GLU B 1 612 ? -29.156 57.469 35.5 1 94.62 612 GLU B C 1
ATOM 9887 O O . GLU B 1 612 ? -28.031 57 35.594 1 94.62 612 GLU B O 1
ATOM 9892 N N . VAL B 1 613 ? -29.406 58.812 35.062 1 95.19 613 VAL B N 1
ATOM 9893 C CA . VAL B 1 613 ? -28.297 59.625 34.562 1 95.19 613 VAL B CA 1
ATOM 9894 C C . VAL B 1 613 ? -28.281 60.969 35.281 1 95.19 613 VAL B C 1
ATOM 9896 O O . VAL B 1 613 ? -29.344 61.469 35.688 1 95.19 613 VAL B O 1
ATOM 9899 N N . GLU B 1 614 ? -27.109 61.406 35.594 1 96.12 614 GLU B N 1
ATOM 9900 C CA . GLU B 1 614 ? -26.859 62.719 36.125 1 96.12 614 GLU B CA 1
ATOM 9901 C C . GLU B 1 614 ? -26.156 63.594 35.094 1 96.12 614 GLU B C 1
ATOM 9903 O O . GLU B 1 614 ? -25.094 63.25 34.562 1 96.12 614 GLU B O 1
ATOM 9908 N N . ALA B 1 615 ? -26.703 64.875 34.812 1 95.56 615 ALA B N 1
ATOM 9909 C CA . ALA B 1 615 ? -26.078 65.75 33.844 1 95.56 615 ALA B CA 1
ATOM 9910 C C . ALA B 1 615 ? -24.922 66.5 34.469 1 95.56 615 ALA B C 1
ATOM 9912 O O . ALA B 1 615 ? -25.078 67.125 35.531 1 95.56 615 ALA B O 1
ATOM 9913 N N . TRP B 1 616 ? -23.75 66.5 33.906 1 95 616 TRP B N 1
ATOM 9914 C CA . TRP B 1 616 ? -22.578 67.25 34.344 1 95 616 TRP B CA 1
ATOM 9915 C C . TRP B 1 616 ? -22.422 68.5 33.562 1 95 616 TRP B C 1
ATOM 9917 O O . TRP B 1 616 ? -21.703 69.438 33.969 1 95 616 TRP B O 1
ATOM 9927 N N . GLY B 1 617 ? -23.188 68.625 32.375 1 92.94 617 GLY B N 1
ATOM 9928 C CA . GLY B 1 617 ? -23.141 69.812 31.562 1 92.94 617 GLY B CA 1
ATOM 9929 C C . GLY B 1 617 ? -22.047 69.75 30.516 1 92.94 617 GLY B C 1
ATOM 9930 O O . GLY B 1 617 ? -21.375 68.75 30.328 1 92.94 617 GLY B O 1
ATOM 9931 N N . PRO B 1 618 ? -21.891 70.875 29.719 1 94.56 618 PRO B N 1
ATOM 9932 C CA . PRO B 1 618 ? -20.828 71 28.703 1 94.56 618 PRO B CA 1
ATOM 9933 C C . PRO B 1 618 ? -19.438 71.125 29.312 1 94.56 618 PRO B C 1
ATOM 9935 O O . PRO B 1 618 ? -19.203 72 30.141 1 94.56 618 PRO B O 1
ATOM 9938 N N . LEU B 1 619 ? -18.625 70.25 29.016 1 94.19 619 LEU B N 1
ATOM 9939 C CA . LEU B 1 619 ? -17.266 70.25 29.531 1 94.19 619 LEU B CA 1
ATOM 9940 C C . LEU B 1 619 ? -16.25 70.375 28.406 1 94.19 619 LEU B C 1
ATOM 9942 O O . LEU B 1 619 ? -16.484 69.938 27.281 1 94.19 619 LEU B O 1
ATOM 9946 N N . GLU B 1 620 ? -15.203 71.125 28.719 1 90.5 620 GLU B N 1
ATOM 9947 C CA . GLU B 1 620 ? -14.078 71.188 27.797 1 90.5 620 GLU B CA 1
ATOM 9948 C C . GLU B 1 620 ? -13.109 70.062 27.969 1 90.5 620 GLU B C 1
ATOM 9950 O O . GLU B 1 620 ? -12.523 69.875 29.031 1 90.5 620 GLU B O 1
ATOM 9955 N N . LEU B 1 621 ? -13.102 69.312 26.953 1 88.31 621 LEU B N 1
ATOM 9956 C CA . LEU B 1 621 ? -12.156 68.188 26.984 1 88.31 621 LEU B CA 1
ATOM 9957 C C . LEU B 1 621 ? -10.812 68.562 26.391 1 88.31 621 LEU B C 1
ATOM 9959 O O . LEU B 1 621 ? -10.766 69.375 25.422 1 88.31 621 LEU B O 1
ATOM 9963 N N . LYS B 1 622 ? -9.82 68.062 26.969 1 80.69 622 LYS B N 1
ATOM 9964 C CA . LYS B 1 622 ? -8.469 68.375 26.547 1 80.69 622 LYS B CA 1
ATOM 9965 C C . LYS B 1 622 ? -8.258 68.125 25.062 1 80.69 622 LYS B C 1
ATOM 9967 O O . LYS B 1 622 ? -8.539 67 24.609 1 80.69 622 LYS B O 1
ATOM 9972 N N . GLY B 1 623 ? -7.785 69.062 24.281 1 75.38 623 GLY B N 1
ATOM 9973 C CA . GLY B 1 623 ? -7.43 68.875 22.891 1 75.38 623 GLY B CA 1
ATOM 9974 C C . GLY B 1 623 ? -8.609 69.062 21.938 1 75.38 623 GLY B C 1
ATOM 9975 O O . GLY B 1 623 ? -8.445 69 20.719 1 75.38 623 GLY B O 1
ATOM 9976 N N . LYS B 1 624 ? -9.742 69.25 22.547 1 81.44 624 LYS B N 1
ATOM 9977 C CA . LYS B 1 624 ? -10.938 69.438 21.719 1 81.44 624 LYS B CA 1
ATOM 9978 C C . LYS B 1 624 ? -11.398 70.875 21.688 1 81.44 624 LYS B C 1
ATOM 9980 O O . LYS B 1 624 ? -11.336 71.562 22.703 1 81.44 624 LYS B O 1
ATOM 9985 N N . GLU B 1 625 ? -11.797 71.25 20.609 1 79.81 625 GLU B N 1
ATOM 9986 C CA . GLU B 1 625 ? -12.242 72.625 20.453 1 79.81 625 GLU B CA 1
ATOM 9987 C C . GLU B 1 625 ? -13.688 72.75 20.906 1 79.81 625 GLU B C 1
ATOM 9989 O O . GLU B 1 625 ? -14.039 73.75 21.531 1 79.81 625 GLU B O 1
ATOM 9994 N N . ARG B 1 626 ? -14.469 71.812 20.656 1 81.94 626 ARG B N 1
ATOM 9995 C CA . ARG B 1 626 ? -15.891 71.875 20.984 1 81.94 626 ARG B CA 1
ATOM 9996 C C . ARG B 1 626 ? -16.188 71.25 22.344 1 81.94 626 ARG B C 1
ATOM 9998 O O . ARG B 1 626 ? -15.609 70.25 22.703 1 81.94 626 ARG B O 1
ATOM 10005 N N . LYS B 1 627 ? -17 72 23.031 1 91.56 627 LYS B N 1
ATOM 10006 C CA . LYS B 1 627 ? -17.469 71.438 24.297 1 91.56 627 LYS B CA 1
ATOM 10007 C C . LYS B 1 627 ? -18.375 70.188 24.062 1 91.56 627 LYS B C 1
ATOM 10009 O O . LYS B 1 627 ? -19.078 70.125 23.062 1 91.56 627 LYS B O 1
ATOM 10014 N N . ILE B 1 628 ? -18.266 69.312 25 1 91.88 628 ILE B N 1
ATOM 10015 C CA . ILE B 1 628 ? -19.047 68.062 24.875 1 91.88 628 ILE B CA 1
ATOM 10016 C C . ILE B 1 628 ? -20.016 68 26.047 1 91.88 628 ILE B C 1
ATOM 10018 O O . ILE B 1 628 ? -19.641 68.25 27.203 1 91.88 628 ILE B O 1
ATOM 10022 N N . GLN B 1 629 ? -21.328 67.688 25.703 1 95.94 629 GLN B N 1
ATOM 10023 C CA . GLN B 1 629 ? -22.312 67.438 26.766 1 95.94 629 GLN B CA 1
ATOM 10024 C C . GLN B 1 629 ? -22.047 66.062 27.469 1 95.94 629 GLN B C 1
ATOM 10026 O O . GLN B 1 629 ? -22.109 65.062 26.828 1 95.94 629 GLN B O 1
ATOM 10031 N N . VAL B 1 630 ? -21.734 66.188 28.812 1 97.06 630 VAL B N 1
ATOM 10032 C CA . VAL B 1 630 ? -21.297 65 29.531 1 97.06 630 VAL B CA 1
ATOM 10033 C C . VAL B 1 630 ? -22.359 64.625 30.562 1 97.06 630 VAL B C 1
ATOM 10035 O O . VAL B 1 630 ? -23 65.5 31.188 1 97.06 630 VAL B O 1
ATOM 10038 N N . PHE B 1 631 ? -22.578 63.312 30.703 1 97.25 631 PHE B N 1
ATOM 10039 C CA . PHE B 1 631 ? -23.516 62.75 31.656 1 97.25 631 PHE B CA 1
ATOM 10040 C C . PHE B 1 631 ? -22.828 61.656 32.469 1 97.25 631 PHE B C 1
ATOM 10042 O O . PHE B 1 631 ? -21.953 60.938 31.984 1 97.25 631 PHE B O 1
ATOM 10049 N N . ARG B 1 632 ? -23.188 61.5 33.719 1 97.38 632 ARG B N 1
ATOM 10050 C CA . ARG B 1 632 ? -22.734 60.406 34.562 1 97.38 632 ARG B CA 1
ATOM 10051 C C . ARG B 1 632 ? -23.812 59.344 34.719 1 97.38 632 ARG B C 1
ATOM 10053 O O . ARG B 1 632 ? -24.969 59.656 35 1 97.38 632 ARG B O 1
ATOM 10060 N N . ILE B 1 633 ? -23.453 58.125 34.531 1 96.62 633 ILE B N 1
ATOM 10061 C CA . ILE B 1 633 ? -24.375 57 34.719 1 96.62 633 ILE B CA 1
ATOM 10062 C C . ILE B 1 633 ? -24.359 56.562 36.188 1 96.62 633 ILE B C 1
ATOM 10064 O O . ILE B 1 633 ? -23.312 56.219 36.75 1 96.62 633 ILE B O 1
ATOM 10068 N N . LEU B 1 634 ? -25.453 56.531 36.812 1 94.19 634 LEU B N 1
ATOM 10069 C CA . LEU B 1 634 ? -25.547 56.188 38.25 1 94.19 634 LEU B CA 1
ATOM 10070 C C . LEU B 1 634 ? -25.875 54.719 38.438 1 94.19 634 LEU B C 1
ATOM 10072 O O . LEU B 1 634 ? -25.469 54.125 39.438 1 94.19 634 LEU B O 1
ATOM 10076 N N . GLY B 1 635 ? -26.656 54.156 37.562 1 92.62 635 GLY B N 1
ATOM 10077 C CA . GLY B 1 635 ? -27.094 52.781 37.656 1 92.62 635 GLY B CA 1
ATOM 10078 C C . GLY B 1 635 ? -28.281 52.469 36.75 1 92.62 635 GLY B C 1
ATOM 10079 O O . GLY B 1 635 ? -28.625 53.281 35.875 1 92.62 635 GLY B O 1
ATOM 10080 N N . ILE B 1 636 ? -28.672 51.219 36.906 1 90.69 636 ILE B N 1
ATOM 10081 C CA . ILE B 1 636 ? -29.844 50.812 36.125 1 90.69 636 ILE B CA 1
ATOM 10082 C C . ILE B 1 636 ? -31.109 51.188 36.875 1 90.69 636 ILE B C 1
ATOM 10084 O O . ILE B 1 636 ? -31.172 51.094 38.125 1 90.69 636 ILE B O 1
ATOM 10088 N N . ARG B 1 637 ? -31.984 51.688 36.156 1 86.56 637 ARG B N 1
ATOM 10089 C CA . ARG B 1 637 ? -33.25 52.094 36.781 1 86.56 637 ARG B CA 1
ATOM 10090 C C . ARG B 1 637 ? -33.906 50.875 37.438 1 86.56 637 ARG B C 1
ATOM 10092 O O . ARG B 1 637 ? -33.75 49.75 36.969 1 86.56 637 ARG B O 1
ATOM 10099 N N . GLN B 1 638 ? -34.625 51.094 38.562 1 73.12 638 GLN B N 1
ATOM 10100 C CA . GLN B 1 638 ? -35.25 50.125 39.438 1 73.12 638 GLN B CA 1
ATOM 10101 C C . GLN B 1 638 ? -36.094 49.156 38.625 1 73.12 638 GLN B C 1
ATOM 10103 O O . GLN B 1 638 ? -36.844 49.562 37.75 1 73.12 638 GLN B O 1
ATOM 10108 N N . GLY B 1 639 ? -35.969 47.75 38.75 1 67.81 639 GLY B N 1
ATOM 10109 C CA . GLY B 1 639 ? -36.719 46.688 38.125 1 67.81 639 GLY B CA 1
ATOM 10110 C C . GLY B 1 639 ? -36 46.031 37 1 67.81 639 GLY B C 1
ATOM 10111 O O . GLY B 1 639 ? -36.438 44.969 36.469 1 67.81 639 GLY B O 1
ATOM 10112 N N . LEU B 1 640 ? -34.781 46.531 36.594 1 69.75 640 LEU B N 1
ATOM 10113 C CA . LEU B 1 640 ? -34.062 45.938 35.469 1 69.75 640 LEU B CA 1
ATOM 10114 C C . LEU B 1 640 ? -32.75 45.344 35.906 1 69.75 640 LEU B C 1
ATOM 10116 O O . LEU B 1 640 ? -32.188 45.75 36.938 1 69.75 640 LEU B O 1
ATOM 10120 N N . ALA B 1 641 ? -32.375 44.125 35.344 1 68.06 641 ALA B N 1
ATOM 10121 C CA . ALA B 1 641 ? -31.125 43.438 35.719 1 68.06 641 ALA B CA 1
ATOM 10122 C C . ALA B 1 641 ? -30.016 43.75 34.75 1 68.06 641 ALA B C 1
ATOM 10124 O O . ALA B 1 641 ? -30.266 44.062 33.562 1 68.06 641 ALA B O 1
ATOM 10125 N N . ILE B 1 642 ? -28.734 43.875 35.219 1 70.62 642 ILE B N 1
ATOM 10126 C CA . ILE B 1 642 ? -27.531 43.969 34.375 1 70.62 642 ILE B CA 1
ATOM 10127 C C . ILE B 1 642 ? -27.266 42.625 33.688 1 70.62 642 ILE B C 1
ATOM 10129 O O . ILE B 1 642 ? -27.047 41.625 34.375 1 70.62 642 ILE B O 1
ATOM 10133 N N . ALA B 1 643 ? -27.594 42.438 32.344 1 71.75 643 ALA B N 1
ATOM 10134 C CA . ALA B 1 643 ? -27.312 41.188 31.641 1 71.75 643 ALA B CA 1
ATOM 10135 C C . ALA B 1 643 ? -26.812 41.5 30.219 1 71.75 643 ALA B C 1
ATOM 10137 O O . ALA B 1 643 ? -27.234 42.469 29.594 1 71.75 643 ALA B O 1
ATOM 10138 N N . PRO B 1 644 ? -25.812 40.719 29.859 1 72.69 644 PRO B N 1
ATOM 10139 C CA . PRO B 1 644 ? -25.344 40.906 28.484 1 72.69 644 PRO B CA 1
ATOM 10140 C C . PRO B 1 644 ? -26.453 40.75 27.453 1 72.69 644 PRO B C 1
ATOM 10142 O O . PRO B 1 644 ? -27.281 39.844 27.594 1 72.69 644 PRO B O 1
ATOM 10145 N N . ASN B 1 645 ? -26.594 41.75 26.594 1 66.56 645 ASN B N 1
ATOM 10146 C CA . ASN B 1 645 ? -27.562 41.656 25.516 1 66.56 645 ASN B CA 1
ATOM 10147 C C . ASN B 1 645 ? -26.953 40.938 24.297 1 66.56 645 ASN B C 1
ATOM 10149 O O . ASN B 1 645 ? -25.812 41.188 23.938 1 66.56 645 ASN B O 1
ATOM 10153 N N . GLN B 1 646 ? -27.5 39.812 23.875 1 63.38 646 GLN B N 1
ATOM 10154 C CA . GLN B 1 646 ? -26.984 39.062 22.734 1 63.38 646 GLN B CA 1
ATOM 10155 C C . GLN B 1 646 ? -27.188 39.844 21.438 1 63.38 646 GLN B C 1
ATOM 10157 O O . GLN B 1 646 ? -28.234 40.438 21.219 1 63.38 646 GLN B O 1
ATOM 10162 N N . PRO B 1 647 ? -26.062 40.125 20.734 1 53.28 647 PRO B N 1
ATOM 10163 C CA . PRO B 1 647 ? -26.234 40.781 19.453 1 53.28 647 PRO B CA 1
ATOM 10164 C C . PRO B 1 647 ? -27.25 40.062 18.547 1 53.28 647 PRO B C 1
ATOM 10166 O O . PRO B 1 647 ? -27.375 38.844 18.609 1 53.28 647 PRO B O 1
ATOM 10169 N N . THR B 1 648 ? -28.234 40.75 18 1 46.94 648 THR B N 1
ATOM 10170 C CA . THR B 1 648 ? -29.25 40.156 17.141 1 46.94 648 THR B CA 1
ATOM 10171 C C . THR B 1 648 ? -28.609 39.469 15.93 1 46.94 648 THR B C 1
ATOM 10173 O O . THR B 1 648 ? -27.594 39.938 15.422 1 46.94 648 THR B O 1
ATOM 10176 N N . ALA B 1 649 ? -28.906 38.219 15.562 1 45.88 649 ALA B N 1
ATOM 10177 C CA . ALA B 1 649 ? -28.516 37.281 14.516 1 45.88 649 ALA B CA 1
ATOM 10178 C C . ALA B 1 649 ? -28.266 38 13.195 1 45.88 649 ALA B C 1
ATOM 10180 O O . ALA B 1 649 ? -27.391 37.625 12.414 1 45.88 649 ALA B O 1
ATOM 10181 N N . ILE B 1 650 ? -29.016 39 12.797 1 41.09 650 ILE B N 1
ATOM 10182 C CA . ILE B 1 650 ? -29.031 39.594 11.469 1 41.09 650 ILE B CA 1
ATOM 10183 C C . ILE B 1 650 ? -27.688 40.25 11.195 1 41.09 650 ILE B C 1
ATOM 10185 O O . ILE B 1 650 ? -27.234 40.312 10.047 1 41.09 650 ILE B O 1
ATOM 10189 N N . GLU B 1 651 ? -27.109 40.906 12.109 1 40.5 651 GLU B N 1
ATOM 10190 C CA . GLU B 1 651 ? -26 41.844 11.891 1 40.5 651 GLU B CA 1
ATOM 10191 C C . GLU B 1 651 ? -24.656 41.125 11.852 1 40.5 651 GLU B C 1
ATOM 10193 O O . GLU B 1 651 ? -23.609 41.719 11.648 1 40.5 651 GLU B O 1
ATOM 10198 N N . LEU B 1 652 ? -24.734 39.938 12.141 1 38.41 652 LEU B N 1
ATOM 10199 C CA . LEU B 1 652 ? -23.484 39.188 12.047 1 38.41 652 LEU B CA 1
ATOM 10200 C C . LEU B 1 652 ? -23.172 38.844 10.602 1 38.41 652 LEU B C 1
ATOM 10202 O O . LEU B 1 652 ? -22.375 37.938 10.336 1 38.41 652 LEU B O 1
ATOM 10206 N N . GLU B 1 653 ? -23.938 39.312 9.617 1 32.72 653 GLU B N 1
ATOM 10207 C CA . GLU B 1 653 ? -23.609 39.031 8.227 1 32.72 653 GLU B CA 1
ATOM 10208 C C . GLU B 1 653 ? -22.234 39.594 7.859 1 32.72 653 GLU B C 1
ATOM 10210 O O . GLU B 1 653 ? -22.094 40.812 7.734 1 32.72 653 GLU B O 1
ATOM 10215 N N . ILE B 1 654 ? -21.25 39.062 8.43 1 31.89 654 ILE B N 1
ATOM 10216 C CA . ILE B 1 654 ? -19.938 39.375 7.887 1 31.89 654 ILE B CA 1
ATOM 10217 C C . ILE B 1 654 ? -19.906 39.062 6.395 1 31.89 654 ILE B C 1
ATOM 10219 O O . ILE B 1 654 ? -20.266 37.938 5.992 1 31.89 654 ILE B O 1
#